Protein 3NT1 (pdb70)

Foldseek 3Di:
DQLCLVVQAFQPWAWDAPDDNRIATHCPPSQADDRRRPHHDPVRVVCVVPDDDPLVVLVVQQDPLVVLVVQQPPVVSLLVVLLCLLVVLQVLADPLAAEFLVDQGGDPCLNPPLFFFTASHHFNDPPAQDLQGPDFDSDFFDLVLLLVQWFAADDFAFQLLFFFLLLVLLLVLQCCLQCAAPPVVALRTHPNSQQFLQPLQAQASDPLLNVLQPPQFLLAGDWDADPNATFAAFCVSRVHAADADPPPDGRLRGDGSRRDQLFFLSSRLVSRLVNLQLVVQSVVLCVLCVPDGNVCSNVLSSLLSSLLSLQACFQANCCSQSSGSNGHGDDLVSCQPDDAALGHGHHSVLVLLSPQQLQDDQFQQFDNDTHGSVRGTSCNVVCVVRHSQRVQVRRQAGTTGFQEAINRRYPVCSVVLSCSVVSCSVSRPHAQQVLCSSLVHHQDQALCQFQVDDRSRVSVCVRTVGSRRHHNNSSFRRGHCSVSHRTRDSSCSVNSSNPSSSSCSHPCSDPVNVDQVNNSGPVSNVSSRVRYPQVSCQVRGPPSDGHGSRND/DQLCLVVQAFQPWAWDAPDPNRIATHLPPSQADDRRRPHHDPVRVVCVVPDDDPLVVLVVQQDPLVVLVVQQPPVVSLLVVLLCLLVVLQVLADPLAAEFLVDQGGDPCLNPPLFFFTALHHFNDPPAQDLQRPDFDNDFFDLVLLLVQWFAADDFAFQLLFFFLLLVLLLVQQCCLQAAAPPVVALRGHPNSQQFLQPLQAQASDPLLNVLQPPQFLLAGDWDADPNATFAAFCVSRVRAADAPPVDDRRLRGHGSRRDQLFFLSSRLVSGLVNLQLVVQSVVLCVLCVPDGNVCSNQLSSLLSSLLSLQACFQANCVSQSSGSNGHGDDLVSCQPPDAALGHGHHSVLVLLSPQQLQDDQFQQFDNDTHGSVRGTSCNVVCVVRDSQRVQVRRQAGTTGFQEATNRHYPVCSVVLSCSVVSCSVSNPHAQQVLCSSLVHHQDQALCQFQVDDRSRVSVCVRGVGSNRHHNNSSFRRGHCSVSHRGRDSSCSVNSSSVSSSSCSHCCSPPVNVDQVNNSHDVSNVSSNVHYPQVSCQSRGPPSDDHGSRHD

CATH classification: 2.10.25.10 (+1 more: 1.10.640.10)

Organism: Mus musculus (NCBI:txid10090)

Sequence (1104 aa):
ANPCCSNPCQNRGECMSTGFDQYKCDCTRTGFYGENCTTPEFLTRIKLLLKPTPNTVHYILTHFKGVWNIVNNIPFLRSLIMKYVLTSRSYLIDSPPTYNVHYGYKSWEAFSNLSYYTRALPPVADDCPTPMGVKGNKELPDSKEVLEKVLLRREFIPDPQGSNMMFAFFAQHFTHQFFKTDHKRGPGFTRGLGHGVDLNHIYGETLDRQHKLRLFKDGKLKYQVIGGEVYPPTVKDTQVEMIYPPHIPENLQFAVGQEVFGLVPGLMMYATIWLREHNRVCDILKQEEHPEWGDEQLFQTSRLILIGETIKIVIEDYVQHLSGYHFKLKFDPELLFNQQFQYQNRIASEFNTLYHWHPLLPDTFNIEDQEYSFKQFLYNNSILLEHGLTQFVESFTRQIAGRRVAGGRNVPIAVQAVAKASIDQSREMKYQSLNEYRKRFSLKPYTSFEELTGEKEMAAELKALYSDIDVMELYPALLVEKPRPDAIFGETMVELGAPFSLKGLMGNPICSPQYWKPSTFGGEVGFKIINTASIQSLICNNVKGCPFTSFNNVQANPCCSNPCQNRGECMSTGFDQYKCDCTRTGFYGENCTTPEFLTRIKLLLKPTPNTVHYILTHFKGVWNIVNNIPFLRSLIMKYVLTSRSYLIDSPPTYNVHYGYKSWEAFSNLSYYTRALPPVADDCPTPMGVKGNKELPDSKEVLEKVLLRREFIPDPQGSNMMFAFFAQHFTHQFFKTDHKRGPGFTRGLGHGVDLNHIYGETLDRQHKLRLFKDGKLKYQVIGGEVYPPTVKDTQVEMIYPPHIPENLQFAVGQEVFGLVPGLMMYATIWLREHNRVCDILKQEHPEWGDEQLFQTSRLILIGETIKIVIEDYVQHLSGYHFKLKFDPELLFNQQFQYQNRIASEFNTLYHWHPLLPDTFNIEDQEYSFKQFLYNNSILLEHGLTQFVESFTRQIAGRVAGGRNVPIAVQAVAKASIDQSREMKYQSLNEYRKRFSLKPYTSFEELTGEKEMAAELKALYSDIDVMELYPALLVEKPRPDAIFGETMVELGAPFSLKGLMGNPICSPQYWKPSTFGGEVGFKIINTASIQSLICNNVKGCPFTSFNVQ

GO terms:
  GO:0001516 prostaglandin biosynthetic process (P, IDA)
  GO:0004666 prostaglandin-endoperoxide synthase activity (F, IDA)
  GO:0005637 nuclear inner membrane (C, IDA)
  GO:0005640 nuclear outer membrane (C, IDA)
  GO:0019371 cyclooxygenase pathway (P, IDA)
  GO:0150077 regulation of neuroinflammatory response (P, IDA)
  GO:0020037 heme binding (F, IDA)
  GO:0004666 prostaglandin-endoperoxide synthase activity (F, EXP)
  GO:0005789 endoplasmic reticulum membrane (C, EXP)
  GO:0042803 protein homodimerization activity (F, IPI)
  GO:0004601 peroxidase activity (F, IDA)
  GO:0043005 neuron projection (C, IDA)
  GO:0005737 cytoplasm (C, IDA)
  GO:0005788 endoplasmic reticulum lumen (C, IDA)
  GO:0016705 oxidoreductase activity, acting on paired donors, with incorporation or reduction of molecular oxygen (F, IDA)
  GO:0009624 response to nematode (P, IDA)
  GO:0010269 response to selenium ion (P, IDA)
  GO:0071498 cellular response to fluid shear stress (P, IDA)
  GO:0042127 regulation of cell population proliferation (P, IGI)
  GO:0019371 cyclooxygenase pathway (P, IGI)

InterPro domains:
  IPR000742 EGF-like domain [PF00008] (22-53)
  IPR000742 EGF-like domain [PS50026] (17-55)
  IPR010255 Haem peroxidase superfamily [SSF48113] (59-568)
  IPR019791 Haem peroxidase, animal-type [PF03098] (212-557)
  IPR019791 Haem peroxidase, animal-type [PR00457] (136-147)
  IPR019791 Haem peroxidase, animal-type [PR00457] (183-198)
  IPR019791 Haem peroxidase, animal-type [PR00457] (271-289)
  IPR019791 Haem peroxidase, animal-type [PR00457] (289-309)
  IPR019791 Haem peroxidase, animal-type [PR00457] (314-340)
  IPR019791 Haem peroxidase, animal-type [PR00457] (367-377)
  IPR019791 Haem peroxidase, animal-type [PR00457] (470-490)
  IPR019791 Haem peroxidase, animal-type [PR00457] (545-559)
  IPR019791 Haem peroxidase, animal-type [PS50292] (96-598)
  IPR037120 Haem peroxidase domain superfamily, animal type [G3DSA:1.10.640.10] (59-569)
  IPR050783 Oxylipin biosynthesis and metabolism [PTHR11903] (34-591)

Radius of gyration: 31.17 Å; Cα contacts (8 Å, |Δi|>4): 2108; chains: 2; bounding box: 70×71×93 Å

Solvent-accessible surface area: 42935 Å² total; per-residue (Å²): 75,56,28,24,8,52,32,16,20,40,62,79,12,22,45,23,10,53,11,133,127,124,62,116,10,14,23,40,109,28,19,25,117,40,132,48,0,76,48,20,87,151,119,8,131,75,114,94,149,135,130,69,72,26,82,65,61,25,113,76,20,31,75,111,126,53,95,25,80,113,15,26,113,74,99,152,56,34,23,85,41,0,39,151,27,1,34,38,42,11,175,30,27,20,25,1,9,4,26,1,28,111,18,41,52,8,0,15,18,5,38,48,41,56,29,18,2,16,3,9,24,31,21,8,36,136,82,17,80,15,30,12,0,71,99,34,94,165,128,26,19,84,6,113,69,0,4,77,64,0,0,13,26,142,146,54,49,64,2,63,42,10,0,0,0,0,0,6,3,2,5,44,2,10,5,51,1,10,18,12,23,16,139,194,159,13,20,3,24,3,75,1,84,39,7,8,5,9,0,4,4,12,0,4,62,77,80,96,31,6,73,71,6,5,77,100,130,26,0,40,5,46,91,30,87,43,82,68,44,44,3,0,2,8,36,143,80,8,117,2,133,28,79,30,37,137,142,19,78,98,78,22,40,0,1,9,5,6,53,37,0,0,56,10,0,0,0,0,0,0,5,0,0,4,10,30,1,0,16,62,0,0,75,46,0,75,147,68,3,66,38,20,44,30,60,38,1,0,1,4,0,13,0,0,0,0,0,6,4,0,25,0,1,0,30,36,2,20,37,25,32,16,32,36,56,0,101,7,49,6,26,0,98,10,2,45,112,57,101,15,25,14,38,33,32,5,4,4,0,9,18,9,1,27,49,22,39,2,6,28,4,80,42,3,53,0,100,119,82,125,34,43,24,187,97,0,73,58,44,3,48,6,0,53,138,29,17,2,39,35,0,0,63,3,0,7,152,20,55,0,0,53,1,0,14,2,51,4,1,5,112,59,23,64,75,67,0,65,35,7,0,52,60,6,54,113,10,47,11,10,2,0,4,33,0,8,75,14,6,65,8,141,52,20,112,45,7,79,75,0,7,45,52,145,111,14,1,64,58,0,119,83,30,3,62,48,18,44,6,0,6,4,2,1,1,1,4,0,2,122,25,16,118,119,10,1,8,0,19,1,4,31,22,0,11,22,0,13,24,9,6,12,4,1,2,9,7,0,0,1,48,52,0,9,8,21,12,6,0,4,8,117,63,0,29,136,19,0,51,78,9,30,9,57,37,3,0,50,78,12,5,152,71,55,9,114,4,15,5,54,45,159,86,55,26,24,9,55,34,19,19,40,63,90,13,22,37,23,10,47,8,131,128,112,63,113,8,10,24,40,110,27,15,26,126,37,131,46,0,75,53,29,87,142,123,9,126,67,126,104,146,120,127,71,52,25,80,62,58,22,115,81,20,32,75,111,126,51,91,25,75,114,18,24,122,73,99,157,56,37,26,92,40,0,45,150,28,0,32,39,44,11,184,36,26,20,26,0,7,4,28,1,28,111,18,39,49,7,0,14,19,4,38,47,44,56,28,17,2,17,4,9,25,30,21,7,35,140,82,16,60,10,34,12,0,72,98,35,96,141,143,26,18,87,6,104,61,0,4,57,61,0,0,17,13,144,144,50,61,68,5,62,34,8,0,0,0,0,0,7,3,2,6,44,2,11,4,51,1,9,17,26,31,10,140,159,155,13,23,3,24,2,99,1,83,41,8,10,4,9,0,4,5,13,0,4,60,73,80,92,34,6,68,78,7,1,80,103,136,32,0,38,4,51,96,41,88,52,84,68,42,43,4,0,4,19,34,150,93,5,114,1,135,27,78,35,33,142,142,15,63,102,87,25,31,0,1,10,5,10,50,40,0,0,54,10,0,0,0,0,0,0,6,0,0,5,10,31,1,0,15,66,0,1,75,45,0,78,137,68,3,65,39,20,45,30,58,39,0,0,2,4,0,13,0,0,0,0,0,5,4,0,24,0,1,0,38,34,1,20,37,29,30,17,30,35,50,0,108,6,46,6,24,0,94,10,2,44,108,55,99,17,26,14,37,33,32,5,4,3,0,10,18,8,2,26,49,22,38,1,5,30,5,79,44,3,52,0,88,124,86,125,35,43,25,181,93,0,69,56,45,4,49,8,0,48,135,27,15,2,40,51,0,0,61,3,0,7,154,20,45,0,0,48,1,2,22,1,48,3,1,3,104,66,21,72,74,66,0,66,35,7,0,50,61,7,55,115,10,48,12,9,3,0,3,30,0,6,74,11,6,63,8,130,52,19,113,45,8,82,79,0,8,48,54,150,108,14,2,64,51,0,131,88,36,3,70,49,18,42,5,0,7,3,2,1,1,0,4,0,1,112,24,16,119,111,10,1,7,0,16,0,3,32,21,0,10,22,0,13,22,8,6,10,4,0,3,10,7,0,0,1,48,44,0,10,3,22,21,7,0,5,8,110,68,0,29,132,21,0,52,77,7,31,6,56,34,2,0,50,79,10,5,154,70,55,10,111,5,25,6,52,40,178

Structure (mmCIF, N/CA/C/O backbone):
data_3NT1
#
_entry.id   3NT1
#
_cell.length_a   122.295
_cell.length_b   133.233
_cell.length_c   181.269
_cell.angle_alpha   90.00
_cell.angle_beta   90.00
_cell.angle_gamma   90.00
#
_symmetry.space_group_name_H-M   'I 2 2 2'
#
loop_
_entity.id
_entity.type
_entity.pdbx_description
1 polymer 'Prostaglandin-endoperoxide synthase 2'
2 branched 2-acetamido-2-deoxy-beta-D-glucopyranose-(1-4)-2-acetamido-2-deoxy-beta-D-glucopyranose
3 non-polymer 2-acetamido-2-deoxy-beta-D-glucopyranose
4 non-polymer 'octyl beta-D-glucopyranoside'
5 non-polymer '(2S)-2-(6-methoxynaphthalen-2-yl)propanoic acid'
6 non-polymer 'PROTOPORPHYRIN IX CONTAINING FE'
7 non-polymer 'CHLORIDE ION'
8 water water
#
loop_
_atom_site.group_PDB
_atom_site.id
_atom_site.type_symbol
_atom_site.label_atom_id
_atom_site.label_alt_id
_atom_site.label_comp_id
_atom_site.label_asym_id
_atom_site.label_entity_id
_atom_site.label_seq_id
_atom_site.pdbx_PDB_ins_code
_atom_site.Cartn_x
_atom_site.Cartn_y
_atom_site.Cartn_z
_atom_site.occupancy
_atom_site.B_iso_or_equiv
_atom_site.auth_seq_id
_atom_site.auth_comp_id
_atom_site.auth_asym_id
_atom_site.auth_atom_id
_atom_site.pdbx_PDB_model_num
ATOM 1 N N . ALA A 1 1 ? -54.058 -16.845 -23.914 1.00 39.61 33 ALA A N 1
ATOM 2 C CA . ALA A 1 1 ? -54.196 -16.053 -25.171 1.00 39.89 33 ALA A CA 1
ATOM 3 C C . ALA A 1 1 ? -54.684 -16.948 -26.308 1.00 38.92 33 ALA A C 1
ATOM 4 O O . ALA A 1 1 ? -55.818 -16.811 -26.772 1.00 39.65 33 ALA A O 1
ATOM 6 N N . ASN A 1 2 ? -53.826 -17.861 -26.754 1.00 37.65 34 ASN A N 1
ATOM 7 C CA . ASN A 1 2 ? -54.220 -18.877 -27.724 1.00 36.60 34 ASN A CA 1
ATOM 8 C C . ASN A 1 2 ? -55.411 -19.672 -27.163 1.00 36.26 34 ASN A C 1
ATOM 9 O O . ASN A 1 2 ? -55.340 -20.171 -26.041 1.00 35.96 34 ASN A O 1
ATOM 14 N N . PRO A 1 3 ? -56.525 -19.763 -27.919 1.00 35.87 35 PRO A N 1
ATOM 15 C CA . PRO A 1 3 ? -57.682 -20.517 -27.414 1.00 35.62 35 PRO A CA 1
ATOM 16 C C . PRO A 1 3 ? -57.439 -22.022 -27.223 1.00 34.16 35 PRO A C 1
ATOM 17 O O . PRO A 1 3 ? -58.258 -22.696 -26.598 1.00 34.64 35 PRO A O 1
ATOM 21 N N . CYS A 1 4 ? -56.333 -22.538 -27.749 1.00 32.40 36 CYS A N 1
ATOM 22 C CA . CYS A 1 4 ? -55.977 -23.943 -27.567 1.00 31.08 36 CYS A CA 1
ATOM 23 C C . CYS A 1 4 ? -55.117 -24.186 -26.313 1.00 30.08 36 CYS A C 1
ATOM 24 O O . CYS A 1 4 ? -54.722 -25.316 -26.044 1.00 28.68 36 CYS A O 1
ATOM 27 N N . CYS A 1 5 ? -54.861 -23.136 -25.531 1.00 30.15 37 CYS A N 1
ATOM 28 C CA . CYS A 1 5 ? -53.989 -23.240 -24.353 1.00 29.82 37 CYS A CA 1
ATOM 29 C C . CYS A 1 5 ? -54.453 -24.246 -23.298 1.00 29.44 37 CYS A C 1
ATOM 30 O O . CYS A 1 5 ? -53.624 -24.828 -22.607 1.00 29.17 37 CYS A O 1
ATOM 33 N N . SER A 1 6 ? -55.763 -24.455 -23.180 1.00 29.67 38 SER A N 1
ATOM 34 C CA . SER A 1 6 ? -56.306 -25.389 -22.183 1.00 29.65 38 SER A CA 1
ATOM 35 C C . SER A 1 6 ? -56.203 -26.867 -22.592 1.00 28.95 38 SER A C 1
ATOM 36 O O . SER A 1 6 ? -56.604 -27.745 -21.823 1.00 29.20 38 SER A O 1
ATOM 39 N N . ASN A 1 7 ? -55.677 -27.138 -23.789 1.00 27.68 39 ASN A N 1
ATOM 40 C CA . ASN A 1 7 ? -55.605 -28.500 -24.338 1.00 26.81 39 ASN A CA 1
ATOM 41 C C . ASN A 1 7 ? -56.992 -29.158 -24.387 1.00 26.95 39 ASN A C 1
ATOM 42 O O . ASN A 1 7 ? -57.170 -30.274 -23.886 1.00 26.30 39 ASN A O 1
ATOM 47 N N . PRO A 1 8 ? -57.983 -28.466 -24.992 1.00 26.88 40 PRO A N 1
ATOM 48 C CA . PRO A 1 8 ? -59.369 -28.932 -24.915 1.00 27.42 40 PRO A CA 1
ATOM 49 C C . PRO A 1 8 ? -59.670 -30.212 -25.691 1.00 27.19 40 PRO A C 1
ATOM 50 O O . PRO A 1 8 ? -60.591 -30.940 -25.311 1.00 27.51 40 PRO A O 1
ATOM 54 N N . CYS A 1 9 ? -58.920 -30.489 -26.762 1.00 26.12 41 CYS A N 1
ATOM 55 C CA . CYS A 1 9 ? -59.233 -31.625 -27.626 1.00 26.14 41 CYS A CA 1
ATOM 56 C C . CYS A 1 9 ? -58.688 -32.905 -27.009 1.00 25.39 41 CYS A C 1
ATOM 57 O O . CYS A 1 9 ? -57.501 -32.992 -26.668 1.00 24.88 41 CYS A O 1
ATOM 60 N N . GLN A 1 10 ? -59.564 -33.895 -26.859 1.00 25.71 42 GLN A N 1
ATOM 61 C CA . GLN A 1 10 ? -59.200 -35.163 -26.229 1.00 25.46 42 GLN A CA 1
ATOM 62 C C . GLN A 1 10 ? -58.970 -36.254 -27.261 1.00 25.15 42 GLN A C 1
ATOM 63 O O . GLN A 1 10 ? -59.240 -36.066 -28.451 1.00 25.37 42 GLN A O 1
ATOM 69 N N . ASN A 1 11 ? -58.449 -37.390 -26.795 1.00 24.98 43 ASN A N 1
ATOM 70 C CA . ASN A 1 11 ? -58.344 -38.612 -27.599 1.00 25.21 43 ASN A CA 1
ATOM 71 C C . ASN A 1 11 ? -57.571 -38.422 -28.904 1.00 24.93 43 ASN A C 1
ATOM 72 O O . ASN A 1 11 ? -57.920 -38.980 -29.948 1.00 24.60 43 ASN A O 1
ATOM 77 N N . ARG A 1 12 ? -56.520 -37.612 -28.808 1.00 24.63 44 ARG A N 1
ATOM 78 C CA . ARG A 1 12 ? -55.613 -37.307 -29.914 1.00 24.63 44 ARG A CA 1
ATOM 79 C C . ARG A 1 12 ? -56.215 -36.439 -31.031 1.00 24.76 44 ARG A C 1
ATOM 80 O O . ARG A 1 12 ? -55.622 -36.307 -32.107 1.00 24.60 44 ARG A O 1
ATOM 88 N N . GLY A 1 13 ? -57.362 -35.824 -30.762 1.00 25.10 45 GLY A N 1
ATOM 89 C CA . GLY A 1 13 ? -57.902 -34.792 -31.640 1.00 25.66 45 GLY A CA 1
ATOM 90 C C . GLY A 1 13 ? -56.980 -33.584 -31.633 1.00 25.23 45 GLY A C 1
ATOM 91 O O . GLY A 1 13 ? -56.268 -33.352 -30.655 1.00 24.64 45 GLY A O 1
ATOM 92 N N . GLU A 1 14 ? -56.988 -32.819 -32.723 1.00 25.38 46 GLU A N 1
ATOM 93 C CA . GLU A 1 14 ? -56.055 -31.700 -32.894 1.00 25.10 46 GLU A CA 1
ATOM 94 C C . GLU A 1 14 ? -56.779 -30.363 -32.789 1.00 25.08 46 GLU A C 1
ATOM 95 O O . GLU A 1 14 ? -57.842 -30.177 -33.385 1.00 25.69 46 GLU A O 1
ATOM 101 N N . CYS A 1 15 ? -56.195 -29.445 -32.021 1.00 24.72 47 CYS A N 1
ATOM 102 C CA . CYS A 1 15 ? -56.798 -28.142 -31.755 1.00 25.40 47 CYS A CA 1
ATOM 103 C C . CYS A 1 15 ? -56.257 -27.097 -32.719 1.00 25.28 47 CYS A C 1
ATOM 104 O O . CYS A 1 15 ? -55.049 -26.986 -32.914 1.00 24.41 47 CYS A O 1
ATOM 107 N N . MET A 1 16 ? -57.165 -26.338 -33.315 1.00 25.76 48 MET A N 1
ATOM 108 C CA . MET A 1 16 ? -56.809 -25.234 -34.191 1.00 26.18 48 MET A CA 1
ATOM 109 C C . MET A 1 16 ? -57.636 -24.024 -33.770 1.00 26.95 48 MET A C 1
ATOM 110 O O . MET A 1 16 ? -58.843 -24.144 -33.538 1.00 27.56 48 MET A O 1
ATOM 115 N N . SER A 1 17 ? -56.994 -22.864 -33.658 1.00 27.00 49 SER A N 1
ATOM 116 C CA . SER A 1 17 ? -57.728 -21.624 -33.407 1.00 28.11 49 SER A CA 1
ATOM 117 C C . SER A 1 17 ? -58.559 -21.282 -34.639 1.00 29.23 49 SER A C 1
ATOM 118 O O . SER A 1 17 ? -58.140 -21.545 -35.763 1.00 28.59 49 SER A O 1
ATOM 121 N N . THR A 1 18 ? -59.743 -20.717 -34.428 1.00 30.72 50 THR A N 1
ATOM 122 C CA . THR A 1 18 ? -60.613 -20.315 -35.529 1.00 32.21 50 THR A CA 1
ATOM 123 C C . THR A 1 18 ? -60.972 -18.836 -35.399 1.00 33.76 50 THR A C 1
ATOM 124 O O . THR A 1 18 ? -61.943 -18.358 -35.986 1.00 35.42 50 THR A O 1
ATOM 128 N N . GLY A 1 19 ? -60.150 -18.116 -34.645 1.00 34.07 51 GLY A N 1
ATOM 129 C CA . GLY A 1 19 ? -60.405 -16.729 -34.286 1.00 35.12 51 GLY A CA 1
ATOM 130 C C . GLY A 1 19 ? -59.591 -16.422 -33.048 1.00 35.15 51 GLY A C 1
ATOM 131 O O . GLY A 1 19 ? -58.881 -17.290 -32.536 1.00 34.08 51 GLY A O 1
ATOM 132 N N . PHE A 1 20 ? -59.696 -15.194 -32.551 1.00 36.32 52 PHE A N 1
ATOM 133 C CA . PHE A 1 20 ? -58.896 -14.778 -31.399 1.00 36.80 52 PHE A CA 1
ATOM 134 C C . PHE A 1 20 ? -59.241 -15.520 -30.103 1.00 37.01 52 PHE A C 1
ATOM 135 O O . PHE A 1 20 ? -58.360 -15.746 -29.274 1.00 36.76 52 PHE A O 1
ATOM 143 N N . ASP A 1 21 ? -60.504 -15.915 -29.943 1.00 37.74 53 ASP A N 1
ATOM 144 C CA . ASP A 1 21 ? -60.965 -16.560 -28.705 1.00 38.18 53 ASP A CA 1
ATOM 145 C C . ASP A 1 21 ? -61.843 -17.794 -28.957 1.00 37.74 53 ASP A C 1
ATOM 146 O O . ASP A 1 21 ? -62.702 -18.122 -28.138 1.00 38.11 53 ASP A O 1
ATOM 151 N N . GLN A 1 22 ? -61.630 -18.473 -30.082 1.00 36.66 54 GLN A N 1
ATOM 152 C CA . GLN A 1 22 ? -62.433 -19.641 -30.450 1.00 36.27 54 GLN A CA 1
ATOM 153 C C . GLN A 1 22 ? -61.529 -20.726 -31.040 1.00 34.31 54 GLN A C 1
ATOM 154 O O . GLN A 1 22 ? -60.526 -20.414 -31.684 1.00 33.41 54 GLN A O 1
ATOM 160 N N . TYR A 1 23 ? -61.874 -21.992 -30.793 1.00 33.15 55 TYR A N 1
ATOM 161 C CA . TYR A 1 23 ? -61.112 -23.130 -31.326 1.00 31.75 55 TYR A CA 1
ATOM 162 C C . TYR A 1 23 ? -62.025 -24.161 -31.985 1.00 31.77 55 TYR A C 1
ATOM 163 O O . TYR A 1 23 ? -63.235 -24.173 -31.766 1.00 31.95 55 TYR A O 1
ATOM 172 N N . LYS A 1 24 ? -61.422 -25.024 -32.794 1.00 31.04 56 LYS A N 1
ATOM 173 C CA . LYS A 1 24 ? -62.094 -26.204 -33.325 1.00 31.16 56 LYS A CA 1
ATOM 174 C C . LYS A 1 24 ? -61.203 -27.414 -33.091 1.00 29.48 56 LYS A C 1
ATOM 175 O O . LYS A 1 24 ? -59.976 -27.318 -33.210 1.00 28.67 56 LYS A O 1
ATOM 181 N N . CYS A 1 25 ? -61.814 -28.550 -32.763 1.00 28.61 57 CYS A N 1
ATOM 182 C CA . CYS A 1 25 ? -61.079 -29.810 -32.695 1.00 27.33 57 CYS A CA 1
ATOM 183 C C . CYS A 1 25 ? -61.302 -30.619 -33.960 1.00 27.14 57 CYS A C 1
ATOM 184 O O . CYS A 1 25 ? -62.437 -30.782 -34.415 1.00 27.75 57 CYS A O 1
ATOM 187 N N . ASP A 1 26 ? -60.209 -31.117 -34.517 1.00 26.10 58 ASP A N 1
ATOM 188 C CA . ASP A 1 26 ? -60.239 -32.023 -35.650 1.00 26.16 58 ASP A CA 1
ATOM 189 C C . ASP A 1 26 ? -60.153 -33.441 -35.094 1.00 25.62 58 ASP A C 1
ATOM 190 O O . ASP A 1 26 ? -59.096 -33.873 -34.646 1.00 24.65 58 ASP A O 1
ATOM 195 N N . CYS A 1 27 ? -61.278 -34.154 -35.114 1.00 26.67 59 CYS A N 1
ATOM 196 C CA . CYS A 1 27 ? -61.349 -35.493 -34.525 1.00 26.85 59 CYS A CA 1
ATOM 197 C C . CYS A 1 27 ? -61.125 -36.605 -35.549 1.00 26.87 59 CYS A C 1
ATOM 198 O O . CYS A 1 27 ? -61.386 -37.771 -35.260 1.00 27.13 59 CYS A O 1
ATOM 201 N N . THR A 1 28 ? -60.619 -36.251 -36.732 1.00 26.53 60 THR A N 1
ATOM 202 C CA . THR A 1 28 ? -60.378 -37.225 -37.800 1.00 26.56 60 THR A CA 1
ATOM 203 C C . THR A 1 28 ? -59.631 -38.465 -37.298 1.00 25.99 60 THR A C 1
ATOM 204 O O . THR A 1 28 ? -58.565 -38.355 -36.702 1.00 25.28 60 THR A O 1
ATOM 208 N N . ARG A 1 29 ? -60.227 -39.634 -37.543 1.00 26.91 61 ARG A N 1
ATOM 209 C CA . ARG A 1 29 ? -59.649 -40.948 -37.208 1.00 26.55 61 ARG A CA 1
ATOM 210 C C . ARG A 1 29 ? -59.311 -41.182 -35.725 1.00 26.26 61 ARG A C 1
ATOM 211 O O . ARG A 1 29 ? -58.498 -42.046 -35.404 1.00 26.28 61 ARG A O 1
ATOM 219 N N . THR A 1 30 ? -59.943 -40.435 -34.824 1.00 26.39 62 THR A N 1
ATOM 220 C CA . THR A 1 30 ? -59.725 -40.630 -33.388 1.00 26.14 62 THR A CA 1
ATOM 221 C C . THR A 1 30 ? -60.633 -41.715 -32.813 1.00 26.96 62 THR A C 1
ATOM 222 O O . THR A 1 30 ? -60.330 -42.283 -31.769 1.00 27.20 62 THR A O 1
ATOM 226 N N . GLY A 1 31 ? -61.743 -41.985 -33.490 1.00 28.11 63 GLY A N 1
ATOM 227 C CA . GLY A 1 31 ? -62.772 -42.882 -32.960 1.00 29.04 63 GLY A CA 1
ATOM 228 C C . GLY A 1 31 ? -63.832 -42.149 -32.151 1.00 29.88 63 GLY A C 1
ATOM 229 O O . GLY A 1 31 ? -64.779 -42.767 -31.656 1.00 30.61 63 GLY A O 1
ATOM 230 N N . PHE A 1 32 ? -63.680 -40.830 -32.034 1.00 29.39 64 PHE A N 1
ATOM 231 C CA . PHE A 1 32 ? -64.595 -39.985 -31.273 1.00 30.06 64 PHE A CA 1
ATOM 232 C C . PHE A 1 32 ? -65.044 -38.816 -32.134 1.00 30.60 64 PHE A C 1
ATOM 233 O O . PHE A 1 32 ? -64.428 -38.520 -33.160 1.00 30.27 64 PHE A O 1
ATOM 241 N N . TYR A 1 33 ? -66.111 -38.150 -31.707 1.00 31.53 65 TYR A N 1
ATOM 242 C CA . TYR A 1 33 ? -66.582 -36.927 -32.356 1.00 32.22 65 TYR A CA 1
ATOM 243 C C . TYR A 1 33 ? -67.117 -35.953 -31.302 1.00 32.42 65 TYR A C 1
ATOM 244 O O . TYR A 1 33 ? -66.991 -36.204 -30.104 1.00 32.35 65 TYR A O 1
ATOM 253 N N . GLY A 1 34 ? -67.685 -34.836 -31.744 1.00 33.09 66 GLY A N 1
ATOM 254 C CA . GLY A 1 34 ? -68.151 -33.796 -30.833 1.00 33.70 66 GLY A CA 1
ATOM 255 C C . GLY A 1 34 ? -67.117 -32.698 -30.671 1.00 32.93 66 GLY A C 1
ATOM 256 O O . GLY A 1 34 ? -65.973 -32.837 -31.122 1.00 31.85 66 GLY A O 1
ATOM 257 N N . GLU A 1 35 ? -67.514 -31.612 -30.010 1.00 33.61 67 GLU A N 1
ATOM 258 C CA . GLU A 1 35 ? -66.683 -30.410 -29.915 1.00 33.34 67 GLU A CA 1
ATOM 259 C C . GLU A 1 35 ? -65.247 -30.689 -29.457 1.00 32.01 67 GLU A C 1
ATOM 260 O O . GLU A 1 35 ? -64.317 -30.091 -29.994 1.00 31.07 67 GLU A O 1
ATOM 266 N N . ASN A 1 36 ? -65.079 -31.591 -28.488 1.00 31.51 68 ASN A N 1
ATOM 267 C CA . ASN A 1 36 ? -63.763 -31.913 -27.918 1.00 30.84 68 ASN A CA 1
ATOM 268 C C . ASN A 1 36 ? -63.286 -33.342 -28.197 1.00 29.61 68 ASN A C 1
ATOM 269 O O . ASN A 1 36 ? -62.366 -33.822 -27.534 1.00 27.96 68 ASN A O 1
ATOM 274 N N . CYS A 1 37 ? -63.903 -34.016 -29.166 1.00 29.73 69 CYS A N 1
ATOM 275 C CA . CYS A 1 37 ? -63.582 -35.410 -29.495 1.00 29.58 69 CYS A CA 1
ATOM 276 C C . CYS A 1 37 ? -63.754 -36.337 -28.284 1.00 29.78 69 CYS A C 1
ATOM 277 O O . CYS A 1 37 ? -62.912 -37.203 -28.038 1.00 28.58 69 CYS A O 1
ATOM 280 N N . THR A 1 38 ? -64.840 -36.146 -27.534 1.00 30.98 70 THR A N 1
ATOM 281 C CA . THR A 1 38 ? -65.128 -36.980 -26.355 1.00 31.86 70 THR A CA 1
ATOM 282 C C . THR A 1 38 ? -66.350 -37.899 -26.499 1.00 33.35 70 THR A C 1
ATOM 283 O O . THR A 1 38 ? -66.604 -38.710 -25.608 1.00 33.89 70 THR A O 1
ATOM 287 N N . THR A 1 39 ? -67.106 -37.780 -27.591 1.00 34.05 71 THR A N 1
ATOM 288 C CA . THR A 1 39 ? -68.231 -38.687 -27.835 1.00 35.52 71 THR A CA 1
ATOM 289 C C . THR A 1 39 ? -67.747 -39.868 -28.665 1.00 35.46 71 THR A C 1
ATOM 290 O O . THR A 1 39 ? -67.374 -39.694 -29.825 1.00 35.11 71 THR A O 1
ATOM 294 N N . PRO A 1 40 ? -67.738 -41.077 -28.076 1.00 36.24 72 PRO A N 1
ATOM 295 C CA . PRO A 1 40 ? -67.231 -42.236 -28.806 1.00 36.31 72 PRO A CA 1
ATOM 296 C C . PRO A 1 40 ? -68.199 -42.777 -29.852 1.00 37.83 72 PRO A C 1
ATOM 297 O O . PRO A 1 40 ? -69.415 -42.743 -29.654 1.00 38.84 72 PRO A O 1
ATOM 301 N N . GLU A 1 41 ? -67.647 -43.259 -30.962 1.00 38.21 73 GLU A N 1
ATOM 302 C CA . GLU A 1 41 ? -68.409 -44.026 -31.944 1.00 40.04 73 GLU A CA 1
ATOM 303 C C . GLU A 1 41 ? -68.732 -45.391 -31.337 1.00 41.14 73 GLU A C 1
ATOM 304 O O . GLU A 1 41 ? -68.094 -45.808 -30.369 1.00 40.31 73 GLU A O 1
ATOM 310 N N . PHE A 1 42 ? -69.719 -46.084 -31.901 1.00 43.14 74 PHE A N 1
ATOM 311 C CA . PHE A 1 42 ? -70.189 -47.343 -31.318 1.00 44.67 74 PHE A CA 1
ATOM 312 C C . PHE A 1 42 ? -69.064 -48.367 -31.166 1.00 44.21 74 PHE A C 1
ATOM 313 O O . PHE A 1 42 ? -68.918 -48.980 -30.108 1.00 44.28 74 PHE A O 1
ATOM 321 N N . LEU A 1 43 ? -68.262 -48.535 -32.213 1.00 43.81 75 LEU A N 1
ATOM 322 C CA . LEU A 1 43 ? -67.143 -49.476 -32.172 1.00 43.52 75 LEU A CA 1
ATOM 323 C C . LEU A 1 43 ? -66.142 -49.078 -31.085 1.00 42.55 75 LEU A C 1
ATOM 324 O O . LEU A 1 43 ? -65.612 -49.937 -30.375 1.00 42.41 75 LEU A O 1
ATOM 329 N N . THR A 1 44 ? -65.897 -47.774 -30.956 1.00 41.98 76 THR A N 1
ATOM 330 C CA . THR A 1 44 ? -65.015 -47.246 -29.916 1.00 41.21 76 THR A CA 1
ATOM 331 C C . THR A 1 44 ? -65.525 -47.582 -28.509 1.00 42.45 76 THR A C 1
ATOM 332 O O . THR A 1 44 ? -64.739 -47.948 -27.635 1.00 41.75 76 THR A O 1
ATOM 336 N N . ARG A 1 45 ? -66.832 -47.450 -28.295 1.00 44.35 77 ARG A N 1
ATOM 337 C CA . ARG A 1 45 ? -67.445 -47.832 -27.016 1.00 45.96 77 ARG A CA 1
ATOM 338 C C . ARG A 1 45 ? -67.138 -49.290 -26.663 1.00 46.64 77 ARG A C 1
ATOM 339 O O . ARG A 1 45 ? -66.765 -49.595 -25.527 1.00 46.48 77 ARG A O 1
ATOM 347 N N . ILE A 1 46 ? -67.290 -50.175 -27.647 1.00 47.70 78 ILE A N 1
ATOM 348 C CA . ILE A 1 46 ? -67.041 -51.607 -27.461 1.00 48.63 78 ILE A CA 1
ATOM 349 C C . ILE A 1 46 ? -65.572 -51.888 -27.166 1.00 47.79 78 ILE A C 1
ATOM 350 O O . ILE A 1 46 ? -65.259 -52.616 -26.226 1.00 48.16 78 ILE A O 1
ATOM 355 N N . LYS A 1 47 ? -64.675 -51.310 -27.963 1.00 47.03 79 LYS A N 1
ATOM 356 C CA . LYS A 1 47 ? -63.236 -51.472 -27.739 1.00 46.23 79 LYS A CA 1
ATOM 357 C C . LYS A 1 47 ? -62.831 -50.974 -26.351 1.00 45.76 79 LYS A C 1
ATOM 358 O O . LYS A 1 47 ? -62.046 -51.627 -25.665 1.00 45.55 79 LYS A O 1
ATOM 364 N N . LEU A 1 48 ? -63.371 -49.824 -25.948 1.00 45.74 80 LEU A N 1
ATOM 365 C CA . LEU A 1 48 ? -63.131 -49.275 -24.608 1.00 45.54 80 LEU A CA 1
ATOM 366 C C . LEU A 1 48 ? -63.553 -50.256 -23.513 1.00 46.45 80 LEU A C 1
ATOM 367 O O . LEU A 1 48 ? -62.827 -50.453 -22.541 1.00 45.96 80 LEU A O 1
ATOM 372 N N . LEU A 1 49 ? -64.727 -50.861 -23.684 1.00 47.60 81 LEU A N 1
ATOM 373 C CA . LEU A 1 49 ? -65.288 -51.779 -22.688 1.00 48.83 81 LEU A CA 1
ATOM 374 C C . LEU A 1 49 ? -64.404 -53.017 -22.503 1.00 48.30 81 LEU A C 1
ATOM 375 O O . LEU A 1 49 ? -64.157 -53.442 -21.376 1.00 48.83 81 LEU A O 1
ATOM 380 N N . LEU A 1 50 ? -63.923 -53.583 -23.607 1.00 47.51 82 LEU A N 1
ATOM 381 C CA . LEU A 1 50 ? -63.142 -54.822 -23.563 1.00 47.21 82 LEU A CA 1
ATOM 382 C C . LEU A 1 50 ? -61.671 -54.618 -23.190 1.00 45.30 82 LEU A C 1
ATOM 383 O O . LEU A 1 50 ? -61.044 -55.526 -22.646 1.00 45.52 82 LEU A O 1
ATOM 388 N N . LYS A 1 51 ? -61.124 -53.437 -23.476 1.00 43.49 83 LYS A N 1
ATOM 389 C CA . LYS A 1 51 ? -59.685 -53.199 -23.323 1.00 41.53 83 LYS A CA 1
ATOM 390 C C . LYS A 1 51 ? -59.221 -53.250 -21.861 1.00 40.61 83 LYS A C 1
ATOM 391 O O . LYS A 1 51 ? -59.691 -52.466 -21.038 1.00 40.64 83 LYS A O 1
ATOM 397 N N . PRO A 1 52 ? -58.289 -54.167 -21.539 1.00 39.36 84 PRO A N 1
ATOM 398 C CA . PRO A 1 52 ? -57.739 -54.206 -20.184 1.00 38.67 84 PRO A CA 1
ATOM 399 C C . PRO A 1 52 ? -56.756 -53.070 -19.925 1.00 36.44 84 PRO A C 1
ATOM 400 O O . PRO A 1 52 ? -56.106 -52.590 -20.855 1.00 35.58 84 PRO A O 1
ATOM 404 N N . THR A 1 53 ? -56.646 -52.659 -18.665 1.00 35.46 85 THR A N 1
ATOM 405 C CA . THR A 1 53 ? -55.728 -51.588 -18.282 1.00 33.59 85 THR A CA 1
ATOM 406 C C . THR A 1 53 ? -54.282 -52.072 -18.343 1.00 32.35 85 THR A C 1
ATOM 407 O O . THR A 1 53 ? -54.031 -53.280 -18.306 1.00 32.28 85 THR A O 1
ATOM 411 N N . PRO A 1 54 ? -53.322 -51.134 -18.442 1.00 30.51 86 PRO A N 1
ATOM 412 C CA . PRO A 1 54 ? -51.915 -51.529 -18.400 1.00 29.57 86 PRO A CA 1
ATOM 413 C C . PRO A 1 54 ? -51.542 -52.324 -17.148 1.00 29.64 86 PRO A C 1
ATOM 414 O O . PRO A 1 54 ? -50.771 -53.280 -17.239 1.00 29.22 86 PRO A O 1
ATOM 418 N N . ASN A 1 55 ? -52.079 -51.935 -15.993 1.00 29.78 87 ASN A N 1
ATOM 419 C CA . ASN A 1 55 ? -51.788 -52.651 -14.748 1.00 30.22 87 ASN A CA 1
ATOM 420 C C . ASN A 1 55 ? -52.272 -54.101 -14.791 1.00 30.99 87 ASN A C 1
ATOM 421 O O . ASN A 1 55 ? -51.597 -54.992 -14.268 1.00 31.10 87 ASN A O 1
ATOM 426 N N . THR A 1 56 ? -53.420 -54.339 -15.428 1.00 31.38 88 THR A N 1
ATOM 427 C CA . THR A 1 56 ? -53.939 -55.705 -15.601 1.00 32.52 88 THR A CA 1
ATOM 428 C C . THR A 1 56 ? -53.066 -56.526 -16.554 1.00 31.99 88 THR A C 1
ATOM 429 O O . THR A 1 56 ? -52.776 -57.687 -16.286 1.00 32.82 88 THR A O 1
ATOM 433 N N . VAL A 1 57 ? -52.660 -55.923 -17.667 1.00 30.86 89 VAL A N 1
ATOM 434 C CA . VAL A 1 57 ? -51.794 -56.600 -18.638 1.00 30.45 89 VAL A CA 1
ATOM 435 C C . VAL A 1 57 ? -50.429 -56.919 -18.021 1.00 29.59 89 VAL A C 1
ATOM 436 O O . VAL A 1 57 ? -49.921 -58.036 -18.157 1.00 29.48 89 VAL A O 1
ATOM 440 N N . HIS A 1 58 ? -49.854 -55.937 -17.329 1.00 28.87 90 HIS A N 1
ATOM 441 C CA . HIS A 1 58 ? -48.595 -56.128 -16.615 1.00 28.60 90 HIS A CA 1
ATOM 442 C C . HIS A 1 58 ? -48.691 -57.275 -15.602 1.00 29.65 90 HIS A C 1
ATOM 443 O O . HIS A 1 58 ? -47.769 -58.093 -15.491 1.00 29.76 90 HIS A O 1
ATOM 450 N N . TYR A 1 59 ? -49.801 -57.333 -14.866 1.00 30.51 91 TYR A N 1
ATOM 451 C CA . TYR A 1 59 ? -50.035 -58.430 -13.927 1.00 31.72 91 TYR A CA 1
ATOM 452 C C . TYR A 1 59 ? -49.949 -59.781 -14.634 1.00 31.98 91 TYR A C 1
ATOM 453 O O . TYR A 1 59 ? -49.215 -60.675 -14.195 1.00 31.99 91 TYR A O 1
ATOM 462 N N . ILE A 1 60 ? -50.697 -59.918 -15.726 1.00 31.97 92 ILE A N 1
ATOM 463 C CA . ILE A 1 60 ? -50.764 -61.179 -16.466 1.00 32.62 92 ILE A CA 1
ATOM 464 C C . ILE A 1 60 ? -49.393 -61.584 -17.017 1.00 31.68 92 ILE A C 1
ATOM 465 O O . ILE A 1 60 ? -49.044 -62.764 -17.003 1.00 32.10 92 ILE A O 1
ATOM 470 N N . LEU A 1 61 ? -48.619 -60.604 -17.485 1.00 30.38 93 LEU A N 1
ATOM 471 C CA . LEU A 1 61 ? -47.293 -60.871 -18.050 1.00 29.66 93 LEU A CA 1
ATOM 472 C C . LEU A 1 61 ? -46.247 -61.232 -16.994 1.00 29.90 93 LEU A C 1
ATOM 473 O O . LEU A 1 61 ? -45.211 -61.814 -17.326 1.00 29.57 93 LEU A O 1
ATOM 478 N N . THR A 1 62 ? -46.512 -60.877 -15.737 1.00 30.35 94 THR A N 1
ATOM 479 C CA . THR A 1 62 ? -45.563 -61.094 -14.643 1.00 30.59 94 THR A CA 1
ATOM 480 C C . THR A 1 62 ? -46.023 -62.186 -13.669 1.00 32.27 94 THR A C 1
ATOM 481 O O . THR A 1 62 ? -45.387 -62.406 -12.639 1.00 32.88 94 THR A O 1
ATOM 485 N N . HIS A 1 63 ? -47.118 -62.864 -14.001 1.00 33.40 95 HIS A N 1
ATOM 486 C CA . HIS A 1 63 ? -47.599 -64.008 -13.224 1.00 35.13 95 HIS A CA 1
ATOM 487 C C . HIS A 1 63 ? -47.835 -65.190 -14.162 1.00 36.09 95 HIS A C 1
ATOM 488 O O . HIS A 1 63 ? -47.564 -65.090 -15.357 1.00 35.15 95 HIS A O 1
ATOM 495 N N . PHE A 1 64 ? -48.322 -66.305 -13.619 1.00 38.14 96 PHE A N 1
ATOM 496 C CA . PHE A 1 64 ? -48.664 -67.491 -14.414 1.00 39.49 96 PHE A CA 1
ATOM 497 C C . PHE A 1 64 ? -47.463 -68.014 -15.206 1.00 39.30 96 PHE A C 1
ATOM 498 O O . PHE A 1 64 ? -47.583 -68.343 -16.388 1.00 39.09 96 PHE A O 1
ATOM 506 N N . LYS A 1 65 ? -46.311 -68.093 -14.545 1.00 39.55 97 LYS A N 1
ATOM 507 C CA . LYS A 1 65 ? -45.060 -68.493 -15.196 1.00 39.52 97 LYS A CA 1
ATOM 508 C C . LYS A 1 65 ? -45.182 -69.834 -15.933 1.00 40.43 97 LYS A C 1
ATOM 509 O O . LYS A 1 65 ? -44.632 -69.996 -17.021 1.00 39.92 97 LYS A O 1
ATOM 515 N N . GLY A 1 66 ? -45.908 -70.780 -15.339 1.00 41.91 98 GLY A N 1
ATOM 516 C CA . GLY A 1 66 ? -46.104 -72.106 -15.929 1.00 42.97 98 GLY A CA 1
ATOM 517 C C . GLY A 1 66 ? -46.828 -72.071 -17.263 1.00 42.75 98 GLY A C 1
ATOM 518 O O . GLY A 1 66 ? -46.464 -72.794 -18.193 1.00 42.89 98 GLY A O 1
ATOM 519 N N . VAL A 1 67 ? -47.854 -71.229 -17.357 1.00 42.44 99 VAL A N 1
ATOM 520 C CA . VAL A 1 67 ? -48.562 -71.017 -18.619 1.00 42.15 99 VAL A CA 1
ATOM 521 C C . VAL A 1 67 ? -47.649 -70.359 -19.661 1.00 40.46 99 VAL A C 1
ATOM 522 O O . VAL A 1 67 ? -47.640 -70.764 -20.824 1.00 40.38 99 VAL A O 1
ATOM 526 N N . TRP A 1 68 ? -46.889 -69.347 -19.249 1.00 39.06 100 TRP A N 1
ATOM 527 C CA . TRP A 1 68 ? -45.969 -68.668 -20.166 1.00 37.47 100 TRP A CA 1
ATOM 528 C C . TRP A 1 68 ? -44.876 -69.604 -20.670 1.00 37.89 100 TRP A C 1
ATOM 529 O O . TRP A 1 68 ? -44.462 -69.510 -21.821 1.00 37.04 100 TRP A O 1
ATOM 540 N N . ASN A 1 69 ? -44.419 -70.507 -19.807 1.00 39.11 101 ASN A N 1
ATOM 541 C CA . ASN A 1 69 ? -43.403 -71.484 -20.188 1.00 39.81 101 ASN A CA 1
ATOM 542 C C . ASN A 1 69 ? -43.887 -72.353 -21.353 1.00 40.32 101 ASN A C 1
ATOM 543 O O . ASN A 1 69 ? -43.110 -72.690 -22.250 1.00 40.07 101 ASN A O 1
ATOM 548 N N . ILE A 1 70 ? -45.173 -72.702 -21.335 1.00 40.96 102 ILE A N 1
ATOM 549 C CA . ILE A 1 70 ? -45.799 -73.430 -22.436 1.00 41.69 102 ILE A CA 1
ATOM 550 C C . ILE A 1 70 ? -45.892 -72.526 -23.666 1.00 40.15 102 ILE A C 1
ATOM 551 O O . ILE A 1 70 ? -45.490 -72.917 -24.764 1.00 39.76 102 ILE A O 1
ATOM 556 N N . VAL A 1 71 ? -46.415 -71.316 -23.468 1.00 38.88 103 VAL A N 1
ATOM 557 C CA . VAL A 1 71 ? -46.576 -70.346 -24.550 1.00 37.60 103 VAL A CA 1
ATOM 558 C C . VAL A 1 71 ? -45.252 -70.071 -25.267 1.00 36.13 103 VAL A C 1
ATOM 559 O O . VAL A 1 71 ? -45.202 -70.053 -26.496 1.00 35.67 103 VAL A O 1
ATOM 563 N N . ASN A 1 72 ? -44.187 -69.877 -24.491 1.00 35.29 104 ASN A N 1
ATOM 564 C CA . ASN A 1 72 ? -42.860 -69.590 -25.042 1.00 34.25 104 ASN A CA 1
ATOM 565 C C . ASN A 1 72 ? -42.304 -70.699 -25.942 1.00 35.22 104 ASN A C 1
ATOM 566 O O . ASN A 1 72 ? -41.466 -70.431 -26.806 1.00 34.48 104 ASN A O 1
ATOM 571 N N . ASN A 1 73 ? -42.758 -71.933 -25.732 1.00 37.14 105 ASN A N 1
ATOM 572 C CA . ASN A 1 73 ? -42.295 -73.078 -26.520 1.00 38.25 105 ASN A CA 1
ATOM 573 C C . ASN A 1 73 ? -43.252 -73.480 -27.647 1.00 38.95 105 ASN A C 1
ATOM 574 O O . ASN A 1 73 ? -43.086 -74.541 -28.249 1.00 39.94 105 ASN A O 1
ATOM 579 N N . ILE A 1 74 A -44.249 -72.639 -27.924 1.00 38.44 105 ILE A N 1
ATOM 580 C CA . ILE A 1 74 A -45.127 -72.818 -29.080 1.00 39.03 105 ILE A CA 1
ATOM 581 C C . ILE A 1 74 A -44.873 -71.645 -30.030 1.00 37.75 105 ILE A C 1
ATOM 582 O O . ILE A 1 74 A -45.434 -70.564 -29.837 1.00 36.89 105 ILE A O 1
ATOM 587 N N . PRO A 1 75 ? -44.013 -71.847 -31.047 1.00 37.62 106 PRO A N 1
ATOM 588 C CA . PRO A 1 75 ? -43.569 -70.740 -31.909 1.00 36.37 106 PRO A CA 1
ATOM 589 C C . PRO A 1 75 ? -44.690 -69.878 -32.496 1.00 36.43 106 PRO A C 1
ATOM 590 O O . PRO A 1 75 ? -44.581 -68.651 -32.493 1.00 35.47 106 PRO A O 1
ATOM 594 N N . PHE A 1 76 ? -45.758 -70.508 -32.980 1.00 37.57 107 PHE A N 1
ATOM 595 C CA . PHE A 1 76 ? -46.887 -69.768 -33.560 1.00 37.97 107 PHE A CA 1
ATOM 596 C C . PHE A 1 76 ? -47.475 -68.754 -32.571 1.00 36.96 107 PHE A C 1
ATOM 597 O O . PHE A 1 76 ? -47.764 -67.612 -32.936 1.00 36.14 107 PHE A O 1
ATOM 605 N N . LEU A 1 77 ? -47.633 -69.181 -31.320 1.00 36.86 108 LEU A N 1
ATOM 606 C CA . LEU A 1 77 ? -48.225 -68.347 -30.275 1.00 36.23 108 LEU A CA 1
ATOM 607 C C . LEU A 1 77 ? -47.254 -67.261 -29.789 1.00 34.06 108 LEU A C 1
ATOM 608 O O . LEU A 1 77 ? -47.660 -66.120 -29.560 1.00 33.28 108 LEU A O 1
ATOM 613 N N . ARG A 1 78 ? -45.981 -67.617 -29.632 1.00 32.81 109 ARG A N 1
ATOM 614 C CA . ARG A 1 78 ? -44.942 -66.641 -29.295 1.00 31.17 109 ARG A CA 1
ATOM 615 C C . ARG A 1 78 ? -44.865 -65.541 -30.362 1.00 29.95 109 ARG A C 1
ATOM 616 O O . ARG A 1 78 ? -44.777 -64.353 -30.041 1.00 28.60 109 ARG A O 1
ATOM 624 N N . SER A 1 79 ? -44.907 -65.951 -31.627 1.00 29.94 110 SER A N 1
ATOM 625 C CA . SER A 1 79 ? -44.922 -65.008 -32.743 1.00 29.24 110 SER A CA 1
ATOM 626 C C . SER A 1 79 ? -46.153 -64.107 -32.708 1.00 29.01 110 SER A C 1
ATOM 627 O O . SER A 1 79 ? -46.034 -62.891 -32.869 1.00 27.88 110 SER A O 1
ATOM 630 N N . LEU A 1 80 ? -47.324 -64.711 -32.493 1.00 29.90 111 LEU A N 1
ATOM 631 C CA . LEU A 1 80 ? -48.591 -63.969 -32.440 1.00 30.15 111 LEU A CA 1
ATOM 632 C C . LEU A 1 80 ? -48.565 -62.875 -31.367 1.00 29.10 111 LEU A C 1
ATOM 633 O O . LEU A 1 80 ? -48.953 -61.729 -31.617 1.00 28.17 111 LEU A O 1
ATOM 638 N N . ILE A 1 81 ? -48.095 -63.236 -30.178 1.00 28.81 112 ILE A N 1
ATOM 639 C CA . ILE A 1 81 ? -48.052 -62.309 -29.046 1.00 28.10 112 ILE A CA 1
ATOM 640 C C . ILE A 1 81 ? -46.989 -61.221 -29.235 1.00 26.59 112 ILE A C 1
ATOM 641 O O . ILE A 1 81 ? -47.251 -60.043 -28.966 1.00 25.85 112 ILE A O 1
ATOM 646 N N . MET A 1 82 ? -45.802 -61.596 -29.714 1.00 26.01 113 MET A N 1
ATOM 647 C CA . MET A 1 82 ? -44.763 -60.605 -29.967 1.00 24.94 113 MET A CA 1
ATOM 648 C C . MET A 1 82 ? -45.194 -59.653 -31.076 1.00 24.81 113 MET A C 1
ATOM 649 O O . MET A 1 82 ? -44.939 -58.458 -30.992 1.00 23.52 113 MET A O 1
ATOM 654 N N . LYS A 1 83 ? -45.855 -60.180 -32.105 1.00 25.94 114 LYS A N 1
ATOM 655 C CA . LYS A 1 83 ? -46.376 -59.329 -33.177 1.00 26.25 114 LYS A CA 1
ATOM 656 C C . LYS A 1 83 ? -47.308 -58.258 -32.605 1.00 26.30 114 LYS A C 1
ATOM 657 O O . LYS A 1 83 ? -47.199 -57.074 -32.957 1.00 25.70 114 LYS A O 1
ATOM 663 N N . TYR A 1 84 ? -48.211 -58.674 -31.719 1.00 27.09 115 TYR A N 1
ATOM 664 C CA . TYR A 1 84 ? -49.163 -57.751 -31.101 1.00 27.51 115 TYR A CA 1
ATOM 665 C C . TYR A 1 84 ? -48.468 -56.731 -30.194 1.00 26.06 115 TYR A C 1
ATOM 666 O O . TYR A 1 84 ? -48.879 -55.567 -30.154 1.00 25.61 115 TYR A O 1
ATOM 675 N N . VAL A 1 85 ? -47.423 -57.156 -29.478 1.00 24.94 116 VAL A N 1
ATOM 676 C CA . VAL A 1 85 ? -46.620 -56.226 -28.678 1.00 23.92 116 VAL A CA 1
ATOM 677 C C . VAL A 1 85 ? -46.016 -55.143 -29.573 1.00 22.89 116 VAL A C 1
ATOM 678 O O . VAL A 1 85 ? -46.119 -53.958 -29.272 1.00 22.23 116 VAL A O 1
ATOM 682 N N . LEU A 1 86 ? -45.416 -55.548 -30.686 1.00 22.53 117 LEU A N 1
ATOM 683 C CA . LEU A 1 86 ? -44.792 -54.584 -31.597 1.00 22.04 117 LEU A CA 1
ATOM 684 C C . LEU A 1 86 ? -45.803 -53.614 -32.216 1.00 22.69 117 LEU A C 1
ATOM 685 O O . LEU A 1 86 ? -45.572 -52.400 -32.231 1.00 22.31 117 LEU A O 1
ATOM 690 N N . THR A 1 87 ? -46.914 -54.144 -32.718 1.00 23.98 118 THR A N 1
ATOM 691 C CA . THR A 1 87 ? -47.892 -53.318 -33.439 1.00 24.91 118 THR A CA 1
ATOM 692 C C . THR A 1 87 ? -48.674 -52.394 -32.498 1.00 25.34 118 THR A C 1
ATOM 693 O O . THR A 1 87 ? -48.880 -51.212 -32.812 1.00 24.88 118 THR A O 1
ATOM 697 N N . SER A 1 88 ? -49.103 -52.921 -31.350 1.00 25.83 119 SER A N 1
ATOM 698 C CA . SER A 1 88 ? -49.871 -52.115 -30.392 1.00 26.39 119 SER A CA 1
ATOM 699 C C . SER A 1 88 ? -49.031 -50.969 -29.806 1.00 25.72 119 SER A C 1
ATOM 700 O O . SER A 1 88 ? -49.535 -49.860 -29.631 1.00 25.89 119 SER A O 1
ATOM 703 N N . ARG A 1 89 ? -47.757 -51.232 -29.529 1.00 25.50 120 ARG A N 1
ATOM 704 C CA . ARG A 1 89 ? -46.845 -50.203 -29.017 1.00 25.10 120 ARG A CA 1
ATOM 705 C C . ARG A 1 89 ? -46.537 -49.150 -30.076 1.00 24.81 120 ARG A C 1
ATOM 706 O O . ARG A 1 89 ? -46.577 -47.951 -29.802 1.00 24.43 120 ARG A O 1
ATOM 714 N N . SER A 1 90 ? -46.221 -49.603 -31.283 1.00 24.95 121 SER A N 1
ATOM 715 C CA . SER A 1 90 ? -45.802 -48.691 -32.350 1.00 24.97 121 SER A CA 1
ATOM 716 C C . SER A 1 90 ? -46.930 -47.747 -32.782 1.00 25.18 121 SER A C 1
ATOM 717 O O . SER A 1 90 ? -46.669 -46.609 -33.181 1.00 25.16 121 SER A O 1
ATOM 720 N N . TYR A 1 91 ? -48.173 -48.215 -32.665 1.00 26.07 122 TYR A N 1
ATOM 721 C CA . TYR A 1 91 ? -49.365 -47.416 -32.979 1.00 26.76 122 TYR A CA 1
ATOM 722 C C . TYR A 1 91 ? -49.443 -46.083 -32.221 1.00 25.56 122 TYR A C 1
ATOM 723 O O . TYR A 1 91 ? -50.091 -45.139 -32.686 1.00 25.18 122 TYR A O 1
ATOM 732 N N . LEU A 1 92 ? -48.787 -46.009 -31.066 1.00 23.90 123 LEU A N 1
ATOM 733 C CA . LEU A 1 92 ? -48.791 -44.802 -30.238 1.00 23.34 123 LEU A CA 1
ATOM 734 C C . LEU A 1 92 ? -47.819 -43.719 -30.718 1.00 22.35 123 LEU A C 1
ATOM 735 O O . LEU A 1 92 ? -47.832 -42.605 -30.192 1.00 22.09 123 LEU A O 1
ATOM 740 N N . ILE A 1 93 ? -46.982 -44.037 -31.703 1.00 21.56 124 ILE A N 1
ATOM 741 C CA . ILE A 1 93 ? -45.973 -43.098 -32.194 1.00 20.94 124 ILE A CA 1
ATOM 742 C C . ILE A 1 93 ? -46.387 -42.554 -33.565 1.00 21.16 124 ILE A C 1
ATOM 743 O O . ILE A 1 93 ? -46.723 -43.322 -34.470 1.00 20.77 124 ILE A O 1
ATOM 748 N N . ASP A 1 94 ? -46.362 -41.229 -33.708 1.00 21.09 125 ASP A N 1
ATOM 749 C CA . ASP A 1 94 ? -46.615 -40.584 -34.995 1.00 21.65 125 ASP A CA 1
ATOM 750 C C . ASP A 1 94 ? -45.438 -40.823 -35.926 1.00 20.68 125 ASP A C 1
ATOM 751 O O . ASP A 1 94 ? -44.297 -40.494 -35.588 1.00 20.29 125 ASP A O 1
ATOM 756 N N . SER A 1 95 ? -45.714 -41.388 -37.098 1.00 20.31 126 SER A N 1
ATOM 757 C CA . SER A 1 95 ? -44.663 -41.699 -38.058 1.00 19.90 126 SER A CA 1
ATOM 758 C C . SER A 1 95 ? -45.264 -41.715 -39.464 1.00 20.01 126 SER A C 1
ATOM 759 O O . SER A 1 95 ? -46.105 -42.565 -39.746 1.00 20.62 126 SER A O 1
ATOM 762 N N . PRO A 1 96 ? -44.862 -40.769 -40.346 1.00 20.03 127 PRO A N 1
ATOM 763 C CA . PRO A 1 96 ? -43.886 -39.682 -40.178 1.00 19.07 127 PRO A CA 1
ATOM 764 C C . PRO A 1 96 ? -44.154 -38.740 -38.997 1.00 18.63 127 PRO A C 1
ATOM 765 O O . PRO A 1 96 ? -45.303 -38.562 -38.584 1.00 18.24 127 PRO A O 1
ATOM 769 N N . PRO A 1 97 ? -43.092 -38.116 -38.467 1.00 17.68 128 PRO A N 1
ATOM 770 C CA . PRO A 1 97 ? -43.205 -37.321 -37.252 1.00 17.48 128 PRO A CA 1
ATOM 771 C C . PRO A 1 97 ? -43.850 -35.969 -37.497 1.00 17.67 128 PRO A C 1
ATOM 772 O O . PRO A 1 97 ? -43.932 -35.522 -38.641 1.00 17.99 128 PRO A O 1
ATOM 776 N N . THR A 1 98 ? -44.271 -35.327 -36.415 1.00 17.80 129 THR A N 1
ATOM 777 C CA . THR A 1 98 ? -45.072 -34.108 -36.481 1.00 18.06 129 THR A CA 1
ATOM 778 C C . THR A 1 98 ? -44.379 -32.929 -35.778 1.00 18.11 129 THR A C 1
ATOM 779 O O . THR A 1 98 ? -43.602 -32.209 -36.399 1.00 18.35 129 THR A O 1
ATOM 783 N N . TYR A 1 99 ? -44.632 -32.759 -34.484 1.00 18.33 130 TYR A N 1
ATOM 784 C CA . TYR A 1 99 ? -44.279 -31.526 -33.768 1.00 18.42 130 TYR A CA 1
ATOM 785 C C . TYR A 1 99 ? -42.822 -31.462 -33.307 1.00 18.03 130 TYR A C 1
ATOM 786 O O . TYR A 1 99 ? -42.104 -32.458 -33.313 1.00 17.94 130 TYR A O 1
ATOM 795 N N . ASN A 1 100 ? -42.387 -30.271 -32.905 1.00 17.86 131 ASN A N 1
ATOM 796 C CA . ASN A 1 100 ? -41.110 -30.128 -32.205 1.00 17.37 131 ASN A CA 1
ATOM 797 C C . ASN A 1 100 ? -41.158 -28.933 -31.258 1.00 17.49 131 ASN A C 1
ATOM 798 O O . ASN A 1 100 ? -42.223 -28.349 -31.068 1.00 17.45 131 ASN A O 1
ATOM 803 N N . VAL A 1 101 ? -40.032 -28.582 -30.643 1.00 17.67 132 VAL A N 1
ATOM 804 C CA . VAL A 1 101 ? -40.031 -27.511 -29.634 1.00 18.13 132 VAL A CA 1
ATOM 805 C C . VAL A 1 101 ? -40.536 -26.162 -30.176 1.00 18.85 132 VAL A C 1
ATOM 806 O O . VAL A 1 101 ? -41.122 -25.361 -29.437 1.00 19.29 132 VAL A O 1
ATOM 810 N N . HIS A 1 102 ? -40.334 -25.917 -31.468 1.00 18.97 133 HIS A N 1
ATOM 811 C CA . HIS A 1 102 ? -40.723 -24.652 -32.074 1.00 20.00 133 HIS A CA 1
ATOM 812 C C . HIS A 1 102 ? -42.044 -24.664 -32.834 1.00 19.85 133 HIS A C 1
ATOM 813 O O . HIS A 1 102 ? -42.526 -23.600 -33.227 1.00 20.16 133 HIS A O 1
ATOM 820 N N . TYR A 1 103 ? -42.625 -25.844 -33.031 1.00 19.02 134 TYR A N 1
ATOM 821 C CA . TYR A 1 103 ? -43.843 -25.983 -33.829 1.00 19.03 134 TYR A CA 1
ATOM 822 C C . TYR A 1 103 ? -44.910 -26.819 -33.125 1.00 19.21 134 TYR A C 1
ATOM 823 O O . TYR A 1 103 ? -44.762 -28.040 -32.972 1.00 18.86 134 TYR A O 1
ATOM 832 N N . GLY A 1 104 ? -45.970 -26.137 -32.691 1.00 19.53 135 GLY A N 1
ATOM 833 C CA . GLY A 1 104 ? -47.151 -26.777 -32.099 1.00 19.83 135 GLY A CA 1
ATOM 834 C C . GLY A 1 104 ? -48.246 -27.067 -33.117 1.00 20.15 135 GLY A C 1
ATOM 835 O O . GLY A 1 104 ? -49.375 -27.415 -32.746 1.00 20.52 135 GLY A O 1
ATOM 836 N N . TYR A 1 105 ? -47.912 -26.886 -34.394 1.00 20.05 136 TYR A N 1
ATOM 837 C CA . TYR A 1 105 ? -48.755 -27.264 -35.531 1.00 20.05 136 TYR A CA 1
ATOM 838 C C . TYR A 1 105 ? -47.825 -27.946 -36.531 1.00 19.81 136 TYR A C 1
ATOM 839 O O . TYR A 1 105 ? -46.616 -27.734 -36.490 1.00 19.56 136 TYR A O 1
ATOM 848 N N . LYS A 1 106 ? -48.373 -28.774 -37.412 1.00 19.38 137 LYS A N 1
ATOM 849 C CA . LYS A 1 106 ? -47.556 -29.471 -38.396 1.00 19.19 137 LYS A CA 1
ATOM 850 C C . LYS A 1 106 ? -46.986 -28.488 -39.430 1.00 19.02 137 LYS A C 1
ATOM 851 O O . LYS A 1 106 ? -47.671 -27.558 -39.861 1.00 19.18 137 LYS A O 1
ATOM 857 N N . SER A 1 107 ? -45.729 -28.689 -39.811 1.00 18.65 138 SER A N 1
ATOM 858 C CA . SER A 1 107 ? -45.096 -27.817 -40.805 1.00 19.39 138 SER A CA 1
ATOM 859 C C . SER A 1 107 ? -43.985 -28.538 -41.541 1.00 18.86 138 SER A C 1
ATOM 860 O O . SER A 1 107 ? -43.411 -29.502 -41.023 1.00 18.04 138 SER A O 1
ATOM 863 N N . TRP A 1 108 ? -43.664 -28.061 -42.743 1.00 19.23 139 TRP A N 1
ATOM 864 C CA . TRP A 1 108 ? -42.563 -28.646 -43.485 1.00 18.95 139 TRP A CA 1
ATOM 865 C C . TRP A 1 108 ? -41.246 -28.471 -42.729 1.00 18.19 139 TRP A C 1
ATOM 866 O O . TRP A 1 108 ? -40.391 -29.362 -42.761 1.00 17.79 139 TRP A O 1
ATOM 877 N N . GLU A 1 109 ? -41.086 -27.348 -42.027 1.00 18.51 140 GLU A N 1
ATOM 878 C CA . GLU A 1 109 ? -39.881 -27.147 -41.209 1.00 18.75 140 GLU A CA 1
ATOM 879 C C . GLU A 1 109 ? -39.755 -28.235 -40.139 1.00 18.05 140 GLU A C 1
ATOM 880 O O . GLU A 1 109 ? -38.684 -28.828 -39.983 1.00 18.24 140 GLU A O 1
ATOM 886 N N . ALA A 1 110 ? -40.843 -28.504 -39.415 1.00 18.36 141 ALA A N 1
ATOM 887 C CA . ALA A 1 110 ? -40.822 -29.518 -38.350 1.00 17.71 141 ALA A CA 1
ATOM 888 C C . ALA A 1 110 ? -40.600 -30.916 -38.922 1.00 17.71 141 ALA A C 1
ATOM 889 O O . ALA A 1 110 ? -39.852 -31.714 -38.364 1.00 17.43 141 ALA A O 1
ATOM 891 N N . PHE A 1 111 ? -41.242 -31.215 -40.045 1.00 18.03 142 PHE A N 1
ATOM 892 C CA . PHE A 1 111 ? -41.016 -32.498 -40.681 1.00 17.68 142 PHE A CA 1
ATOM 893 C C . PHE A 1 111 ? -39.568 -32.658 -41.149 1.00 17.65 142 PHE A C 1
ATOM 894 O O . PHE A 1 111 ? -38.927 -33.670 -40.856 1.00 17.78 142 PHE A O 1
ATOM 902 N N . SER A 1 112 ? -39.056 -31.660 -41.865 1.00 17.67 143 SER A N 1
ATOM 903 C CA . SER A 1 112 ? -37.828 -31.823 -42.644 1.00 17.69 143 SER A CA 1
ATOM 904 C C . SER A 1 112 ? -36.528 -31.582 -41.884 1.00 17.64 143 SER A C 1
ATOM 905 O O . SER A 1 112 ? -35.490 -32.113 -42.277 1.00 17.41 143 SER A O 1
ATOM 908 N N . ASN A 1 113 ? -36.576 -30.784 -40.821 1.00 17.26 144 ASN A N 1
ATOM 909 C CA . ASN A 1 113 ? -35.352 -30.388 -40.121 1.00 17.30 144 ASN A CA 1
ATOM 910 C C . ASN A 1 113 ? -34.924 -31.449 -39.110 1.00 16.67 144 ASN A C 1
ATOM 911 O O . ASN A 1 113 ? -35.480 -31.539 -38.018 1.00 16.37 144 ASN A O 1
ATOM 916 N N . LEU A 1 114 ? -33.922 -32.242 -39.480 1.00 16.96 145 LEU A N 1
ATOM 917 C CA . LEU A 1 114 ? -33.497 -33.384 -38.678 1.00 16.84 145 LEU A CA 1
ATOM 918 C C . LEU A 1 114 ? -32.701 -32.993 -37.428 1.00 16.71 145 LEU A C 1
ATOM 919 O O . LEU A 1 114 ? -32.433 -33.840 -36.581 1.00 15.90 145 LEU A O 1
ATOM 924 N N . SER A 1 115 ? -32.351 -31.713 -37.299 1.00 17.23 146 SER A N 1
ATOM 925 C CA . SER A 1 115 ? -31.611 -31.254 -36.125 1.00 17.93 146 SER A CA 1
ATOM 926 C C . SER A 1 115 ? -32.476 -31.142 -34.861 1.00 17.71 146 SER A C 1
ATOM 927 O O . SER A 1 115 ? -31.936 -31.013 -33.768 1.00 18.12 146 SER A O 1
ATOM 930 N N . TYR A 1 116 ? -33.801 -31.173 -35.010 1.00 17.18 147 TYR A N 1
ATOM 931 C CA . TYR A 1 116 ? -34.709 -31.188 -33.864 1.00 17.31 147 TYR A CA 1
ATOM 932 C C . TYR A 1 116 ? -35.020 -32.606 -33.376 1.00 16.54 147 TYR A C 1
ATOM 933 O O . TYR A 1 116 ? -35.190 -33.526 -34.178 1.00 16.26 147 TYR A O 1
ATOM 942 N N . TYR A 1 117 ? -35.162 -32.768 -32.063 1.00 16.29 148 TYR A N 1
ATOM 943 C CA . TYR A 1 117 ? -35.928 -33.895 -31.535 1.00 16.26 148 TYR A CA 1
ATOM 944 C C . TYR A 1 117 ? -37.385 -33.640 -31.900 1.00 16.45 148 TYR A C 1
ATOM 945 O O . TYR A 1 117 ? -37.823 -32.496 -31.919 1.00 16.82 148 TYR A O 1
ATOM 954 N N . THR A 1 118 ? -38.139 -34.693 -32.182 1.00 16.31 149 THR A N 1
ATOM 955 C CA . THR A 1 118 ? -39.574 -34.549 -32.387 1.00 16.45 149 THR A CA 1
ATOM 956 C C . THR A 1 118 ? -40.281 -34.502 -31.026 1.00 16.86 149 THR A C 1
ATOM 957 O O . THR A 1 118 ? -39.647 -34.656 -29.967 1.00 16.75 149 THR A O 1
ATOM 961 N N . ARG A 1 119 ? -41.584 -34.260 -31.055 1.00 17.11 150 ARG A N 1
ATOM 962 C CA . ARG A 1 119 ? -42.376 -34.151 -29.840 1.00 17.18 150 ARG A CA 1
ATOM 963 C C . ARG A 1 119 ? -43.641 -35.001 -29.932 1.00 17.26 150 ARG A C 1
ATOM 964 O O . ARG A 1 119 ? -44.416 -34.876 -30.881 1.00 17.76 150 ARG A O 1
ATOM 972 N N . ALA A 1 120 ? -43.815 -35.876 -28.942 1.00 16.98 151 ALA A N 1
ATOM 973 C CA . ALA A 1 120 ? -45.025 -36.683 -28.790 1.00 17.24 151 ALA A CA 1
ATOM 974 C C . ALA A 1 120 ? -46.244 -35.823 -28.491 1.00 17.82 151 ALA A C 1
ATOM 975 O O . ALA A 1 120 ? -47.345 -36.154 -28.903 1.00 17.65 151 ALA A O 1
ATOM 977 N N . LEU A 1 121 ? -46.049 -34.741 -27.743 1.00 17.96 152 LEU A N 1
ATOM 978 C CA . LEU A 1 121 ? -47.077 -33.722 -27.577 1.00 18.37 152 LEU A CA 1
ATOM 979 C C . LEU A 1 121 ? -46.479 -32.378 -27.942 1.00 18.66 152 LEU A C 1
ATOM 980 O O . LEU A 1 121 ? -45.325 -32.106 -27.596 1.00 18.16 152 LEU A O 1
ATOM 985 N N . PRO A 1 122 ? -47.274 -31.518 -28.603 1.00 19.10 153 PRO A N 1
ATOM 986 C CA . PRO A 1 122 ? -46.777 -30.197 -28.951 1.00 19.18 153 PRO A CA 1
ATOM 987 C C . PRO A 1 122 ? -46.474 -29.362 -27.713 1.00 19.49 153 PRO A C 1
ATOM 988 O O . PRO A 1 122 ? -47.039 -29.607 -26.636 1.00 19.87 153 PRO A O 1
ATOM 992 N N . PRO A 1 123 ? -45.602 -28.363 -27.863 1.00 19.62 154 PRO A N 1
ATOM 993 C CA . PRO A 1 123 ? -45.316 -27.486 -26.740 1.00 19.94 154 PRO A CA 1
ATOM 994 C C . PRO A 1 123 ? -46.497 -26.609 -26.349 1.00 20.60 154 PRO A C 1
ATOM 995 O O . PRO A 1 123 ? -47.359 -26.292 -27.181 1.00 21.21 154 PRO A O 1
ATOM 999 N N . VAL A 1 124 ? -46.530 -26.225 -25.077 1.00 21.10 155 VAL A N 1
ATOM 1000 C CA . VAL A 1 124 ? -47.462 -25.216 -24.604 1.00 21.89 155 VAL A CA 1
ATOM 1001 C C . VAL A 1 124 ? -47.077 -23.904 -25.282 1.00 23.02 155 VAL A C 1
ATOM 1002 O O . VAL A 1 124 ? -45.910 -23.506 -25.253 1.00 22.46 155 VAL A O 1
ATOM 1006 N N . ALA A 1 125 ? -48.054 -23.258 -25.913 1.00 24.18 156 ALA A N 1
ATOM 1007 C CA . ALA A 1 125 ? -47.815 -22.028 -26.662 1.00 25.57 156 ALA A CA 1
ATOM 1008 C C . ALA A 1 125 ? -47.219 -20.947 -25.761 1.00 27.11 156 ALA A C 1
ATOM 1009 O O . ALA A 1 125 ? -47.498 -20.905 -24.563 1.00 27.20 156 ALA A O 1
ATOM 1011 N N . ASP A 1 126 ? -46.400 -20.079 -26.348 1.00 28.99 157 ASP A N 1
ATOM 1012 C CA . ASP A 1 126 ? -45.693 -19.041 -25.587 1.00 30.87 157 ASP A CA 1
ATOM 1013 C C . ASP A 1 126 ? -46.628 -18.060 -24.884 1.00 32.34 157 ASP A C 1
ATOM 1014 O O . ASP A 1 126 ? -46.329 -17.605 -23.778 1.00 33.40 157 ASP A O 1
ATOM 1019 N N . ASP A 1 127 ? -47.759 -17.737 -25.505 1.00 33.15 158 ASP A N 1
ATOM 1020 C CA . ASP A 1 127 ? -48.662 -16.729 -24.940 1.00 34.44 158 ASP A CA 1
ATOM 1021 C C . ASP A 1 127 ? -49.726 -17.286 -23.982 1.00 34.11 158 ASP A C 1
ATOM 1022 O O . ASP A 1 127 ? -50.626 -16.556 -23.569 1.00 35.08 158 ASP A O 1
ATOM 1027 N N . CYS A 1 128 ? -49.614 -18.560 -23.607 1.00 32.79 159 CYS A N 1
ATOM 1028 C CA . CYS A 1 128 ? -50.538 -19.141 -22.634 1.00 32.57 159 CYS A CA 1
ATOM 1029 C C . CYS A 1 128 ? -50.301 -18.541 -21.242 1.00 33.06 159 CYS A C 1
ATOM 1030 O O . CYS A 1 128 ? -49.156 -18.251 -20.876 1.00 33.47 159 CYS A O 1
ATOM 1033 N N . PRO A 1 129 ? -51.377 -18.363 -20.460 1.00 33.09 160 PRO A N 1
ATOM 1034 C CA . PRO A 1 129 ? -51.265 -17.682 -19.168 1.00 33.65 160 PRO A CA 1
ATOM 1035 C C . PRO A 1 129 ? -50.457 -18.422 -18.093 1.00 32.95 160 PRO A C 1
ATOM 1036 O O . PRO A 1 129 ? -49.935 -17.778 -17.183 1.00 33.82 160 PRO A O 1
ATOM 1040 N N . THR A 1 130 ? -50.366 -19.749 -18.186 1.00 31.58 161 THR A N 1
ATOM 1041 C CA . THR A 1 130 ? -49.597 -20.541 -17.216 1.00 30.77 161 THR A CA 1
ATOM 1042 C C . THR A 1 130 ? -48.650 -21.507 -17.928 1.00 29.69 161 THR A C 1
ATOM 1043 O O . THR A 1 130 ? -48.838 -21.804 -19.112 1.00 28.87 161 THR A O 1
ATOM 1047 N N . PRO A 1 131 ? -47.620 -22.005 -17.214 1.00 29.33 162 PRO A N 1
ATOM 1048 C CA . PRO A 1 131 ? -46.663 -22.915 -17.853 1.00 28.32 162 PRO A CA 1
ATOM 1049 C C . PRO A 1 131 ? -47.311 -24.147 -18.489 1.00 27.59 162 PRO A C 1
ATOM 1050 O O . PRO A 1 131 ? -46.907 -24.550 -19.580 1.00 26.61 162 PRO A O 1
ATOM 1054 N N . MET A 1 132 ? -48.318 -24.718 -17.830 1.00 27.64 163 MET A N 1
ATOM 1055 C CA . MET A 1 132 ? -49.006 -25.906 -18.355 1.00 27.28 163 MET A CA 1
ATOM 1056 C C . MET A 1 132 ? -50.188 -25.592 -19.273 1.00 27.16 163 MET A C 1
ATOM 1057 O O . MET A 1 132 ? -50.814 -26.510 -19.804 1.00 26.97 163 MET A O 1
ATOM 1062 N N . GLY A 1 133 ? -50.481 -24.310 -19.471 1.00 27.41 164 GLY A N 1
ATOM 1063 C CA . GLY A 1 133 ? -51.561 -23.898 -20.357 1.00 27.73 164 GLY A CA 1
ATOM 1064 C C . GLY A 1 133 ? -52.411 -22.853 -19.677 1.00 28.64 164 GLY A C 1
ATOM 1065 O O . GLY A 1 133 ? -52.133 -21.664 -19.788 1.00 28.88 164 GLY A O 1
ATOM 1066 N N . VAL A 1 134 ? -53.435 -23.310 -18.962 1.00 29.25 165 VAL A N 1
ATOM 1067 C CA . VAL A 1 134 ? -54.309 -22.431 -18.177 1.00 30.71 165 VAL A CA 1
ATOM 1068 C C . VAL A 1 134 ? -54.388 -22.816 -16.694 1.00 31.65 165 VAL A C 1
ATOM 1069 O O . VAL A 1 134 ? -54.759 -21.984 -15.868 1.00 32.29 165 VAL A O 1
ATOM 1073 N N . LYS A 1 135 ? -54.049 -24.062 -16.359 1.00 31.61 166 LYS A N 1
ATOM 1074 C CA . LYS A 1 135 ? -54.119 -24.537 -14.973 1.00 32.78 166 LYS A CA 1
ATOM 1075 C C . LYS A 1 135 ? -52.871 -24.158 -14.179 1.00 33.06 166 LYS A C 1
ATOM 1076 O O . LYS A 1 135 ? -51.814 -23.895 -14.748 1.00 32.35 166 LYS A O 1
ATOM 1082 N N . GLY A 1 136 ? -53.005 -24.150 -12.856 1.00 34.48 167 GLY A N 1
ATOM 1083 C CA . GLY A 1 136 ? -51.868 -23.949 -11.963 1.00 35.11 167 GLY A CA 1
ATOM 1084 C C . GLY A 1 136 ? -51.529 -22.493 -11.712 1.00 36.52 167 GLY A C 1
ATOM 1085 O O . GLY A 1 136 ? -52.232 -21.584 -12.160 1.00 36.88 167 GLY A O 1
ATOM 1086 N N . ASN A 1 137 ? -50.444 -22.285 -10.973 1.00 37.44 168 ASN A N 1
ATOM 1087 C CA . ASN A 1 137 ? -49.949 -20.952 -10.659 1.00 38.73 168 ASN A CA 1
ATOM 1088 C C . ASN A 1 137 ? -49.178 -20.365 -11.833 1.00 38.44 168 ASN A C 1
ATOM 1089 O O . ASN A 1 137 ? -48.862 -21.070 -12.794 1.00 37.22 168 ASN A O 1
ATOM 1094 N N . LYS A 1 138 ? -48.874 -19.072 -11.743 1.00 39.49 169 LYS A N 1
ATOM 1095 C CA . LYS A 1 138 ? -48.154 -18.349 -12.799 1.00 39.42 169 LYS A CA 1
ATOM 1096 C C . LYS A 1 138 ? -46.767 -18.930 -13.074 1.00 38.50 169 LYS A C 1
ATOM 1097 O O . LYS A 1 138 ? -46.289 -18.892 -14.207 1.00 37.73 169 LYS A O 1
ATOM 1103 N N . GLU A 1 139 ? -46.119 -19.442 -12.032 1.00 38.34 170 GLU A N 1
ATOM 1104 C CA . GLU A 1 139 ? -44.823 -20.099 -12.174 1.00 37.60 170 GLU A CA 1
ATOM 1105 C C . GLU A 1 139 ? -44.875 -21.471 -11.527 1.00 36.15 170 GLU A C 1
ATOM 1106 O O . GLU A 1 139 ? -45.584 -21.676 -10.538 1.00 36.82 170 GLU A O 1
ATOM 1112 N N . LEU A 1 140 ? -44.124 -22.411 -12.092 1.00 34.10 171 LEU A N 1
ATOM 1113 C CA . LEU A 1 140 ? -43.987 -23.736 -11.501 1.00 32.90 171 LEU A CA 1
ATOM 1114 C C . LEU A 1 140 ? -43.139 -23.640 -10.233 1.00 33.04 171 LEU A C 1
ATOM 1115 O O . LEU A 1 140 ? -42.399 -22.667 -10.052 1.00 33.10 171 LEU A O 1
ATOM 1120 N N . PRO A 1 141 ? -43.252 -24.639 -9.339 1.00 32.58 172 PRO A N 1
ATOM 1121 C CA . PRO A 1 141 ? -42.445 -24.600 -8.120 1.00 32.76 172 PRO A CA 1
ATOM 1122 C C . PRO A 1 141 ? -40.943 -24.622 -8.397 1.00 31.91 172 PRO A C 1
ATOM 1123 O O . PRO A 1 141 ? -40.504 -25.134 -9.432 1.00 30.14 172 PRO A O 1
ATOM 1127 N N . ASP A 1 142 ? -40.181 -24.045 -7.471 1.00 32.28 173 ASP A N 1
ATOM 1128 C CA . ASP A 1 142 ? -38.718 -24.048 -7.513 1.00 32.27 173 ASP A CA 1
ATOM 1129 C C . ASP A 1 142 ? -38.201 -25.461 -7.799 1.00 30.79 173 ASP A C 1
ATOM 1130 O O . ASP A 1 142 ? -38.482 -26.388 -7.042 1.00 30.24 173 ASP A O 1
ATOM 1135 N N . SER A 1 143 ? -37.452 -25.623 -8.892 1.00 29.61 174 SER A N 1
ATOM 1136 C CA . SER A 1 143 ? -36.969 -26.945 -9.299 1.00 28.51 174 SER A CA 1
ATOM 1137 C C . SER A 1 143 ? -35.986 -27.545 -8.285 1.00 28.97 174 SER A C 1
ATOM 1138 O O . SER A 1 143 ? -35.954 -28.761 -8.108 1.00 28.13 174 SER A O 1
ATOM 1141 N N . LYS A 1 144 ? -35.203 -26.694 -7.620 1.00 30.08 175 LYS A N 1
ATOM 1142 C CA . LYS A 1 144 ? -34.306 -27.143 -6.546 1.00 30.92 175 LYS A CA 1
ATOM 1143 C C . LYS A 1 144 ? -35.108 -27.735 -5.389 1.00 31.24 175 LYS A C 1
ATOM 1144 O O . LYS A 1 144 ? -34.708 -28.737 -4.797 1.00 31.18 175 LYS A O 1
ATOM 1150 N N . GLU A 1 145 ? -36.240 -27.116 -5.072 1.00 31.64 176 GLU A N 1
ATOM 1151 C CA . GLU A 1 145 ? -37.094 -27.598 -3.991 1.00 32.35 176 GLU A CA 1
ATOM 1152 C C . GLU A 1 145 ? -37.717 -28.951 -4.336 1.00 30.75 176 GLU A C 1
ATOM 1153 O O . GLU A 1 145 ? -37.747 -29.850 -3.501 1.00 30.93 176 GLU A O 1
ATOM 1159 N N . VAL A 1 146 ? -38.209 -29.096 -5.563 1.00 29.17 177 VAL A N 1
ATOM 1160 C CA . VAL A 1 146 ? -38.739 -30.384 -6.025 1.00 28.09 177 VAL A CA 1
ATOM 1161 C C . VAL A 1 146 ? -37.651 -31.458 -5.933 1.00 27.70 177 VAL A C 1
ATOM 1162 O O . VAL A 1 146 ? -37.872 -32.543 -5.387 1.00 27.73 177 VAL A O 1
ATOM 1166 N N . LEU A 1 147 ? -36.475 -31.126 -6.457 1.00 27.09 178 LEU A N 1
ATOM 1167 C CA . LEU A 1 147 ? -35.301 -31.999 -6.420 1.00 26.85 178 LEU A CA 1
ATOM 1168 C C . LEU A 1 147 ? -34.995 -32.472 -4.997 1.00 27.68 178 LEU A C 1
ATOM 1169 O O . LEU A 1 147 ? -34.959 -33.672 -4.727 1.00 27.22 178 LEU A O 1
ATOM 1174 N N . GLU A 1 148 ? -34.792 -31.525 -4.089 1.00 28.68 179 GLU A N 1
ATOM 1175 C CA . GLU A 1 148 ? -34.378 -31.858 -2.725 1.00 29.85 179 GLU A CA 1
ATOM 1176 C C . GLU A 1 148 ? -35.457 -32.589 -1.928 1.00 30.31 179 GLU A C 1
ATOM 1177 O O . GLU A 1 148 ? -35.145 -33.510 -1.179 1.00 30.71 179 GLU A O 1
ATOM 1183 N N . LYS A 1 149 ? -36.715 -32.191 -2.098 1.00 30.22 180 LYS A N 1
ATOM 1184 C CA . LYS A 1 149 ? -37.805 -32.758 -1.301 1.00 31.05 180 LYS A CA 1
ATOM 1185 C C . LYS A 1 149 ? -38.189 -34.189 -1.700 1.00 30.12 180 LYS A C 1
ATOM 1186 O O . LYS A 1 149 ? -38.462 -35.010 -0.821 1.00 30.86 180 LYS A O 1
ATOM 1192 N N . VAL A 1 150 ? -38.205 -34.500 -2.997 1.00 29.06 181 VAL A N 1
ATOM 1193 C CA . VAL A 1 150 ? -38.706 -35.810 -3.443 1.00 28.37 181 VAL A CA 1
ATOM 1194 C C . VAL A 1 150 ? -37.816 -36.635 -4.389 1.00 27.51 181 VAL A C 1
ATOM 1195 O O . VAL A 1 150 ? -38.141 -37.788 -4.660 1.00 26.96 181 VAL A O 1
ATOM 1199 N N . LEU A 1 151 ? -36.709 -36.075 -4.881 1.00 27.23 182 LEU A N 1
ATOM 1200 C CA . LEU A 1 151 ? -35.854 -36.791 -5.833 1.00 26.42 182 LEU A CA 1
ATOM 1201 C C . LEU A 1 151 ? -34.522 -37.258 -5.254 1.00 26.95 182 LEU A C 1
ATOM 1202 O O . LEU A 1 151 ? -34.066 -38.356 -5.577 1.00 26.41 182 LEU A O 1
ATOM 1207 N N . LEU A 1 152 ? -33.902 -36.434 -4.413 1.00 27.79 183 LEU A N 1
ATOM 1208 C CA . LEU A 1 152 ? -32.555 -36.721 -3.931 1.00 28.38 183 LEU A CA 1
ATOM 1209 C C . LEU A 1 152 ? -32.506 -37.913 -2.978 1.00 28.71 183 LEU A C 1
ATOM 1210 O O . LEU A 1 152 ? -33.373 -38.090 -2.121 1.00 29.20 183 LEU A O 1
ATOM 1215 N N . ARG A 1 153 ? -31.468 -38.723 -3.155 1.00 28.69 184 ARG A N 1
ATOM 1216 C CA . ARG A 1 153 ? -31.263 -39.929 -2.366 1.00 29.14 184 ARG A CA 1
ATOM 1217 C C . ARG A 1 153 ? -30.921 -39.592 -0.920 1.00 30.69 184 ARG A C 1
ATOM 1218 O O . ARG A 1 153 ? -30.022 -38.795 -0.654 1.00 31.03 184 ARG A O 1
ATOM 1226 N N . ARG A 1 154 ? -31.658 -40.191 0.010 1.00 31.56 185 ARG A N 1
ATOM 1227 C CA . ARG A 1 154 ? -31.266 -40.190 1.409 1.00 33.31 185 ARG A CA 1
ATOM 1228 C C . ARG A 1 154 ? -30.397 -41.437 1.561 1.00 34.02 185 ARG A C 1
ATOM 1229 O O . ARG A 1 154 ? -29.168 -41.355 1.474 1.00 35.23 185 ARG A O 1
ATOM 1237 N N . GLU A 1 155 ? -31.040 -42.591 1.717 1.00 34.08 186 GLU A N 1
ATOM 1238 C CA . GLU A 1 155 ? -30.353 -43.873 1.739 1.00 34.24 186 GLU A CA 1
ATOM 1239 C C . GLU A 1 155 ? -30.530 -44.564 0.388 1.00 32.31 186 GLU A C 1
ATOM 1240 O O . GLU A 1 155 ? -31.599 -44.472 -0.221 1.00 31.12 186 GLU A O 1
ATOM 1246 N N . PHE A 1 156 ? -29.487 -45.252 -0.073 1.00 31.27 187 PHE A N 1
ATOM 1247 C CA . PHE A 1 156 ? -29.542 -45.984 -1.339 1.00 29.94 187 PHE A CA 1
ATOM 1248 C C . PHE A 1 156 ? -30.688 -46.989 -1.324 1.00 29.83 187 PHE A C 1
ATOM 1249 O O . PHE A 1 156 ? -30.810 -47.777 -0.387 1.00 30.43 187 PHE A O 1
ATOM 1257 N N . ILE A 1 157 ? -31.529 -46.934 -2.356 1.00 28.77 188 ILE A N 1
ATOM 1258 C CA . ILE A 1 157 ? -32.644 -47.862 -2.515 1.00 28.76 188 ILE A CA 1
ATOM 1259 C C . ILE A 1 157 ? -32.335 -48.792 -3.686 1.00 27.86 188 ILE A C 1
ATOM 1260 O O . ILE A 1 157 ? -32.368 -48.364 -4.837 1.00 26.51 188 ILE A O 1
ATOM 1265 N N . PRO A 1 158 ? -32.031 -50.073 -3.403 1.00 28.20 189 PRO A N 1
ATOM 1266 C CA . PRO A 1 158 ? -31.660 -50.975 -4.494 1.00 27.60 189 PRO A CA 1
ATOM 1267 C C . PRO A 1 158 ? -32.857 -51.351 -5.366 1.00 27.03 189 PRO A C 1
ATOM 1268 O O . PRO A 1 158 ? -33.989 -51.344 -4.890 1.00 27.61 189 PRO A O 1
ATOM 1272 N N . ASP A 1 159 ? -32.601 -51.686 -6.629 1.00 26.42 190 ASP A N 1
ATOM 1273 C CA . ASP A 1 159 ? -33.663 -52.128 -7.527 1.00 26.09 190 ASP A CA 1
ATOM 1274 C C . ASP A 1 159 ? -34.151 -53.525 -7.117 1.00 26.96 190 ASP A C 1
ATOM 1275 O O . ASP A 1 159 ? -33.358 -54.466 -7.092 1.00 26.83 190 ASP A O 1
ATOM 1280 N N . PRO A 1 160 ? -35.457 -53.668 -6.814 1.00 27.52 191 PRO A N 1
ATOM 1281 C CA . PRO A 1 160 ? -35.971 -54.998 -6.482 1.00 28.45 191 PRO A CA 1
ATOM 1282 C C . PRO A 1 160 ? -35.978 -55.984 -7.660 1.00 27.90 191 PRO A C 1
ATOM 1283 O O . PRO A 1 160 ? -36.037 -57.193 -7.428 1.00 28.31 191 PRO A O 1
ATOM 1287 N N . GLN A 1 161 ? -35.934 -55.483 -8.896 1.00 26.63 192 GLN A N 1
ATOM 1288 C CA . GLN A 1 161 ? -35.785 -56.350 -10.080 1.00 26.31 192 GLN A CA 1
ATOM 1289 C C . GLN A 1 161 ? -34.360 -56.876 -10.269 1.00 25.84 192 GLN A C 1
ATOM 1290 O O . GLN A 1 161 ? -34.115 -57.687 -11.160 1.00 26.07 192 GLN A O 1
ATOM 1296 N N . GLY A 1 162 ? -33.424 -56.414 -9.445 1.00 25.41 193 GLY A N 1
ATOM 1297 C CA . GLY A 1 162 ? -32.057 -56.926 -9.473 1.00 25.05 193 GLY A CA 1
ATOM 1298 C C . GLY A 1 162 ? -31.169 -56.405 -10.590 1.00 23.79 193 GLY A C 1
ATOM 1299 O O . GLY A 1 162 ? -30.138 -57.006 -10.875 1.00 23.54 193 GLY A O 1
ATOM 1300 N N . SER A 1 163 ? -31.543 -55.290 -11.219 1.00 22.64 194 SER A N 1
ATOM 1301 C CA . SER A 1 163 ? -30.694 -54.678 -12.248 1.00 21.66 194 SER A CA 1
ATOM 1302 C C . SER A 1 163 ? -29.311 -54.388 -11.677 1.00 21.93 194 SER A C 1
ATOM 1303 O O . SER A 1 163 ? -29.191 -53.963 -10.529 1.00 22.49 194 SER A O 1
ATOM 1306 N N . ASN A 1 164 ? -28.281 -54.614 -12.487 1.00 21.10 195 ASN A N 1
ATOM 1307 C CA . ASN A 1 164 ? -26.898 -54.462 -12.042 1.00 21.55 195 ASN A CA 1
ATOM 1308 C C . ASN A 1 164 ? -26.187 -53.364 -12.830 1.00 21.01 195 ASN A C 1
ATOM 1309 O O . ASN A 1 164 ? -26.815 -52.674 -13.633 1.00 20.60 195 ASN A O 1
ATOM 1314 N N . MET A 1 165 ? -24.888 -53.189 -12.595 1.00 21.45 196 MET A N 1
ATOM 1315 C CA . MET A 1 165 ? -24.146 -52.116 -13.265 1.00 21.23 196 MET A CA 1
ATOM 1316 C C . MET A 1 165 ? -23.848 -52.421 -14.730 1.00 20.53 196 MET A C 1
ATOM 1317 O O . MET A 1 165 ? -23.662 -51.492 -15.524 1.00 19.71 196 MET A O 1
ATOM 1322 N N . MET A 1 166 ? -23.832 -53.700 -15.112 1.00 20.48 197 MET A N 1
ATOM 1323 C CA . MET A 1 166 ? -23.788 -54.041 -16.536 1.00 20.15 197 MET A CA 1
ATOM 1324 C C . MET A 1 166 ? -25.019 -53.468 -17.237 1.00 19.53 197 MET A C 1
ATOM 1325 O O . MET A 1 166 ? -24.918 -52.920 -18.325 1.00 18.59 197 MET A O 1
ATOM 1330 N N . PHE A 1 167 ? -26.176 -53.584 -16.588 1.00 19.47 198 PHE A N 1
ATOM 1331 C CA . PHE A 1 167 ? -27.416 -53.031 -17.117 1.00 19.07 198 PHE A CA 1
ATOM 1332 C C . PHE A 1 167 ? -27.381 -51.506 -17.185 1.00 18.89 198 PHE A C 1
ATOM 1333 O O . PHE A 1 167 ? -27.709 -50.916 -18.221 1.00 18.92 198 PHE A O 1
ATOM 1341 N N . ALA A 1 168 ? -26.986 -50.876 -16.084 1.00 19.24 199 ALA A N 1
ATOM 1342 C CA . ALA A 1 168 ? -26.938 -49.417 -15.995 1.00 19.60 199 ALA A CA 1
ATOM 1343 C C . ALA A 1 168 ? -26.046 -48.807 -17.073 1.00 19.23 199 ALA A C 1
ATOM 1344 O O . ALA A 1 168 ? -26.457 -47.876 -17.786 1.00 18.61 199 ALA A O 1
ATOM 1346 N N . PHE A 1 169 ? -24.829 -49.335 -17.203 1.00 19.73 200 PHE A N 1
ATOM 1347 C CA . PHE A 1 169 ? -23.891 -48.816 -18.199 1.00 19.48 200 PHE A CA 1
ATOM 1348 C C . PHE A 1 169 ? -24.265 -49.196 -19.629 1.00 18.74 200 PHE A C 1
ATOM 1349 O O . PHE A 1 169 ? -23.917 -48.479 -20.558 1.00 18.33 200 PHE A O 1
ATOM 1357 N N . PHE A 1 170 ? -24.990 -50.301 -19.810 1.00 18.50 201 PHE A N 1
ATOM 1358 C CA . PHE A 1 170 ? -25.500 -50.650 -21.135 1.00 17.99 201 PHE A CA 1
ATOM 1359 C C . PHE A 1 170 ? -26.545 -49.631 -21.572 1.00 17.60 201 PHE A C 1
ATOM 1360 O O . PHE A 1 170 ? -26.499 -49.144 -22.702 1.00 17.12 201 PHE A O 1
ATOM 1368 N N . ALA A 1 171 ? -27.477 -49.308 -20.674 1.00 17.90 202 ALA A N 1
ATOM 1369 C CA . ALA A 1 171 ? -28.492 -48.289 -20.952 1.00 17.93 202 ALA A CA 1
ATOM 1370 C C . ALA A 1 171 ? -27.831 -46.978 -21.372 1.00 17.82 202 ALA A C 1
ATOM 1371 O O . ALA A 1 171 ? -28.217 -46.369 -22.376 1.00 17.72 202 ALA A O 1
ATOM 1373 N N . GLN A 1 172 ? -26.829 -46.554 -20.608 1.00 18.28 203 GLN A N 1
ATOM 1374 C CA . GLN A 1 172 ? -26.158 -45.282 -20.866 1.00 18.54 203 GLN A CA 1
ATOM 1375 C C . GLN A 1 172 ? -25.451 -45.322 -22.221 1.00 18.07 203 GLN A C 1
ATOM 1376 O O . GLN A 1 172 ? -25.622 -44.423 -23.051 1.00 17.85 203 GLN A O 1
ATOM 1382 N N . HIS A 1 173 ? -24.681 -46.383 -22.442 1.00 17.91 204 HIS A N 1
ATOM 1383 C CA . HIS A 1 173 ? -23.926 -46.548 -23.682 1.00 17.43 204 HIS A CA 1
ATOM 1384 C C . HIS A 1 173 ? -24.856 -46.616 -24.900 1.00 17.27 204 HIS A C 1
ATOM 1385 O O . HIS A 1 173 ? -24.713 -45.839 -25.850 1.00 16.94 204 HIS A O 1
ATOM 1392 N N . PHE A 1 174 ? -25.829 -47.519 -24.848 1.00 17.02 205 PHE A N 1
ATOM 1393 C CA . PHE A 1 174 ? -26.763 -47.720 -25.954 1.00 17.15 205 PHE A CA 1
ATOM 1394 C C . PHE A 1 174 ? -27.558 -46.458 -26.300 1.00 17.12 205 PHE A C 1
ATOM 1395 O O . PHE A 1 174 ? -27.616 -46.059 -27.470 1.00 16.41 205 PHE A O 1
ATOM 1403 N N . THR A 1 175 ? -28.171 -45.825 -25.301 1.00 17.49 206 THR A N 1
ATOM 1404 C CA . THR A 1 175 ? -29.027 -44.665 -25.567 1.00 17.43 206 THR A CA 1
ATOM 1405 C C . THR A 1 175 ? -28.266 -43.439 -26.063 1.00 17.48 206 THR A C 1
ATOM 1406 O O . THR A 1 175 ? -28.829 -42.613 -26.783 1.00 17.02 206 THR A O 1
ATOM 1410 N N . HIS A 1 176 ? -26.985 -43.329 -25.712 1.00 17.88 207 HIS A N 1
ATOM 1411 C CA . HIS A 1 176 ? -26.200 -42.147 -26.081 1.00 18.15 207 HIS A CA 1
ATOM 1412 C C . HIS A 1 176 ? -25.771 -42.116 -27.551 1.00 17.78 207 HIS A C 1
ATOM 1413 O O . HIS A 1 176 ? -25.082 -41.187 -27.968 1.00 17.62 207 HIS A O 1
ATOM 1420 N N . GLN A 1 177 ? -26.181 -43.112 -28.338 1.00 17.04 208 GLN A N 1
ATOM 1421 C CA . GLN A 1 177 ? -26.075 -42.983 -29.791 1.00 17.09 208 GLN A CA 1
ATOM 1422 C C . GLN A 1 177 ? -27.206 -42.135 -30.352 1.00 17.06 208 GLN A C 1
ATOM 1423 O O . GLN A 1 177 ? -27.026 -41.484 -31.385 1.00 17.89 208 GLN A O 1
ATOM 1429 N N . PHE A 1 178 ? -28.361 -42.122 -29.686 1.00 16.77 209 PHE A N 1
ATOM 1430 C CA . PHE A 1 178 ? -29.486 -41.342 -30.204 1.00 16.91 209 PHE A CA 1
ATOM 1431 C C . PHE A 1 178 ? -29.949 -40.193 -29.310 1.00 17.40 209 PHE A C 1
ATOM 1432 O O . PHE A 1 178 ? -30.718 -39.351 -29.769 1.00 18.14 209 PHE A O 1
ATOM 1440 N N . PHE A 1 179 ? -29.457 -40.123 -28.072 1.00 17.66 210 PHE A N 1
ATOM 1441 C CA . PHE A 1 179 ? -29.610 -38.921 -27.256 1.00 17.93 210 PHE A CA 1
ATOM 1442 C C . PHE A 1 179 ? -28.261 -38.202 -27.248 1.00 18.61 210 PHE A C 1
ATOM 1443 O O . PHE A 1 179 ? -27.335 -38.583 -26.517 1.00 19.21 210 PHE A O 1
ATOM 1451 N N . LYS A 1 180 ? -28.153 -37.186 -28.101 1.00 18.96 211 LYS A N 1
ATOM 1452 C CA . LYS A 1 180 ? -26.937 -36.394 -28.258 1.00 20.02 211 LYS A CA 1
ATOM 1453 C C . LYS A 1 180 ? -27.340 -34.939 -28.415 1.00 20.89 211 LYS A C 1
ATOM 1454 O O . LYS A 1 180 ? -27.308 -34.381 -29.506 1.00 20.93 211 LYS A O 1
ATOM 1460 N N . THR A 1 181 ? -27.737 -34.328 -27.311 1.00 21.86 212 THR A N 1
ATOM 1461 C CA . THR A 1 181 ? -28.310 -32.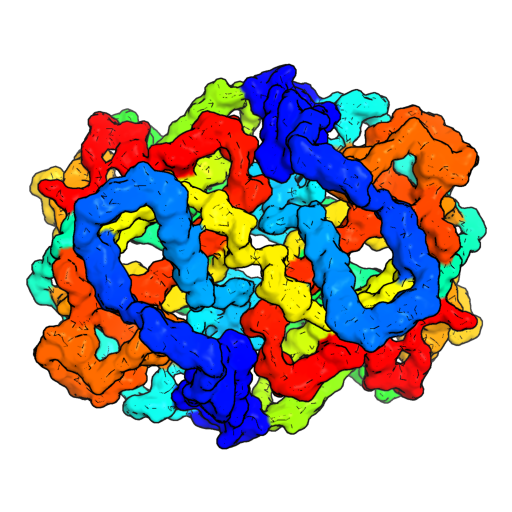990 -27.359 1.00 22.97 212 THR A CA 1
ATOM 1462 C C . THR A 1 181 ? -27.282 -31.964 -27.835 1.00 24.19 212 THR A C 1
ATOM 1463 O O . THR A 1 181 ? -26.135 -31.957 -27.376 1.00 24.53 212 THR A O 1
ATOM 1467 N N . ASP A 1 182 ? -27.701 -31.126 -28.783 1.00 25.12 213 ASP A N 1
ATOM 1468 C CA . ASP A 1 182 ? -26.846 -30.091 -29.342 1.00 26.82 213 ASP A CA 1
ATOM 1469 C C . ASP A 1 182 ? -27.005 -28.856 -28.476 1.00 28.20 213 ASP A C 1
ATOM 1470 O O . ASP A 1 182 ? -27.835 -27.983 -28.745 1.00 28.23 213 ASP A O 1
ATOM 1475 N N . HIS A 1 183 ? -26.196 -28.786 -27.427 1.00 29.72 214 HIS A N 1
ATOM 1476 C CA . HIS A 1 183 ? -26.358 -27.750 -26.414 1.00 31.27 214 HIS A CA 1
ATOM 1477 C C . HIS A 1 183 ? -26.096 -26.345 -26.959 1.00 32.14 214 HIS A C 1
ATOM 1478 O O . HIS A 1 183 ? -26.610 -25.371 -26.409 1.00 33.25 214 HIS A O 1
ATOM 1485 N N . LYS A 1 184 ? -25.334 -26.250 -28.049 1.00 32.37 215 LYS A N 1
ATOM 1486 C CA . LYS A 1 184 ? -25.106 -24.973 -28.749 1.00 33.38 215 LYS A CA 1
ATOM 1487 C C . LYS A 1 184 ? -26.416 -24.368 -29.266 1.00 32.52 215 LYS A C 1
ATOM 1488 O O . LYS A 1 184 ? -26.585 -23.144 -29.269 1.00 33.37 215 LYS A O 1
ATOM 1494 N N . ARG A 1 185 ? -27.329 -25.229 -29.712 1.00 30.48 216 ARG A N 1
ATOM 1495 C CA . ARG A 1 185 ? -28.619 -24.792 -30.249 1.00 29.75 216 ARG A CA 1
ATOM 1496 C C . ARG A 1 185 ? -29.696 -24.741 -29.167 1.00 28.42 216 ARG A C 1
ATOM 1497 O O . ARG A 1 185 ? -30.486 -23.798 -29.119 1.00 28.69 216 ARG A O 1
ATOM 1505 N N . GLY A 1 186 ? -29.727 -25.760 -28.308 1.00 26.68 217 GLY A N 1
ATOM 1506 C CA . GLY A 1 186 ? -30.701 -25.841 -27.219 1.00 25.62 217 GLY A CA 1
ATOM 1507 C C . GLY A 1 186 ? -31.123 -27.265 -26.931 1.00 24.05 217 GLY A C 1
ATOM 1508 O O . GLY A 1 186 ? -30.817 -28.171 -27.710 1.00 22.86 217 GLY A O 1
ATOM 1509 N N . PRO A 1 187 ? -31.851 -27.477 -25.818 1.00 23.07 218 PRO A N 1
ATOM 1510 C CA . PRO A 1 187 ? -32.233 -28.829 -25.392 1.00 22.33 218 PRO A CA 1
ATOM 1511 C C . PRO A 1 187 ? -33.155 -29.571 -26.366 1.00 21.37 218 PRO A C 1
ATOM 1512 O O . PRO A 1 187 ? -33.223 -30.801 -26.329 1.00 21.28 218 PRO A O 1
ATOM 1516 N N . GLY A 1 188 ? -33.856 -28.831 -27.223 1.00 21.16 219 GLY A N 1
ATOM 1517 C CA . GLY A 1 188 ? -34.748 -29.431 -28.216 1.00 20.26 219 GLY A CA 1
ATOM 1518 C C . GLY A 1 188 ? -34.064 -29.877 -29.502 1.00 19.78 219 GLY A C 1
ATOM 1519 O O . GLY A 1 188 ? -34.736 -30.329 -30.438 1.00 19.14 219 GLY A O 1
ATOM 1520 N N . PHE A 1 189 ? -32.736 -29.765 -29.546 1.00 19.13 220 PHE A N 1
ATOM 1521 C CA . PHE A 1 189 ? -31.955 -30.079 -30.742 1.00 18.98 220 PHE A CA 1
ATOM 1522 C C . PHE A 1 189 ? -31.006 -31.239 -30.511 1.00 18.54 220 PHE A C 1
ATOM 1523 O O . PHE A 1 189 ? -30.474 -31.407 -29.412 1.00 18.85 220 PHE A O 1
ATOM 1531 N N . THR A 1 190 ? -30.779 -32.020 -31.561 1.00 18.22 221 THR A N 1
ATOM 1532 C CA . THR A 1 190 ? -29.927 -33.200 -31.479 1.00 18.02 221 THR A CA 1
ATOM 1533 C C . THR A 1 190 ? -28.811 -33.165 -32.520 1.00 18.47 221 THR A C 1
ATOM 1534 O O . THR A 1 190 ? -28.968 -32.582 -33.596 1.00 18.62 221 THR A O 1
ATOM 1538 N N . ARG A 1 191 ? -27.688 -33.794 -32.179 1.00 19.03 222 ARG A N 1
ATOM 1539 C CA . ARG A 1 191 ? -26.599 -34.024 -33.126 1.00 19.95 222 ARG A CA 1
ATOM 1540 C C . ARG A 1 191 ? -26.680 -35.416 -33.750 1.00 19.40 222 ARG A C 1
ATOM 1541 O O . ARG A 1 191 ? -25.876 -35.744 -34.621 1.00 19.68 222 ARG A O 1
ATOM 1549 N N . GLY A 1 192 ? -27.629 -36.232 -33.292 1.00 18.75 223 GLY A N 1
ATOM 1550 C CA . GLY A 1 192 ? -27.782 -37.606 -33.773 1.00 18.29 223 GLY A CA 1
ATOM 1551 C C . GLY A 1 192 ? -28.738 -37.658 -34.947 1.00 18.05 223 GLY A C 1
ATOM 1552 O O . GLY A 1 192 ? -29.888 -38.058 -34.792 1.00 17.66 223 GLY A O 1
ATOM 1553 N N . LEU A 1 193 ? -28.252 -37.277 -36.127 1.00 18.05 224 LEU A N 1
ATOM 1554 C CA . LEU A 1 193 ? -29.130 -37.101 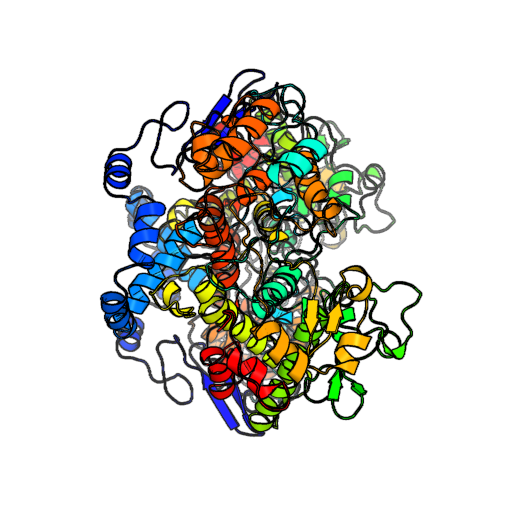-37.293 1.00 18.26 224 LEU A CA 1
ATOM 1555 C C . LEU A 1 193 ? -29.646 -38.407 -37.886 1.00 17.89 224 LEU A C 1
ATOM 1556 O O . LEU A 1 193 ? -30.553 -38.383 -38.720 1.00 18.38 224 LEU A O 1
ATOM 1561 N N . GLY A 1 194 ? -29.073 -39.534 -37.466 1.00 17.27 225 GLY A N 1
ATOM 1562 C CA . GLY A 1 194 ? -29.599 -40.849 -37.817 1.00 17.05 225 GLY A CA 1
ATOM 1563 C C . GLY A 1 194 ? -30.867 -41.212 -37.057 1.00 16.60 225 GLY A C 1
ATOM 1564 O O . GLY A 1 194 ? -31.596 -42.118 -37.464 1.00 16.55 225 GLY A O 1
ATOM 1565 N N . HIS A 1 195 ? -31.121 -40.523 -35.943 1.00 16.18 226 HIS A N 1
ATOM 1566 C CA . HIS A 1 195 ? -32.344 -40.700 -35.154 1.00 15.83 226 HIS A CA 1
ATOM 1567 C C . HIS A 1 195 ? -32.663 -42.163 -34.796 1.00 16.03 226 HIS A C 1
ATOM 1568 O O . HIS A 1 195 ? -33.813 -42.604 -34.860 1.00 15.79 226 HIS A O 1
ATOM 1575 N N . GLY A 1 196 ? -31.645 -42.906 -34.386 1.00 15.89 227 GLY A N 1
ATOM 1576 C CA . GLY A 1 196 ? -31.856 -44.305 -34.055 1.00 16.00 227 GLY A CA 1
ATOM 1577 C C . GLY A 1 196 ? -30.587 -45.105 -33.895 1.00 16.09 227 GLY A C 1
ATOM 1578 O O . GLY A 1 196 ? -29.529 -44.567 -33.555 1.00 15.66 227 GLY A O 1
ATOM 1579 N N . VAL A 1 197 ? -30.721 -46.404 -34.134 1.00 16.08 228 VAL A N 1
ATOM 1580 C CA . VAL A 1 197 ? -29.650 -47.354 -33.860 1.00 16.35 228 VAL A CA 1
ATOM 1581 C C . VAL A 1 197 ? -28.763 -47.498 -35.098 1.00 16.50 228 VAL A C 1
ATOM 1582 O O . VAL A 1 197 ? -28.875 -48.467 -35.871 1.00 17.15 228 VAL A O 1
ATOM 1586 N N . ASP A 1 198 ? -27.881 -46.513 -35.283 1.00 16.31 229 ASP A N 1
ATOM 1587 C CA . ASP A 1 198 ? -26.925 -46.511 -36.395 1.00 16.07 229 ASP A CA 1
ATOM 1588 C C . ASP A 1 198 ? -25.496 -46.824 -35.937 1.00 15.98 229 ASP A C 1
ATOM 1589 O O . ASP A 1 198 ? -24.588 -46.936 -36.760 1.00 16.28 229 ASP A O 1
ATOM 1594 N N . LEU A 1 199 ? -25.317 -46.981 -34.626 1.00 15.26 230 LEU A N 1
ATOM 1595 C CA . LEU A 1 199 ? -24.018 -47.244 -34.005 1.00 15.43 230 LEU A CA 1
ATOM 1596 C C . LEU A 1 199 ? -22.973 -46.137 -34.255 1.00 15.44 230 LEU A C 1
ATOM 1597 O O . LEU A 1 199 ? -21.770 -46.394 -34.251 1.00 15.47 230 LEU A O 1
ATOM 1602 N N . ASN A 1 200 ? -23.433 -44.894 -34.397 1.00 15.56 231 ASN A N 1
ATOM 1603 C CA . ASN A 1 200 ? -22.521 -43.748 -34.519 1.00 15.75 231 ASN A CA 1
ATOM 1604 C C . ASN A 1 200 ? -21.647 -43.570 -33.279 1.00 15.91 231 ASN A C 1
ATOM 1605 O O . ASN A 1 200 ? -20.591 -42.931 -33.345 1.00 15.99 231 ASN A O 1
ATOM 1610 N N . HIS A 1 201 ? -22.088 -44.128 -32.151 1.00 15.73 232 HIS A N 1
ATOM 1611 C CA . HIS A 1 201 ? -21.318 -44.056 -30.914 1.00 15.66 232 HIS A CA 1
ATOM 1612 C C . HIS A 1 201 ? -20.096 -44.970 -30.942 1.00 16.01 232 HIS A C 1
ATOM 1613 O O . HIS A 1 201 ? -19.208 -44.850 -30.090 1.00 16.36 232 HIS A O 1
ATOM 1620 N N . ILE A 1 202 ? -20.053 -45.856 -31.939 1.00 15.99 233 ILE A N 1
ATOM 1621 C CA . ILE A 1 202 ? -18.882 -46.671 -32.244 1.00 16.31 233 ILE A CA 1
ATOM 1622 C C . ILE A 1 202 ? -18.122 -46.135 -33.471 1.00 16.43 233 ILE A C 1
ATOM 1623 O O . ILE A 1 202 ? -16.898 -46.028 -33.451 1.00 16.62 233 ILE A O 1
ATOM 1628 N N . TYR A 1 203 ? -18.853 -45.775 -34.524 1.00 16.52 234 TYR A N 1
ATOM 1629 C CA . TYR A 1 203 ? -18.243 -45.463 -35.821 1.00 16.94 234 TYR A CA 1
ATOM 1630 C C . TYR A 1 203 ? -18.085 -43.971 -36.126 1.00 17.81 234 TYR A C 1
ATOM 1631 O O . TYR A 1 203 ? -17.436 -43.607 -37.107 1.00 18.20 234 TYR A O 1
ATOM 1640 N N . GLY A 1 204 ? -18.691 -43.114 -35.307 1.00 18.23 235 GLY A N 1
ATOM 1641 C CA . GLY A 1 204 ? -18.699 -41.678 -35.554 1.00 18.99 235 GLY A CA 1
ATOM 1642 C C . GLY A 1 204 ? -19.946 -41.231 -36.297 1.00 19.56 235 GLY A C 1
ATOM 1643 O O . GLY A 1 204 ? -20.475 -41.954 -37.142 1.00 19.57 235 GLY A O 1
ATOM 1644 N N . GLU A 1 205 ? -20.413 -40.028 -35.977 1.00 20.27 236 GLU A N 1
ATOM 1645 C CA . GLU A 1 205 ? -21.589 -39.441 -36.620 1.00 20.95 236 GLU A CA 1
ATOM 1646 C C . GLU A 1 205 ? -21.299 -39.073 -38.080 1.00 21.81 236 GLU A C 1
ATOM 1647 O O . GLU A 1 205 ? -22.155 -39.262 -38.951 1.00 22.45 236 GLU A O 1
ATOM 1653 N N . THR A 1 206 ? -20.089 -38.575 -38.342 1.00 21.97 237 THR A N 1
ATOM 1654 C CA . THR A 1 206 ? -19.697 -38.090 -39.663 1.00 22.72 237 THR A CA 1
ATOM 1655 C C . THR A 1 206 ? -18.660 -38.998 -40.329 1.00 22.55 237 THR A C 1
ATOM 1656 O O . THR A 1 206 ? -17.917 -39.722 -39.657 1.00 21.48 237 THR A O 1
ATOM 1660 N N . LEU A 1 207 ? -18.599 -38.927 -41.655 1.00 22.66 238 LEU A N 1
ATOM 1661 C CA . LEU A 1 207 ? -17.637 -39.711 -42.432 1.00 23.07 238 LEU A CA 1
ATOM 1662 C C . LEU A 1 207 ? -16.180 -39.375 -42.066 1.00 23.36 238 LEU A C 1
ATOM 1663 O O . LEU A 1 207 ? -15.330 -40.263 -41.995 1.00 23.36 238 LEU A O 1
ATOM 1668 N N . ASP A 1 208 ? -15.899 -38.093 -41.830 1.00 23.87 239 ASP A N 1
ATOM 1669 C CA . ASP A 1 208 ? -14.553 -37.648 -41.450 1.00 24.78 239 ASP A CA 1
ATOM 1670 C C . ASP A 1 208 ? -14.082 -38.336 -40.159 1.00 23.44 239 ASP A C 1
ATOM 1671 O O . ASP A 1 208 ? -12.956 -38.826 -40.088 1.00 23.69 239 ASP A O 1
ATOM 1676 N N . ARG A 1 209 ? -14.954 -38.385 -39.156 1.00 21.87 240 ARG A N 1
ATOM 1677 C CA . ARG A 1 209 ? -14.643 -39.051 -37.888 1.00 20.92 240 ARG A CA 1
ATOM 1678 C C . ARG A 1 209 ? -14.477 -40.568 -38.080 1.00 20.09 240 ARG A C 1
ATOM 1679 O O . ARG A 1 209 ? -13.535 -41.172 -37.565 1.00 20.36 240 ARG A O 1
ATOM 1687 N N . GLN A 1 210 ? -15.400 -41.179 -38.818 1.00 19.11 241 GLN A N 1
ATOM 1688 C CA . GLN A 1 210 ? -15.321 -42.613 -39.121 1.00 18.84 241 GLN A CA 1
ATOM 1689 C C . GLN A 1 210 ? -13.990 -42.979 -39.759 1.00 19.57 241 GLN A C 1
ATOM 1690 O O . GLN A 1 210 ? -13.363 -43.969 -39.387 1.00 18.96 241 GLN A O 1
ATOM 1696 N N . HIS A 1 211 ? -13.562 -42.179 -40.725 1.00 20.47 242 HIS A N 1
ATOM 1697 C CA . HIS A 1 211 ? -12.340 -42.479 -41.452 1.00 21.60 242 HIS A CA 1
ATOM 1698 C C . HIS A 1 211 ? -11.092 -42.339 -40.577 1.00 22.18 242 HIS A C 1
ATOM 1699 O O . HIS A 1 211 ? -10.126 -43.072 -40.773 1.00 23.34 242 HIS A O 1
ATOM 1706 N N . LYS A 1 212 ? -11.129 -41.447 -39.588 1.00 21.86 243 LYS A N 1
ATOM 1707 C CA . LYS A 1 212 ? -10.033 -41.325 -38.616 1.00 22.28 243 LYS A CA 1
ATOM 1708 C C . LYS A 1 212 ? -9.981 -42.510 -37.642 1.00 21.44 243 LYS A C 1
ATOM 1709 O O . LYS A 1 212 ? -8.924 -42.814 -37.089 1.00 21.38 243 LYS A O 1
ATOM 1715 N N . LEU A 1 213 ? -11.127 -43.148 -37.417 1.00 20.37 244 LEU A N 1
ATOM 1716 C CA . LEU A 1 213 ? -11.224 -44.293 -36.510 1.00 19.87 244 LEU A CA 1
ATOM 1717 C C . LEU A 1 213 ? -10.900 -45.625 -37.194 1.00 19.93 244 LEU A C 1
ATOM 1718 O O . LEU A 1 213 ? -10.666 -46.624 -36.515 1.00 19.60 244 LEU A O 1
ATOM 1723 N N . ARG A 1 214 ? -10.882 -45.636 -38.525 1.00 19.91 245 ARG A N 1
ATOM 1724 C CA . ARG A 1 214 ? -10.704 -46.877 -39.287 1.00 20.11 245 ARG A CA 1
ATOM 1725 C C . ARG A 1 214 ? -9.239 -47.191 -39.595 1.00 20.91 245 ARG A C 1
ATOM 1726 O O . ARG A 1 214 ? -8.410 -46.291 -39.785 1.00 21.38 245 ARG A O 1
ATOM 1734 N N . LEU A 1 215 ? -8.934 -48.485 -39.645 1.00 21.33 246 LEU A N 1
ATOM 1735 C CA . LEU A 1 215 ? -7.587 -48.977 -39.968 1.00 22.37 246 LEU A CA 1
ATOM 1736 C C . LEU A 1 215 ? -7.347 -49.019 -41.478 1.00 23.00 246 LEU A C 1
ATOM 1737 O O . LEU A 1 215 ? -6.207 -48.926 -41.935 1.00 23.44 246 LEU A O 1
ATOM 1742 N N . PHE A 1 216 ? -8.429 -49.170 -42.239 1.00 22.80 247 PHE A N 1
ATOM 1743 C CA . PHE A 1 216 ? -8.385 -49.351 -43.696 1.00 23.54 247 PHE A CA 1
ATOM 1744 C C . PHE A 1 216 ? -7.653 -50.622 -44.159 1.00 24.23 247 PHE A C 1
ATOM 1745 O O . PHE A 1 216 ? -7.202 -50.720 -45.304 1.00 24.70 247 PHE A O 1
ATOM 1753 N N . LYS A 1 217 ? -7.575 -51.597 -43.262 1.00 24.39 248 LYS A N 1
ATOM 1754 C CA . LYS A 1 217 ? -7.179 -52.948 -43.608 1.00 25.26 248 LYS A CA 1
ATOM 1755 C C . LYS A 1 217 ? -8.207 -53.902 -43.003 1.00 24.17 248 LYS A C 1
ATOM 1756 O O . LYS A 1 217 ? -8.578 -53.755 -41.834 1.00 23.75 248 LYS A O 1
ATOM 1762 N N . ASP A 1 218 ? -8.684 -54.846 -43.817 1.00 23.95 249 ASP A N 1
ATOM 1763 C CA . ASP A 1 218 ? -9.576 -55.928 -43.377 1.00 23.30 249 ASP A CA 1
ATOM 1764 C C . ASP A 1 218 ? -10.888 -55.455 -42.735 1.00 21.71 249 ASP A C 1
ATOM 1765 O O . ASP A 1 218 ? -11.516 -56.197 -41.983 1.00 20.73 249 ASP A O 1
ATOM 1770 N N . GLY A 1 219 ? -11.298 -54.228 -43.055 1.00 20.95 250 GLY A N 1
ATOM 1771 C CA . GLY A 1 219 ? -12.539 -53.652 -42.545 1.00 19.78 250 GLY A CA 1
ATOM 1772 C C . GLY A 1 219 ? -12.478 -53.129 -41.123 1.00 19.20 250 GLY A C 1
ATOM 1773 O O . GLY A 1 219 ? -13.483 -52.659 -40.583 1.00 18.19 250 GLY A O 1
ATOM 1774 N N . LYS A 1 220 ? -11.294 -53.162 -40.521 1.00 19.47 251 LYS A N 1
ATOM 1775 C CA . LYS A 1 220 ? -11.187 -53.021 -39.073 1.00 19.25 251 LYS A CA 1
ATOM 1776 C C . LYS A 1 220 ? -11.142 -51.577 -38.591 1.00 19.22 251 LYS A C 1
ATOM 1777 O O . LYS A 1 220 ? -10.893 -50.645 -39.363 1.00 19.41 251 LYS A O 1
ATOM 1783 N N . LEU A 1 221 ? -11.425 -51.416 -37.301 1.00 19.02 252 LEU A N 1
ATOM 1784 C CA . LEU A 1 221 ? -11.218 -50.165 -36.579 1.00 18.68 252 LEU A CA 1
ATOM 1785 C C . LEU A 1 221 ? -9.831 -50.172 -35.952 1.00 19.12 252 LEU A C 1
ATOM 1786 O O . LEU A 1 221 ? -9.338 -51.220 -35.535 1.00 19.15 252 LEU A O 1
ATOM 1791 N N . LYS A 1 222 ? -9.203 -49.001 -35.880 1.00 19.21 253 LYS A N 1
ATOM 1792 C CA . LYS A 1 222 ? -7.920 -48.855 -35.200 1.00 20.18 253 LYS A CA 1
ATOM 1793 C C . LYS A 1 222 ? -8.034 -49.188 -33.719 1.00 19.77 253 LYS A C 1
ATOM 1794 O O . LYS A 1 222 ? -9.096 -49.054 -33.109 1.00 19.23 253 LYS A O 1
ATOM 1800 N N . TYR A 1 223 ? -6.911 -49.596 -33.146 1.00 20.11 254 TYR A N 1
ATOM 1801 C CA . TYR A 1 223 ? -6.834 -49.940 -31.735 1.00 20.19 254 TYR A CA 1
ATOM 1802 C C . TYR A 1 223 ? -5.393 -49.811 -31.268 1.00 20.88 254 TYR A C 1
ATOM 1803 O O . TYR A 1 223 ? -4.482 -49.638 -32.086 1.00 21.38 254 TYR A O 1
ATOM 1812 N N . GLN A 1 224 ? -5.194 -49.874 -29.958 1.00 20.80 255 GLN A N 1
ATOM 1813 C CA . GLN A 1 224 ? -3.860 -50.010 -29.389 1.00 21.75 255 GLN A CA 1
ATOM 1814 C C . GLN A 1 224 ? -3.846 -51.241 -28.498 1.00 21.84 255 GLN A C 1
ATOM 1815 O O . GLN A 1 224 ? -4.899 -51.769 -28.131 1.00 20.93 255 GLN A O 1
ATOM 1821 N N . VAL A 1 225 ? -2.649 -51.711 -28.178 1.00 22.53 256 VAL A N 1
ATOM 1822 C CA . VAL A 1 225 ? -2.495 -52.877 -27.317 1.00 22.97 256 VAL A CA 1
ATOM 1823 C C . VAL A 1 225 ? -1.666 -52.468 -26.114 1.00 23.56 256 VAL A C 1
ATOM 1824 O O . VAL A 1 225 ? -0.504 -52.077 -26.256 1.00 23.77 256 VAL A O 1
ATOM 1828 N N . ILE A 1 226 ? -2.291 -52.520 -24.939 1.00 23.29 257 ILE A N 1
ATOM 1829 C CA . ILE A 1 226 ? -1.655 -52.120 -23.686 1.00 24.36 257 ILE A CA 1
ATOM 1830 C C . ILE A 1 226 ? -1.691 -53.313 -22.743 1.00 24.95 257 ILE A C 1
ATOM 1831 O O . ILE A 1 226 ? -2.767 -53.838 -22.442 1.00 24.24 257 ILE A O 1
ATOM 1836 N N . GLY A 1 227 ? -0.517 -53.755 -22.306 1.00 26.38 258 GLY A N 1
ATOM 1837 C CA . GLY A 1 227 ? -0.398 -54.964 -21.488 1.00 27.49 258 GLY A CA 1
ATOM 1838 C C . GLY A 1 227 ? -0.983 -56.187 -22.177 1.00 27.50 258 GLY A C 1
ATOM 1839 O O . GLY A 1 227 ? -1.568 -57.049 -21.526 1.00 27.89 258 GLY A O 1
ATOM 1840 N N . GLY A 1 228 ? -0.835 -56.251 -23.499 1.00 27.51 259 GLY A N 1
ATOM 1841 C CA . GLY A 1 228 ? -1.367 -57.354 -24.296 1.00 27.18 259 GLY A CA 1
ATOM 1842 C C . GLY A 1 228 ? -2.864 -57.321 -24.560 1.00 26.31 259 GLY A C 1
ATOM 1843 O O . GLY A 1 228 ? -3.393 -58.244 -25.179 1.00 26.68 259 GLY A O 1
ATOM 1844 N N . GLU A 1 229 ? -3.540 -56.257 -24.127 1.00 25.42 260 GLU A N 1
ATOM 1845 C CA . GLU A 1 229 ? -4.997 -56.143 -24.239 1.00 24.78 260 GLU A CA 1
ATOM 1846 C C . GLU A 1 229 ? -5.383 -55.048 -25.226 1.00 23.54 260 GLU A C 1
ATOM 1847 O O . GLU A 1 229 ? -4.763 -53.982 -25.248 1.00 23.18 260 GLU A O 1
ATOM 1853 N N . VAL A 1 230 ? -6.417 -55.312 -26.021 1.00 22.36 261 VAL A N 1
ATOM 1854 C CA . VAL A 1 230 ? -6.908 -54.357 -27.023 1.00 21.46 261 VAL A CA 1
ATOM 1855 C C . VAL A 1 230 ? -7.799 -53.272 -26.413 1.00 20.86 261 VAL A C 1
ATOM 1856 O O . VAL A 1 230 ? -8.778 -53.560 -25.717 1.00 20.11 261 VAL A O 1
ATOM 1860 N N . TYR A 1 231 ? -7.443 -52.022 -26.692 1.00 20.72 262 TYR A N 1
ATOM 1861 C CA . TYR A 1 231 ? -8.210 -50.859 -26.277 1.00 20.07 262 TYR A CA 1
ATOM 1862 C C . TYR A 1 231 ? -8.375 -49.916 -27.463 1.00 19.66 262 TYR A C 1
ATOM 1863 O O . TYR A 1 231 ? -7.669 -50.046 -28.464 1.00 19.17 262 TYR A O 1
ATOM 1872 N N . PRO A 1 232 ? -9.316 -48.961 -27.362 1.00 19.19 263 PRO A N 1
ATOM 1873 C CA . PRO A 1 232 ? -9.435 -47.971 -28.424 1.00 18.88 263 PRO A CA 1
ATOM 1874 C C . PRO A 1 232 ? -8.140 -47.186 -28.601 1.00 19.31 263 PRO A C 1
ATOM 1875 O O . PRO A 1 232 ? -7.364 -47.064 -27.658 1.00 19.72 263 PRO A O 1
ATOM 1879 N N . PRO A 1 233 ? -7.905 -46.650 -29.808 1.00 19.35 264 PRO A N 1
ATOM 1880 C CA . PRO A 1 233 ? -6.696 -45.883 -30.057 1.00 19.89 264 PRO A CA 1
ATOM 1881 C C . PRO A 1 233 ? -6.754 -44.528 -29.354 1.00 20.00 264 PRO A C 1
ATOM 1882 O O . PRO A 1 233 ? -7.790 -44.158 -28.798 1.00 19.57 264 PRO A O 1
ATOM 1886 N N . THR A 1 234 ? -5.649 -43.794 -29.384 1.00 20.97 265 THR A N 1
ATOM 1887 C CA . THR A 1 234 ? -5.577 -42.509 -28.692 1.00 21.35 265 THR A CA 1
ATOM 1888 C C . THR A 1 234 ? -6.051 -41.358 -29.565 1.00 21.32 265 THR A C 1
ATOM 1889 O O . THR A 1 234 ? -6.110 -41.465 -30.802 1.00 21.20 265 THR A O 1
ATOM 1893 N N . VAL A 1 235 ? -6.385 -40.255 -28.900 1.00 21.40 266 VAL A N 1
ATOM 1894 C CA . VAL A 1 235 ? -6.681 -38.994 -29.568 1.00 21.50 266 VAL A CA 1
ATOM 1895 C C . VAL A 1 235 ? -5.485 -38.521 -30.399 1.00 22.64 266 VAL A C 1
ATOM 1896 O O . VAL A 1 235 ? -5.645 -38.040 -31.519 1.00 21.85 266 VAL A O 1
ATOM 1900 N N . LYS A 1 236 ? -4.285 -38.665 -29.854 1.00 23.93 267 LYS A N 1
ATOM 1901 C CA . LYS A 1 236 ? -3.090 -38.210 -30.557 1.00 25.93 267 LYS A CA 1
ATOM 1902 C C . LYS A 1 236 ? -2.858 -38.988 -31.854 1.00 26.18 267 LYS A C 1
ATOM 1903 O O . LYS A 1 236 ? -2.481 -38.410 -32.873 1.00 26.42 267 LYS A O 1
ATOM 1909 N N . ASP A 1 237 ? -3.065 -40.299 -31.797 1.00 26.10 268 ASP A N 1
ATOM 1910 C CA . ASP A 1 237 ? -2.849 -41.184 -32.941 1.00 26.85 268 ASP A CA 1
ATOM 1911 C C . ASP A 1 237 ? -3.888 -40.944 -34.047 1.00 26.11 268 ASP A C 1
ATOM 1912 O O . ASP A 1 237 ? -3.536 -40.870 -35.228 1.00 26.94 268 ASP A O 1
ATOM 1917 N N . THR A 1 238 ? -5.152 -40.793 -33.655 1.00 24.79 269 THR A N 1
ATOM 1918 C CA . THR A 1 238 ? -6.273 -40.688 -34.594 1.00 23.85 269 THR A CA 1
ATOM 1919 C C . THR A 1 238 ? -6.638 -39.259 -35.013 1.00 24.36 269 THR A C 1
ATOM 1920 O O . THR A 1 238 ? -7.218 -39.065 -36.074 1.00 23.34 269 THR A O 1
ATOM 1924 N N . GLN A 1 239 ? -6.309 -38.269 -34.186 1.00 25.66 270 GLN A N 1
ATOM 1925 C CA . GLN A 1 239 ? -6.804 -36.895 -34.372 1.00 27.15 270 GLN A CA 1
ATOM 1926 C C . GLN A 1 239 ? -8.319 -36.745 -34.218 1.00 26.58 270 GLN A C 1
ATOM 1927 O O . GLN A 1 239 ? -8.867 -35.747 -34.683 1.00 26.55 270 GLN A O 1
ATOM 1933 N N . VAL A 1 240 ? -9.001 -37.698 -33.583 1.00 26.41 271 VAL A N 1
ATOM 1934 C CA . VAL A 1 240 ? -10.450 -37.536 -33.360 1.00 26.43 271 VAL A CA 1
ATOM 1935 C C . VAL A 1 240 ? -10.680 -36.747 -32.066 1.00 27.00 271 VAL A C 1
ATOM 1936 O O . VAL A 1 240 ? -10.011 -36.977 -31.051 1.00 27.60 271 VAL A O 1
ATOM 1940 N N . GLU A 1 241 ? -11.598 -35.790 -32.131 1.00 26.59 272 GLU A N 1
ATOM 1941 C CA . GLU A 1 241 ? -11.943 -34.961 -30.981 1.00 27.18 272 GLU A CA 1
ATOM 1942 C C . GLU A 1 241 ? -12.642 -35.819 -29.917 1.00 25.25 272 GLU A C 1
ATOM 1943 O O . GLU A 1 241 ? -13.544 -36.595 -30.234 1.00 24.81 272 GLU A O 1
ATOM 1949 N N . MET A 1 242 ? -12.194 -35.695 -28.668 1.00 24.90 273 MET A N 1
ATOM 1950 C CA . MET A 1 242 ? -12.873 -36.289 -27.506 1.00 23.62 273 MET A CA 1
ATOM 1951 C C . MET A 1 242 ? -12.937 -35.248 -26.392 1.00 24.31 273 MET A C 1
ATOM 1952 O O . MET A 1 242 ? -12.112 -34.346 -26.343 1.00 24.74 273 MET A O 1
ATOM 1957 N N . ILE A 1 243 ? -13.911 -35.384 -25.495 1.00 24.07 274 ILE A N 1
ATOM 1958 C CA . ILE A 1 243 ? -13.982 -34.515 -24.321 1.00 24.85 274 ILE A CA 1
ATOM 1959 C C . ILE A 1 243 ? -13.175 -35.139 -23.180 1.00 25.36 274 ILE A C 1
ATOM 1960 O O . ILE A 1 243 ? -13.538 -36.193 -22.659 1.00 24.91 274 ILE A O 1
ATOM 1965 N N . TYR A 1 244 ? -12.067 -34.494 -22.824 1.00 26.58 275 TYR A N 1
ATOM 1966 C CA . TYR A 1 244 ? -11.242 -34.900 -21.688 1.00 27.50 275 TYR A CA 1
ATOM 1967 C C . TYR A 1 244 ? -10.663 -33.657 -21.025 1.00 29.20 275 TYR A C 1
ATOM 1968 O O . TYR A 1 244 ? -10.274 -32.720 -21.720 1.00 29.33 275 TYR A O 1
ATOM 1977 N N . PRO A 1 245 ? -10.572 -33.657 -19.682 1.00 30.68 276 PRO A N 1
ATOM 1978 C CA . PRO A 1 245 ? -9.749 -32.649 -19.005 1.00 32.64 276 PRO A CA 1
ATOM 1979 C C . PRO A 1 245 ? -8.325 -32.658 -19.563 1.00 34.04 276 PRO A C 1
ATOM 1980 O O . PRO A 1 245 ? -7.836 -33.717 -19.940 1.00 33.69 276 PRO A O 1
ATOM 1984 N N . PRO A 1 246 ? -7.653 -31.492 -19.602 1.00 36.19 277 PRO A N 1
ATOM 1985 C CA . PRO A 1 246 ? -6.338 -31.407 -20.251 1.00 37.30 277 PRO A CA 1
ATOM 1986 C C . PRO A 1 246 ? -5.218 -32.250 -19.615 1.00 38.36 277 PRO A C 1
ATOM 1987 O O . PRO A 1 246 ? -4.201 -32.500 -20.269 1.00 39.11 277 PRO A O 1
ATOM 1991 N N . HIS A 1 247 ? -5.397 -32.679 -18.366 1.00 38.59 278 HIS A N 1
ATOM 1992 C CA . HIS A 1 247 ? -4.350 -33.408 -17.641 1.00 39.52 278 HIS A CA 1
ATOM 1993 C C . HIS A 1 247 ? -4.369 -34.932 -17.848 1.00 37.91 278 HIS A C 1
ATOM 1994 O O . HIS A 1 247 ? -3.476 -35.624 -17.356 1.00 38.68 278 HIS A O 1
ATOM 2001 N N . ILE A 1 248 ? -5.367 -35.459 -18.557 1.00 35.51 279 ILE A N 1
ATOM 2002 C CA . ILE A 1 248 ? -5.440 -36.909 -18.787 1.00 34.01 279 ILE A CA 1
ATOM 2003 C C . ILE A 1 248 ? -4.226 -37.359 -19.611 1.00 33.70 279 ILE A C 1
ATOM 2004 O O . ILE A 1 248 ? -3.931 -36.762 -20.645 1.00 33.99 279 ILE A O 1
ATOM 2009 N N . PRO A 1 249 ? -3.501 -38.394 -19.141 1.00 33.03 280 PRO A N 1
ATOM 2010 C CA . PRO A 1 249 ? -2.349 -38.909 -19.887 1.00 32.79 280 PRO A CA 1
ATOM 2011 C C . PRO A 1 249 ? -2.671 -39.290 -21.333 1.00 30.91 280 PRO A C 1
ATOM 2012 O O . PRO A 1 249 ? -3.764 -39.781 -21.621 1.00 29.19 280 PRO A O 1
ATOM 2016 N N . GLU A 1 250 ? -1.707 -39.078 -22.224 1.00 30.39 281 GLU A N 1
ATOM 2017 C CA . GLU A 1 250 ? -1.908 -39.292 -23.655 1.00 29.23 281 GLU A CA 1
ATOM 2018 C C . GLU A 1 250 ? -2.537 -40.646 -23.977 1.00 28.20 281 GLU A C 1
ATOM 2019 O O . GLU A 1 250 ? -3.524 -40.710 -24.707 1.00 26.32 281 GLU A O 1
ATOM 2025 N N . ASN A 1 251 ? -1.966 -41.725 -23.440 1.00 28.68 282 ASN A N 1
ATOM 2026 C CA . ASN A 1 251 ? -2.459 -43.073 -23.766 1.00 28.42 282 ASN A CA 1
ATOM 2027 C C . ASN A 1 251 ? -3.827 -43.392 -23.167 1.00 27.09 282 ASN A C 1
ATOM 2028 O O . ASN A 1 251 ? -4.498 -44.320 -23.632 1.00 26.91 282 ASN A O 1
ATOM 2033 N N . LEU A 1 252 ? -4.255 -42.622 -22.166 1.00 27.11 283 LEU A N 1
ATOM 2034 C CA . LEU A 1 252 ? -5.598 -42.793 -21.588 1.00 26.10 283 LEU A CA 1
ATOM 2035 C C . LEU A 1 252 ? -6.663 -41.901 -22.226 1.00 25.42 283 LEU A C 1
ATOM 2036 O O . LEU A 1 252 ? -7.831 -41.976 -21.848 1.00 24.83 283 LEU A O 1
ATOM 2041 N N . GLN A 1 253 ? -6.284 -41.064 -23.192 1.00 25.28 284 GLN A N 1
ATOM 2042 C CA . GLN A 1 253 ? -7.287 -40.346 -23.981 1.00 24.49 284 GLN A CA 1
ATOM 2043 C C . GLN A 1 253 ? -7.778 -41.249 -25.108 1.00 23.80 284 GLN A C 1
ATOM 2044 O O . GLN A 1 253 ? -7.403 -41.066 -26.268 1.00 23.67 284 GLN A O 1
ATOM 2050 N N . PHE A 1 254 ? -8.622 -42.222 -24.758 1.00 23.22 285 PHE A N 1
ATOM 2051 C CA . PHE A 1 254 ? -9.155 -43.162 -25.733 1.00 22.80 285 PHE A CA 1
ATOM 2052 C C . PHE A 1 254 ? -10.087 -42.433 -26.683 1.00 22.06 285 PHE A C 1
ATOM 2053 O O . PHE A 1 254 ? -10.871 -41.581 -26.258 1.00 22.09 285 PHE A O 1
ATOM 2061 N N . ALA A 1 255 ? -9.996 -42.772 -27.965 1.00 21.24 286 ALA A N 1
ATOM 2062 C CA . ALA A 1 255 ? -10.826 -42.166 -28.999 1.00 20.39 286 ALA A CA 1
ATOM 2063 C C . ALA A 1 255 ? -11.819 -43.198 -29.524 1.00 19.38 286 ALA A C 1
ATOM 2064 O O . ALA A 1 255 ? -11.420 -44.261 -30.004 1.00 18.74 286 ALA A O 1
ATOM 2066 N N . VAL A 1 256 ? -13.106 -42.875 -29.417 1.00 18.73 287 VAL A N 1
ATOM 2067 C CA . VAL A 1 256 ? -14.193 -43.737 -29.872 1.00 18.30 287 VAL A CA 1
ATOM 2068 C C . VAL A 1 256 ? -15.247 -42.889 -30.593 1.00 18.13 287 VAL A C 1
ATOM 2069 O O . VAL A 1 256 ? -15.129 -41.662 -30.655 1.00 18.36 287 VAL A O 1
ATOM 2073 N N . GLY A 1 257 ? -16.265 -43.544 -31.147 1.00 17.94 288 GLY A N 1
ATOM 2074 C CA . GLY A 1 257 ? -17.258 -42.874 -31.976 1.00 17.72 288 GLY A CA 1
ATOM 2075 C C . GLY A 1 257 ? -17.942 -41.708 -31.291 1.00 18.05 288 GLY A C 1
ATOM 2076 O O . GLY A 1 257 ? -18.121 -40.652 -31.899 1.00 18.10 288 GLY A O 1
ATOM 2077 N N . GLN A 1 258 ? -18.291 -41.901 -30.022 1.00 18.12 289 GLN A N 1
ATOM 2078 C CA . GLN A 1 258 ? -19.011 -40.903 -29.234 1.00 18.53 289 GLN A CA 1
ATOM 2079 C C . GLN A 1 258 ? -18.023 -40.081 -28.404 1.00 19.50 289 GLN A C 1
ATOM 2080 O O . GLN A 1 258 ? -17.348 -40.617 -27.520 1.00 19.29 289 GLN A O 1
ATOM 2086 N N . GLU A 1 259 ? -17.973 -38.773 -28.669 1.00 20.38 290 GLU A N 1
ATOM 2087 C CA . GLU A 1 259 ? -17.004 -37.870 -28.035 1.00 21.99 290 GLU A CA 1
ATOM 2088 C C . GLU A 1 259 ? -17.113 -37.745 -26.513 1.00 22.16 290 GLU A C 1
ATOM 2089 O O . GLU A 1 259 ? -16.169 -37.290 -25.872 1.00 22.16 290 GLU A O 1
ATOM 2095 N N . VAL A 1 260 ? -18.257 -38.130 -25.941 1.00 21.59 291 VAL A N 1
ATOM 2096 C CA . VAL A 1 260 ? -18.463 -38.018 -24.496 1.00 22.45 291 VAL A CA 1
ATOM 2097 C C . VAL A 1 260 ? -18.076 -39.276 -23.700 1.00 22.28 291 VAL A C 1
ATOM 2098 O O . VAL A 1 260 ? -18.124 -39.261 -22.476 1.00 23.22 291 VAL A O 1
ATOM 2102 N N . PHE A 1 261 ? -17.681 -40.355 -24.375 1.00 21.80 292 PHE A N 1
ATOM 2103 C CA . PHE A 1 261 ? -17.565 -41.668 -23.713 1.00 21.63 292 PHE A CA 1
ATOM 2104 C C . PHE A 1 261 ? -16.346 -41.843 -22.793 1.00 22.70 292 PHE A C 1
ATOM 2105 O O . PHE A 1 261 ? -16.229 -42.857 -22.101 1.00 23.06 292 PHE A O 1
ATOM 2113 N N . GLY A 1 262 ? -15.464 -40.848 -22.762 1.00 23.48 293 GLY A N 1
ATOM 2114 C CA . GLY A 1 262 ? -14.418 -40.782 -21.741 1.00 24.67 293 GLY A CA 1
ATOM 2115 C C . GLY A 1 262 ? -14.930 -40.362 -20.371 1.00 25.21 293 GLY A C 1
ATOM 2116 O O . GLY A 1 262 ? -14.189 -40.437 -19.390 1.00 26.67 293 GLY A O 1
ATOM 2117 N N . LEU A 1 263 ? -16.192 -39.928 -20.304 1.00 25.17 294 LEU A N 1
ATOM 2118 C CA . LEU A 1 263 ? -16.845 -39.483 -19.061 1.00 25.70 294 LEU A CA 1
ATOM 2119 C C . LEU A 1 263 ? -16.696 -40.482 -17.913 1.00 25.64 294 LEU A C 1
ATOM 2120 O O . LEU A 1 263 ? -16.332 -40.100 -16.802 1.00 26.14 294 LEU A O 1
ATOM 2125 N N . VAL A 1 264 ? -17.006 -41.750 -18.178 1.00 24.95 295 VAL A N 1
ATOM 2126 C CA . VAL A 1 264 ? -16.881 -42.790 -17.160 1.00 24.97 295 VAL A CA 1
ATOM 2127 C C . VAL A 1 264 ? -16.344 -44.092 -17.751 1.00 23.94 295 VAL A C 1
ATOM 2128 O O . VAL A 1 264 ? -16.661 -44.439 -18.892 1.00 22.71 295 VAL A O 1
ATOM 2132 N N . PRO A 1 265 ? -15.525 -44.816 -16.969 1.00 23.95 296 PRO A N 1
ATOM 2133 C CA . PRO A 1 265 ? -14.955 -46.096 -17.379 1.00 23.58 296 PRO A CA 1
ATOM 2134 C C . PRO A 1 265 ? -15.995 -47.137 -17.774 1.00 22.66 296 PRO A C 1
ATOM 2135 O O . PRO A 1 265 ? -15.693 -48.015 -18.572 1.00 22.16 296 PRO A O 1
ATOM 2139 N N . GLY A 1 266 ? -17.195 -47.049 -17.204 1.00 22.36 297 GLY A N 1
ATOM 2140 C CA . GLY A 1 266 ? -18.291 -47.937 -17.588 1.00 21.77 297 GLY A CA 1
ATOM 2141 C C . GLY A 1 266 ? -18.677 -47.814 -19.050 1.00 21.02 297 GLY A C 1
ATOM 2142 O O . GLY A 1 266 ? -18.986 -48.809 -19.696 1.00 20.77 297 GLY A O 1
ATOM 2143 N N . LEU A 1 267 ? -18.670 -46.588 -19.569 1.00 20.49 298 LEU A N 1
ATOM 2144 C CA . LEU A 1 267 ? -18.911 -46.343 -20.993 1.00 19.79 298 LEU A CA 1
ATOM 2145 C C . LEU A 1 267 ? -17.746 -46.855 -21.839 1.00 19.75 298 LEU A C 1
ATOM 2146 O O . LEU A 1 267 ? -17.946 -47.476 -22.880 1.00 19.21 298 LEU A O 1
ATOM 2151 N N . MET A 1 268 ? -16.527 -46.610 -21.377 1.00 20.42 299 MET A N 1
ATOM 2152 C CA . MET A 1 268 ? -15.346 -47.069 -22.109 1.00 21.08 299 MET A CA 1
ATOM 2153 C C . MET A 1 268 ? -15.239 -48.603 -22.102 1.00 20.43 299 MET A C 1
ATOM 2154 O O . MET A 1 268 ? -14.686 -49.197 -23.033 1.00 20.15 299 MET A O 1
ATOM 2159 N N . MET A 1 269 ? -15.775 -49.241 -21.066 1.00 20.27 300 MET A N 1
ATOM 2160 C CA . MET A 1 269 ? -15.862 -50.706 -21.028 1.00 20.12 300 MET A CA 1
ATOM 2161 C C . MET A 1 269 ? -16.651 -51.216 -22.230 1.00 19.16 300 MET A C 1
ATOM 2162 O O . MET A 1 269 ? -16.163 -52.055 -22.979 1.00 19.18 300 MET A O 1
ATOM 2167 N N . TYR A 1 270 ? -17.866 -50.707 -22.416 1.00 18.81 301 TYR A N 1
ATOM 2168 C CA . TYR A 1 270 ? -18.692 -51.127 -23.553 1.00 17.93 301 TYR A CA 1
ATOM 2169 C C . TYR A 1 270 ? -18.114 -50.670 -24.894 1.00 17.38 301 TYR A C 1
ATOM 2170 O O . TYR A 1 270 ? -18.218 -51.387 -25.882 1.00 17.35 301 TYR A O 1
ATOM 2179 N N . ALA A 1 271 ? -17.493 -49.491 -24.931 1.00 17.10 302 ALA A N 1
ATOM 2180 C CA . ALA A 1 271 ? -16.872 -49.023 -26.174 1.00 16.80 302 ALA A CA 1
ATOM 2181 C C . ALA A 1 271 ? -15.774 -49.988 -26.604 1.00 16.76 302 ALA A C 1
ATOM 2182 O O . ALA A 1 271 ? -15.631 -50.283 -27.789 1.00 17.32 302 ALA A O 1
ATOM 2184 N N . THR A 1 272 ? -15.012 -50.483 -25.633 1.00 17.30 303 THR A N 1
ATOM 2185 C CA . THR A 1 272 ? -13.924 -51.417 -25.905 1.00 17.43 303 THR A CA 1
ATOM 2186 C C . THR A 1 272 ? -14.466 -52.768 -26.359 1.00 17.49 303 THR A C 1
ATOM 2187 O O . THR A 1 272 ? -13.943 -53.370 -27.306 1.00 17.54 303 THR A O 1
ATOM 2191 N N . ILE A 1 273 ? -15.517 -53.242 -25.691 1.00 17.54 304 ILE A N 1
ATOM 2192 C CA . ILE A 1 273 ? -16.133 -54.516 -26.052 1.00 17.54 304 ILE A CA 1
ATOM 2193 C C . ILE A 1 273 ? -16.653 -54.488 -27.490 1.00 17.08 304 ILE A C 1
ATOM 2194 O O . ILE A 1 273 ? -16.394 -55.416 -28.252 1.00 16.83 304 ILE A O 1
ATOM 2199 N N . TRP A 1 274 ? -17.372 -53.424 -27.858 1.00 16.53 305 TRP A N 1
ATOM 2200 C CA . TRP A 1 274 ? -17.932 -53.298 -29.201 1.00 16.35 305 TRP A CA 1
ATOM 2201 C C . TRP A 1 274 ? -16.862 -53.122 -30.283 1.00 16.73 305 TRP A C 1
ATOM 2202 O O . TRP A 1 274 ? -17.011 -53.652 -31.386 1.00 16.50 305 TRP A O 1
ATOM 2213 N N . LEU A 1 275 ? -15.799 -52.379 -29.969 1.00 17.02 306 LEU A N 1
ATOM 2214 C CA . LEU A 1 275 ? -14.640 -52.249 -30.858 1.00 17.75 306 LEU A CA 1
ATOM 2215 C C . LEU A 1 275 ? -14.054 -53.629 -31.169 1.00 17.85 306 LEU A C 1
ATOM 2216 O O . LEU A 1 275 ? -13.830 -53.975 -32.334 1.00 17.90 306 LEU A O 1
ATOM 2221 N N . ARG A 1 276 ? -13.833 -54.421 -30.125 1.00 18.11 307 ARG A N 1
ATOM 2222 C CA . ARG A 1 276 ? -13.331 -55.779 -30.293 1.00 18.71 307 ARG A CA 1
ATOM 2223 C C . ARG A 1 276 ? -14.294 -56.607 -31.130 1.00 18.53 307 ARG A C 1
ATOM 2224 O O . ARG A 1 276 ? -13.863 -57.360 -32.002 1.00 19.03 307 ARG A O 1
ATOM 2232 N N . GLU A 1 277 ? -15.593 -56.461 -30.868 1.00 18.32 308 GLU A N 1
ATOM 2233 C CA . GLU A 1 277 ? -16.619 -57.207 -31.606 1.00 18.19 308 GLU A CA 1
ATOM 2234 C C . GLU A 1 277 ? -16.611 -56.872 -33.096 1.00 18.14 308 GLU A C 1
ATOM 2235 O O . GLU A 1 277 ? -16.733 -57.767 -33.937 1.00 18.10 308 GLU A O 1
ATOM 2241 N N . HIS A 1 278 ? -16.461 -55.592 -33.426 1.00 17.61 309 HIS A N 1
ATOM 2242 C CA . HIS A 1 278 ? -16.381 -55.194 -34.825 1.00 17.56 309 HIS A CA 1
ATOM 2243 C C . HIS A 1 278 ? -15.230 -55.915 -35.508 1.00 17.79 309 HIS A C 1
ATOM 2244 O O . HIS A 1 278 ? -15.392 -56.476 -36.589 1.00 17.97 309 HIS A O 1
ATOM 2251 N N . ASN A 1 279 ? -14.061 -55.884 -34.880 1.00 18.49 310 ASN A N 1
ATOM 2252 C CA . ASN A 1 279 ? -12.877 -56.488 -35.481 1.00 18.91 310 ASN A CA 1
ATOM 2253 C C . ASN A 1 279 ? -12.965 -58.015 -35.523 1.00 19.32 310 ASN A C 1
ATOM 2254 O O . ASN A 1 279 ? -12.422 -58.645 -36.437 1.00 19.83 310 ASN A O 1
ATOM 2259 N N . ARG A 1 280 ? -13.660 -58.600 -34.549 1.00 19.14 311 ARG A N 1
ATOM 2260 C CA . ARG A 1 280 ? -13.923 -60.038 -34.544 1.00 19.82 311 ARG A CA 1
ATOM 2261 C C . ARG A 1 280 ? -14.807 -60.430 -35.729 1.00 19.45 311 ARG A C 1
ATOM 2262 O O . ARG A 1 280 ? -14.560 -61.442 -36.387 1.00 20.05 311 ARG A O 1
ATOM 2270 N N . VAL A 1 281 ? -15.845 -59.638 -35.981 1.00 18.91 312 VAL A N 1
ATOM 2271 C CA . VAL A 1 281 ? -16.729 -59.878 -37.117 1.00 18.91 312 VAL A CA 1
ATOM 2272 C C . VAL A 1 281 ? -15.969 -59.704 -38.439 1.00 19.29 312 VAL A C 1
ATOM 2273 O O . VAL A 1 281 ? -16.159 -60.486 -39.372 1.00 20.20 312 VAL A O 1
ATOM 2277 N N . CYS A 1 282 ? -15.077 -58.717 -38.502 1.00 19.23 313 CYS A N 1
ATOM 2278 C CA . CYS A 1 282 ? -14.225 -58.532 -39.681 1.00 20.00 313 CYS A CA 1
ATOM 2279 C C . CYS A 1 282 ? -13.423 -59.803 -39.980 1.00 20.77 313 CYS A C 1
ATOM 2280 O O . CYS A 1 282 ? -13.336 -60.220 -41.134 1.00 21.46 313 CYS A O 1
ATOM 2283 N N . ASP A 1 283 ? -12.855 -60.418 -38.943 1.00 21.27 314 ASP A N 1
ATOM 2284 C CA . ASP A 1 283 ? -12.087 -61.657 -39.118 1.00 22.62 314 ASP A CA 1
ATOM 2285 C C . ASP A 1 283 ? -12.971 -62.772 -39.686 1.00 22.98 314 ASP A C 1
ATOM 2286 O O . ASP A 1 283 ? -12.548 -63.508 -40.582 1.00 24.03 314 ASP A O 1
ATOM 2291 N N . ILE A 1 284 ? -14.193 -62.886 -39.164 1.00 22.67 315 ILE A N 1
ATOM 2292 C CA . ILE A 1 284 ? -15.134 -63.910 -39.619 1.00 23.03 315 ILE A CA 1
ATOM 2293 C C . ILE A 1 284 ? -15.500 -63.712 -41.088 1.00 23.07 315 ILE A C 1
ATOM 2294 O O . ILE A 1 284 ? -15.480 -64.663 -41.874 1.00 23.67 315 ILE A O 1
ATOM 2299 N N . LEU A 1 285 ? -15.814 -62.475 -41.462 1.00 22.45 316 LEU A N 1
ATOM 2300 C CA . LEU A 1 285 ? -16.199 -62.168 -42.836 1.00 22.86 316 LEU A CA 1
ATOM 2301 C C . LEU A 1 285 ? -15.032 -62.338 -43.809 1.00 23.77 316 LEU A C 1
ATOM 2302 O O . LEU A 1 285 ? -15.232 -62.751 -44.953 1.00 24.17 316 LEU A O 1
ATOM 2307 N N . LYS A 1 286 ? -13.816 -62.034 -43.355 1.00 24.28 317 LYS A N 1
ATOM 2308 C CA . LYS A 1 286 ? -12.635 -62.212 -44.193 1.00 25.52 317 LYS A CA 1
ATOM 2309 C C . LYS A 1 286 ? -12.401 -63.691 -44.518 1.00 26.45 317 LYS A C 1
ATOM 2310 O O . LYS A 1 286 ? -12.013 -64.029 -45.636 1.00 26.75 317 LYS A O 1
ATOM 2316 N N . GLN A 1 287 ? -12.624 -64.556 -43.529 1.00 26.50 318 GLN A N 1
ATOM 2317 C CA . GLN A 1 287 ? -12.552 -66.004 -43.723 1.00 27.77 318 GLN A CA 1
ATOM 2318 C C . GLN A 1 287 ? -13.602 -66.471 -44.738 1.00 27.54 318 GLN A C 1
ATOM 2319 O O . GLN A 1 287 ? -13.301 -67.295 -45.609 1.00 28.30 318 GLN A O 1
ATOM 2325 N N B GLU A 1 288 ? -14.815 -65.938 -44.623 0.38 26.39 319 GLU A N 1
ATOM 2326 N N C GLU A 1 288 ? -14.824 -65.955 -44.616 0.62 26.88 319 GLU A N 1
ATOM 2327 C CA B GLU A 1 288 ? -15.908 -66.289 -45.527 0.38 26.26 319 GLU A CA 1
ATOM 2328 C CA C GLU A 1 288 ? -15.903 -66.305 -45.551 0.62 27.24 319 GLU A CA 1
ATOM 2329 C C B GLU A 1 288 ? -15.749 -65.661 -46.914 0.38 26.45 319 GLU A C 1
ATOM 2330 C C C GLU A 1 288 ? -15.700 -65.686 -46.933 0.62 27.03 319 GLU A C 1
ATOM 2331 O O B GLU A 1 288 ? -16.204 -66.230 -47.910 0.38 27.06 319 GLU A O 1
ATOM 2332 O O C GLU A 1 288 ? -16.074 -66.288 -47.945 0.62 27.65 319 GLU A O 1
ATOM 2343 N N . HIS A 1 289 ? -15.110 -64.495 -46.971 1.00 25.82 320 HIS A N 1
ATOM 2344 C CA . HIS A 1 289 ? -14.950 -63.745 -48.215 1.00 25.84 320 HIS A CA 1
ATOM 2345 C C . HIS A 1 289 ? -13.515 -63.249 -48.407 1.00 25.95 320 HIS A C 1
ATOM 2346 O O . HIS A 1 289 ? -13.234 -62.057 -48.242 1.00 25.25 320 HIS A O 1
ATOM 2353 N N . PRO A 1 290 ? -12.600 -64.156 -48.795 1.00 26.73 321 PRO A N 1
ATOM 2354 C CA . PRO A 1 290 ? -11.232 -63.707 -49.077 1.00 27.09 321 PRO A CA 1
ATOM 2355 C C . PRO A 1 290 ? -11.155 -62.715 -50.241 1.00 27.04 321 PRO A C 1
ATOM 2356 O O . PRO A 1 290 ? -10.174 -61.977 -50.354 1.00 27.30 321 PRO A O 1
ATOM 2360 N N . GLU A 1 291 ? -12.190 -62.708 -51.083 1.00 27.03 322 GLU A N 1
ATOM 2361 C CA . GLU A 1 291 ? -12.284 -61.824 -52.248 1.00 27.06 322 GLU A CA 1
ATOM 2362 C C . GLU A 1 291 ? -12.737 -60.386 -51.928 1.00 26.36 322 GLU A C 1
ATOM 2363 O O . GLU A 1 291 ? -12.604 -59.490 -52.763 1.00 26.57 322 GLU A O 1
ATOM 2369 N N . TRP A 1 292 ? -13.262 -60.171 -50.726 1.00 25.18 323 TRP A N 1
ATOM 2370 C CA . TRP A 1 292 ? -13.772 -58.857 -50.333 1.00 24.27 323 TRP A CA 1
ATOM 2371 C C . TRP A 1 292 ? -12.663 -57.876 -49.952 1.00 23.99 323 TRP A C 1
ATOM 2372 O O . TRP A 1 292 ? -11.610 -58.273 -49.451 1.00 24.62 323 TRP A O 1
ATOM 2383 N N . GLY A 1 293 ? -12.920 -56.591 -50.183 1.00 23.58 324 GLY A N 1
ATOM 2384 C CA . GLY A 1 293 ? -12.003 -55.521 -49.790 1.00 23.25 324 GLY A CA 1
ATOM 2385 C C . GLY A 1 293 ? -12.356 -54.905 -48.447 1.00 22.02 324 GLY A C 1
ATOM 2386 O O . GLY A 1 293 ? -13.394 -55.214 -47.854 1.00 21.16 324 GLY A O 1
ATOM 2387 N N . ASP A 1 294 ? -11.489 -54.015 -47.975 1.00 21.67 325 ASP A N 1
ATOM 2388 C CA . ASP A 1 294 ? -11.677 -53.337 -46.690 1.00 20.97 325 ASP A CA 1
ATOM 2389 C C . ASP A 1 294 ? -13.040 -52.636 -46.562 1.00 19.99 325 ASP A C 1
ATOM 2390 O O . ASP A 1 294 ? -13.703 -52.761 -45.532 1.00 19.31 325 ASP A O 1
ATOM 2395 N N . GLU A 1 295 ? -13.470 -51.917 -47.596 1.00 20.24 326 GLU A N 1
ATOM 2396 C CA . GLU A 1 295 ? -14.725 -51.163 -47.490 1.00 19.42 326 GLU A CA 1
ATOM 2397 C C . GLU A 1 295 ? -15.916 -52.089 -47.240 1.00 19.04 326 GLU A C 1
ATOM 2398 O O . GLU A 1 295 ? -16.712 -51.825 -46.338 1.00 18.01 326 GLU A O 1
ATOM 2404 N N . GLN A 1 296 ? -16.044 -53.162 -48.024 1.00 19.27 327 GLN A N 1
ATOM 2405 C CA . GLN A 1 296 ? -17.190 -54.073 -47.862 1.00 18.96 327 GLN A CA 1
ATOM 2406 C C . GLN A 1 296 ? -17.126 -54.814 -46.528 1.00 18.73 327 GLN A C 1
ATOM 2407 O O . GLN A 1 296 ? -18.154 -55.042 -45.893 1.00 17.99 327 GLN A O 1
ATOM 2413 N N . LEU A 1 297 ? -15.921 -55.185 -46.107 1.00 18.79 328 LEU A N 1
ATOM 2414 C CA . LEU A 1 297 ? -15.728 -55.785 -44.789 1.00 18.96 328 LEU A CA 1
ATOM 2415 C C . LEU A 1 297 ? -16.197 -54.838 -43.691 1.00 18.21 328 LEU A C 1
ATOM 2416 O O . LEU A 1 297 ? -16.922 -55.243 -42.785 1.00 18.21 328 LEU A O 1
ATOM 2421 N N . PHE A 1 298 ? -15.792 -53.574 -43.778 1.00 18.09 329 PHE A N 1
ATOM 2422 C CA . PHE A 1 298 ? -16.193 -52.590 -42.785 1.00 17.42 329 PHE A CA 1
ATOM 2423 C C . PHE A 1 298 ? -17.705 -52.411 -42.750 1.00 17.12 329 PHE A C 1
ATOM 2424 O O . PHE A 1 298 ? -18.320 -52.471 -41.680 1.00 17.18 329 PHE A O 1
ATOM 2432 N N . GLN A 1 299 ? -18.294 -52.173 -43.920 1.00 17.39 330 GLN A N 1
ATOM 2433 C CA . GLN A 1 299 ? -19.717 -51.843 -43.999 1.00 16.80 330 GLN A CA 1
ATOM 2434 C C . GLN A 1 299 ? -20.591 -53.012 -43.565 1.00 16.78 330 GLN A C 1
ATOM 2435 O O . GLN A 1 299 ? -21.589 -52.822 -42.870 1.00 16.20 330 GLN A O 1
ATOM 2441 N N . THR A 1 300 ? -20.220 -54.213 -43.988 1.00 17.28 331 THR A N 1
ATOM 2442 C CA . THR A 1 300 ? -20.991 -55.404 -43.656 1.00 17.91 331 THR A CA 1
ATOM 2443 C C . THR A 1 300 ? -20.896 -55.717 -42.158 1.00 17.68 331 THR A C 1
ATOM 2444 O O . THR A 1 300 ? -21.890 -56.091 -41.528 1.00 17.45 331 THR A O 1
ATOM 2448 N N . SER A 1 301 ? -19.713 -55.528 -41.577 1.00 17.50 332 SER A N 1
ATOM 2449 C CA . SER A 1 301 ? -19.560 -55.694 -40.133 1.00 17.54 332 SER A CA 1
ATOM 2450 C C . SER A 1 301 ? -20.435 -54.699 -39.365 1.00 16.94 332 SER A C 1
ATOM 2451 O O . SER A 1 301 ? -21.074 -55.072 -38.390 1.00 16.76 332 SER A O 1
ATOM 2454 N N . ARG A 1 302 ? -20.479 -53.445 -39.817 1.00 16.60 333 ARG A N 1
ATOM 2455 C CA . ARG A 1 302 ? -21.355 -52.449 -39.202 1.00 16.41 333 ARG A CA 1
ATOM 2456 C C . ARG A 1 302 ? -22.817 -52.900 -39.219 1.00 16.31 333 ARG A C 1
ATOM 2457 O O . ARG A 1 302 ? -23.500 -52.809 -38.202 1.00 16.51 333 ARG A O 1
ATOM 2465 N N . LEU A 1 303 ? -23.295 -53.395 -40.356 1.00 16.55 334 LEU A N 1
ATOM 2466 C CA . LEU A 1 303 ? -24.686 -53.855 -40.443 1.00 16.43 334 LEU A CA 1
ATOM 2467 C C . LEU A 1 303 ? -24.958 -55.026 -39.489 1.00 16.47 334 LEU A C 1
ATOM 2468 O O . LEU A 1 303 ? -26.016 -55.087 -38.858 1.00 16.09 334 LEU A O 1
ATOM 2473 N N . ILE A 1 304 ? -23.998 -55.941 -39.385 1.00 16.59 335 ILE A N 1
ATOM 2474 C CA . ILE A 1 304 ? -24.084 -57.063 -38.443 1.00 17.05 335 ILE A CA 1
ATOM 2475 C C . ILE A 1 304 ? -24.141 -56.567 -36.993 1.00 16.65 335 ILE A C 1
ATOM 2476 O O . ILE A 1 304 ? -24.998 -57.004 -36.231 1.00 16.41 335 ILE A O 1
ATOM 2481 N N . LEU A 1 305 ? -23.258 -55.640 -36.617 1.00 16.83 336 LEU A N 1
ATOM 2482 C CA . LEU A 1 305 ? -23.278 -55.084 -35.257 1.00 16.61 336 LEU A CA 1
ATOM 2483 C C . LEU A 1 305 ? -24.574 -54.321 -34.945 1.00 16.39 336 LEU A C 1
ATOM 2484 O O . LEU A 1 305 ? -25.052 -54.364 -33.814 1.00 16.30 336 LEU A O 1
ATOM 2489 N N . ILE A 1 306 ? -25.145 -53.641 -35.934 1.00 16.61 337 ILE A N 1
ATOM 2490 C CA . ILE A 1 306 ? -26.461 -53.023 -35.742 1.00 16.44 337 ILE A CA 1
ATOM 2491 C C . ILE A 1 306 ? -27.482 -54.106 -35.389 1.00 16.87 337 ILE A C 1
ATOM 2492 O O . ILE A 1 306 ? -28.250 -53.957 -34.431 1.00 16.45 337 ILE A O 1
ATOM 2497 N N . GLY A 1 307 ? -27.461 -55.204 -36.136 1.00 17.24 338 GLY A N 1
ATOM 2498 C CA . GLY A 1 307 ? -28.373 -56.319 -35.880 1.00 17.79 338 GLY A CA 1
ATOM 2499 C C . GLY A 1 307 ? -28.156 -56.951 -34.514 1.00 17.88 338 GLY A C 1
ATOM 2500 O O . GLY A 1 307 ? -29.119 -57.244 -33.801 1.00 18.12 338 GLY A O 1
ATOM 2501 N N . GLU A 1 308 ? -26.893 -57.181 -34.155 1.00 17.83 339 GLU A N 1
ATOM 2502 C CA . GLU A 1 308 ? -26.545 -57.697 -32.827 1.00 18.03 339 GLU A CA 1
ATOM 2503 C C . GLU A 1 308 ? -27.081 -56.808 -31.717 1.00 17.70 339 GLU A C 1
ATOM 2504 O O . GLU A 1 308 ? -27.579 -57.304 -30.711 1.00 17.88 339 GLU A O 1
ATOM 2510 N N . THR A 1 309 ? -26.941 -55.495 -31.893 1.00 16.92 340 THR A N 1
ATOM 2511 C CA . THR A 1 309 ? -27.405 -54.531 -30.906 1.00 16.64 340 THR A CA 1
ATOM 2512 C C . THR A 1 309 ? -28.920 -54.627 -30.708 1.00 16.46 340 THR A C 1
ATOM 2513 O O . THR A 1 309 ? -29.391 -54.691 -29.582 1.00 16.82 340 THR A O 1
ATOM 2517 N N . ILE A 1 310 ? -29.675 -54.647 -31.799 1.00 16.41 341 ILE A N 1
ATOM 2518 C CA . ILE A 1 310 ? -31.136 -54.724 -31.711 1.00 16.81 341 ILE A CA 1
ATOM 2519 C C . ILE A 1 310 ? -31.573 -56.042 -31.056 1.00 17.13 341 ILE A C 1
ATOM 2520 O O . ILE A 1 310 ? -32.477 -56.057 -30.204 1.00 17.08 341 ILE A O 1
ATOM 2525 N N . LYS A 1 311 ? -30.923 -57.136 -31.453 1.00 17.27 342 LYS A N 1
ATOM 2526 C CA . LYS A 1 311 ? -31.178 -58.458 -30.869 1.00 18.11 342 LYS A CA 1
ATOM 2527 C C . LYS A 1 311 ? -30.978 -58.448 -29.352 1.00 18.08 342 LYS A C 1
ATOM 2528 O O . LYS A 1 311 ? -31.831 -58.923 -28.607 1.00 18.17 342 LYS A O 1
ATOM 2534 N N . ILE A 1 312 ? -29.836 -57.928 -28.911 1.00 17.78 343 ILE A N 1
ATOM 2535 C CA . ILE A 1 312 ? -29.496 -57.900 -27.488 1.00 18.15 343 ILE A CA 1
ATOM 2536 C C . ILE A 1 312 ? -30.429 -56.958 -26.735 1.00 18.06 343 ILE A C 1
ATOM 2537 O O . ILE A 1 312 ? -30.880 -57.271 -25.626 1.00 18.69 343 ILE A O 1
ATOM 2542 N N . VAL A 1 313 ? -30.737 -55.813 -27.342 1.00 17.56 344 VAL A N 1
ATOM 2543 C CA . VAL A 1 313 ? -31.614 -54.841 -26.699 1.00 17.17 344 VAL A CA 1
ATOM 2544 C C . VAL A 1 313 ? -32.993 -55.446 -26.431 1.00 17.68 344 VAL A C 1
ATOM 2545 O O . VAL A 1 313 ? -33.539 -55.276 -25.351 1.00 18.08 344 VAL A O 1
ATOM 2549 N N . ILE A 1 314 ? -33.548 -56.178 -27.389 1.00 18.10 345 ILE A N 1
ATOM 2550 C CA . ILE A 1 314 ? -34.881 -56.754 -27.199 1.00 18.56 345 ILE A CA 1
ATOM 2551 C C . ILE A 1 314 ? -34.847 -57.978 -26.265 1.00 19.18 345 ILE A C 1
ATOM 2552 O O . ILE A 1 314 ? -35.551 -58.021 -25.250 1.00 19.31 345 ILE A O 1
ATOM 2557 N N . GLU A 1 315 ? -34.005 -58.949 -26.594 1.00 19.38 346 GLU A N 1
ATOM 2558 C CA . GLU A 1 315 ? -34.056 -60.259 -25.952 1.00 20.41 346 GLU A CA 1
ATOM 2559 C C . GLU A 1 315 ? -33.298 -60.387 -24.621 1.00 20.61 346 GLU A C 1
ATOM 2560 O O . GLU A 1 315 ? -33.550 -61.330 -23.863 1.00 21.33 346 GLU A O 1
ATOM 2566 N N . ASP A 1 316 ? -32.393 -59.453 -24.330 1.00 20.28 347 ASP A N 1
ATOM 2567 C CA . ASP A 1 316 ? -31.703 -59.423 -23.035 1.00 20.41 347 ASP A CA 1
ATOM 2568 C C . ASP A 1 316 ? -32.070 -58.200 -22.202 1.00 20.05 347 ASP A C 1
ATOM 2569 O O . ASP A 1 316 ? -32.484 -58.330 -21.053 1.00 20.37 347 ASP A O 1
ATOM 2574 N N . TYR A 1 317 ? -31.930 -57.017 -22.790 1.00 19.56 348 TYR A N 1
ATOM 2575 C CA . TYR A 1 317 ? -32.043 -55.754 -22.055 1.00 19.26 348 TYR A CA 1
ATOM 2576 C C . TYR A 1 317 ? -33.503 -55.426 -21.736 1.00 19.67 348 TYR A C 1
ATOM 2577 O O . TYR A 1 317 ? -33.879 -55.313 -20.565 1.00 20.31 348 TYR A O 1
ATOM 2586 N N . VAL A 1 318 ? -34.327 -55.300 -22.772 1.00 19.55 349 VAL A N 1
ATOM 2587 C CA . VAL A 1 318 ? -35.772 -55.086 -22.590 1.00 19.61 349 VAL A CA 1
ATOM 2588 C C . VAL A 1 318 ? -36.421 -56.265 -21.858 1.00 20.51 349 VAL A C 1
ATOM 2589 O O . VAL A 1 318 ? -37.271 -56.071 -20.981 1.00 20.99 349 VAL A O 1
ATOM 2593 N N . GLN A 1 319 ? -36.025 -57.486 -22.212 1.00 20.89 350 GLN A N 1
ATOM 2594 C CA . GLN A 1 319 ? -36.522 -58.672 -21.521 1.00 21.73 350 GLN A CA 1
ATOM 2595 C C . GLN A 1 319 ? -36.345 -58.511 -20.011 1.00 22.20 350 GLN A C 1
ATOM 2596 O O . GLN A 1 319 ? -37.292 -58.702 -19.251 1.00 22.49 350 GLN A O 1
ATOM 2602 N N . HIS A 1 320 ? -35.140 -58.136 -19.586 1.00 21.96 351 HIS A N 1
ATOM 2603 C CA . HIS A 1 320 ? -34.874 -57.949 -18.161 1.00 22.23 351 HIS A CA 1
ATOM 2604 C C . HIS A 1 320 ? -35.742 -56.854 -17.545 1.00 22.41 351 HIS A C 1
ATOM 2605 O O . HIS A 1 320 ? -36.431 -57.082 -16.556 1.00 22.53 351 HIS A O 1
ATOM 2612 N N . LEU A 1 321 ? -35.680 -55.653 -18.110 1.00 21.76 352 LEU A N 1
ATOM 2613 C CA . LEU A 1 321 ? -36.352 -54.520 -17.475 1.00 22.11 352 LEU A CA 1
ATOM 2614 C C . LEU A 1 321 ? -37.881 -54.667 -17.499 1.00 22.29 352 LEU A C 1
ATOM 2615 O O . LEU A 1 321 ? -38.565 -54.113 -16.636 1.00 22.43 352 LEU A O 1
ATOM 2620 N N . SER A 1 322 ? -38.409 -55.423 -18.465 1.00 21.97 353 SER A N 1
ATOM 2621 C CA . SER A 1 322 ? -39.855 -55.663 -18.550 1.00 22.08 353 SER A CA 1
ATOM 2622 C C . SER A 1 322 ? -40.363 -56.465 -17.362 1.00 22.99 353 SER A C 1
ATOM 2623 O O . SER A 1 322 ? -41.485 -56.247 -16.884 1.00 23.35 353 SER A O 1
ATOM 2626 N N . GLY A 1 323 ? -39.546 -57.419 -16.921 1.00 23.18 354 GLY A N 1
ATOM 2627 C CA . GLY A 1 323 ? -39.933 -58.362 -15.884 1.00 24.26 354 GLY A CA 1
ATOM 2628 C C . GLY A 1 323 ? -40.906 -59.433 -16.338 1.00 24.96 354 GLY A C 1
ATOM 2629 O O . GLY A 1 323 ? -41.426 -60.168 -15.508 1.00 25.67 354 GLY A O 1
ATOM 2630 N N . TYR A 1 324 ? -41.143 -59.546 -17.646 1.00 24.68 355 TYR A N 1
ATOM 2631 C CA . TYR A 1 324 ? -42.163 -60.467 -18.150 1.00 25.65 355 TYR A CA 1
ATOM 2632 C C . TYR A 1 324 ? -41.646 -61.894 -18.188 1.00 26.55 355 TYR A C 1
ATOM 2633 O O . TYR A 1 324 ? -40.462 -62.126 -18.428 1.00 26.17 355 TYR A O 1
ATOM 2642 N N . HIS A 1 325 ? -42.550 -62.839 -17.951 1.00 28.04 356 HIS A N 1
ATOM 2643 C CA . HIS A 1 325 ? -42.247 -64.259 -18.111 1.00 29.15 356 HIS A CA 1
ATOM 2644 C C . HIS A 1 325 ? -42.336 -64.673 -19.579 1.00 28.83 356 HIS A C 1
ATOM 2645 O O . HIS A 1 325 ? -41.785 -65.707 -19.973 1.00 29.08 356 HIS A O 1
ATOM 2652 N N . PHE A 1 326 ? -43.050 -63.880 -20.375 1.00 28.08 357 PHE A N 1
ATOM 2653 C CA . PHE A 1 326 ? -43.094 -64.068 -21.823 1.00 27.61 357 PHE A CA 1
ATOM 2654 C C . PHE A 1 326 ? -41.720 -63.774 -22.425 1.00 26.71 357 PHE A C 1
ATOM 2655 O O . PHE A 1 326 ? -41.069 -62.786 -22.061 1.00 25.86 357 PHE A O 1
ATOM 2663 N N . LYS A 1 327 ? -41.296 -64.631 -23.349 1.00 26.72 358 LYS A N 1
ATOM 2664 C CA . LYS A 1 327 ? -39.970 -64.531 -23.949 1.00 26.47 358 LYS A CA 1
ATOM 2665 C C . LYS A 1 327 ? -40.046 -63.688 -25.221 1.00 25.22 358 LYS A C 1
ATOM 2666 O O . LYS A 1 327 ? -40.500 -64.152 -26.274 1.00 25.72 358 LYS A O 1
ATOM 2672 N N . LEU A 1 328 ? -39.609 -62.442 -25.105 1.00 24.03 359 LEU A N 1
ATOM 2673 C CA . LEU A 1 328 ? -39.619 -61.505 -26.226 1.00 23.06 359 LEU A CA 1
ATOM 2674 C C . LEU A 1 328 ? -38.738 -62.025 -27.361 1.00 22.98 359 LEU A C 1
ATOM 2675 O O . LEU A 1 328 ? -37.850 -62.853 -27.142 1.00 22.89 359 LEU A O 1
ATOM 2680 N N . LYS A 1 329 ? -38.973 -61.522 -28.569 1.00 22.75 360 LYS A N 1
ATOM 2681 C CA . LYS A 1 329 ? -38.288 -62.022 -29.756 1.00 23.09 360 LYS A CA 1
ATOM 2682 C C . LYS A 1 329 ? -37.924 -60.875 -30.679 1.00 22.10 360 LYS A C 1
ATOM 2683 O O . LYS A 1 329 ? -38.745 -59.996 -30.926 1.00 21.90 360 LYS A O 1
ATOM 2689 N N . PHE A 1 330 ? -36.688 -60.876 -31.171 1.00 21.69 361 PHE A N 1
ATOM 2690 C CA . PHE A 1 330 ? -36.312 -60.011 -32.283 1.00 21.08 361 PHE A CA 1
ATOM 2691 C C . PHE A 1 330 ? -36.500 -60.809 -33.573 1.00 21.82 361 PHE A C 1
ATOM 2692 O O . PHE A 1 330 ? -35.749 -61.754 -33.860 1.00 22.10 361 PHE A O 1
ATOM 2700 N N . ASP A 1 331 ? -37.533 -60.441 -34.322 1.00 21.94 362 ASP A N 1
ATOM 2701 C CA . ASP A 1 331 ? -37.883 -61.134 -35.551 1.00 22.66 362 ASP A CA 1
ATOM 2702 C C . ASP A 1 331 ? -38.596 -60.176 -36.491 1.00 22.09 362 ASP A C 1
ATOM 2703 O O . ASP A 1 331 ? -39.822 -60.058 -36.456 1.00 21.32 362 ASP A O 1
ATOM 2708 N N . PRO A 1 332 ? -37.821 -59.478 -37.336 1.00 21.19 363 PRO A N 1
ATOM 2709 C CA . PRO A 1 332 ? -38.397 -58.561 -38.317 1.00 21.29 363 PRO A CA 1
ATOM 2710 C C . PRO A 1 332 ? -39.543 -59.151 -39.141 1.00 22.40 363 PRO A C 1
ATOM 2711 O O . PRO A 1 332 ? -40.454 -58.420 -39.521 1.00 22.43 363 PRO A O 1
ATOM 2715 N N . GLU A 1 333 ? -39.509 -60.457 -39.400 1.00 23.62 364 GLU A N 1
ATOM 2716 C CA . GLU A 1 333 ? -40.547 -61.102 -40.220 1.00 25.23 364 GLU A CA 1
ATOM 2717 C C . GLU A 1 333 ? -41.959 -60.955 -39.643 1.00 25.23 364 GLU A C 1
ATOM 2718 O O . GLU A 1 333 ? -42.938 -61.003 -40.391 1.00 25.72 364 GLU A O 1
ATOM 2724 N N . LEU A 1 334 ? -42.060 -60.747 -38.330 1.00 24.62 365 LEU A N 1
ATOM 2725 C CA . LEU A 1 334 ? -43.356 -60.547 -37.667 1.00 25.17 365 LEU A CA 1
ATOM 2726 C C . LEU A 1 334 ? -44.138 -59.358 -38.219 1.00 24.99 365 LEU A C 1
ATOM 2727 O O . LEU A 1 334 ? -45.366 -59.339 -38.149 1.00 25.76 365 LEU A O 1
ATOM 2732 N N . LEU A 1 335 ? -43.430 -58.364 -38.749 1.00 24.34 366 LEU A N 1
ATOM 2733 C CA . LEU A 1 335 ? -44.067 -57.144 -39.242 1.00 24.23 366 LEU A CA 1
ATOM 2734 C C . LEU A 1 335 ? -44.336 -57.141 -40.752 1.00 24.90 366 LEU A C 1
ATOM 2735 O O . LEU A 1 335 ? -44.989 -56.220 -41.255 1.00 24.72 366 LEU A O 1
ATOM 2740 N N . PHE A 1 336 ? -43.873 -58.165 -41.470 1.00 25.40 367 PHE A N 1
ATOM 2741 C CA . PHE A 1 336 ? -43.954 -58.153 -42.936 1.00 26.01 367 PHE A CA 1
ATOM 2742 C C . PHE A 1 336 ? -45.384 -58.189 -43.484 1.00 27.45 367 PHE A C 1
ATOM 2743 O O . PHE A 1 336 ? -45.615 -57.728 -44.599 1.00 27.89 367 PHE A O 1
ATOM 2751 N N . ASN A 1 337 ? -46.334 -58.735 -42.723 1.00 28.51 368 ASN A N 1
ATOM 2752 C CA . ASN A 1 337 ? -47.743 -58.693 -43.130 1.00 29.92 368 ASN A CA 1
ATOM 2753 C C . ASN A 1 337 ? -48.552 -57.640 -42.366 1.00 29.53 368 ASN A C 1
ATOM 2754 O O . ASN A 1 337 ? -49.776 -57.695 -42.354 1.00 30.52 368 ASN A O 1
ATOM 2759 N N . GLN A 1 338 ? -47.860 -56.684 -41.746 1.00 28.26 369 GLN A N 1
ATOM 2760 C CA . GLN A 1 338 ? -48.498 -55.621 -40.972 1.00 27.91 369 GLN A CA 1
ATOM 2761 C C . GLN A 1 338 ? -48.189 -54.257 -41.571 1.00 27.34 369 GLN A C 1
ATOM 2762 O O . GLN A 1 338 ? -47.180 -54.084 -42.266 1.00 26.83 369 GLN A O 1
ATOM 2768 N N . GLN A 1 339 ? -49.050 -53.288 -41.282 1.00 27.34 370 GLN A N 1
ATOM 2769 C CA . GLN A 1 339 ? -48.757 -51.893 -41.604 1.00 26.88 370 GLN A CA 1
ATOM 2770 C C . GLN A 1 339 ? -47.757 -51.364 -40.588 1.00 25.59 370 GLN A C 1
ATOM 2771 O O . GLN A 1 339 ? -48.007 -51.397 -39.381 1.00 25.74 370 GLN A O 1
ATOM 2777 N N . PHE A 1 340 ? -46.612 -50.896 -41.074 1.00 24.37 371 PHE A N 1
ATOM 2778 C CA . PHE A 1 340 ? -45.542 -50.430 -40.212 1.00 23.02 371 PHE A CA 1
ATOM 2779 C C . PHE A 1 340 ? -44.598 -49.557 -41.028 1.00 22.30 371 PHE A C 1
ATOM 2780 O O . PHE A 1 340 ? -44.254 -49.908 -42.161 1.00 22.85 371 PHE A O 1
ATOM 2788 N N . GLN A 1 341 ? -44.193 -48.429 -40.452 1.00 20.96 372 GLN A N 1
ATOM 2789 C CA . GLN A 1 341 ? -43.287 -47.493 -41.117 1.00 20.16 372 GLN A CA 1
ATOM 2790 C C . GLN A 1 341 ? -41.852 -47.713 -40.663 1.00 19.13 372 GLN A C 1
ATOM 2791 O O . GLN A 1 341 ? -41.527 -47.530 -39.483 1.00 18.71 372 GLN A O 1
ATOM 2797 N N . TYR A 1 342 ? -40.986 -48.094 -41.602 1.00 18.79 373 TYR A N 1
ATOM 2798 C CA . TYR A 1 342 ? -39.573 -48.291 -41.312 1.00 18.49 373 TYR A CA 1
ATOM 2799 C C . TYR A 1 342 ? -38.838 -46.955 -41.325 1.00 18.27 373 TYR A C 1
ATOM 2800 O O . TYR A 1 342 ? -38.057 -46.656 -42.228 1.00 18.13 373 TYR A O 1
ATOM 2809 N N . GLN A 1 343 ? -39.123 -46.158 -40.306 1.00 18.33 374 GLN A N 1
ATOM 2810 C CA . GLN A 1 343 ? -38.442 -44.893 -40.070 1.00 18.51 374 GLN A CA 1
ATOM 2811 C C . GLN A 1 343 ? -38.684 -44.521 -38.615 1.00 18.58 374 GLN A C 1
ATOM 2812 O O . GLN A 1 343 ? -39.586 -45.066 -37.980 1.00 19.08 374 GLN A O 1
ATOM 2818 N N . ASN A 1 344 ? -37.879 -43.604 -38.092 1.00 18.43 375 ASN A N 1
ATOM 2819 C CA . ASN A 1 344 ? -38.024 -43.141 -36.715 1.00 18.40 375 ASN A CA 1
ATOM 2820 C C . ASN A 1 344 ? -37.418 -41.757 -36.562 1.00 17.68 375 ASN A C 1
ATOM 2821 O O . ASN A 1 344 ? -36.430 -41.432 -37.216 1.00 17.56 375 ASN A O 1
ATOM 2826 N N . ARG A 1 345 ? -38.038 -40.941 -35.717 1.00 17.15 376 ARG A N 1
ATOM 2827 C CA . ARG A 1 345 ? -37.474 -39.650 -35.307 1.00 16.24 376 ARG A CA 1
ATOM 2828 C C . ARG A 1 345 ? -37.478 -39.662 -33.779 1.00 15.94 376 ARG A C 1
ATOM 2829 O O . ARG A 1 345 ? -38.492 -40.003 -33.166 1.00 16.17 376 ARG A O 1
ATOM 2837 N N . ILE A 1 346 ? -36.344 -39.329 -33.168 1.00 15.99 377 ILE A N 1
ATOM 2838 C CA . ILE A 1 346 ? -36.180 -39.415 -31.721 1.00 15.82 377 ILE A CA 1
ATOM 2839 C C . ILE A 1 346 ? -36.961 -38.296 -31.029 1.00 16.11 377 ILE A C 1
ATOM 2840 O O . ILE A 1 346 ? -36.819 -37.113 -31.369 1.00 16.37 377 ILE A O 1
ATOM 2845 N N . ALA A 1 347 ? -37.789 -38.684 -30.062 1.00 16.11 378 ALA A N 1
ATOM 2846 C CA . ALA A 1 347 ? -38.623 -37.730 -29.338 1.00 16.41 378 ALA A CA 1
ATOM 2847 C C . ALA A 1 347 ? -37.915 -37.157 -28.114 1.00 16.30 378 ALA A C 1
ATOM 2848 O O . ALA A 1 347 ? -37.249 -37.882 -27.369 1.00 16.43 378 ALA A O 1
ATOM 2850 N N . SER A 1 348 ? -38.098 -35.855 -27.896 1.00 16.48 379 SER A N 1
ATOM 2851 C CA . SER A 1 348 ? -37.556 -35.172 -26.731 1.00 17.05 379 SER A CA 1
ATOM 2852 C C . SER A 1 348 ? -37.999 -35.844 -25.429 1.00 17.10 379 SER A C 1
ATOM 2853 O O . SER A 1 348 ? -37.215 -35.990 -24.496 1.00 17.23 379 SER A O 1
ATOM 2856 N N . GLU A 1 349 ? -39.260 -36.251 -25.374 1.00 17.31 380 GLU A N 1
ATOM 2857 C CA . GLU A 1 349 ? -39.811 -36.851 -24.160 1.00 17.76 380 GLU A CA 1
ATOM 2858 C C . GLU A 1 349 ? -39.201 -38.233 -23.876 1.00 17.47 380 GLU A C 1
ATOM 2859 O O . GLU A 1 349 ? -39.116 -38.655 -22.719 1.00 17.52 380 GLU A O 1
ATOM 2865 N N . PHE A 1 350 ? -38.798 -38.931 -24.935 1.00 17.08 381 PHE A N 1
ATOM 2866 C CA . PHE A 1 350 ? -38.080 -40.202 -24.808 1.00 17.33 381 PHE A CA 1
ATOM 2867 C C . PHE A 1 350 ? -36.711 -39.952 -24.179 1.00 17.68 381 PHE A C 1
ATOM 2868 O O . PHE A 1 350 ? -36.302 -40.664 -23.266 1.00 17.68 381 PHE A O 1
ATOM 2876 N N . ASN A 1 351 ? -36.022 -38.913 -24.645 1.00 17.57 382 ASN A N 1
ATOM 2877 C CA . ASN A 1 351 ? -34.793 -38.466 -24.005 1.00 18.42 382 ASN A CA 1
ATOM 2878 C C . ASN A 1 351 ? -35.025 -38.188 -22.518 1.00 18.53 382 ASN A C 1
ATOM 2879 O O . ASN A 1 351 ? -34.354 -38.752 -21.664 1.00 18.82 382 ASN A O 1
ATOM 2884 N N . THR A 1 352 ? -36.014 -37.357 -22.216 1.00 18.86 383 THR A N 1
ATOM 2885 C CA . THR A 1 352 ? -36.293 -36.964 -20.838 1.00 19.48 383 THR A CA 1
ATOM 2886 C C . THR A 1 352 ? -36.580 -38.156 -19.928 1.00 19.60 383 THR A C 1
ATOM 2887 O O . THR A 1 352 ? -35.985 -38.274 -18.852 1.00 20.06 383 THR A O 1
ATOM 2891 N N . LEU A 1 353 ? -37.462 -39.052 -20.368 1.00 19.34 384 LEU A N 1
ATOM 2892 C CA . LEU A 1 353 ? -37.859 -40.184 -19.528 1.00 19.55 384 LEU A CA 1
ATOM 2893 C C . LEU A 1 353 ? -36.711 -41.153 -19.270 1.00 19.19 384 LEU A C 1
ATOM 2894 O O . LEU A 1 353 ? -36.717 -41.852 -18.258 1.00 19.46 384 LEU A O 1
ATOM 2899 N N . TYR A 1 354 ? -35.715 -41.164 -20.163 1.00 18.61 385 TYR A N 1
ATOM 2900 C CA . TYR A 1 354 ? -34.564 -42.069 -20.051 1.00 18.37 385 TYR A CA 1
ATOM 2901 C C . TYR A 1 354 ? -33.428 -41.528 -19.155 1.00 18.95 385 TYR A C 1
ATOM 2902 O O . TYR A 1 354 ? -32.346 -42.125 -19.095 1.00 18.59 385 TYR A O 1
ATOM 2911 N N . HIS A 1 355 ? -33.654 -40.409 -18.463 1.00 19.58 386 HIS A N 1
ATOM 2912 C CA . HIS A 1 355 ? -32.673 -39.915 -17.484 1.00 20.48 386 HIS A CA 1
ATOM 2913 C C . HIS A 1 355 ? -32.771 -40.744 -16.198 1.00 20.93 386 HIS A C 1
ATOM 2914 O O . HIS A 1 355 ? -33.309 -40.290 -15.185 1.00 21.30 386 HIS A O 1
ATOM 2921 N N . TRP A 1 356 ? -32.232 -41.962 -16.253 1.00 20.72 387 TRP A N 1
ATOM 2922 C CA . TRP A 1 356 ? -32.407 -42.946 -15.187 1.00 21.48 387 TRP A CA 1
ATOM 2923 C C . TRP A 1 356 ? -31.282 -42.872 -14.155 1.00 22.67 387 TRP A C 1
ATOM 2924 O O . TRP A 1 356 ? -30.698 -43.887 -13.776 1.00 22.70 387 TRP A O 1
ATOM 2935 N N . HIS A 1 357 ? -31.019 -41.669 -13.659 1.00 23.61 388 HIS A N 1
ATOM 2936 C CA . HIS A 1 357 ? -29.886 -41.458 -12.760 1.00 24.78 388 HIS A CA 1
ATOM 2937 C C . HIS A 1 357 ? -29.986 -42.181 -11.405 1.00 24.92 388 HIS A C 1
ATOM 2938 O O . HIS A 1 357 ? -28.951 -42.448 -10.787 1.00 25.49 388 HIS A O 1
ATOM 2945 N N . PRO A 1 358 ? -31.208 -42.536 -10.953 1.00 24.52 389 PRO A N 1
ATOM 2946 C CA . PRO A 1 358 ? -31.263 -43.347 -9.737 1.00 25.05 389 PRO A CA 1
ATOM 2947 C C . PRO A 1 358 ? -30.602 -44.722 -9.837 1.00 24.49 389 PRO A C 1
ATOM 2948 O O . PRO A 1 358 ? -30.282 -45.303 -8.807 1.00 25.14 389 PRO A O 1
ATOM 2952 N N . LEU A 1 359 ? -30.409 -45.244 -11.051 1.00 23.35 390 LEU A N 1
ATOM 2953 C CA . LEU A 1 359 ? -29.663 -46.498 -11.232 1.00 22.99 390 LEU A CA 1
ATOM 2954 C C . LEU A 1 359 ? -28.281 -46.438 -10.583 1.00 23.40 390 LEU A C 1
ATOM 2955 O O . LEU A 1 359 ? -27.772 -47.450 -10.106 1.00 23.48 390 LEU A O 1
ATOM 2960 N N . LEU A 1 360 ? -27.682 -45.248 -10.579 1.00 23.43 391 LEU A N 1
ATOM 2961 C CA . LEU A 1 360 ? -26.298 -45.077 -10.153 1.00 24.07 391 LEU A CA 1
ATOM 2962 C C . LEU A 1 360 ? -26.122 -45.364 -8.668 1.00 25.03 391 LEU A C 1
ATOM 2963 O O . LEU A 1 360 ? -26.928 -44.914 -7.845 1.00 25.39 391 LEU A O 1
ATOM 2968 N N . PRO A 1 361 ? -25.067 -46.120 -8.318 1.00 25.43 392 PRO A N 1
ATOM 2969 C CA . PRO A 1 361 ? -24.782 -46.443 -6.927 1.00 26.67 392 PRO A CA 1
ATOM 2970 C C . PRO A 1 361 ? -24.120 -45.271 -6.207 1.00 27.67 392 PRO A C 1
ATOM 2971 O O . PRO A 1 361 ? -23.787 -44.267 -6.842 1.00 27.01 392 PRO A O 1
ATOM 2975 N N . ASP A 1 362 ? -23.934 -45.407 -4.896 1.00 29.14 393 ASP A N 1
ATOM 2976 C CA . ASP A 1 362 ? -23.201 -44.418 -4.096 1.00 30.56 393 ASP A CA 1
ATOM 2977 C C . ASP A 1 362 ? -21.709 -44.455 -4.424 1.00 30.38 393 ASP A C 1
ATOM 2978 O O . ASP A 1 362 ? -21.050 -43.415 -4.450 1.00 30.59 393 ASP A O 1
ATOM 2983 N N . THR A 1 363 ? -21.188 -45.663 -4.642 1.00 30.26 394 THR A N 1
ATOM 2984 C CA . THR A 1 363 ? -19.802 -45.880 -5.064 1.00 30.13 394 THR A CA 1
ATOM 2985 C C . THR A 1 363 ? -19.760 -46.948 -6.146 1.00 29.38 394 THR A C 1
ATOM 2986 O O . THR A 1 363 ? -20.693 -47.746 -6.274 1.00 28.97 394 THR A O 1
ATOM 2990 N N . PHE A 1 364 ? -18.680 -46.955 -6.924 1.00 28.92 395 PHE A N 1
ATOM 2991 C CA . PHE A 1 364 ? -18.488 -47.942 -7.987 1.00 28.31 395 PHE A CA 1
ATOM 2992 C C . PHE A 1 364 ? -17.491 -48.993 -7.522 1.00 29.35 395 PHE A C 1
ATOM 2993 O O . PHE A 1 364 ? -16.314 -48.702 -7.304 1.00 29.51 395 PHE A O 1
ATOM 3001 N N . ASN A 1 365 ? -17.985 -50.217 -7.356 1.00 29.93 396 ASN A N 1
ATOM 3002 C CA . ASN A 1 365 ? -17.255 -51.259 -6.643 1.00 31.16 396 ASN A CA 1
ATOM 3003 C C . ASN A 1 365 ? -16.582 -52.232 -7.599 1.00 31.10 396 ASN A C 1
ATOM 3004 O O . ASN A 1 365 ? -17.237 -53.099 -8.169 1.00 30.91 396 ASN A O 1
ATOM 3009 N N . ILE A 1 366 ? -15.274 -52.078 -7.777 1.00 31.74 397 ILE A N 1
ATOM 3010 C CA . ILE A 1 366 ? -14.521 -52.911 -8.710 1.00 31.75 397 ILE A CA 1
ATOM 3011 C C . ILE A 1 366 ? -13.462 -53.677 -7.944 1.00 33.40 397 ILE A C 1
ATOM 3012 O O . ILE A 1 366 ? -12.619 -53.076 -7.267 1.00 33.52 397 ILE A O 1
ATOM 3017 N N . GLU A 1 367 ? -13.518 -55.005 -8.048 1.00 34.23 398 GLU A N 1
ATOM 3018 C CA . GLU A 1 367 ? -12.633 -55.882 -7.294 1.00 36.34 398 GLU A CA 1
ATOM 3019 C C . GLU A 1 367 ? -12.793 -55.543 -5.799 1.00 37.70 398 GLU A C 1
ATOM 3020 O O . GLU A 1 367 ? -13.903 -55.642 -5.272 1.00 38.09 398 GLU A O 1
ATOM 3026 N N . ASP A 1 368 ? -11.725 -55.110 -5.134 1.00 39.14 399 ASP A N 1
ATOM 3027 C CA . ASP A 1 368 ? -11.774 -54.758 -3.713 1.00 40.75 399 ASP A CA 1
ATOM 3028 C C . ASP A 1 368 ? -11.816 -53.241 -3.467 1.00 40.58 399 ASP A C 1
ATOM 3029 O O . ASP A 1 368 ? -11.685 -52.791 -2.322 1.00 41.59 399 ASP A O 1
ATOM 3034 N N . GLN A 1 369 ? -12.002 -52.463 -4.532 1.00 39.14 400 GLN A N 1
ATOM 3035 C CA . GLN A 1 369 ? -12.042 -51.002 -4.440 1.00 38.99 400 GLN A CA 1
ATOM 3036 C C . GLN A 1 369 ? -13.471 -50.481 -4.520 1.00 37.86 400 GLN A C 1
ATOM 3037 O O . GLN A 1 369 ? -14.325 -51.094 -5.156 1.00 36.86 400 GLN A O 1
ATOM 3043 N N . GLU A 1 370 ? -13.715 -49.349 -3.863 1.00 37.75 401 GLU A N 1
ATOM 3044 C CA . GLU A 1 370 ? -15.005 -48.666 -3.906 1.00 37.18 401 GLU A CA 1
ATOM 3045 C C . GLU A 1 370 ? -14.754 -47.216 -4.286 1.00 36.55 401 GLU A C 1
ATOM 3046 O O . GLU A 1 370 ? -14.403 -46.391 -3.435 1.00 37.91 401 GLU A O 1
ATOM 3052 N N . TYR A 1 371 ? -14.921 -46.920 -5.569 1.00 34.49 402 TYR A N 1
ATOM 3053 C CA . TYR A 1 371 ? -14.608 -45.604 -6.111 1.00 33.84 402 TYR A CA 1
ATOM 3054 C C . TYR A 1 371 ? -15.760 -44.625 -5.944 1.00 33.16 402 TYR A C 1
ATOM 3055 O O . TYR A 1 371 ? -16.906 -44.945 -6.260 1.00 32.35 402 TYR A O 1
ATOM 3064 N N . SER A 1 372 ? -15.444 -43.423 -5.468 1.00 33.55 403 SER A N 1
ATOM 3065 C CA . SER A 1 372 ? -16.411 -42.329 -5.438 1.00 33.41 403 SER A CA 1
ATOM 3066 C C . SER A 1 372 ? -16.652 -41.823 -6.855 1.00 32.34 403 SER A C 1
ATOM 3067 O O . SER A 1 372 ? -15.885 -42.132 -7.767 1.00 31.42 403 SER A O 1
ATOM 3070 N N . PHE A 1 373 ? -17.712 -41.040 -7.034 1.00 32.11 404 PHE A N 1
ATOM 3071 C CA . PHE A 1 373 ? -17.967 -40.374 -8.315 1.00 31.58 404 PHE A CA 1
ATOM 3072 C C . PHE A 1 373 ? -16.772 -39.529 -8.754 1.00 32.34 404 PHE A C 1
ATOM 3073 O O . PHE A 1 373 ? -16.383 -39.561 -9.920 1.00 31.63 404 PHE A O 1
ATOM 3081 N N . LYS A 1 374 ? -16.202 -38.782 -7.812 1.00 33.82 405 LYS A N 1
ATOM 3082 C CA . LYS A 1 374 ? -15.028 -37.948 -8.074 1.00 34.95 405 LYS A CA 1
ATOM 3083 C C . LYS A 1 374 ? -13.854 -38.768 -8.627 1.00 34.62 405 LYS A C 1
ATOM 3084 O O . LYS A 1 374 ? -13.169 -38.326 -9.550 1.00 34.77 405 LYS A O 1
ATOM 3090 N N . GLN A 1 375 ? -13.634 -39.955 -8.067 1.00 34.38 406 GLN A N 1
ATOM 3091 C CA . GLN A 1 375 ? -12.541 -40.832 -8.504 1.00 34.32 406 GLN A CA 1
ATOM 3092 C C . GLN A 1 375 ? -12.842 -41.565 -9.813 1.00 32.97 406 GLN A C 1
ATOM 3093 O O . GLN A 1 375 ? -11.926 -41.937 -10.548 1.00 32.85 406 GLN A O 1
ATOM 3099 N N . PHE A 1 376 ? -14.123 -41.776 -10.096 1.00 32.05 407 PHE A N 1
ATOM 3100 C CA . PHE A 1 376 ? -14.539 -42.575 -11.244 1.00 30.98 407 PHE A CA 1
ATOM 3101 C C . PHE A 1 376 ? -14.561 -41.743 -12.524 1.00 30.79 407 PHE A C 1
ATOM 3102 O O . PHE A 1 376 ? -14.212 -42.242 -13.591 1.00 30.41 407 PHE A O 1
ATOM 3110 N N . LEU A 1 377 ? -14.977 -40.481 -12.415 1.00 31.26 408 LEU A N 1
ATOM 3111 C CA . LEU A 1 377 ? -15.186 -39.619 -13.589 1.00 31.28 408 LEU A CA 1
ATOM 3112 C C . LEU A 1 377 ? -13.895 -39.302 -14.350 1.00 31.37 408 LEU A C 1
ATOM 3113 O O . LEU A 1 377 ? -12.885 -38.923 -13.753 1.00 32.20 408 LEU A O 1
ATOM 3118 N N . TYR A 1 378 ? -13.953 -39.462 -15.672 1.00 30.52 409 TYR A N 1
ATOM 3119 C CA . TYR A 1 378 ? -12.820 -39.220 -16.575 1.00 30.69 409 TYR A CA 1
ATOM 3120 C C . TYR A 1 378 ? -11.555 -39.966 -16.157 1.00 31.18 409 TYR A C 1
ATOM 3121 O O . TYR A 1 378 ? -10.450 -39.433 -16.264 1.00 31.96 409 TYR A O 1
ATOM 3130 N N . ASN A 1 379 ? -11.719 -41.203 -15.694 1.00 30.59 410 ASN A N 1
ATOM 3131 C CA . ASN A 1 379 ? -10.602 -41.958 -15.141 1.00 31.42 410 ASN A CA 1
ATOM 3132 C C . ASN A 1 379 ? -10.471 -43.340 -15.767 1.00 30.28 410 ASN A C 1
ATOM 3133 O O . ASN A 1 379 ? -10.799 -44.361 -15.148 1.00 30.08 410 ASN A O 1
ATOM 3138 N N . ASN A 1 380 ? -9.965 -43.358 -16.995 1.00 29.19 411 ASN A N 1
ATOM 3139 C CA . ASN A 1 380 ? -9.730 -44.604 -17.721 1.00 28.39 411 ASN A CA 1
ATOM 3140 C C . ASN A 1 380 ? -8.611 -45.459 -17.121 1.00 28.68 411 ASN A C 1
ATOM 3141 O O . ASN A 1 380 ? -8.502 -46.640 -17.447 1.00 28.18 411 ASN A O 1
ATOM 3146 N N . SER A 1 381 ? -7.786 -44.880 -16.246 1.00 29.38 412 SER A N 1
ATOM 3147 C CA . SER A 1 381 ? -6.753 -45.653 -15.558 1.00 30.08 412 SER A CA 1
ATOM 3148 C C . SER A 1 381 ? -7.365 -46.796 -14.737 1.00 29.60 412 SER A C 1
ATOM 3149 O O . SER A 1 381 ? -6.741 -47.842 -14.582 1.00 29.38 412 SER A O 1
ATOM 3152 N N . ILE A 1 382 ? -8.589 -46.596 -14.240 1.00 28.82 413 ILE A N 1
ATOM 3153 C CA . ILE A 1 382 ? -9.324 -47.636 -13.508 1.00 28.57 413 ILE A CA 1
ATOM 3154 C C . ILE A 1 382 ? -9.570 -48.851 -14.406 1.00 27.93 413 ILE A C 1
ATOM 3155 O O . ILE A 1 382 ? -9.374 -49.993 -13.985 1.00 27.84 413 ILE A O 1
ATOM 3160 N N . LEU A 1 383 ? -9.982 -48.596 -15.647 1.00 27.21 414 LEU A N 1
ATOM 3161 C CA . LEU A 1 383 ? -10.216 -49.667 -16.617 1.00 27.04 414 LEU A CA 1
ATOM 3162 C C . LEU A 1 383 ? -8.928 -50.433 -16.915 1.00 27.91 414 LEU A C 1
ATOM 3163 O O . LEU A 1 383 ? -8.916 -51.664 -16.895 1.00 27.40 414 LEU A O 1
ATOM 3168 N N . LEU A 1 384 ? -7.844 -49.704 -17.171 1.00 28.82 415 LEU A N 1
ATOM 3169 C CA . LEU A 1 384 ? -6.536 -50.329 -17.401 1.00 30.24 415 LEU A CA 1
ATOM 3170 C C . LEU A 1 384 ? -6.020 -51.098 -16.186 1.00 31.21 415 LEU A C 1
ATOM 3171 O O . LEU A 1 384 ? -5.422 -52.166 -16.333 1.00 31.74 415 LEU A O 1
ATOM 3176 N N . GLU A 1 385 ? -6.250 -50.553 -14.993 1.00 31.56 416 GLU A N 1
ATOM 3177 C CA . GLU A 1 385 ? -5.760 -51.153 -13.748 1.00 32.62 416 GLU A CA 1
ATOM 3178 C C . GLU A 1 385 ? -6.395 -52.516 -13.469 1.00 31.82 416 GLU A C 1
ATOM 3179 O O . GLU A 1 385 ? -5.697 -53.475 -13.150 1.00 31.88 416 GLU A O 1
ATOM 3185 N N . HIS A 1 386 ? -7.718 -52.590 -13.584 1.00 30.38 417 HIS A N 1
ATOM 3186 C CA . HIS A 1 386 ? -8.462 -53.808 -13.253 1.00 29.94 417 HIS A CA 1
ATOM 3187 C C . HIS A 1 386 ? -8.650 -54.750 -14.445 1.00 29.04 417 HIS A C 1
ATOM 3188 O O . HIS A 1 386 ? -8.654 -55.969 -14.271 1.00 29.32 417 HIS A O 1
ATOM 3195 N N . GLY A 1 387 ? -8.816 -54.187 -15.641 1.00 27.93 418 GLY A N 1
ATOM 3196 C CA . GLY A 1 387 ? -9.067 -54.973 -16.853 1.00 27.12 418 GLY A CA 1
ATOM 3197 C C . GLY A 1 387 ? -10.547 -55.241 -17.076 1.00 26.25 418 GLY A C 1
ATOM 3198 O O . GLY A 1 387 ? -11.351 -55.136 -16.151 1.00 25.77 418 GLY A O 1
ATOM 3199 N N . LEU A 1 388 ? -10.901 -55.599 -18.307 1.00 25.61 419 LEU A N 1
ATOM 3200 C CA . LEU A 1 388 ? -12.299 -55.817 -18.680 1.00 25.23 419 LEU A CA 1
ATOM 3201 C C . LEU A 1 388 ? -12.932 -56.992 -17.951 1.00 25.21 419 LEU A C 1
ATOM 3202 O O . LEU A 1 388 ? -14.108 -56.935 -17.576 1.00 24.83 419 LEU A O 1
ATOM 3207 N N . THR A 1 389 ? -12.161 -58.062 -17.775 1.00 25.53 420 THR A N 1
ATOM 3208 C CA . THR A 1 389 ? -12.657 -59.257 -17.104 1.00 25.75 420 THR A CA 1
ATOM 3209 C C . THR A 1 389 ? -13.160 -58.891 -15.704 1.00 26.08 420 THR A C 1
ATOM 3210 O O . THR A 1 389 ? -14.282 -59.231 -15.342 1.00 25.73 420 THR A O 1
ATOM 3214 N N . GLN A 1 390 ? -12.340 -58.172 -14.940 1.00 26.49 421 GLN A N 1
ATOM 3215 C CA . GLN A 1 390 ? -12.724 -57.741 -13.591 1.00 27.03 421 GLN A CA 1
ATOM 3216 C C . GLN A 1 390 ? -13.878 -56.733 -13.598 1.00 25.76 421 GLN A C 1
ATOM 3217 O O . GLN A 1 390 ? -14.738 -56.770 -12.718 1.00 25.57 421 GLN A O 1
ATOM 3223 N N . PHE A 1 391 ? -13.883 -55.821 -14.568 1.00 24.80 422 PHE A N 1
ATOM 3224 C CA . PHE A 1 391 ? -15.006 -54.888 -14.731 1.00 23.94 422 PHE A CA 1
ATOM 3225 C C . PHE A 1 391 ? -16.314 -55.655 -14.891 1.00 23.53 422 PHE A C 1
ATOM 3226 O O . PHE A 1 391 ? -17.290 -55.390 -14.189 1.00 23.46 422 PHE A O 1
ATOM 3234 N N . VAL A 1 392 ? -16.322 -56.618 -15.809 1.00 23.39 423 VAL A N 1
ATOM 3235 C CA . VAL A 1 392 ? -17.512 -57.424 -16.056 1.00 23.35 423 VAL A CA 1
ATOM 3236 C C . VAL A 1 392 ? -17.926 -58.198 -14.798 1.00 24.30 423 VAL A C 1
ATOM 3237 O O . VAL A 1 392 ? -19.086 -58.150 -14.393 1.00 24.32 423 VAL A O 1
ATOM 3241 N N . GLU A 1 393 ? -16.979 -58.892 -14.172 1.00 25.34 424 GLU A N 1
ATOM 3242 C CA . GLU A 1 393 ? -17.281 -59.665 -12.961 1.00 26.74 424 GLU A CA 1
ATOM 3243 C C . GLU A 1 393 ? -17.852 -58.776 -11.849 1.00 26.75 424 GLU A C 1
ATOM 3244 O O . GLU A 1 393 ? -18.844 -59.134 -11.210 1.00 27.10 424 GLU A O 1
ATOM 3250 N N . SER A 1 394 ? -17.248 -57.606 -11.654 1.00 26.49 425 SER A N 1
ATOM 3251 C CA . SER A 1 394 ? -17.663 -56.679 -10.597 1.00 26.71 425 SER A CA 1
ATOM 3252 C C . SER A 1 394 ? -19.007 -56.021 -10.888 1.00 26.08 425 SER A C 1
ATOM 3253 O O . SER A 1 394 ? -19.880 -55.952 -10.022 1.00 26.17 425 SER A O 1
ATOM 3256 N N . PHE A 1 395 ? -19.176 -55.524 -12.105 1.00 25.46 426 PHE A N 1
ATOM 3257 C CA . PHE A 1 395 ? -20.411 -54.837 -12.439 1.00 25.18 426 PHE A CA 1
ATOM 3258 C C . PHE A 1 395 ? -21.590 -55.792 -12.604 1.00 24.92 426 PHE A C 1
ATOM 3259 O O . PHE A 1 395 ? -22.739 -55.383 -12.426 1.00 24.45 426 PHE A O 1
ATOM 3267 N N . THR A 1 396 ? -21.311 -57.065 -12.884 1.00 24.86 427 THR A N 1
ATOM 3268 C CA . THR A 1 396 ? -22.371 -58.069 -12.913 1.00 25.12 427 THR A CA 1
ATOM 3269 C C . THR A 1 396 ? -22.922 -58.302 -11.501 1.00 26.04 427 THR A C 1
ATOM 3270 O O . THR A 1 396 ? -24.119 -58.559 -11.336 1.00 26.08 427 THR A O 1
ATOM 3274 N N . ARG A 1 397 ? -22.049 -58.169 -10.498 1.00 26.88 428 ARG A N 1
ATOM 3275 C CA . ARG A 1 397 ? -22.402 -58.382 -9.088 1.00 28.35 428 ARG A CA 1
ATOM 3276 C C . ARG A 1 397 ? -22.989 -57.159 -8.383 1.00 28.00 428 ARG A C 1
ATOM 3277 O O . ARG A 1 397 ? -23.673 -57.313 -7.367 1.00 28.81 428 ARG A O 1
ATOM 3285 N N . GLN A 1 398 ? -22.709 -55.952 -8.874 1.00 26.90 429 GLN A N 1
ATOM 3286 C CA . GLN A 1 398 ? -23.146 -54.750 -8.159 1.00 26.71 429 GLN A CA 1
ATOM 3287 C C . GLN A 1 398 ? -24.555 -54.331 -8.550 1.00 25.99 429 GLN A C 1
ATOM 3288 O O . GLN A 1 398 ? -24.836 -54.075 -9.724 1.00 24.58 429 GLN A O 1
ATOM 3294 N N . ILE A 1 399 ? -25.422 -54.224 -7.549 1.00 26.24 430 ILE A N 1
ATOM 3295 C CA . ILE A 1 399 ? -26.816 -53.864 -7.780 1.00 25.72 430 ILE A CA 1
ATOM 3296 C C . ILE A 1 399 ? -26.974 -52.368 -8.067 1.00 25.22 430 ILE A C 1
ATOM 3297 O O . ILE A 1 399 ? -26.254 -51.533 -7.506 1.00 25.67 430 ILE A O 1
ATOM 3302 N N . ALA A 1 400 ? -27.909 -52.061 -8.961 1.00 24.10 431 ALA A N 1
ATOM 3303 C CA . ALA A 1 400 ? -28.252 -50.690 -9.333 1.00 23.63 431 ALA A CA 1
ATOM 3304 C C . ALA A 1 400 ? -29.436 -50.219 -8.500 1.00 23.96 431 ALA A C 1
ATOM 3305 O O . ALA A 1 400 ? -30.112 -51.022 -7.856 1.00 25.04 431 ALA A O 1
ATOM 3307 N N . GLY A 1 401 ? -29.671 -48.911 -8.500 1.00 23.87 432 GLY A N 1
ATOM 3308 C CA . GLY A 1 401 ? -30.768 -48.323 -7.741 1.00 24.18 432 GLY A CA 1
ATOM 3309 C C . GLY A 1 401 ? -32.119 -48.368 -8.430 1.00 23.83 432 GLY A C 1
ATOM 3310 O O . GLY A 1 401 ? -32.208 -48.474 -9.657 1.00 23.40 432 GLY A O 1
ATOM 3311 N N . ARG A 1 402 ? -33.174 -48.295 -7.618 1.00 24.65 433 ARG A N 1
ATOM 3312 C CA A ARG A 1 402 ? -34.548 -48.245 -8.120 0.50 24.39 433 ARG A CA 1
ATOM 3313 C CA B ARG A 1 402 ? -34.547 -48.242 -8.111 0.50 24.28 433 ARG A CA 1
ATOM 3314 C C . ARG A 1 402 ? -34.829 -46.867 -8.716 1.00 24.00 433 ARG A C 1
ATOM 3315 O O . ARG A 1 402 ? -34.442 -45.842 -8.146 1.00 24.52 433 ARG A O 1
ATOM 3330 N N . VAL A 1 403 ? -35.507 -46.845 -9.861 1.00 23.04 434 VAL A N 1
ATOM 3331 C CA . VAL A 1 403 ? -35.763 -45.598 -10.588 1.00 22.76 434 VAL A CA 1
ATOM 3332 C C . VAL A 1 403 ? -37.056 -44.912 -10.152 1.00 23.08 434 VAL A C 1
ATOM 3333 O O . VAL A 1 403 ? -37.056 -43.713 -9.880 1.00 23.56 434 VAL A O 1
ATOM 3337 N N . ALA A 1 404 ? -38.151 -45.663 -10.094 1.00 23.24 435 ALA A N 1
ATOM 3338 C CA . ALA A 1 404 ? -39.408 -45.147 -9.544 1.00 23.77 435 ALA A CA 1
ATOM 3339 C C . ALA A 1 404 ? -39.362 -45.202 -8.018 1.00 24.66 435 ALA A C 1
ATOM 3340 O O . ALA A 1 404 ? -38.388 -45.692 -7.437 1.00 24.81 435 ALA A O 1
ATOM 3342 N N . GLY A 1 405 ? -40.403 -44.686 -7.369 1.00 25.02 436 GLY A N 1
ATOM 3343 C CA . GLY A 1 405 ? -40.542 -44.801 -5.910 1.00 25.93 436 GLY A CA 1
ATOM 3344 C C . GLY A 1 405 ? -39.989 -43.645 -5.086 1.00 26.28 436 GLY A C 1
ATOM 3345 O O . GLY A 1 405 ? -40.201 -43.594 -3.870 1.00 27.48 436 GLY A O 1
ATOM 3346 N N . GLY A 1 406 ? -39.270 -42.732 -5.736 1.00 25.59 437 GLY A N 1
ATOM 3347 C CA . GLY A 1 406 ? -38.855 -41.473 -5.115 1.00 25.92 437 GLY A CA 1
ATOM 3348 C C . GLY A 1 406 ? -37.524 -41.509 -4.379 1.00 26.39 437 GLY A C 1
ATOM 3349 O O . GLY A 1 406 ? -37.015 -42.578 -4.023 1.00 26.08 437 GLY A O 1
ATOM 3350 N N . ARG A 1 407 ? -36.964 -40.315 -4.179 1.00 26.26 438 ARG A N 1
ATOM 3351 C CA . ARG A 1 407 ? -35.807 -40.096 -3.307 1.00 26.83 438 ARG A CA 1
ATOM 3352 C C . ARG A 1 407 ? -34.665 -41.087 -3.530 1.00 26.39 438 ARG A C 1
ATOM 3353 O O . ARG A 1 407 ? -34.176 -41.715 -2.588 1.00 27.20 438 ARG A O 1
ATOM 3361 N N . ASN A 1 408 ? -34.233 -41.221 -4.777 1.00 25.28 439 ASN A N 1
ATOM 3362 C CA . ASN A 1 408 ? -33.112 -42.115 -5.069 1.00 25.06 439 ASN A CA 1
ATOM 3363 C C . ASN A 1 408 ? -32.116 -41.593 -6.110 1.00 24.63 439 ASN A C 1
ATOM 3364 O O . ASN A 1 408 ? -31.317 -42.365 -6.626 1.00 24.10 439 ASN A O 1
ATOM 3369 N N . VAL A 1 409 ? -32.135 -40.289 -6.391 1.00 24.58 440 VAL A N 1
ATOM 3370 C CA . VAL A 1 409 ? -31.121 -39.675 -7.251 1.00 24.39 440 VAL A CA 1
ATOM 3371 C C . VAL A 1 409 ? -29.882 -39.344 -6.414 1.00 25.25 440 VAL A C 1
ATOM 3372 O O . VAL A 1 409 ? -29.978 -38.563 -5.471 1.00 25.69 440 VAL A O 1
ATOM 3376 N N . PRO A 1 410 ? -28.716 -39.934 -6.744 1.00 25.68 441 PRO A N 1
ATOM 3377 C CA . PRO A 1 410 ? -27.532 -39.626 -5.937 1.00 26.90 441 PRO A CA 1
ATOM 3378 C C . PRO A 1 410 ? -27.162 -38.147 -6.024 1.00 27.35 441 PRO A C 1
ATOM 3379 O O . PRO A 1 410 ? -27.238 -37.562 -7.103 1.00 26.74 441 PRO A O 1
ATOM 3383 N N . ILE A 1 411 ? -26.776 -37.550 -4.899 1.00 28.77 442 ILE A N 1
ATOM 3384 C CA . ILE A 1 411 ? -26.503 -36.110 -4.863 1.00 29.49 442 ILE A CA 1
ATOM 3385 C C . ILE A 1 411 ? -25.372 -35.712 -5.829 1.00 29.18 442 ILE A C 1
ATOM 3386 O O . ILE A 1 411 ? -25.357 -34.590 -6.340 1.00 28.56 442 ILE A O 1
ATOM 3391 N N . ALA A 1 412 ? -24.460 -36.644 -6.111 1.00 29.04 443 ALA A N 1
ATOM 3392 C CA . ALA A 1 412 ? -23.352 -36.390 -7.041 1.00 29.18 443 ALA A CA 1
ATOM 3393 C C . ALA A 1 412 ? -23.815 -35.908 -8.420 1.00 28.60 443 ALA A C 1
ATOM 3394 O O . ALA A 1 412 ? -23.092 -35.167 -9.086 1.00 29.06 443 ALA A O 1
ATOM 3396 N N . VAL A 1 413 ? -25.006 -36.328 -8.844 1.00 27.93 444 VAL A N 1
ATOM 3397 C CA . VAL A 1 413 ? -25.560 -35.913 -10.138 1.00 27.44 444 VAL A CA 1
ATOM 3398 C C . VAL A 1 413 ? -26.812 -35.038 -9.981 1.00 27.59 444 VAL A C 1
ATOM 3399 O O . VAL A 1 413 ? -27.662 -34.994 -10.870 1.00 26.79 444 VAL A O 1
ATOM 3403 N N . GLN A 1 414 ? -26.912 -34.323 -8.863 1.00 28.59 445 GLN A N 1
ATOM 3404 C CA . GLN A 1 414 ? -28.093 -33.495 -8.609 1.00 29.24 445 GLN A CA 1
ATOM 3405 C C . GLN A 1 414 ? -28.284 -32.404 -9.668 1.00 28.97 445 GLN A C 1
ATOM 3406 O O . GLN A 1 414 ? -29.419 -32.091 -10.030 1.00 28.84 445 GLN A O 1
ATOM 3412 N N . ALA A 1 415 ? -27.183 -31.842 -10.168 1.00 29.29 446 ALA A N 1
ATOM 3413 C CA . ALA A 1 415 ? -27.252 -30.770 -11.173 1.00 29.45 446 ALA A CA 1
ATOM 3414 C C . ALA A 1 415 ? -27.829 -31.267 -12.500 1.00 28.53 446 ALA A C 1
ATOM 3415 O O . ALA A 1 415 ? -28.539 -30.530 -13.189 1.00 28.35 446 ALA A O 1
ATOM 3417 N N . VAL A 1 416 ? -27.529 -32.517 -12.847 1.00 28.19 447 VAL A N 1
ATOM 3418 C CA . VAL A 1 416 ? -28.066 -33.137 -14.058 1.00 27.59 447 VAL A CA 1
ATOM 3419 C C . VAL A 1 416 ? -29.565 -33.382 -13.923 1.00 27.07 447 VAL A C 1
ATOM 3420 O O . VAL A 1 416 ? -30.330 -33.121 -14.853 1.00 26.24 447 VAL A O 1
ATOM 3424 N N . ALA A 1 417 ? -29.984 -33.874 -12.759 1.00 27.44 448 ALA A N 1
ATOM 3425 C CA . ALA A 1 417 ? -31.403 -34.082 -12.485 1.00 27.25 448 ALA A CA 1
ATOM 3426 C C . ALA A 1 417 ? -32.171 -32.761 -12.476 1.00 27.67 448 ALA A C 1
ATOM 3427 O O . ALA A 1 417 ? -33.271 -32.682 -13.021 1.00 27.63 448 ALA A O 1
ATOM 3429 N N . LYS A 1 418 ? -31.593 -31.721 -11.879 1.00 28.17 449 LYS A N 1
ATOM 3430 C CA . LYS A 1 418 ? -32.230 -30.405 -11.891 1.00 28.74 449 LYS A CA 1
ATOM 3431 C C . LYS A 1 418 ? -32.348 -29.863 -13.324 1.00 27.96 449 LYS A C 1
ATOM 3432 O O . LYS A 1 418 ? -33.361 -29.257 -13.685 1.00 27.57 449 LYS A O 1
ATOM 3438 N N . ALA A 1 419 ? -31.313 -30.088 -14.127 1.00 27.60 450 ALA A N 1
ATOM 3439 C CA . ALA A 1 419 ? -31.324 -29.688 -15.541 1.00 27.37 450 ALA A CA 1
ATOM 3440 C C . ALA A 1 419 ? -32.445 -30.382 -16.323 1.00 26.69 450 ALA A C 1
ATOM 3441 O O . ALA A 1 419 ? -33.050 -29.783 -17.213 1.00 26.64 450 ALA A O 1
ATOM 3443 N N . SER A 1 420 ? -32.719 -31.642 -15.996 1.00 26.23 451 SER A N 1
ATOM 3444 C CA . SER A 1 420 ? -33.816 -32.366 -16.630 1.00 25.81 451 SER A CA 1
ATOM 3445 C C . SER A 1 420 ? -35.154 -31.670 -16.383 1.00 25.67 451 SER A C 1
ATOM 3446 O O . SER A 1 420 ? -35.989 -31.589 -17.281 1.00 25.67 451 SER A O 1
ATOM 3449 N N . ILE A 1 421 ? -35.348 -31.167 -15.168 1.00 25.88 452 ILE A N 1
ATOM 3450 C CA . ILE A 1 421 ? -36.563 -30.441 -14.828 1.00 25.93 452 ILE A CA 1
ATOM 3451 C C . ILE A 1 421 ? -36.584 -29.091 -15.539 1.00 25.77 452 ILE A C 1
ATOM 3452 O O . ILE A 1 421 ? -37.569 -28.747 -16.194 1.00 25.68 452 ILE A O 1
ATOM 3457 N N . ASP A 1 422 ? -35.499 -28.333 -15.409 1.00 25.79 453 ASP A N 1
ATOM 3458 C CA . ASP A 1 422 ? -35.438 -26.981 -15.976 1.00 26.14 453 ASP A CA 1
ATOM 3459 C C . ASP A 1 422 ? -35.593 -26.994 -17.500 1.00 25.23 453 ASP A C 1
ATOM 3460 O O . ASP A 1 422 ? -36.285 -26.145 -18.065 1.00 25.45 453 ASP A O 1
ATOM 3465 N N . GLN A 1 423 ? -34.963 -27.959 -18.159 1.00 24.62 454 GLN A N 1
ATOM 3466 C CA . GLN A 1 423 ? -35.021 -28.023 -19.627 1.00 24.16 454 GLN A CA 1
ATOM 3467 C C . GLN A 1 423 ? -36.387 -28.476 -20.153 1.00 23.43 454 GLN A C 1
ATOM 3468 O O . GLN A 1 423 ? -36.826 -28.008 -21.204 1.00 22.59 454 GLN A O 1
ATOM 3474 N N . SER A 1 424 ? -37.066 -29.355 -19.414 1.00 23.24 455 SER A N 1
ATOM 3475 C CA . SER A 1 424 ? -38.466 -29.691 -19.709 1.00 23.14 455 SER A CA 1
ATOM 3476 C C . SER A 1 424 ? -39.336 -28.438 -19.747 1.00 23.13 455 SER A C 1
ATOM 3477 O O . SER A 1 424 ? -40.183 -28.281 -20.629 1.00 22.58 455 SER A O 1
ATOM 3480 N N . ARG A 1 425 ? -39.125 -27.552 -18.778 1.00 23.49 456 ARG A N 1
ATOM 3481 C CA . ARG A 1 425 ? -39.891 -26.317 -18.684 1.00 24.10 456 ARG A CA 1
ATOM 3482 C C . ARG A 1 425 ? -39.534 -25.367 -19.818 1.00 24.13 456 ARG A C 1
ATOM 3483 O O . ARG A 1 425 ? -40.411 -24.746 -20.415 1.00 24.29 456 ARG A O 1
ATOM 3491 N N . GLU A 1 426 ? -38.242 -25.263 -20.109 1.00 24.28 457 GLU A N 1
ATOM 3492 C CA . GLU A 1 426 ? -37.763 -24.418 -21.202 1.00 24.84 457 GLU A CA 1
ATOM 3493 C C . GLU A 1 426 ? -38.369 -24.857 -22.530 1.00 23.32 457 GLU A C 1
ATOM 3494 O O . GLU A 1 426 ? -38.721 -24.018 -23.362 1.00 23.61 457 GLU A O 1
ATOM 3500 N N . MET A 1 427 ? -38.498 -26.171 -22.703 1.00 21.82 458 MET A N 1
ATOM 3501 C CA . MET A 1 427 ? -39.092 -26.759 -23.907 1.00 20.82 458 MET A CA 1
ATOM 3502 C C . MET A 1 427 ? -40.629 -26.794 -23.863 1.00 20.80 458 MET A C 1
ATOM 3503 O O . MET A 1 427 ? -41.256 -27.375 -24.748 1.00 19.72 458 MET A O 1
ATOM 3508 N N . LYS A 1 428 ? -41.219 -26.167 -22.840 1.00 20.95 459 LYS A N 1
ATOM 3509 C CA . LYS A 1 428 ? -42.679 -26.029 -22.696 1.00 21.44 459 LYS A CA 1
ATOM 3510 C C . LYS A 1 428 ? -43.431 -27.361 -22.771 1.00 20.64 459 LYS A C 1
ATOM 3511 O O . LYS A 1 428 ? -44.439 -27.491 -23.476 1.00 20.43 459 LYS A O 1
ATOM 3517 N N . TYR A 1 429 ? -42.941 -28.349 -22.028 1.00 20.22 460 TYR A N 1
ATOM 3518 C CA . TYR A 1 429 ? -43.635 -29.630 -21.917 1.00 19.95 460 TYR A CA 1
ATOM 3519 C C . TYR A 1 429 ? -45.000 -29.437 -21.264 1.00 20.29 460 TYR A C 1
ATOM 3520 O O . TYR A 1 429 ? -45.122 -28.710 -20.277 1.00 20.54 460 TYR A O 1
ATOM 3529 N N . GLN A 1 430 ? -46.008 -30.115 -21.809 1.00 20.12 461 GLN A N 1
ATOM 3530 C CA . GLN A 1 430 ? -47.285 -30.267 -21.142 1.00 20.67 461 GLN A CA 1
ATOM 3531 C C . GLN A 1 430 ? -47.113 -31.128 -19.877 1.00 20.87 461 GLN A C 1
ATOM 3532 O O . GLN A 1 430 ? -46.038 -31.680 -19.612 1.00 20.48 461 GLN A O 1
ATOM 3538 N N . SER A 1 431 ? -48.181 -31.237 -19.102 1.00 21.51 462 SER A N 1
ATOM 3539 C CA . SER A 1 431 ? -48.132 -31.879 -17.797 1.00 21.95 462 SER A CA 1
ATOM 3540 C C . SER A 1 431 ? -48.107 -33.399 -17.879 1.00 21.55 462 SER A C 1
ATOM 3541 O O . SER A 1 431 ? -48.408 -33.981 -18.925 1.00 20.90 462 SER A O 1
ATOM 3544 N N . LEU A 1 432 ? -47.779 -34.019 -16.745 1.00 21.38 463 LEU A N 1
ATOM 3545 C CA . LEU A 1 432 ? -47.836 -35.472 -16.575 1.00 21.06 463 LEU A CA 1
ATOM 3546 C C . LEU A 1 432 ? -49.157 -36.041 -17.076 1.00 21.45 463 LEU A C 1
ATOM 3547 O O . LEU A 1 432 ? -49.170 -36.992 -17.856 1.00 21.07 463 LEU A O 1
ATOM 3552 N N . ASN A 1 433 ? -50.262 -35.460 -16.619 1.00 22.30 464 ASN A N 1
ATOM 3553 C CA . ASN A 1 433 ? -51.585 -35.989 -16.967 1.00 22.92 464 ASN A CA 1
ATOM 3554 C C . ASN A 1 433 ? -51.937 -35.838 -18.451 1.00 22.64 464 ASN A C 1
ATOM 3555 O O . ASN A 1 433 ? -52.617 -36.695 -19.016 1.00 22.76 464 ASN A O 1
ATOM 3560 N N . GLU A 1 434 ? -51.464 -34.775 -19.094 1.00 22.55 465 GLU A N 1
ATOM 3561 C CA . GLU A 1 434 ? -51.611 -34.668 -20.545 1.00 22.30 465 GLU A CA 1
ATOM 3562 C C . GLU A 1 434 ? -50.830 -35.790 -21.244 1.00 21.18 465 GLU A C 1
ATOM 3563 O O . GLU A 1 434 ? -51.327 -36.392 -22.196 1.00 21.21 465 GLU A O 1
ATOM 3569 N N . TYR A 1 435 ? -49.618 -36.073 -20.774 1.00 20.47 466 TYR A N 1
ATOM 3570 C CA . TYR A 1 435 ? -48.828 -37.182 -21.322 1.00 19.76 466 TYR A CA 1
ATOM 3571 C C . TYR A 1 435 ? -49.451 -38.543 -21.036 1.00 20.11 466 TYR A C 1
ATOM 3572 O O . TYR A 1 435 ? -49.416 -39.435 -21.887 1.00 19.85 466 TYR A O 1
ATOM 3581 N N . ARG A 1 436 ? -50.030 -38.707 -19.854 1.00 20.85 467 ARG A N 1
ATOM 3582 C CA . ARG A 1 436 ? -50.746 -39.943 -19.552 1.00 21.66 467 ARG A CA 1
ATOM 3583 C C . ARG A 1 436 ? -51.904 -40.158 -20.536 1.00 21.99 467 ARG A C 1
ATOM 3584 O O . ARG A 1 436 ? -52.029 -41.233 -21.128 1.00 22.20 467 ARG A O 1
ATOM 3592 N N . LYS A 1 437 ? -52.716 -39.127 -20.750 1.00 22.46 468 LYS A N 1
ATOM 3593 C CA . LYS A 1 437 ? -53.807 -39.217 -21.727 1.00 23.07 468 LYS A CA 1
ATOM 3594 C C . LYS A 1 437 ? -53.315 -39.550 -23.136 1.00 22.44 468 LYS A C 1
ATOM 3595 O O . LYS A 1 437 ? -53.922 -40.365 -23.840 1.00 22.50 468 LYS A O 1
ATOM 3601 N N . ARG A 1 438 ? -52.206 -38.928 -23.529 1.00 21.81 469 ARG A N 1
ATOM 3602 C CA . ARG A 1 438 ? -51.592 -39.147 -24.843 1.00 21.30 469 ARG A CA 1
ATOM 3603 C C . ARG A 1 438 ? -51.225 -40.619 -25.084 1.00 21.34 469 ARG A C 1
ATOM 3604 O O . ARG A 1 438 ? -51.290 -41.095 -26.219 1.00 20.81 469 ARG A O 1
ATOM 3612 N N . PHE A 1 439 ? -50.867 -41.330 -24.014 1.00 21.49 470 PHE A N 1
ATOM 3613 C CA . PHE A 1 439 ? -50.531 -42.751 -24.093 1.00 21.77 470 PHE A CA 1
ATOM 3614 C C . PHE A 1 439 ? -51.598 -43.671 -23.485 1.00 23.09 470 PHE A C 1
ATOM 3615 O O . PHE A 1 439 ? -51.298 -44.767 -23.019 1.00 22.95 470 PHE A O 1
ATOM 3623 N N . SER A 1 440 ? -52.851 -43.219 -23.532 1.00 24.22 471 SER A N 1
ATOM 3624 C CA . SER A 1 440 ? -54.025 -44.034 -23.185 1.00 25.93 471 SER A CA 1
ATOM 3625 C C . SER A 1 440 ? -54.088 -44.440 -21.717 1.00 26.34 471 SER A C 1
ATOM 3626 O O . SER A 1 440 ? -54.636 -45.497 -21.379 1.00 26.81 471 SER A O 1
ATOM 3629 N N . LEU A 1 441 ? -53.550 -43.588 -20.849 1.00 25.97 472 LEU A N 1
ATOM 3630 C CA . LEU A 1 441 ? -53.563 -43.830 -19.411 1.00 26.51 472 LEU A CA 1
ATOM 3631 C C . LEU A 1 441 ? -54.556 -42.887 -18.752 1.00 27.38 472 LEU A C 1
ATOM 3632 O O . LEU A 1 441 ? -54.805 -41.781 -19.248 1.00 27.31 472 LEU A O 1
ATOM 3637 N N . LYS A 1 442 ? -55.111 -43.323 -17.629 1.00 28.47 473 LYS A N 1
ATOM 3638 C CA . LYS A 1 442 ? -56.056 -42.502 -16.873 1.00 29.68 473 LYS A CA 1
ATOM 3639 C C . LYS A 1 442 ? -55.307 -41.419 -16.108 1.00 28.71 473 LYS A C 1
ATOM 3640 O O . LYS A 1 442 ? -54.332 -41.723 -15.427 1.00 28.32 473 LYS A O 1
ATOM 3646 N N . PRO A 1 443 ? -55.766 -40.157 -16.192 1.00 28.48 474 PRO A N 1
ATOM 3647 C CA . PRO A 1 443 ? -55.121 -39.117 -15.385 1.00 28.04 474 PRO A CA 1
ATOM 3648 C C . PRO A 1 443 ? -55.148 -39.434 -13.891 1.00 28.48 474 PRO A C 1
ATOM 3649 O O . PRO A 1 443 ? -56.148 -39.959 -13.391 1.00 28.66 474 PRO A O 1
ATOM 3653 N N . TYR A 1 444 ? -54.059 -39.124 -13.192 1.00 27.94 475 TYR A N 1
ATOM 3654 C CA . TYR A 1 444 ? -54.037 -39.229 -11.732 1.00 28.63 475 TYR A CA 1
ATOM 3655 C C . TYR A 1 444 ? -54.945 -38.161 -11.131 1.00 29.49 475 TYR A C 1
ATOM 3656 O O . TYR A 1 444 ? -54.969 -37.018 -11.602 1.00 28.79 475 TYR A O 1
ATOM 3665 N N . THR A 1 445 ? -55.697 -38.549 -10.100 1.00 30.64 476 THR A N 1
ATOM 3666 C CA . THR A 1 445 ? -56.658 -37.659 -9.440 1.00 31.84 476 THR A CA 1
ATOM 3667 C C . THR A 1 445 ? -56.121 -37.044 -8.145 1.00 32.09 476 THR A C 1
ATOM 3668 O O . THR A 1 445 ? -56.752 -36.153 -7.574 1.00 32.91 476 THR A O 1
ATOM 3672 N N . SER A 1 446 ? -54.967 -37.519 -7.680 1.00 31.46 477 SER A N 1
ATOM 3673 C CA . SER A 1 446 ? -54.309 -36.939 -6.509 1.00 31.80 477 SER A CA 1
ATOM 3674 C C . SER A 1 446 ? -52.819 -37.254 -6.518 1.00 30.78 477 SER A C 1
ATOM 3675 O O . SER A 1 446 ? -52.361 -38.137 -7.248 1.00 29.58 477 SER A O 1
ATOM 3678 N N . PHE A 1 447 ? -52.070 -36.542 -5.685 1.00 31.01 478 PHE A N 1
ATOM 3679 C CA . PHE A 1 447 ? -50.643 -36.815 -5.530 1.00 30.70 478 PHE A CA 1
ATOM 3680 C C . PHE A 1 447 ? -50.412 -38.134 -4.796 1.00 31.25 478 PHE A C 1
ATOM 3681 O O . PHE A 1 447 ? -49.455 -38.838 -5.093 1.00 30.49 478 PHE A O 1
ATOM 3689 N N . GLU A 1 448 ? -51.298 -38.479 -3.863 1.00 32.63 479 GLU A N 1
ATOM 3690 C CA . GLU A 1 448 ? -51.220 -39.777 -3.189 1.00 33.56 479 GLU A CA 1
ATOM 3691 C C . GLU A 1 448 ? -51.431 -40.948 -4.157 1.00 33.17 479 GLU A C 1
ATOM 3692 O O . GLU A 1 448 ? -50.782 -41.988 -4.015 1.00 33.01 479 GLU A O 1
ATOM 3698 N N . GLU A 1 449 ? -52.310 -40.783 -5.148 1.00 32.93 480 GLU A N 1
ATOM 3699 C CA . GLU A 1 449 ? -52.477 -41.819 -6.175 1.00 32.70 480 GLU A CA 1
ATOM 3700 C C . GLU A 1 449 ? -51.196 -42.006 -6.990 1.00 31.19 480 GLU A C 1
ATOM 3701 O O . GLU A 1 449 ? -50.805 -43.135 -7.281 1.00 30.99 480 GLU A O 1
ATOM 3707 N N . LEU A 1 450 ? -50.559 -40.895 -7.355 1.00 30.11 481 LEU A N 1
ATOM 3708 C CA . LEU A 1 450 ? -49.283 -40.924 -8.083 1.00 28.91 481 LEU A CA 1
ATOM 3709 C C . LEU A 1 450 ? -48.197 -41.711 -7.345 1.00 28.94 481 LEU A C 1
ATOM 3710 O O . LEU A 1 450 ? -47.575 -42.603 -7.923 1.00 28.06 481 LEU A O 1
ATOM 3715 N N . THR A 1 451 ? -47.972 -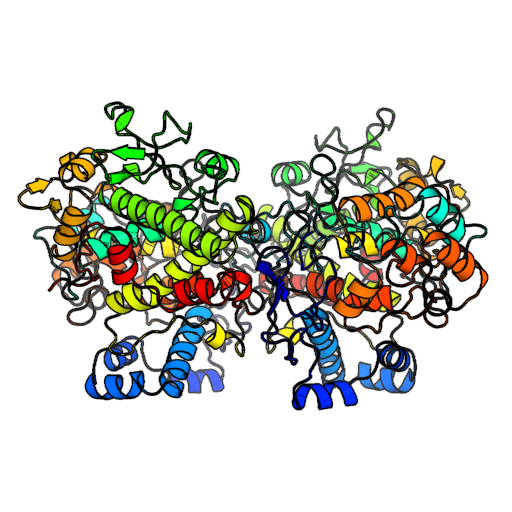41.380 -6.076 1.00 29.66 482 THR A N 1
ATOM 3716 C CA . THR A 1 451 ? -46.843 -41.939 -5.325 1.00 29.72 482 THR A CA 1
ATOM 3717 C C . THR A 1 451 ? -47.171 -43.241 -4.594 1.00 30.68 482 THR A C 1
ATOM 3718 O O . THR A 1 451 ? -46.274 -44.027 -4.302 1.00 30.56 482 THR A O 1
ATOM 3722 N N . GLY A 1 452 ? -48.447 -43.455 -4.280 1.00 31.72 483 GLY A N 1
ATOM 3723 C CA . GLY A 1 452 ? -48.862 -44.601 -3.464 1.00 33.03 483 GLY A CA 1
ATOM 3724 C C . GLY A 1 452 ? -48.455 -44.486 -2.001 1.00 34.54 483 GLY A C 1
ATOM 3725 O O . GLY A 1 452 ? -48.447 -45.481 -1.268 1.00 35.06 483 GLY A O 1
ATOM 3726 N N . GLU A 1 453 ? -48.130 -43.270 -1.569 1.00 35.01 484 GLU A N 1
ATOM 3727 C CA . GLU A 1 453 ? -47.742 -43.009 -0.182 1.00 36.33 484 GLU A CA 1
ATOM 3728 C C . GLU A 1 453 ? -48.202 -41.606 0.225 1.00 36.95 484 GLU A C 1
ATOM 3729 O O . GLU A 1 453 ? -48.890 -40.933 -0.544 1.00 36.50 484 GLU A O 1
ATOM 3735 N N . LYS A 1 454 ? -47.824 -41.170 1.425 1.00 37.86 485 LYS A N 1
ATOM 3736 C CA . LYS A 1 454 ? -48.348 -39.932 1.995 1.00 38.82 485 LYS A CA 1
ATOM 3737 C C . LYS A 1 454 ? -47.342 -38.786 2.038 1.00 38.27 485 LYS A C 1
ATOM 3738 O O . LYS A 1 454 ? -47.692 -37.652 1.729 1.00 38.18 485 LYS A O 1
ATOM 3744 N N . GLU A 1 455 ? -46.102 -39.078 2.426 1.00 38.23 486 GLU A N 1
ATOM 3745 C CA . GLU A 1 455 ? -45.131 -38.025 2.754 1.00 38.34 486 GLU A CA 1
ATOM 3746 C C . GLU A 1 455 ? -44.686 -37.213 1.536 1.00 36.77 486 GLU A C 1
ATOM 3747 O O . GLU A 1 455 ? -44.821 -35.988 1.526 1.00 36.83 486 GLU A O 1
ATOM 3753 N N . MET A 1 456 ? -44.149 -37.887 0.522 1.00 35.21 487 MET A N 1
ATOM 3754 C CA . MET A 1 456 ? -43.755 -37.210 -0.715 1.00 33.96 487 MET A CA 1
ATOM 3755 C C . MET A 1 456 ? -44.959 -36.566 -1.394 1.00 33.41 487 MET A C 1
ATOM 3756 O O . MET A 1 456 ? -44.846 -35.483 -1.967 1.00 32.83 487 MET A O 1
ATOM 3761 N N . ALA A 1 457 ? -46.109 -37.233 -1.322 1.00 33.35 488 ALA A N 1
ATOM 3762 C CA . ALA A 1 457 ? -47.337 -36.709 -1.915 1.00 33.06 488 ALA A CA 1
ATOM 3763 C C . ALA A 1 457 ? -47.726 -35.363 -1.313 1.00 33.78 488 ALA A C 1
ATOM 3764 O O . ALA A 1 457 ? -48.138 -34.452 -2.035 1.00 33.36 488 ALA A O 1
ATOM 3766 N N . ALA A 1 458 ? -47.594 -35.247 0.007 1.00 34.74 489 ALA A N 1
ATOM 3767 C CA . ALA A 1 458 ? -47.917 -34.011 0.715 1.00 35.67 489 ALA A CA 1
ATOM 3768 C C . ALA A 1 458 ? -46.973 -32.876 0.337 1.00 35.12 489 ALA A C 1
ATOM 3769 O O . ALA A 1 458 ? -47.411 -31.741 0.147 1.00 35.22 489 ALA A O 1
ATOM 3771 N N . GLU A 1 459 ? -45.684 -33.181 0.223 1.00 34.85 490 GLU A N 1
ATOM 3772 C CA . GLU A 1 459 ? -44.704 -32.179 -0.197 1.00 34.71 490 GLU A CA 1
ATOM 3773 C C . GLU A 1 459 ? -44.996 -31.722 -1.633 1.00 33.58 490 GLU A C 1
ATOM 3774 O O . GLU A 1 459 ? -44.930 -30.527 -1.937 1.00 33.37 490 GLU A O 1
ATOM 3780 N N . LEU A 1 460 ? -45.339 -32.669 -2.504 1.00 32.57 491 LEU A N 1
ATOM 3781 C CA . LEU A 1 460 ? -45.679 -32.345 -3.892 1.00 31.64 491 LEU A CA 1
ATOM 3782 C C . LEU A 1 460 ? -46.951 -31.501 -3.987 1.00 32.42 491 LEU A C 1
ATOM 3783 O O . LEU A 1 460 ? -46.999 -30.536 -4.755 1.00 32.17 491 LEU A O 1
ATOM 3788 N N . LYS A 1 461 ? -47.971 -31.849 -3.205 1.00 33.38 492 LYS A N 1
ATOM 3789 C CA . LYS A 1 461 ? -49.211 -31.071 -3.203 1.00 34.27 492 LYS A CA 1
ATOM 3790 C C . LYS A 1 461 ? -48.966 -29.627 -2.764 1.00 34.82 492 LYS A C 1
ATOM 3791 O O . LYS A 1 461 ? -49.551 -28.703 -3.326 1.00 34.65 492 LYS A O 1
ATOM 3797 N N . ALA A 1 462 ? -48.101 -29.434 -1.773 1.00 35.42 493 ALA A N 1
ATOM 3798 C CA . ALA A 1 462 ? -47.777 -28.088 -1.300 1.00 36.38 493 ALA A CA 1
ATOM 3799 C C . ALA A 1 462 ? -47.024 -27.285 -2.370 1.00 35.71 493 ALA A C 1
ATOM 3800 O O . ALA A 1 462 ? -47.235 -26.080 -2.507 1.00 36.33 493 ALA A O 1
ATOM 3802 N N . LEU A 1 463 ? -46.163 -27.956 -3.131 1.00 34.83 494 LEU A N 1
ATOM 3803 C CA . LEU A 1 463 ? -45.396 -27.301 -4.190 1.00 34.29 494 LEU A CA 1
ATOM 3804 C C . LEU A 1 463 ? -46.236 -26.994 -5.439 1.00 33.80 494 LEU A C 1
ATOM 3805 O O . LEU A 1 463 ? -46.165 -25.886 -5.973 1.00 34.06 494 LEU A O 1
ATOM 3810 N N . TYR A 1 464 ? -47.022 -27.973 -5.892 1.00 33.23 495 TYR A N 1
ATOM 3811 C CA . TYR A 1 464 ? -47.736 -27.891 -7.180 1.00 32.45 495 TYR A CA 1
ATOM 3812 C C . TYR A 1 464 ? -49.211 -27.491 -7.084 1.00 33.59 495 TYR A C 1
ATOM 3813 O O . TYR A 1 464 ? -49.775 -27.007 -8.069 1.00 33.09 495 TYR A O 1
ATOM 3822 N N . SER A 1 465 ? -49.836 -27.748 -5.932 1.00 34.94 496 SER A N 1
ATOM 3823 C CA . SER A 1 465 ? -51.256 -27.434 -5.665 1.00 36.22 496 SER A CA 1
ATOM 3824 C C . SER A 1 465 ? -52.262 -28.328 -6.398 1.00 35.60 496 SER A C 1
ATOM 3825 O O . SER A 1 465 ? -53.174 -28.877 -5.770 1.00 36.57 496 SER A O 1
ATOM 3828 N N . ASP A 1 466 ? -52.101 -28.454 -7.714 1.00 34.21 497 ASP A N 1
ATOM 3829 C CA . ASP A 1 466 ? -53.020 -29.202 -8.566 1.00 33.60 497 ASP A CA 1
ATOM 3830 C C . ASP A 1 466 ? -52.284 -30.368 -9.236 1.00 31.97 497 ASP A C 1
ATOM 3831 O O . ASP A 1 466 ? -51.253 -30.170 -9.886 1.00 31.00 497 ASP A O 1
ATOM 3836 N N . ILE A 1 467 ? -52.822 -31.578 -9.078 1.00 31.39 498 ILE A N 1
ATOM 3837 C CA . ILE A 1 467 ? -52.257 -32.782 -9.709 1.00 29.98 498 ILE A CA 1
ATOM 3838 C C . ILE A 1 467 ? -52.172 -32.650 -11.234 1.00 28.95 498 ILE A C 1
ATOM 3839 O O . ILE A 1 467 ? -51.281 -33.221 -11.855 1.00 27.79 498 ILE A O 1
ATOM 3844 N N . ASP A 1 468 ? -53.091 -31.892 -11.828 1.00 28.96 499 ASP A N 1
ATOM 3845 C CA . ASP A 1 468 ? -53.080 -31.667 -13.273 1.00 28.52 499 ASP A CA 1
ATOM 3846 C C . ASP A 1 468 ? -51.946 -30.754 -13.758 1.00 27.79 499 ASP A C 1
ATOM 3847 O O . ASP A 1 468 ? -51.796 -30.558 -14.956 1.00 27.53 499 ASP A O 1
ATOM 3852 N N . VAL A 1 469 ? -51.155 -30.199 -12.840 1.00 28.21 500 VAL A N 1
ATOM 3853 C CA . VAL A 1 469 ? -49.977 -29.408 -13.209 1.00 27.78 500 VAL A CA 1
ATOM 3854 C C . VAL A 1 469 ? -48.659 -30.089 -12.793 1.00 27.00 500 VAL A C 1
ATOM 3855 O O . VAL A 1 469 ? -47.578 -29.546 -13.020 1.00 25.92 500 VAL A O 1
ATOM 3859 N N . MET A 1 470 ? -48.743 -31.290 -12.218 1.00 26.37 501 MET A N 1
ATOM 3860 C CA . MET A 1 470 ? -47.546 -32.076 -11.942 1.00 25.75 501 MET A CA 1
ATOM 3861 C C . MET A 1 470 ? -46.771 -32.301 -13.243 1.00 24.70 501 MET A C 1
ATOM 3862 O O . MET A 1 470 ? -47.367 -32.511 -14.303 1.00 24.28 501 MET A O 1
ATOM 3867 N N . GLU A 1 471 ? -45.446 -32.250 -13.146 1.00 24.37 502 GLU A N 1
ATOM 3868 C CA . GLU A 1 471 ? -44.563 -32.366 -14.308 1.00 23.37 502 GLU A CA 1
ATOM 3869 C C . GLU A 1 471 ? -44.185 -33.812 -14.576 1.00 22.58 502 GLU A C 1
ATOM 3870 O O . GLU A 1 471 ? -44.128 -34.629 -13.651 1.00 23.15 502 GLU A O 1
ATOM 3876 N N . LEU A 1 472 ? -43.898 -34.111 -15.840 1.00 21.68 503 LEU A N 1
ATOM 3877 C CA . LEU A 1 472 ? -43.612 -35.473 -16.281 1.00 21.19 503 LEU A CA 1
ATOM 3878 C C . LEU A 1 472 ? -42.360 -36.075 -15.636 1.00 21.12 503 LEU A C 1
ATOM 3879 O O . LEU A 1 472 ? -42.428 -37.150 -15.049 1.00 20.89 503 LEU A O 1
ATOM 3884 N N . TYR A 1 473 ? -41.218 -35.400 -15.746 1.00 21.22 504 TYR A N 1
ATOM 3885 C CA . TYR A 1 473 ? -39.955 -36.004 -15.292 1.00 21.36 504 TYR A CA 1
ATOM 3886 C C . TYR A 1 473 ? -39.922 -36.338 -13.784 1.00 21.76 504 TYR A C 1
ATOM 3887 O O . TYR A 1 473 ? -39.656 -37.484 -13.420 1.00 21.67 504 TYR A O 1
ATOM 3896 N N . PRO A 1 474 ? -40.191 -35.351 -12.908 1.00 22.28 505 PRO A N 1
ATOM 3897 C CA . PRO A 1 474 ? -40.183 -35.713 -11.484 1.00 22.87 505 PRO A CA 1
ATOM 3898 C C . PRO A 1 474 ? -41.222 -36.793 -11.157 1.00 22.93 505 PRO A C 1
ATOM 3899 O O . PRO A 1 474 ? -40.982 -37.635 -10.298 1.00 23.48 505 PRO A O 1
ATOM 3903 N N . ALA A 1 475 ? -42.346 -36.786 -11.870 1.00 22.60 506 ALA A N 1
ATOM 3904 C CA . ALA A 1 475 ? -43.402 -37.773 -11.656 1.00 22.80 506 ALA A CA 1
ATOM 3905 C C . ALA A 1 475 ? -42.918 -39.200 -11.930 1.00 22.58 506 ALA A C 1
ATOM 3906 O O . ALA A 1 475 ? -43.239 -40.116 -11.179 1.00 22.83 506 ALA A O 1
ATOM 3908 N N . LEU A 1 476 ? -42.145 -39.376 -12.999 1.00 22.03 507 LEU A N 1
ATOM 3909 C CA . LEU A 1 476 ? -41.608 -40.694 -13.360 1.00 21.94 507 LEU A CA 1
ATOM 3910 C C . LEU A 1 476 ? -40.730 -41.266 -12.251 1.00 22.84 507 LEU A C 1
ATOM 3911 O O . LEU A 1 476 ? -40.736 -42.474 -12.004 1.00 23.03 507 LEU A O 1
ATOM 3916 N N . LEU A 1 477 ? -39.987 -40.390 -11.582 1.00 23.12 508 LEU A N 1
ATOM 3917 C CA . LEU A 1 477 ? -39.064 -40.802 -10.528 1.00 23.76 508 LEU A CA 1
ATOM 3918 C C . LEU A 1 477 ? -39.710 -40.959 -9.143 1.00 24.33 508 LEU A C 1
ATOM 3919 O O . LEU A 1 477 ? -39.110 -41.585 -8.268 1.00 25.10 508 LEU A O 1
ATOM 3924 N N . VAL A 1 478 ? -40.899 -40.384 -8.928 1.00 24.30 509 VAL A N 1
ATOM 3925 C CA . VAL A 1 478 ? -41.623 -40.546 -7.648 1.00 24.93 509 VAL A CA 1
ATOM 3926 C C . VAL A 1 478 ? -42.820 -41.489 -7.745 1.00 25.14 509 VAL A C 1
ATOM 3927 O O . VAL A 1 478 ? -43.458 -41.779 -6.734 1.00 26.03 509 VAL A O 1
ATOM 3931 N N . GLU A 1 479 ? -43.128 -41.956 -8.954 1.00 24.42 510 GLU A N 1
ATOM 3932 C CA . GLU A 1 479 ? -44.316 -42.774 -9.186 1.00 24.70 510 GLU A CA 1
ATOM 3933 C C . GLU A 1 479 ? -44.276 -44.061 -8.371 1.00 25.26 510 GLU A C 1
ATOM 3934 O O . GLU A 1 479 ? -43.216 -44.671 -8.215 1.00 25.23 510 GLU A O 1
ATOM 3940 N N . LYS A 1 480 ? -45.436 -44.470 -7.864 1.00 26.17 511 LYS A N 1
ATOM 3941 C CA . LYS A 1 480 ? -45.574 -45.773 -7.222 1.00 27.06 511 LYS A CA 1
ATOM 3942 C C . LYS A 1 480 ? -45.030 -46.842 -8.164 1.00 26.48 511 LYS A C 1
ATOM 3943 O O . LYS A 1 480 ? -45.515 -46.976 -9.286 1.00 26.05 511 LYS A O 1
ATOM 3949 N N . PRO A 1 481 ? -44.008 -47.597 -7.729 1.00 26.49 512 PRO A N 1
ATOM 3950 C CA . PRO A 1 481 ? -43.557 -48.667 -8.613 1.00 26.03 512 PRO A CA 1
ATOM 3951 C C . PRO A 1 481 ? -44.584 -49.786 -8.712 1.00 26.72 512 PRO A C 1
ATOM 3952 O O . PRO A 1 481 ? -45.402 -49.960 -7.805 1.00 27.24 512 PRO A O 1
ATOM 3956 N N . ARG A 1 482 ? -44.551 -50.532 -9.812 1.00 26.53 513 ARG A N 1
ATOM 3957 C CA . ARG A 1 482 ? -45.245 -51.818 -9.849 1.00 27.51 513 ARG A CA 1
ATOM 3958 C C . ARG A 1 482 ? -44.663 -52.701 -8.736 1.00 28.47 513 ARG A C 1
ATOM 3959 O O . ARG A 1 482 ? -43.553 -52.438 -8.258 1.00 28.26 513 ARG A O 1
ATOM 3967 N N . PRO A 1 483 ? -45.412 -53.731 -8.298 1.00 30.06 514 PRO A N 1
ATOM 3968 C CA . PRO A 1 483 ? -44.954 -54.561 -7.176 1.00 31.22 514 PRO A CA 1
ATOM 3969 C C . PRO A 1 483 ? -43.556 -55.136 -7.383 1.00 31.14 514 PRO A C 1
ATOM 3970 O O . PRO A 1 483 ? -43.337 -55.900 -8.321 1.00 31.09 514 PRO A O 1
ATOM 3974 N N . ASP A 1 484 ? -42.620 -54.739 -6.520 1.00 31.30 515 ASP A N 1
ATOM 3975 C CA . ASP A 1 484 ? -41.219 -55.158 -6.605 1.00 31.18 515 ASP A CA 1
ATOM 3976 C C . ASP A 1 484 ? -40.586 -54.894 -7.978 1.00 29.46 515 ASP A C 1
ATOM 3977 O O . ASP A 1 484 ? -39.710 -55.639 -8.426 1.00 29.10 515 ASP A O 1
ATOM 3982 N N . ALA A 1 485 ? -41.007 -53.802 -8.617 1.00 28.18 516 ALA A N 1
ATOM 3983 C CA . ALA A 1 485 ? -40.522 -53.430 -9.941 1.00 26.76 516 ALA A CA 1
ATOM 3984 C C . ALA A 1 485 ? -39.672 -52.162 -9.891 1.00 25.74 516 ALA A C 1
ATOM 3985 O O . ALA A 1 485 ? -39.705 -51.410 -8.915 1.00 26.08 516 ALA A O 1
ATOM 3987 N N . ILE A 1 486 ? -38.904 -51.940 -10.950 1.00 24.84 517 ILE A N 1
ATOM 3988 C CA . ILE A 1 486 ? -38.022 -50.772 -11.035 1.00 23.85 517 ILE A CA 1
ATOM 3989 C C . ILE A 1 486 ? -38.770 -49.505 -11.454 1.00 23.48 517 ILE A C 1
ATOM 3990 O O . ILE A 1 486 ? -38.346 -48.399 -11.108 1.00 22.74 517 ILE A O 1
ATOM 3995 N N . PHE A 1 487 ? -39.886 -49.676 -12.171 1.00 23.06 518 PHE A N 1
ATOM 3996 C CA . PHE A 1 487 ? -40.634 -48.565 -12.761 1.00 22.78 518 PHE A CA 1
ATOM 3997 C C . PHE A 1 487 ? -42.101 -48.594 -12.375 1.00 23.21 518 PHE A C 1
ATOM 3998 O O . PHE A 1 487 ? -42.644 -49.650 -12.049 1.00 23.83 518 PHE A O 1
ATOM 4006 N N . GLY A 1 488 ? -42.744 -47.429 -12.459 1.00 22.96 519 GLY A N 1
ATOM 4007 C CA . GLY A 1 488 ? -44.198 -47.336 -12.402 1.00 23.26 519 GLY A CA 1
ATOM 4008 C C . GLY A 1 488 ? -44.829 -47.336 -13.789 1.00 22.60 519 GLY A C 1
ATOM 4009 O O . GLY A 1 488 ? -44.137 -47.378 -14.808 1.00 21.41 519 GLY A O 1
ATOM 4010 N N . GLU A 1 489 ? -46.156 -47.272 -13.817 1.00 22.97 520 GLU A N 1
ATOM 4011 C CA . GLU A 1 489 ? -46.941 -47.377 -15.049 1.00 22.73 520 GLU A CA 1
ATOM 4012 C C . GLU A 1 489 ? -46.549 -46.399 -16.156 1.00 21.80 520 GLU A C 1
ATOM 4013 O O . GLU A 1 489 ? -46.460 -46.787 -17.321 1.00 21.27 520 GLU A O 1
ATOM 4019 N N . THR A 1 490 ? -46.345 -45.132 -15.801 1.00 21.88 521 THR A N 1
ATOM 4020 C CA . THR A 1 490 ? -46.065 -44.099 -16.799 1.00 21.15 521 THR A CA 1
ATOM 4021 C C . THR A 1 490 ? -44.749 -44.356 -17.539 1.00 20.49 521 THR A C 1
ATOM 4022 O O . THR A 1 490 ? -44.687 -44.166 -18.750 1.00 20.07 521 THR A O 1
ATOM 4026 N N . MET A 1 491 ? -43.711 -44.802 -16.829 1.00 20.41 522 MET A N 1
ATOM 4027 C CA . MET A 1 491 ? -42.428 -45.086 -17.478 1.00 20.13 522 MET A CA 1
ATOM 4028 C C . MET A 1 491 ? -42.563 -46.183 -18.538 1.00 19.82 522 MET A C 1
ATOM 4029 O O . MET A 1 491 ? -42.020 -46.061 -19.628 1.00 19.32 522 MET A O 1
ATOM 4034 N N . VAL A 1 492 ? -43.302 -47.242 -18.224 1.00 20.57 523 VAL A N 1
ATOM 4035 C CA . VAL A 1 492 ? -43.427 -48.364 -19.145 1.00 20.31 523 VAL A CA 1
ATOM 4036 C C . VAL A 1 492 ? -44.290 -47.991 -20.349 1.00 20.35 523 VAL A C 1
ATOM 4037 O O . VAL A 1 492 ? -43.928 -48.266 -21.492 1.00 19.56 523 VAL A O 1
ATOM 4041 N N . GLU A 1 493 ? -45.425 -47.350 -20.092 1.00 20.73 524 GLU A N 1
ATOM 4042 C CA . GLU A 1 493 ? -46.386 -47.075 -21.153 1.00 20.98 524 GLU A CA 1
ATOM 4043 C C . GLU A 1 493 ? -45.961 -45.959 -22.111 1.00 20.52 524 GLU A C 1
ATOM 4044 O O . GLU A 1 493 ? -46.472 -45.879 -23.227 1.00 20.28 524 GLU A O 1
ATOM 4050 N N . LEU A 1 494 ? -45.029 -45.115 -21.674 1.00 20.41 525 LEU A N 1
ATOM 4051 C CA . LEU A 1 494 ? -44.381 -44.139 -22.553 1.00 19.76 525 LEU A CA 1
ATOM 4052 C C . LEU A 1 494 ? -43.118 -44.727 -23.172 1.00 19.26 525 LEU A C 1
ATOM 4053 O O . LEU A 1 494 ? -42.896 -44.605 -24.379 1.00 19.24 525 LEU A O 1
ATOM 4058 N N . GLY A 1 495 ? -42.287 -45.356 -22.343 1.00 19.28 526 GLY A N 1
ATOM 4059 C CA . GLY A 1 495 ? -40.998 -45.887 -22.792 1.00 18.66 526 GLY A CA 1
ATOM 4060 C C . GLY A 1 495 ? -41.107 -46.947 -23.871 1.00 18.77 526 GLY A C 1
ATOM 4061 O O . GLY A 1 495 ? -40.355 -46.926 -24.841 1.00 18.50 526 GLY A O 1
ATOM 4062 N N . ALA A 1 496 ? -42.056 -47.872 -23.711 1.00 19.08 527 ALA A N 1
ATOM 4063 C CA . ALA A 1 496 ? -42.158 -49.021 -24.610 1.00 18.75 527 ALA A CA 1
ATOM 4064 C C . ALA A 1 496 ? -42.475 -48.631 -26.063 1.00 18.65 527 ALA A C 1
ATOM 4065 O O . ALA A 1 496 ? -41.776 -49.069 -26.975 1.00 18.16 527 ALA A O 1
ATOM 4067 N N . PRO A 1 497 ? -43.509 -47.791 -26.289 1.00 18.84 528 PRO A N 1
ATOM 4068 C CA . PRO A 1 497 ? -43.754 -47.321 -27.658 1.00 18.82 528 PRO A CA 1
ATOM 4069 C C . PRO A 1 497 ? -42.537 -46.667 -28.315 1.00 18.28 528 PRO A C 1
ATOM 4070 O O . PRO A 1 497 ? -42.183 -47.026 -29.442 1.00 18.41 528 PRO A O 1
ATOM 4074 N N . PHE A 1 498 ? -41.899 -45.721 -27.627 1.00 18.19 529 PHE A N 1
ATOM 4075 C CA . PHE A 1 498 ? -40.719 -45.056 -28.199 1.00 17.75 529 PHE A CA 1
ATOM 4076 C C . PHE A 1 498 ? -39.621 -46.078 -28.505 1.00 17.78 529 PHE A C 1
ATOM 4077 O O . PHE A 1 498 ? -38.979 -46.034 -29.559 1.00 17.00 529 PHE A O 1
ATOM 4085 N N . SER A 1 499 ? -39.409 -46.993 -27.565 1.00 18.06 530 SER A N 1
ATOM 4086 C CA . SER A 1 499 ? -38.308 -47.950 -27.644 1.00 18.30 530 SER A CA 1
ATOM 4087 C C . SER A 1 499 ? -38.473 -48.935 -28.804 1.00 18.59 530 SER A C 1
ATOM 4088 O O . SER A 1 499 ? -37.579 -49.080 -29.648 1.00 18.28 530 SER A O 1
ATOM 4091 N N . LEU A 1 500 ? -39.613 -49.610 -28.843 1.00 19.00 531 LEU A N 1
ATOM 4092 C CA . LEU A 1 500 ? -39.835 -50.673 -29.826 1.00 19.56 531 LEU A CA 1
ATOM 4093 C C . LEU A 1 500 ? -39.946 -50.121 -31.249 1.00 19.50 531 LEU A C 1
ATOM 4094 O O . LEU A 1 500 ? -39.473 -50.741 -32.199 1.00 19.37 531 LEU A O 1
ATOM 4099 N N . LYS A 1 501 ? -40.552 -48.946 -31.389 1.00 19.84 532 LYS A N 1
ATOM 4100 C CA . LYS A 1 501 ? -40.629 -48.276 -32.682 1.00 20.39 532 LYS A CA 1
ATOM 4101 C C . LYS A 1 501 ? -39.227 -47.927 -33.197 1.00 20.09 532 LYS A C 1
ATOM 4102 O O . LYS A 1 501 ? -38.927 -48.120 -34.378 1.00 20.39 532 LYS A O 1
ATOM 4108 N N . GLY A 1 502 ? -38.369 -47.430 -32.310 1.00 19.92 533 GLY A N 1
ATOM 4109 C CA . GLY A 1 502 ? -37.002 -47.076 -32.673 1.00 19.72 533 GLY A CA 1
ATOM 4110 C C . GLY A 1 502 ? -36.180 -48.282 -33.098 1.00 20.04 533 GLY A C 1
ATOM 4111 O O . GLY A 1 502 ? -35.304 -48.175 -33.962 1.00 20.62 533 GLY A O 1
ATOM 4112 N N . LEU A 1 503 ? -36.470 -49.437 -32.503 1.00 19.34 534 LEU A N 1
ATOM 4113 C CA . LEU A 1 503 ? -35.727 -50.656 -32.805 1.00 19.19 534 LEU A CA 1
ATOM 4114 C C . LEU A 1 503 ? -36.194 -51.274 -34.125 1.00 19.34 534 LEU A C 1
ATOM 4115 O O . LEU A 1 503 ? -35.382 -51.557 -35.005 1.00 19.07 534 LEU A O 1
ATOM 4120 N N . MET A 1 504 ? -37.500 -51.471 -34.268 1.00 19.35 535 MET A N 1
ATOM 4121 C CA . MET A 1 504 ? -38.036 -52.120 -35.458 1.00 19.71 535 MET A CA 1
ATOM 4122 C C . MET A 1 504 ? -38.089 -51.198 -36.683 1.00 19.82 535 MET A C 1
ATOM 4123 O O . MET A 1 504 ? -38.171 -51.687 -37.811 1.00 20.16 535 MET A O 1
ATOM 4128 N N . GLY A 1 505 ? -38.052 -49.886 -36.464 1.00 19.34 536 GLY A N 1
ATOM 4129 C CA . GLY A 1 505 ? -38.074 -48.914 -37.562 1.00 19.90 536 GLY A CA 1
ATOM 4130 C C . GLY A 1 505 ? -36.779 -48.868 -38.375 1.00 19.73 536 GLY A C 1
ATOM 4131 O O . GLY A 1 505 ? -36.733 -48.290 -39.456 1.00 20.95 536 GLY A O 1
ATOM 4132 N N . ASN A 1 506 ? -35.725 -49.475 -37.856 1.00 19.43 537 ASN A N 1
ATOM 4133 C CA . ASN A 1 506 ? -34.425 -49.504 -38.524 1.00 18.93 537 ASN A CA 1
ATOM 4134 C C . ASN A 1 506 ? -34.530 -50.144 -39.915 1.00 18.80 537 ASN A C 1
ATOM 4135 O O . ASN A 1 506 ? -35.248 -51.134 -40.085 1.00 18.83 537 ASN A O 1
ATOM 4140 N N . PRO A 1 507 ? -33.834 -49.582 -40.921 1.00 18.39 538 PRO A N 1
ATOM 4141 C CA . PRO A 1 507 ? -33.941 -50.188 -42.247 1.00 18.73 538 PRO A CA 1
ATOM 4142 C C . PRO A 1 507 ? -33.500 -51.647 -42.331 1.00 18.97 538 PRO A C 1
ATOM 4143 O O . PRO A 1 507 ? -33.996 -52.369 -43.193 1.00 19.64 538 PRO A O 1
ATOM 4147 N N . ILE A 1 508 ? -32.597 -52.095 -41.459 1.00 18.86 539 ILE A N 1
ATOM 4148 C CA . ILE A 1 508 ? -32.177 -53.497 -41.525 1.00 19.16 539 ILE A CA 1
ATOM 4149 C C . ILE A 1 508 ? -33.339 -54.441 -41.207 1.00 19.56 539 ILE A C 1
ATOM 4150 O O . ILE A 1 508 ? -33.283 -55.615 -41.556 1.00 19.89 539 ILE A O 1
ATOM 4155 N N . CYS A 1 509 ? -34.389 -53.919 -40.567 1.00 19.39 540 CYS A N 1
ATOM 4156 C CA . CYS A 1 509 ? -35.589 -54.706 -40.282 1.00 19.84 540 CYS A CA 1
ATOM 4157 C C . CYS A 1 509 ? -36.581 -54.753 -41.444 1.00 20.32 540 CYS A C 1
ATOM 4158 O O . CYS A 1 509 ? -37.544 -55.513 -41.398 1.00 20.53 540 CYS A O 1
ATOM 4161 N N . SER A 1 510 ? -36.342 -53.964 -42.493 1.00 19.94 541 SER A N 1
ATOM 4162 C CA . SER A 1 510 ? -37.253 -53.935 -43.632 1.00 20.59 541 SER A CA 1
ATOM 4163 C C . SER A 1 510 ? -37.030 -55.171 -44.514 1.00 21.41 541 SER A C 1
ATOM 4164 O O . SER A 1 510 ? -35.934 -55.739 -44.529 1.00 21.04 541 SER A O 1
ATOM 4167 N N . PRO A 1 511 ? -38.072 -55.602 -45.240 1.00 22.07 542 PRO A N 1
ATOM 4168 C CA . PRO A 1 511 ? -37.959 -56.816 -46.053 1.00 23.26 542 PRO A CA 1
ATOM 4169 C C . PRO A 1 511 ? -36.815 -56.826 -47.072 1.00 23.68 542 PRO A C 1
ATOM 4170 O O . PRO A 1 511 ? -36.235 -57.878 -47.304 1.00 23.92 542 PRO A O 1
ATOM 4174 N N . GLN A 1 512 ? -36.464 -55.687 -47.672 1.00 24.02 543 GLN A N 1
ATOM 4175 C CA . GLN A 1 512 ? -35.364 -55.713 -48.651 1.00 24.47 543 GLN A CA 1
ATOM 4176 C C . GLN A 1 512 ? -33.979 -55.827 -48.023 1.00 23.44 543 GLN A C 1
ATOM 4177 O O . GLN A 1 512 ? -33.040 -56.247 -48.699 1.00 24.22 543 GLN A O 1
ATOM 4183 N N . TYR A 1 513 ? -33.853 -55.484 -46.742 1.00 22.03 544 TYR A N 1
ATOM 4184 C CA . TYR A 1 513 ? -32.588 -55.656 -46.014 1.00 21.11 544 TYR A CA 1
ATOM 4185 C C . TYR A 1 513 ? -32.511 -56.962 -45.227 1.00 21.23 544 TYR A C 1
ATOM 4186 O O . TYR A 1 513 ? -31.422 -57.512 -45.075 1.00 21.25 544 TYR A O 1
ATOM 4195 N N . TRP A 1 514 ? -33.644 -57.439 -44.708 1.00 21.19 545 TRP A N 1
ATOM 4196 C CA . TRP A 1 514 ? -33.643 -58.597 -43.799 1.00 21.18 545 TRP A CA 1
ATOM 4197 C C . TRP A 1 514 ? -33.527 -59.910 -44.567 1.00 22.08 545 TRP A C 1
ATOM 4198 O O . TRP A 1 514 ? -34.496 -60.665 -44.731 1.00 22.18 545 TRP A O 1
ATOM 4209 N N . LYS A 1 515 ? -32.315 -60.168 -45.040 1.00 22.17 546 LYS A N 1
ATOM 4210 C CA . LYS A 1 515 ? -32.000 -61.393 -45.757 1.00 23.29 546 LYS A CA 1
ATOM 4211 C C . LYS A 1 515 ? -30.505 -61.670 -45.617 1.00 22.87 546 LYS A C 1
ATOM 4212 O O . LYS A 1 515 ? -29.730 -60.753 -45.350 1.00 21.77 546 LYS A O 1
ATOM 4218 N N . PRO A 1 516 ? -30.092 -62.938 -45.765 1.00 23.67 547 PRO A N 1
ATOM 4219 C CA . PRO A 1 516 ? -28.688 -63.287 -45.513 1.00 23.81 547 PRO A CA 1
ATOM 4220 C C . PRO A 1 516 ? -27.646 -62.494 -46.310 1.00 23.53 547 PRO A C 1
ATOM 4221 O O . PRO A 1 516 ? -26.603 -62.150 -45.760 1.00 22.97 547 PRO A O 1
ATOM 4225 N N . SER A 1 517 ? -27.926 -62.208 -47.581 1.00 23.93 548 SER A N 1
ATOM 4226 C CA . SER A 1 517 ? -26.940 -61.548 -48.443 1.00 24.02 548 SER A CA 1
ATOM 4227 C C . SER A 1 517 ? -26.552 -60.155 -47.940 1.00 22.75 548 SER A C 1
ATOM 4228 O O . SER A 1 517 ? -25.429 -59.701 -48.170 1.00 22.83 548 SER A O 1
ATOM 4231 N N . THR A 1 518 ? -27.467 -59.492 -47.243 1.00 21.90 549 THR A N 1
ATOM 4232 C CA . THR A 1 518 ? -27.185 -58.175 -46.666 1.00 20.72 549 THR A CA 1
ATOM 4233 C C . THR A 1 518 ? -26.017 -58.238 -45.686 1.00 20.40 549 THR A C 1
ATOM 4234 O O . THR A 1 518 ? -25.247 -57.275 -45.554 1.00 19.74 549 THR A O 1
ATOM 4238 N N . PHE A 1 519 ? -25.885 -59.380 -45.010 1.00 20.06 550 PHE A N 1
ATOM 4239 C CA . PHE A 1 519 ? -24.917 -59.540 -43.937 1.00 19.89 550 PHE A CA 1
ATOM 4240 C C . PHE A 1 519 ? -23.768 -60.471 -44.317 1.00 20.56 550 PHE A C 1
ATOM 4241 O O . PHE A 1 519 ? -23.071 -60.999 -43.452 1.00 20.58 550 PHE A O 1
ATOM 4249 N N . GLY A 1 520 ? -23.545 -60.633 -45.616 1.00 21.10 551 GLY A N 1
ATOM 4250 C CA . GLY A 1 520 ? -22.470 -61.482 -46.115 1.00 21.96 551 GLY A CA 1
ATOM 4251 C C . GLY A 1 520 ? -22.777 -62.969 -46.138 1.00 22.91 551 GLY A C 1
ATOM 4252 O O . GLY A 1 520 ? -21.864 -63.784 -46.266 1.00 23.58 551 GLY A O 1
ATOM 4253 N N . GLY A 1 521 ? -24.057 -63.322 -46.045 1.00 23.34 552 GLY A N 1
ATOM 4254 C CA . GLY A 1 521 ? -24.486 -64.718 -46.141 1.00 24.42 552 GLY A CA 1
ATOM 4255 C C . GLY A 1 521 ? -24.943 -65.252 -44.799 1.00 24.55 552 GLY A C 1
ATOM 4256 O O . GLY A 1 521 ? -25.011 -64.510 -43.818 1.00 23.25 552 GLY A O 1
ATOM 4257 N N . GLU A 1 522 ? -25.247 -66.548 -44.752 1.00 25.84 553 GLU A N 1
ATOM 4258 C CA . GLU A 1 522 ? -25.817 -67.152 -43.547 1.00 26.70 553 GLU A CA 1
ATOM 4259 C C . GLU A 1 522 ? -24.908 -67.025 -42.322 1.00 26.16 553 GLU A C 1
ATOM 4260 O O . GLU A 1 522 ? -25.399 -66.911 -41.199 1.00 25.39 553 GLU A O 1
ATOM 4266 N N . VAL A 1 523 ? -23.593 -67.010 -42.530 1.00 26.29 554 VAL A N 1
ATOM 4267 C CA . VAL A 1 523 ? -22.653 -66.877 -41.412 1.00 26.34 554 VAL A CA 1
ATOM 4268 C C . VAL A 1 523 ? -22.814 -65.522 -40.712 1.00 25.15 554 VAL A C 1
ATOM 4269 O O . VAL A 1 523 ? -22.822 -65.445 -39.482 1.00 24.76 554 VAL A O 1
ATOM 4273 N N . GLY A 1 524 ? -22.962 -64.457 -41.496 1.00 24.48 555 GLY A N 1
ATOM 4274 C CA . GLY A 1 524 ? -23.200 -63.127 -40.945 1.00 23.46 555 GLY A CA 1
ATOM 4275 C C . GLY A 1 524 ? -24.565 -63.003 -40.297 1.00 22.87 555 GLY A C 1
ATOM 4276 O O . GLY A 1 524 ? -24.700 -62.446 -39.215 1.00 22.57 555 GLY A O 1
ATOM 4277 N N . PHE A 1 525 ? -25.579 -63.531 -40.972 1.00 23.09 556 PHE A N 1
ATOM 4278 C CA . PHE A 1 525 ? -26.961 -63.479 -40.493 1.00 23.21 556 PHE A CA 1
ATOM 4279 C C . PHE A 1 525 ? -27.075 -64.200 -39.143 1.00 23.51 556 PHE A C 1
ATOM 4280 O O . PHE A 1 525 ? -27.771 -63.736 -38.236 1.00 23.23 556 PHE A O 1
ATOM 4288 N N . LYS A 1 526 ? -26.370 -65.322 -39.009 1.00 23.87 557 LYS A N 1
ATOM 4289 C CA . LYS A 1 526 ? -26.360 -66.088 -37.758 1.00 24.46 557 LYS A CA 1
ATOM 4290 C C . LYS A 1 526 ? -25.760 -65.300 -36.591 1.00 23.44 557 LYS A C 1
ATOM 4291 O O . LYS A 1 526 ? -26.209 -65.442 -35.448 1.00 23.26 557 LYS A O 1
ATOM 4297 N N . ILE A 1 527 ? -24.754 -64.471 -36.869 1.00 22.43 558 ILE A N 1
ATOM 4298 C CA . ILE A 1 527 ? -24.157 -63.643 -35.822 1.00 21.78 558 ILE A CA 1
ATOM 4299 C C . ILE A 1 527 ? -25.230 -62.752 -35.198 1.00 21.07 558 ILE A C 1
ATOM 4300 O O . ILE A 1 527 ? -25.272 -62.586 -33.976 1.00 20.77 558 ILE A O 1
ATOM 4305 N N . ILE A 1 528 ? -26.114 -62.206 -36.033 1.00 20.33 559 ILE A N 1
ATOM 4306 C CA . ILE A 1 528 ? -27.192 -61.356 -35.540 1.00 20.10 559 ILE A CA 1
ATOM 4307 C C . ILE A 1 528 ? -28.206 -62.170 -34.752 1.00 20.27 559 ILE A C 1
ATOM 4308 O O . ILE A 1 528 ? -28.564 -61.823 -33.627 1.00 19.90 559 ILE A O 1
ATOM 4313 N N . ASN A 1 529 ? -28.672 -63.259 -35.351 1.00 21.23 560 ASN A N 1
ATOM 4314 C CA . ASN A 1 529 ? -29.805 -63.985 -34.792 1.00 21.87 560 ASN A CA 1
ATOM 4315 C C . ASN A 1 529 ? -29.475 -64.853 -33.568 1.00 22.39 560 ASN A C 1
ATOM 4316 O O . ASN A 1 529 ? -30.391 -65.357 -32.910 1.00 22.99 560 ASN A O 1
ATOM 4321 N N . THR A 1 530 ? -28.183 -64.996 -33.257 1.00 22.20 561 THR A N 1
ATOM 4322 C CA . THR A 1 530 ? -27.726 -65.707 -32.056 1.00 22.69 561 THR A CA 1
ATOM 4323 C C . THR A 1 530 ? -27.032 -64.791 -31.034 1.00 22.05 561 THR A C 1
ATOM 4324 O O . THR A 1 530 ? -26.508 -65.278 -30.026 1.00 22.59 561 THR A O 1
ATOM 4328 N N . ALA A 1 531 ? -27.017 -63.484 -31.289 1.00 21.26 562 ALA A N 1
ATOM 4329 C CA . ALA A 1 531 ? -26.341 -62.543 -30.397 1.00 20.81 562 ALA A CA 1
ATOM 4330 C C . ALA A 1 531 ? -26.992 -62.522 -29.019 1.00 20.90 562 ALA A C 1
ATOM 4331 O O . ALA A 1 531 ? -28.199 -62.749 -28.880 1.00 21.01 562 ALA A O 1
ATOM 4333 N N . SER A 1 532 ? -26.172 -62.258 -28.006 1.00 20.86 563 SER A N 1
ATOM 4334 C CA . SER A 1 532 ? -26.641 -62.110 -26.637 1.00 20.82 563 SER A CA 1
ATOM 4335 C C . SER A 1 532 ? -25.602 -61.342 -25.835 1.00 20.45 563 SER A C 1
ATOM 4336 O O . SER A 1 532 ? -24.431 -61.287 -26.217 1.00 20.32 563 SER A O 1
ATOM 4339 N N . ILE A 1 533 ? -26.021 -60.749 -24.722 1.00 20.26 564 ILE A N 1
ATOM 4340 C CA . ILE A 1 533 ? -25.068 -60.047 -23.861 1.00 20.36 564 ILE A CA 1
ATOM 4341 C C . ILE A 1 533 ? -23.983 -61.016 -23.361 1.00 20.82 564 ILE A C 1
ATOM 4342 O O . ILE A 1 533 ? -22.802 -60.656 -23.314 1.00 20.01 564 ILE A O 1
ATOM 4347 N N . GLN A 1 534 ? -24.366 -62.251 -23.030 1.00 21.71 565 GLN A N 1
ATOM 4348 C CA . GLN A 1 534 ? -23.382 -63.245 -22.594 1.00 22.72 565 GLN A CA 1
ATOM 4349 C C . GLN A 1 534 ? -22.383 -63.581 -23.701 1.00 22.72 565 GLN A C 1
ATOM 4350 O O . GLN A 1 534 ? -21.180 -63.678 -23.442 1.00 22.79 565 GLN A O 1
ATOM 4356 N N . SER A 1 535 ? -22.866 -63.769 -24.926 1.00 22.49 566 SER A N 1
ATOM 4357 C CA . SER A 1 535 ? -21.959 -64.110 -26.028 1.00 23.11 566 SER A CA 1
ATOM 4358 C C . SER A 1 535 ? -21.092 -62.910 -26.439 1.00 21.99 566 SER A C 1
ATOM 4359 O O . SER A 1 535 ? -19.931 -63.087 -26.795 1.00 21.78 566 SER A O 1
ATOM 4362 N N . LEU A 1 536 ? -21.642 -61.697 -26.368 1.00 21.27 567 LEU A N 1
ATOM 4363 C CA . LEU A 1 536 ? -20.860 -60.483 -26.630 1.00 20.82 567 LEU A CA 1
ATOM 4364 C C . LEU A 1 536 ? -19.640 -60.429 -25.707 1.00 21.06 567 LEU A C 1
ATOM 4365 O O . LEU A 1 536 ? -18.515 -60.203 -26.153 1.00 21.39 567 LEU A O 1
ATOM 4370 N N . ILE A 1 537 ? -19.872 -60.659 -24.422 1.00 20.94 568 ILE A N 1
ATOM 4371 C CA . ILE A 1 537 ? -18.792 -60.667 -23.430 1.00 21.51 568 ILE A CA 1
ATOM 4372 C C . ILE A 1 537 ? -17.872 -61.881 -23.599 1.00 22.14 568 ILE A C 1
ATOM 4373 O O . ILE A 1 537 ? -16.650 -61.745 -23.561 1.00 22.26 568 ILE A O 1
ATOM 4378 N N . CYS A 1 538 ? -18.450 -63.062 -23.804 1.00 22.72 569 CYS A N 1
ATOM 4379 C CA . CYS A 1 538 ? -17.656 -64.289 -23.927 1.00 23.89 569 CYS A CA 1
ATOM 4380 C C . CYS A 1 538 ? -16.654 -64.219 -25.086 1.00 23.61 569 CYS A C 1
ATOM 4381 O O . CYS A 1 538 ? -15.496 -64.625 -24.947 1.00 24.05 569 CYS A O 1
ATOM 4384 N N . ASN A 1 539 ? -17.103 -63.699 -26.222 1.00 23.26 570 ASN A N 1
ATOM 4385 C CA . ASN A 1 539 ? -16.256 -63.597 -27.409 1.00 23.33 570 ASN A CA 1
ATOM 4386 C C . ASN A 1 539 ? -15.163 -62.535 -27.317 1.00 23.10 570 ASN A C 1
ATOM 4387 O O . ASN A 1 539 ? -14.155 -62.631 -28.024 1.00 23.77 570 ASN A O 1
ATOM 4392 N N . ASN A 1 540 ? -15.359 -61.521 -26.476 1.00 22.37 571 ASN A N 1
ATOM 4393 C CA . ASN A 1 540 ? -14.492 -60.334 -26.497 1.00 22.22 571 ASN A CA 1
ATOM 4394 C C . ASN A 1 540 ? -13.819 -59.964 -25.179 1.00 22.41 571 ASN A C 1
ATOM 4395 O O . ASN A 1 540 ? -13.123 -58.948 -25.107 1.00 23.32 571 ASN A O 1
ATOM 4400 N N . VAL A 1 541 ? -14.024 -60.761 -24.139 1.00 22.65 572 VAL A N 1
ATOM 4401 C CA . VAL A 1 541 ? -13.437 -60.472 -22.839 1.00 22.63 572 VAL A CA 1
ATOM 4402 C C . VAL A 1 541 ? -12.665 -61.705 -22.388 1.00 23.76 572 VAL A C 1
ATOM 4403 O O . VAL A 1 541 ? -13.196 -62.816 -22.402 1.00 23.67 572 VAL A O 1
ATOM 4407 N N . LYS A 1 542 ? -11.406 -61.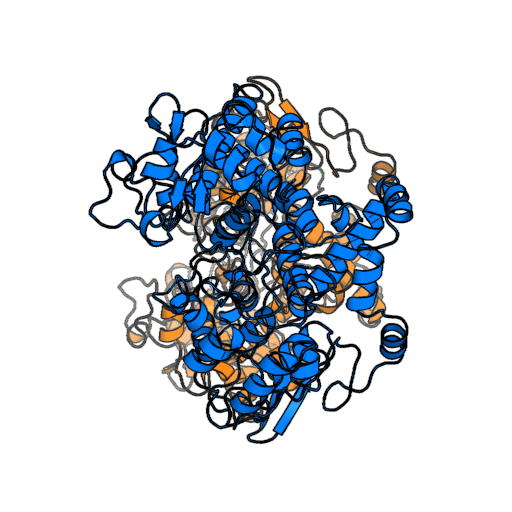498 -22.013 1.00 24.62 573 LYS A N 1
ATOM 4408 C CA . LYS A 1 542 ? -10.511 -62.591 -21.621 1.00 25.94 573 LYS A CA 1
ATOM 4409 C C . LYS A 1 542 ? -11.146 -63.443 -20.528 1.00 26.41 573 LYS A C 1
ATOM 4410 O O . LYS A 1 542 ? -11.684 -62.918 -19.548 1.00 26.12 573 LYS A O 1
ATOM 4416 N N . GLY A 1 543 ? -11.100 -64.758 -20.722 1.00 27.08 574 GLY A N 1
ATOM 4417 C CA . GLY A 1 543 ? -11.602 -65.710 -19.736 1.00 27.97 574 GLY A CA 1
ATOM 4418 C C . GLY A 1 543 ? -13.093 -65.982 -19.822 1.00 27.58 574 GLY A C 1
ATOM 4419 O O . GLY A 1 543 ? -13.611 -66.790 -19.052 1.00 28.44 574 GLY A O 1
ATOM 4420 N N . CYS A 1 544 ? -13.779 -65.323 -20.757 1.00 26.85 575 CYS A N 1
ATOM 4421 C CA . CYS A 1 544 ? -15.229 -65.465 -20.935 1.00 26.49 575 CYS A CA 1
ATOM 4422 C C . CYS A 1 544 ? -15.993 -65.495 -19.605 1.00 26.47 575 CYS A C 1
ATOM 4423 O O . CYS A 1 544 ? -16.616 -66.501 -19.259 1.00 26.96 575 CYS A O 1
ATOM 4426 N N . PRO A 1 545 ? -15.951 -64.386 -18.851 1.00 25.72 576 PRO A N 1
ATOM 4427 C CA . PRO A 1 545 ? -16.644 -64.343 -17.570 1.00 25.96 576 PRO A CA 1
ATOM 4428 C C . PRO A 1 545 ? -18.152 -64.385 -17.758 1.00 25.77 576 PRO A C 1
ATOM 4429 O O . PRO A 1 545 ? -18.660 -63.887 -18.770 1.00 24.36 576 PRO A O 1
ATOM 4433 N N . PHE A 1 546 ? -18.852 -64.972 -16.791 1.00 26.55 577 PHE A N 1
ATOM 4434 C CA . PHE A 1 546 ? -20.304 -64.952 -16.789 1.00 27.06 577 PHE A CA 1
ATOM 4435 C C . PHE A 1 546 ? -20.798 -63.513 -16.696 1.00 26.35 577 PHE A C 1
ATOM 4436 O O . PHE A 1 546 ? -20.241 -62.703 -15.955 1.00 26.12 577 PHE A O 1
ATOM 4444 N N . THR A 1 547 ? -21.849 -63.193 -17.441 1.00 25.51 578 THR A N 1
ATOM 4445 C CA . THR A 1 547 ? -22.501 -61.913 -17.258 1.00 25.32 578 THR A CA 1
ATOM 4446 C C . THR A 1 547 ? -24.002 -61.996 -17.484 1.00 25.46 578 THR A C 1
ATOM 4447 O O . THR A 1 547 ? -24.520 -62.978 -18.020 1.00 26.40 578 THR A O 1
ATOM 4451 N N . SER A 1 548 ? -24.680 -60.945 -17.052 1.00 25.18 579 SER A N 1
ATOM 4452 C CA . SER A 1 548 ? -26.127 -60.885 -17.044 1.00 25.31 579 SER A CA 1
ATOM 4453 C C . SER A 1 548 ? -26.491 -59.439 -16.752 1.00 24.71 579 SER A C 1
ATOM 4454 O O . SER A 1 548 ? -25.635 -58.673 -16.306 1.00 23.98 579 SER A O 1
ATOM 4457 N N . PHE A 1 549 ? -27.742 -59.062 -17.006 1.00 24.22 580 PHE A N 1
ATOM 4458 C CA . PHE A 1 549 ? -28.240 -57.757 -16.570 1.00 24.40 580 PHE A CA 1
ATOM 4459 C C . PHE A 1 549 ? -28.860 -57.787 -15.165 1.00 25.83 580 PHE A C 1
ATOM 4460 O O . PHE A 1 549 ? -29.287 -56.749 -14.654 1.00 25.26 580 PHE A O 1
ATOM 4468 N N A ASN A 1 550 ? -28.912 -58.964 -14.549 0.50 27.03 581 ASN A N 1
ATOM 4469 N N B ASN A 1 550 ? -28.886 -58.974 -14.554 0.50 27.07 581 ASN A N 1
ATOM 4470 C CA A ASN A 1 550 ? -29.408 -59.078 -13.191 0.50 28.37 581 ASN A CA 1
ATOM 4471 C CA B ASN A 1 550 ? -29.435 -59.186 -13.218 0.50 28.46 581 ASN A CA 1
ATOM 4472 C C A ASN A 1 550 ? -28.346 -59.675 -12.282 0.50 29.62 581 ASN A C 1
ATOM 4473 C C B ASN A 1 550 ? -28.328 -59.680 -12.286 0.50 29.65 581 ASN A C 1
ATOM 4474 O O A ASN A 1 550 ? -27.574 -60.539 -12.702 0.50 29.63 581 ASN A O 1
ATOM 4475 O O B ASN A 1 550 ? -27.492 -60.486 -12.702 0.50 29.64 581 ASN A O 1
ATOM 4484 N N . VAL A 1 551 ? -28.303 -59.196 -11.041 1.00 30.68 582 VAL A N 1
ATOM 4485 C CA . VAL A 1 551 ? -27.406 -59.751 -10.024 1.00 32.59 582 VAL A CA 1
ATOM 4486 C C . VAL A 1 551 ? -27.864 -61.179 -9.722 1.00 35.13 582 VAL A C 1
ATOM 4487 O O . VAL A 1 551 ? -29.057 -61.464 -9.774 1.00 35.57 582 VAL A O 1
ATOM 4491 N N . GLN A 1 552 ? -26.921 -62.070 -9.436 1.00 37.76 583 GLN A N 1
ATOM 4492 C CA . GLN A 1 552 ? -27.236 -63.491 -9.235 1.00 40.16 583 GLN A CA 1
ATOM 4493 C C . GLN A 1 552 ? -27.501 -63.780 -7.766 1.00 41.86 583 GLN A C 1
ATOM 4494 O O . GLN A 1 552 ? -26.572 -63.950 -6.973 1.00 43.27 583 GLN A O 1
ATOM 4500 N N . ALA B 1 1 ? -13.515 -59.160 -62.673 1.00 40.90 33 ALA B N 1
ATOM 4501 C CA . ALA B 1 1 ? -13.288 -60.493 -62.051 1.00 41.68 33 ALA B CA 1
ATOM 4502 C C . ALA B 1 1 ? -14.293 -60.815 -60.932 1.00 40.71 33 ALA B C 1
ATOM 4503 O O . ALA B 1 1 ? -14.347 -61.955 -60.472 1.00 41.66 33 ALA B O 1
ATOM 4505 N N . ASN B 1 2 ? -15.079 -59.828 -60.499 1.00 39.42 34 ASN B N 1
ATOM 4506 C CA . ASN B 1 2 ? -16.202 -60.088 -59.590 1.00 38.46 34 ASN B CA 1
ATOM 4507 C C . ASN B 1 2 ? -17.090 -61.182 -60.210 1.00 38.24 34 ASN B C 1
ATOM 4508 O O . ASN B 1 2 ? -17.554 -61.032 -61.345 1.00 37.78 34 ASN B O 1
ATOM 4513 N N . PRO B 1 3 ? -17.313 -62.296 -59.484 1.00 38.01 35 PRO B N 1
ATOM 4514 C CA . PRO B 1 3 ? -18.151 -63.363 -60.053 1.00 37.92 35 PRO B CA 1
ATOM 4515 C C . PRO B 1 3 ? -19.618 -62.963 -60.281 1.00 36.40 35 PRO B C 1
ATOM 4516 O O . PRO B 1 3 ? -20.355 -63.684 -60.953 1.00 36.79 35 PRO B O 1
ATOM 4520 N N . CYS B 1 4 ? -20.028 -61.819 -59.740 1.00 34.61 36 CYS B N 1
ATOM 4521 C CA . CYS B 1 4 ? -21.371 -61.293 -59.961 1.00 33.20 36 CYS B CA 1
ATOM 4522 C C . CYS B 1 4 ? -21.458 -60.372 -61.197 1.00 32.15 36 CYS B C 1
ATOM 4523 O O . CYS B 1 4 ? -22.518 -59.805 -61.478 1.00 30.51 36 CYS B O 1
ATOM 4526 N N . CYS B 1 5 ? -20.362 -60.250 -61.947 1.00 32.25 37 CYS B N 1
ATOM 4527 C CA . CYS B 1 5 ? -20.314 -59.340 -63.101 1.00 32.06 37 CYS B CA 1
ATOM 4528 C C . CYS B 1 5 ? -21.332 -59.665 -64.192 1.00 31.80 37 CYS B C 1
ATOM 4529 O O . CYS B 1 5 ? -21.768 -58.772 -64.910 1.00 31.04 37 CYS B O 1
ATOM 4532 N N . SER B 1 6 ? -21.707 -60.936 -64.322 1.00 32.53 38 SER B N 1
ATOM 4533 C CA . SER B 1 6 ? -22.652 -61.345 -65.367 1.00 32.92 38 SER B CA 1
ATOM 4534 C C . SER B 1 6 ? -24.123 -61.076 -65.015 1.00 32.00 38 SER B C 1
ATOM 4535 O O . SER B 1 6 ? -25.005 -61.334 -65.834 1.00 32.43 38 SER B O 1
ATOM 4538 N N . ASN B 1 7 ? -24.386 -60.551 -63.817 1.00 31.24 39 ASN B N 1
ATOM 4539 C CA . ASN B 1 7 ? -25.756 -60.337 -63.332 1.00 30.38 39 ASN B CA 1
ATOM 4540 C C . ASN B 1 7 ? -26.557 -61.644 -63.391 1.00 30.88 39 ASN B C 1
ATOM 4541 O O . ASN B 1 7 ? -27.642 -61.689 -63.971 1.00 30.71 39 ASN B O 1
ATOM 4546 N N . PRO B 1 8 ? -26.010 -62.722 -62.799 1.00 31.18 40 PRO B N 1
ATOM 4547 C CA . PRO B 1 8 ? -26.602 -64.052 -62.958 1.00 31.93 40 PRO B CA 1
ATOM 4548 C C . PRO B 1 8 ? -27.934 -64.250 -62.233 1.00 31.60 40 PRO B C 1
ATOM 4549 O O . PRO B 1 8 ? -28.752 -65.052 -62.679 1.00 32.24 40 PRO B O 1
ATOM 4553 N N . CYS B 1 9 ? -28.153 -63.539 -61.130 1.00 30.72 41 CYS B N 1
ATOM 4554 C CA . CYS B 1 9 ? -29.356 -63.752 -60.330 1.00 30.59 41 CYS B CA 1
ATOM 4555 C C . CYS B 1 9 ? -30.548 -63.059 -60.989 1.00 29.79 41 CYS B C 1
ATOM 4556 O O . CYS B 1 9 ? -30.489 -61.871 -61.318 1.00 29.07 41 CYS B O 1
ATOM 4559 N N . GLN B 1 10 ? -31.619 -63.823 -61.196 1.00 30.10 42 GLN B N 1
ATOM 4560 C CA . GLN B 1 10 ? -32.821 -63.324 -61.853 1.00 29.49 42 GLN B CA 1
ATOM 4561 C C . GLN B 1 10 ? -33.916 -62.994 -60.843 1.00 28.96 42 GLN B C 1
ATOM 4562 O O . GLN B 1 10 ? -33.794 -63.294 -59.653 1.00 28.84 42 GLN B O 1
ATOM 4568 N N . ASN B 1 11 ? -34.978 -62.356 -61.331 1.00 28.41 43 ASN B N 1
ATOM 4569 C CA . ASN B 1 11 ? -36.201 -62.132 -60.559 1.00 28.49 43 ASN B CA 1
ATOM 4570 C C . ASN B 1 11 ? -35.966 -61.413 -59.227 1.00 28.05 43 ASN B C 1
ATOM 4571 O O . ASN B 1 11 ? -36.604 -61.712 -58.218 1.00 28.13 43 ASN B O 1
ATOM 4576 N N . ARG B 1 12 ? -35.042 -60.456 -59.262 1.00 27.81 44 ARG B N 1
ATOM 4577 C CA . ARG B 1 12 ? -34.686 -59.626 -58.112 1.00 27.86 44 ARG B CA 1
ATOM 4578 C C . ARG B 1 12 ? -33.947 -60.368 -56.994 1.00 28.28 44 ARG B C 1
ATOM 4579 O O . ARG B 1 12 ? -33.839 -59.870 -55.870 1.00 28.10 44 ARG B O 1
ATOM 4587 N N . GLY B 1 13 ? -33.407 -61.541 -57.312 1.00 29.06 45 GLY B N 1
ATOM 4588 C CA . GLY B 1 13 ? -32.490 -62.220 -56.410 1.00 29.58 45 GLY B CA 1
ATOM 4589 C C . GLY B 1 13 ? -31.203 -61.422 -56.299 1.00 29.29 45 GLY B C 1
ATOM 4590 O O . GLY B 1 13 ? -30.819 -60.721 -57.235 1.00 28.56 45 GLY B O 1
ATOM 4591 N N . GLU B 1 14 ? -30.538 -61.527 -55.153 1.00 29.49 46 GLU B N 1
ATOM 4592 C CA . GLU B 1 14 ? -29.327 -60.753 -54.892 1.00 29.35 46 GLU B CA 1
ATOM 4593 C C . GLU B 1 14 ? -28.086 -61.618 -55.057 1.00 29.54 46 GLU B C 1
ATOM 4594 O O . GLU B 1 14 ? -28.014 -62.709 -54.492 1.00 30.30 46 GLU B O 1
ATOM 4600 N N . CYS B 1 15 ? -27.113 -61.117 -55.817 1.00 29.03 47 CYS B N 1
ATOM 4601 C CA . CYS B 1 15 ? -25.850 -61.821 -56.041 1.00 29.76 47 CYS B CA 1
ATOM 4602 C C . CYS B 1 15 ? -24.821 -61.424 -54.991 1.00 29.33 47 CYS B C 1
ATOM 4603 O O . CYS B 1 15 ? -24.645 -60.243 -54.697 1.00 28.42 47 CYS B O 1
ATOM 4606 N N . MET B 1 16 ? -24.147 -62.424 -54.440 1.00 29.95 48 MET B N 1
ATOM 4607 C CA . MET B 1 16 ? -23.056 -62.222 -53.498 1.00 30.09 48 MET B CA 1
ATOM 4608 C C . MET B 1 16 ? -21.917 -63.152 -53.893 1.00 30.92 48 MET B C 1
ATOM 4609 O O . MET B 1 16 ? -22.150 -64.333 -54.185 1.00 31.51 48 MET B O 1
ATOM 4614 N N . SER B 1 17 ? -20.691 -62.630 -53.906 1.00 30.82 49 SER B N 1
ATOM 4615 C CA . SER B 1 17 ? -19.522 -63.465 -54.170 1.00 31.75 49 SER B CA 1
ATOM 4616 C C . SER B 1 17 ? -19.274 -64.357 -52.961 1.00 32.77 49 SER B C 1
ATOM 4617 O O . SER B 1 17 ? -19.515 -63.945 -51.832 1.00 31.71 49 SER B O 1
ATOM 4620 N N . THR B 1 18 ? -18.813 -65.582 -53.202 1.00 34.32 50 THR B N 1
ATOM 4621 C CA . THR B 1 18 ? -18.505 -66.524 -52.123 1.00 35.85 50 THR B CA 1
ATOM 4622 C C . THR B 1 18 ? -17.061 -67.022 -52.234 1.00 37.50 50 THR B C 1
ATOM 4623 O O . THR B 1 18 ? -16.696 -68.038 -51.657 1.00 39.10 50 THR B O 1
ATOM 4627 N N . GLY B 1 19 ? -16.251 -66.267 -52.966 1.00 37.77 51 GLY B N 1
ATOM 4628 C CA . GLY B 1 19 ? -14.887 -66.637 -53.293 1.00 39.15 51 GLY B CA 1
ATOM 4629 C C . GLY B 1 19 ? -14.476 -65.805 -54.489 1.00 38.96 51 GLY B C 1
ATOM 4630 O O . GLY B 1 19 ? -15.270 -65.010 -54.996 1.00 37.94 51 GLY B O 1
ATOM 4631 N N . PHE B 1 20 ? -13.246 -65.993 -54.954 1.00 40.32 52 PHE B N 1
ATOM 4632 C CA . PHE B 1 20 ? -12.735 -65.206 -56.073 1.00 40.36 52 PHE B CA 1
ATOM 4633 C C . PHE B 1 20 ? -13.483 -65.480 -57.380 1.00 40.51 52 PHE B C 1
ATOM 4634 O O . PHE B 1 20 ? -13.656 -64.569 -58.194 1.00 40.21 52 PHE B O 1
ATOM 4642 N N . ASP B 1 21 ? -13.949 -66.716 -57.563 1.00 41.37 53 ASP B N 1
ATOM 4643 C CA . ASP B 1 21 ? -14.613 -67.118 -58.809 1.00 41.62 53 ASP B CA 1
ATOM 4644 C C . ASP B 1 21 ? -15.979 -67.812 -58.628 1.00 40.97 53 ASP B C 1
ATOM 4645 O O . ASP B 1 21 ? -16.474 -68.452 -59.560 1.00 41.26 53 ASP B O 1
ATOM 4650 N N . GLN B 1 22 ? -16.589 -67.678 -57.449 1.00 39.84 54 GLN B N 1
ATOM 4651 C CA . GLN B 1 22 ? -17.889 -68.298 -57.165 1.00 39.38 54 GLN B CA 1
ATOM 4652 C C . GLN B 1 22 ? -18.869 -67.257 -56.646 1.00 37.42 54 GLN B C 1
ATOM 4653 O O . GLN B 1 22 ? -18.466 -66.310 -55.975 1.00 36.76 54 GLN B O 1
ATOM 4659 N N . TYR B 1 23 ? -20.153 -67.454 -56.936 1.00 36.44 55 TYR B N 1
ATOM 4660 C CA . TYR B 1 23 ? -21.208 -66.585 -56.413 1.00 34.98 55 TYR B CA 1
ATOM 4661 C C . TYR B 1 23 ? -22.353 -67.400 -55.827 1.00 35.17 55 TYR B C 1
ATOM 4662 O O . TYR B 1 23 ? -22.438 -68.615 -56.014 1.00 36.00 55 TYR B O 1
ATOM 4671 N N . LYS B 1 24 ? -23.236 -66.698 -55.131 1.00 34.15 56 LYS B N 1
ATOM 4672 C CA . LYS B 1 24 ? -24.428 -67.279 -54.540 1.00 34.47 56 LYS B CA 1
ATOM 4673 C C . LYS B 1 24 ? -25.560 -66.283 -54.743 1.00 32.86 56 LYS B C 1
ATOM 4674 O O . LYS B 1 24 ? -25.370 -65.088 -54.533 1.00 31.68 56 LYS B O 1
ATOM 4680 N N . CYS B 1 25 ? -26.724 -66.770 -55.170 1.00 32.68 57 CYS B N 1
ATOM 4681 C CA . CYS B 1 25 ? -27.920 -65.938 -55.262 1.00 31.49 57 CYS B CA 1
ATOM 4682 C C . CYS B 1 25 ? -28.781 -66.115 -54.022 1.00 31.49 57 CYS B C 1
ATOM 4683 O O . CYS B 1 25 ? -29.029 -67.239 -53.581 1.00 32.00 57 CYS B O 1
ATOM 4686 N N . ASP B 1 26 ? -29.223 -64.994 -53.466 1.00 30.19 58 ASP B N 1
ATOM 4687 C CA . ASP B 1 26 ? -30.166 -64.975 -52.358 1.00 30.38 58 ASP B CA 1
ATOM 4688 C C . ASP B 1 26 ? -31.558 -64.739 -52.941 1.00 29.73 58 ASP B C 1
ATOM 4689 O O . ASP B 1 26 ? -31.879 -63.623 -53.367 1.00 28.71 58 ASP B O 1
ATOM 4694 N N . CYS B 1 27 ? -32.372 -65.796 -52.969 1.00 30.69 59 CYS B N 1
ATOM 4695 C CA . CYS B 1 27 ? -33.698 -65.745 -53.585 1.00 30.88 59 CYS B CA 1
ATOM 4696 C C . CYS B 1 27 ? -34.822 -65.432 -52.586 1.00 30.63 59 CYS B C 1
ATOM 4697 O O . CYS B 1 27 ? -35.999 -65.571 -52.916 1.00 30.80 59 CYS B O 1
ATOM 4700 N N . THR B 1 28 ? -34.463 -64.992 -51.379 1.00 30.05 60 THR B N 1
ATOM 4701 C CA . THR B 1 28 ? -35.446 -64.638 -50.352 1.00 29.73 60 THR B CA 1
ATOM 4702 C C . THR B 1 28 ? -36.582 -63.762 -50.888 1.00 29.07 60 THR B C 1
ATOM 4703 O O . THR B 1 28 ? -36.343 -62.689 -51.442 1.00 27.51 60 THR B O 1
ATOM 4707 N N . ARG B 1 29 ? -37.813 -64.243 -50.715 1.00 30.12 61 ARG B N 1
ATOM 4708 C CA . ARG B 1 29 ? -39.038 -63.507 -51.064 1.00 30.17 61 ARG B CA 1
ATOM 4709 C C . ARG B 1 29 ? -39.170 -63.088 -52.544 1.00 29.89 61 ARG B C 1
ATOM 4710 O O . ARG B 1 29 ? -39.933 -62.181 -52.862 1.00 29.99 61 ARG B O 1
ATOM 4718 N N . THR B 1 30 ? -38.456 -63.761 -53.446 1.00 30.46 62 THR B N 1
ATOM 4719 C CA . THR B 1 30 ? -38.573 -63.478 -54.884 1.00 30.24 62 THR B CA 1
ATOM 4720 C C . THR B 1 30 ? -39.737 -64.238 -55.530 1.00 31.41 62 THR B C 1
ATOM 4721 O O . THR B 1 30 ? -40.204 -63.867 -56.611 1.00 31.25 62 THR B O 1
ATOM 4725 N N . GLY B 1 31 ? -40.191 -65.296 -54.864 1.00 32.32 63 GLY B N 1
ATOM 4726 C CA . GLY B 1 31 ? -41.160 -66.230 -55.442 1.00 33.71 63 GLY B CA 1
ATOM 4727 C C . GLY B 1 31 ? -40.497 -67.320 -56.270 1.00 34.68 63 GLY B C 1
ATOM 4728 O O . GLY B 1 31 ? -41.183 -68.177 -56.834 1.00 36.01 63 GLY B O 1
ATOM 4729 N N . PHE B 1 32 ? -39.164 -67.296 -56.335 1.00 34.34 64 PHE B N 1
ATOM 4730 C CA . PHE B 1 32 ? -38.388 -68.271 -57.099 1.00 35.18 64 PHE B CA 1
ATOM 4731 C C . PHE B 1 32 ? -37.310 -68.885 -56.212 1.00 35.72 64 PHE B C 1
ATOM 4732 O O . PHE B 1 32 ? -36.989 -68.347 -55.148 1.00 35.09 64 PHE B O 1
ATOM 4740 N N . TYR B 1 33 ? -36.754 -70.006 -56.660 1.00 36.85 65 TYR B N 1
ATOM 4741 C CA . TYR B 1 33 ? -35.598 -70.622 -56.013 1.00 37.50 65 TYR B CA 1
ATOM 4742 C C . TYR B 1 33 ? -34.643 -71.192 -57.073 1.00 38.09 65 TYR B C 1
ATOM 4743 O O . TYR B 1 33 ? -34.820 -70.941 -58.267 1.00 37.76 65 TYR B O 1
ATOM 4752 N N . GLY B 1 34 ? -33.624 -71.930 -56.637 1.00 38.78 66 GLY B N 1
ATOM 4753 C CA . GLY B 1 34 ? -32.607 -72.458 -57.542 1.00 39.50 66 GLY B CA 1
ATOM 4754 C C . GLY B 1 34 ? -31.385 -71.561 -57.614 1.00 38.74 66 GLY B C 1
ATOM 4755 O O . GLY B 1 34 ? -31.384 -70.453 -57.077 1.00 37.20 66 GLY B O 1
ATOM 4756 N N . GLU B 1 35 ? -30.344 -72.039 -58.292 1.00 39.60 67 GLU B N 1
ATOM 4757 C CA . GLU B 1 35 ? -29.053 -71.349 -58.326 1.00 39.55 67 GLU B CA 1
ATOM 4758 C C . GLU B 1 35 ? -29.157 -69.873 -58.718 1.00 38.14 67 GLU B C 1
ATOM 4759 O O . GLU B 1 35 ? -28.477 -69.035 -58.132 1.00 37.11 67 GLU B O 1
ATOM 4765 N N . ASN B 1 36 ? -29.999 -69.567 -59.705 1.00 38.08 68 ASN B N 1
ATOM 4766 C CA . ASN B 1 36 ? -30.131 -68.207 -60.235 1.00 37.16 68 ASN B CA 1
ATOM 4767 C C . ASN B 1 36 ? -31.519 -67.594 -59.987 1.00 35.88 68 ASN B C 1
ATOM 4768 O O . ASN B 1 36 ? -31.891 -66.605 -60.625 1.00 34.51 68 ASN B O 1
ATOM 4773 N N . CYS B 1 37 ? -32.268 -68.177 -59.049 1.00 35.89 69 CYS B N 1
ATOM 4774 C CA . CYS B 1 37 ? -33.633 -67.744 -58.729 1.00 35.39 69 CYS B CA 1
ATOM 4775 C C . CYS B 1 37 ? -34.545 -67.771 -59.963 1.00 35.70 69 CYS B C 1
ATOM 4776 O O . CYS B 1 37 ? -35.305 -66.834 -60.198 1.00 34.19 69 CYS B O 1
ATOM 4779 N N . THR B 1 38 ? -34.471 -68.851 -60.745 1.00 37.12 70 THR B N 1
ATOM 4780 C CA . THR B 1 38 ? -35.301 -68.979 -61.953 1.00 37.99 70 THR B CA 1
ATOM 4781 C C . THR B 1 38 ? -36.343 -70.098 -61.883 1.00 39.82 70 THR B C 1
ATOM 4782 O O . THR B 1 38 ? -37.178 -70.207 -62.780 1.00 40.64 70 THR B O 1
ATOM 4786 N N . THR B 1 39 ? -36.293 -70.932 -60.844 1.00 40.96 71 THR B N 1
ATOM 4787 C CA . THR B 1 39 ? -37.289 -71.987 -60.664 1.00 42.54 71 THR B CA 1
ATOM 4788 C C . THR B 1 39 ? -38.461 -71.418 -59.862 1.00 42.53 71 THR B C 1
ATOM 4789 O O . THR B 1 39 ? -38.288 -71.031 -58.701 1.00 41.82 71 THR B O 1
ATOM 4793 N N . PRO B 1 40 ? -39.655 -71.342 -60.479 1.00 43.25 72 PRO B N 1
ATOM 4794 C CA . PRO B 1 40 ? -40.774 -70.684 -59.817 1.00 43.30 72 PRO B CA 1
ATOM 4795 C C . PRO B 1 40 ? -41.486 -71.557 -58.791 1.00 44.94 72 PRO B C 1
ATOM 4796 O O . PRO B 1 40 ? -41.686 -72.751 -59.020 1.00 46.03 72 PRO B O 1
ATOM 4800 N N . GLU B 1 41 ? -41.872 -70.949 -57.672 1.00 45.22 73 GLU B N 1
ATOM 4801 C CA . GLU B 1 41 ? -42.776 -71.584 -56.716 1.00 47.08 73 GLU B CA 1
ATOM 4802 C C . GLU B 1 41 ? -44.133 -71.791 -57.388 1.00 48.25 73 GLU B C 1
ATOM 4803 O O . GLU B 1 41 ? -44.441 -71.135 -58.386 1.00 47.61 73 GLU B O 1
ATOM 4809 N N . PHE B 1 42 ? -44.944 -72.690 -56.840 1.00 50.15 74 PHE B N 1
ATOM 4810 C CA . PHE B 1 42 ? -46.219 -73.042 -57.464 1.00 51.70 74 PHE B CA 1
ATOM 4811 C C . PHE B 1 42 ? -47.134 -71.833 -57.622 1.00 50.89 74 PHE B C 1
ATOM 4812 O O . PHE B 1 42 ? -47.682 -71.602 -58.699 1.00 51.01 74 PHE B O 1
ATOM 4820 N N . LEU B 1 43 ? -47.289 -71.061 -56.553 1.00 50.31 75 LEU B N 1
ATOM 4821 C CA . LEU B 1 43 ? -48.156 -69.886 -56.581 1.00 49.74 75 LEU B CA 1
ATOM 4822 C C . LEU B 1 43 ? -47.603 -68.809 -57.522 1.00 48.42 75 LEU B C 1
ATOM 4823 O O . LEU B 1 43 ? -48.365 -68.015 -58.078 1.00 48.06 75 LEU B O 1
ATOM 4828 N N . THR B 1 44 ? -46.280 -68.790 -57.693 1.00 47.81 76 THR B N 1
ATOM 4829 C CA . THR B 1 44 ? -45.625 -67.911 -58.661 1.00 46.62 76 THR B CA 1
ATOM 4830 C C . THR B 1 44 ? -45.981 -68.309 -60.095 1.00 47.65 76 THR B C 1
ATOM 4831 O O . THR B 1 44 ? -46.221 -67.442 -60.936 1.00 46.76 76 THR B O 1
ATOM 4835 N N . ARG B 1 45 ? -46.016 -69.612 -60.372 1.00 49.42 77 ARG B N 1
ATOM 4836 C CA . ARG B 1 45 ? -46.435 -70.100 -61.690 1.00 50.83 77 ARG B CA 1
ATOM 4837 C C . ARG B 1 45 ? -47.864 -69.658 -62.018 1.00 51.31 77 ARG B C 1
ATOM 4838 O O . ARG B 1 45 ? -48.145 -69.247 -63.145 1.00 51.20 77 ARG B O 1
ATOM 4846 N N . ILE B 1 46 ? -48.753 -69.735 -61.029 1.00 51.98 78 ILE B N 1
ATOM 4847 C CA . ILE B 1 46 ? -50.143 -69.307 -61.201 1.00 52.72 78 ILE B CA 1
ATOM 4848 C C . ILE B 1 46 ? -50.209 -67.809 -61.500 1.00 51.46 78 ILE B C 1
ATOM 4849 O O . ILE B 1 46 ? -50.933 -67.382 -62.399 1.00 51.71 78 ILE B O 1
ATOM 4854 N N . LYS B 1 47 ? -49.444 -67.022 -60.746 1.00 50.23 79 LYS B N 1
ATOM 4855 C CA . LYS B 1 47 ? -49.398 -65.570 -60.931 1.00 49.06 79 LYS B CA 1
ATOM 4856 C C . LYS B 1 47 ? -48.894 -65.172 -62.321 1.00 48.57 79 LYS B C 1
ATOM 4857 O O . LYS B 1 47 ? -49.437 -64.255 -62.936 1.00 48.24 79 LYS B O 1
ATOM 4863 N N . LEU B 1 48 ? -47.869 -65.867 -62.812 1.00 48.72 80 LEU B N 1
ATOM 4864 C CA . LEU B 1 48 ? -47.307 -65.586 -64.137 1.00 48.45 80 LEU B CA 1
ATOM 4865 C C . LEU B 1 48 ? -48.251 -65.981 -65.275 1.00 49.53 80 LEU B C 1
ATOM 4866 O O . LEU B 1 48 ? -48.224 -65.371 -66.346 1.00 49.39 80 LEU B O 1
ATOM 4871 N N . LEU B 1 49 ? -49.071 -67.002 -65.044 1.00 50.68 81 LEU B N 1
ATOM 4872 C CA . LEU B 1 49 ? -50.089 -67.417 -66.011 1.00 51.75 81 LEU B CA 1
ATOM 4873 C C . LEU B 1 49 ? -51.158 -66.331 -66.186 1.00 51.07 81 LEU B C 1
ATOM 4874 O O . LEU B 1 49 ? -51.528 -65.995 -67.311 1.00 51.46 81 LEU B O 1
ATOM 4879 N N . LEU B 1 50 ? -51.631 -65.781 -65.069 1.00 50.02 82 LEU B N 1
ATOM 4880 C CA . LEU B 1 50 ? -52.763 -64.843 -65.062 1.00 49.47 82 LEU B CA 1
ATOM 4881 C C . LEU B 1 50 ? -52.382 -63.393 -65.371 1.00 47.48 82 LEU B C 1
ATOM 4882 O O . LEU B 1 50 ? -53.211 -62.629 -65.866 1.00 47.67 82 LEU B O 1
ATOM 4887 N N . LYS B 1 51 ? -51.143 -63.015 -65.069 1.00 45.55 83 LYS B N 1
ATOM 4888 C CA . LYS B 1 51 ? -50.714 -61.621 -65.185 1.00 43.48 83 LYS B CA 1
ATOM 4889 C C . LYS B 1 51 ? -50.704 -61.136 -66.637 1.00 42.63 83 LYS B C 1
ATOM 4890 O O . LYS B 1 51 ? -50.003 -61.702 -67.472 1.00 42.71 83 LYS B O 1
ATOM 4896 N N . PRO B 1 52 ? -51.477 -60.077 -66.940 1.00 41.42 84 PRO B N 1
ATOM 4897 C CA . PRO B 1 52 ? -51.446 -59.515 -68.287 1.00 40.93 84 PRO B CA 1
ATOM 4898 C C . PRO B 1 52 ? -50.192 -58.675 -68.516 1.00 38.94 84 PRO B C 1
ATOM 4899 O O . PRO B 1 52 ? -49.602 -58.168 -67.555 1.00 37.91 84 PRO B O 1
ATOM 4903 N N . THR B 1 53 ? -49.790 -58.533 -69.777 1.00 38.18 85 THR B N 1
ATOM 4904 C CA . THR B 1 53 ? -48.618 -57.726 -70.115 1.00 36.45 85 THR B CA 1
ATOM 4905 C C . THR B 1 53 ? -48.936 -56.240 -69.959 1.00 35.00 85 THR B C 1
ATOM 4906 O O . THR B 1 53 ? -50.107 -55.850 -69.977 1.00 35.08 85 THR B O 1
ATOM 4910 N N . PRO B 1 54 ? -47.896 -55.402 -69.802 1.00 33.29 86 PRO B N 1
ATOM 4911 C CA . PRO B 1 54 ? -48.110 -53.957 -69.808 1.00 32.01 86 PRO B CA 1
ATOM 4912 C C . PRO B 1 54 ? -48.814 -53.457 -71.069 1.00 32.08 86 PRO B C 1
ATOM 4913 O O . PRO B 1 54 ? -49.678 -52.578 -70.983 1.00 31.48 86 PRO B O 1
ATOM 4917 N N . ASN B 1 55 ? -48.456 -54.019 -72.223 1.00 32.31 87 ASN B N 1
ATOM 4918 C CA . ASN B 1 55 ? -49.076 -53.625 -73.487 1.00 32.73 87 ASN B CA 1
ATOM 4919 C C . ASN B 1 55 ? -50.569 -53.971 -73.527 1.00 33.47 87 ASN B C 1
ATOM 4920 O O . ASN B 1 55 ? -51.364 -53.216 -74.085 1.00 33.79 87 ASN B O 1
ATOM 4925 N N . THR B 1 56 ? -50.945 -55.098 -72.925 1.00 33.79 88 THR B N 1
ATOM 4926 C CA . THR B 1 56 ? -52.356 -55.475 -72.807 1.00 34.84 88 THR B CA 1
ATOM 4927 C C . THR B 1 56 ? -53.113 -54.528 -71.878 1.00 34.15 88 THR B C 1
ATOM 4928 O O . THR B 1 56 ? -54.207 -54.073 -72.206 1.00 34.57 88 THR B O 1
ATOM 4932 N N . VAL B 1 57 ? -52.523 -54.221 -70.727 1.00 33.15 89 VAL B N 1
ATOM 4933 C CA . VAL B 1 57 ? -53.154 -53.317 -69.765 1.00 32.52 89 VAL B CA 1
ATOM 4934 C C . VAL B 1 57 ? -53.275 -51.906 -70.344 1.00 31.89 89 VAL B C 1
ATOM 4935 O O . VAL B 1 57 ? -54.318 -51.263 -70.215 1.00 32.04 89 VAL B O 1
ATOM 4939 N N . HIS B 1 58 ? -52.214 -51.439 -70.998 1.00 31.06 90 HIS B N 1
ATOM 4940 C CA . HIS B 1 58 ? -52.242 -50.157 -71.693 1.00 30.45 90 HIS B CA 1
ATOM 4941 C C . HIS B 1 58 ? -53.356 -50.095 -72.746 1.00 31.67 90 HIS B C 1
ATOM 4942 O O . HIS B 1 58 ? -54.068 -49.092 -72.850 1.00 31.83 90 HIS B O 1
ATOM 4949 N N . TYR B 1 59 ? -53.508 -51.164 -73.525 1.00 32.73 91 TYR B N 1
ATOM 4950 C CA . TYR B 1 59 ? -54.566 -51.218 -74.532 1.00 33.89 91 TYR B CA 1
ATOM 4951 C C . TYR B 1 59 ? -55.931 -51.015 -73.879 1.00 34.17 91 TYR B C 1
ATOM 4952 O O . TYR B 1 59 ? -56.741 -50.222 -74.355 1.00 34.41 91 TYR B O 1
ATOM 4961 N N . ILE B 1 60 ? -56.170 -51.735 -72.786 1.00 34.26 92 ILE B N 1
ATOM 4962 C CA . ILE B 1 60 ? -57.454 -51.682 -72.086 1.00 34.79 92 ILE B CA 1
ATOM 4963 C C . ILE B 1 60 ? -57.736 -50.280 -71.543 1.00 33.85 92 ILE B C 1
ATOM 4964 O O . ILE B 1 60 ? -58.867 -49.801 -71.628 1.00 34.59 92 ILE B O 1
ATOM 4969 N N . LEU B 1 61 ? -56.705 -49.624 -71.013 1.00 32.62 93 LEU B N 1
ATOM 4970 C CA . LEU B 1 61 ? -56.843 -48.277 -70.438 1.00 31.56 93 LEU B CA 1
ATOM 4971 C C . LEU B 1 61 ? -57.043 -47.178 -71.489 1.00 31.76 93 LEU B C 1
ATOM 4972 O O . LEU B 1 61 ? -57.512 -46.089 -71.157 1.00 31.51 93 LEU B O 1
ATOM 4977 N N . THR B 1 62 ? -56.683 -47.453 -72.743 1.00 32.32 94 THR B N 1
ATOM 4978 C CA . THR B 1 62 ? -56.761 -46.455 -73.813 1.00 32.55 94 THR B CA 1
ATOM 4979 C C . THR B 1 62 ? -57.813 -46.801 -74.871 1.00 34.24 94 THR B C 1
ATOM 4980 O O . THR B 1 62 ? -57.847 -46.196 -75.945 1.00 34.66 94 THR B O 1
ATOM 4984 N N . HIS B 1 63 ? -58.667 -47.774 -74.561 1.00 35.45 95 HIS B N 1
ATOM 4985 C CA . HIS B 1 63 ? -59.813 -48.111 -75.398 1.00 37.23 95 HIS B CA 1
ATOM 4986 C C . HIS B 1 63 ? -61.054 -48.185 -74.515 1.00 38.01 95 HIS B C 1
ATOM 4987 O O . HIS B 1 63 ? -60.971 -47.959 -73.312 1.00 37.19 95 HIS B O 1
ATOM 4994 N N . PHE B 1 64 ? -62.203 -48.482 -75.113 1.00 39.81 96 PHE B N 1
ATOM 4995 C CA . PHE B 1 64 ? -63.450 -48.631 -74.365 1.00 40.91 96 PHE B CA 1
ATOM 4996 C C . PHE B 1 64 ? -63.824 -47.356 -73.609 1.00 40.41 96 PHE B C 1
ATOM 4997 O O . PHE B 1 64 ? -64.228 -47.414 -72.449 1.00 40.41 96 PHE B O 1
ATOM 5005 N N . LYS B 1 65 ? -63.709 -46.211 -74.280 1.00 40.45 97 LYS B N 1
ATOM 5006 C CA . LYS B 1 65 ? -63.928 -44.910 -73.641 1.00 40.24 97 LYS B CA 1
ATOM 5007 C C . LYS B 1 65 ? -65.320 -44.791 -73.013 1.00 41.07 97 LYS B C 1
ATOM 5008 O O . LYS B 1 65 ? -65.468 -44.207 -71.939 1.00 40.55 97 LYS B O 1
ATOM 5014 N N . GLY B 1 66 ? -66.328 -45.340 -73.686 1.00 42.63 98 GLY B N 1
ATOM 5015 C CA . GLY B 1 66 ? -67.699 -45.348 -73.170 1.00 43.70 98 GLY B CA 1
ATOM 5016 C C . GLY B 1 66 ? -67.835 -46.103 -71.857 1.00 43.49 98 GLY B C 1
ATOM 5017 O O . GLY B 1 66 ? -68.545 -45.662 -70.952 1.00 43.79 98 GLY B O 1
ATOM 5018 N N . VAL B 1 67 ? -67.147 -47.238 -71.753 1.00 43.06 99 VAL B N 1
ATOM 5019 C CA . VAL B 1 67 ? -67.147 -48.033 -70.527 1.00 42.71 99 VAL B CA 1
ATOM 5020 C C . VAL B 1 67 ? -66.432 -47.292 -69.388 1.00 40.96 99 VAL B C 1
ATOM 5021 O O . VAL B 1 67 ? -66.905 -47.307 -68.251 1.00 41.00 99 VAL B O 1
ATOM 5025 N N . TRP B 1 68 ? -65.306 -46.642 -69.690 1.00 39.46 100 TRP B N 1
ATOM 5026 C CA . TRP B 1 68 ? -64.575 -45.867 -68.679 1.00 37.77 100 TRP B CA 1
ATOM 5027 C C . TRP B 1 68 ? -65.368 -44.656 -68.179 1.00 38.15 100 TRP B C 1
ATOM 5028 O O . TRP B 1 68 ? -65.258 -44.296 -67.009 1.00 37.18 100 TRP B O 1
ATOM 5039 N N . ASN B 1 69 ? -66.156 -44.030 -69.055 1.00 39.38 101 ASN B N 1
ATOM 5040 C CA . ASN B 1 69 ? -67.017 -42.913 -68.644 1.00 40.03 101 ASN B CA 1
ATOM 5041 C C . ASN B 1 69 ? -67.975 -43.344 -67.532 1.00 40.80 101 ASN B C 1
ATOM 5042 O O . ASN B 1 69 ? -68.226 -42.584 -66.591 1.00 40.45 101 ASN B O 1
ATOM 5047 N N . ILE B 1 70 ? -68.490 -44.568 -67.649 1.00 41.85 102 ILE B N 1
ATOM 5048 C CA . ILE B 1 70 ? -69.339 -45.169 -66.622 1.00 42.69 102 ILE B CA 1
ATOM 5049 C C . ILE B 1 70 ? -68.544 -45.450 -65.346 1.00 41.39 102 ILE B C 1
ATOM 5050 O O . ILE B 1 70 ? -68.968 -45.062 -64.256 1.00 41.31 102 ILE B O 1
ATOM 5055 N N . VAL B 1 71 ? -67.397 -46.116 -65.490 1.00 40.29 103 VAL B N 1
ATOM 5056 C CA . VAL B 1 71 ? -66.537 -46.463 -64.350 1.00 39.12 103 VAL B CA 1
ATOM 5057 C C . VAL B 1 71 ? -66.088 -45.222 -63.576 1.00 37.58 103 VAL B C 1
ATOM 5058 O O . VAL B 1 71 ? -66.064 -45.225 -62.343 1.00 37.27 103 VAL B O 1
ATOM 5062 N N . ASN B 1 72 ? -65.748 -44.161 -64.306 1.00 36.78 104 ASN B N 1
ATOM 5063 C CA . ASN B 1 72 ? -65.300 -42.906 -63.698 1.00 35.44 104 ASN B CA 1
ATOM 5064 C C . ASN B 1 72 ? -66.350 -42.237 -62.809 1.00 36.27 104 ASN B C 1
ATOM 5065 O O . ASN B 1 72 ? -66.001 -41.432 -61.947 1.00 35.39 104 ASN B O 1
ATOM 5070 N N . ASN B 1 73 ? -67.624 -42.557 -63.034 1.00 37.94 105 ASN B N 1
ATOM 5071 C CA . ASN B 1 73 ? -68.727 -41.991 -62.249 1.00 38.98 105 ASN B CA 1
ATOM 5072 C C . ASN B 1 73 ? -69.308 -42.945 -61.193 1.00 39.62 105 ASN B C 1
ATOM 5073 O O . ASN B 1 73 ? -70.385 -42.691 -60.651 1.00 40.54 105 ASN B O 1
ATOM 5078 N N . ILE B 1 74 A -68.590 -44.031 -60.910 1.00 39.21 105 ILE B N 1
ATOM 5079 C CA . ILE B 1 74 A -68.898 -44.931 -59.798 1.00 39.74 105 ILE B CA 1
ATOM 5080 C C . ILE B 1 74 A -67.736 -44.834 -58.797 1.00 38.51 105 ILE B C 1
ATOM 5081 O O . ILE B 1 74 A -66.712 -45.496 -58.980 1.00 37.49 105 ILE B O 1
ATOM 5086 N N . PRO B 1 75 ? -67.882 -44.002 -57.745 1.00 38.47 106 PRO B N 1
ATOM 5087 C CA . PRO B 1 75 ? -66.748 -43.701 -56.853 1.00 37.47 106 PRO B CA 1
ATOM 5088 C C . PRO B 1 75 ? -66.042 -44.919 -56.260 1.00 37.62 106 PRO B C 1
ATOM 5089 O O . PRO B 1 75 ? -64.809 -44.923 -56.164 1.00 36.79 106 PRO B O 1
ATOM 5093 N N . PHE B 1 76 ? -66.816 -45.930 -55.866 1.00 39.30 107 PHE B N 1
ATOM 5094 C CA . PHE B 1 76 ? -66.272 -47.183 -55.324 1.00 39.70 107 PHE B CA 1
ATOM 5095 C C . PHE B 1 76 ? -65.285 -47.842 -56.291 1.00 38.76 107 PHE B C 1
ATOM 5096 O O . PHE B 1 76 ? -64.208 -48.282 -55.888 1.00 37.91 107 PHE B O 1
ATOM 5104 N N . LEU B 1 77 ? -65.665 -47.901 -57.563 1.00 38.61 108 LEU B N 1
ATOM 5105 C CA . LEU B 1 77 ? -64.862 -48.573 -58.580 1.00 37.94 108 LEU B CA 1
ATOM 5106 C C . LEU B 1 77 ? -63.646 -47.733 -58.979 1.00 35.76 108 LEU B C 1
ATOM 5107 O O . LEU B 1 77 ? -62.555 -48.268 -59.167 1.00 34.87 108 LEU B O 1
ATOM 5112 N N . ARG B 1 78 ? -63.832 -46.419 -59.092 1.00 34.52 109 ARG B N 1
ATOM 5113 C CA . ARG B 1 78 ? -62.720 -45.510 -59.366 1.00 32.76 109 ARG B CA 1
ATOM 5114 C C . ARG B 1 78 ? -61.680 -45.595 -58.242 1.00 31.43 109 ARG B C 1
ATOM 5115 O O . ARG B 1 78 ? -60.482 -45.641 -58.504 1.00 30.35 109 ARG B O 1
ATOM 5123 N N . SER B 1 79 ? -62.150 -45.633 -56.998 1.00 31.35 110 SER B N 1
ATOM 5124 C CA . SER B 1 79 ? -61.265 -45.795 -55.844 1.00 30.41 110 SER B CA 1
ATOM 5125 C C . SER B 1 79 ? -60.508 -47.121 -55.895 1.00 30.31 110 SER B C 1
ATOM 5126 O O . SER B 1 79 ? -59.290 -47.139 -55.725 1.00 29.39 110 SER B O 1
ATOM 5129 N N . LEU B 1 80 ? -61.230 -48.217 -56.136 1.00 31.31 111 LEU B N 1
ATOM 5130 C CA . LEU B 1 80 ? -60.629 -49.559 -56.223 1.00 31.55 111 LEU B CA 1
ATOM 5131 C C . LEU B 1 80 ? -59.514 -49.626 -57.272 1.00 30.51 111 LEU B C 1
ATOM 5132 O O . LEU B 1 80 ? -58.423 -50.135 -57.004 1.00 29.81 111 LEU B O 1
ATOM 5137 N N . ILE B 1 81 ? -59.797 -49.110 -58.463 1.00 30.26 112 ILE B N 1
ATOM 5138 C CA . ILE B 1 81 ? -58.833 -49.139 -59.560 1.00 29.58 112 ILE B CA 1
ATOM 5139 C C . ILE B 1 81 ? -57.631 -48.246 -59.265 1.00 28.00 112 ILE B C 1
ATOM 5140 O O . ILE B 1 81 ? -56.489 -48.662 -59.464 1.00 27.52 112 ILE B O 1
ATOM 5145 N N . MET B 1 82 ? -57.877 -47.026 -58.794 1.00 27.39 113 MET B N 1
ATOM 5146 C CA . MET B 1 82 ? -56.768 -46.125 -58.459 1.00 26.09 113 MET B CA 1
ATOM 5147 C C . MET B 1 82 ? -55.899 -46.717 -57.349 1.00 26.07 113 MET B C 1
ATOM 5148 O O . MET B 1 82 ? -54.681 -46.609 -57.389 1.00 25.55 113 MET B O 1
ATOM 5153 N N . LYS B 1 83 ? -56.533 -47.350 -56.368 1.00 27.22 114 LYS B N 1
ATOM 5154 C CA . LYS B 1 83 ? -55.808 -48.014 -55.291 1.00 27.48 114 LYS B CA 1
ATOM 5155 C C . LYS B 1 83 ? -54.832 -49.049 -55.853 1.00 27.47 114 LYS B C 1
ATOM 5156 O O . LYS B 1 83 ? -53.659 -49.092 -55.463 1.00 26.78 114 LYS B O 1
ATOM 5162 N N . TYR B 1 84 ? -55.315 -49.872 -56.779 1.00 28.33 115 TYR B N 1
ATOM 5163 C CA . TYR B 1 84 ? -54.478 -50.906 -57.386 1.00 28.94 115 TYR B CA 1
ATOM 5164 C C . TYR B 1 84 ? -53.346 -50.299 -58.222 1.00 27.41 115 TYR B C 1
ATOM 5165 O O . TYR B 1 84 ? -52.239 -50.829 -58.234 1.00 27.08 115 TYR B O 1
ATOM 5174 N N . VAL B 1 85 ? -53.620 -49.195 -58.916 1.00 26.55 116 VAL B N 1
ATOM 5175 C CA . VAL B 1 85 ? -52.578 -48.472 -59.654 1.00 25.76 116 VAL B CA 1
ATOM 5176 C C . VAL B 1 85 ? -51.457 -48.041 -58.702 1.00 24.82 116 VAL B C 1
ATOM 5177 O O . VAL B 1 85 ? -50.282 -48.287 -58.961 1.00 24.34 116 VAL B O 1
ATOM 5181 N N . LEU B 1 86 ? -51.826 -47.431 -57.582 1.00 24.47 117 LEU B N 1
ATOM 5182 C CA . LEU B 1 86 ? -50.835 -46.939 -56.622 1.00 23.65 117 LEU B CA 1
ATOM 5183 C C . LEU B 1 86 ? -50.013 -48.065 -55.994 1.00 24.24 117 LEU B C 1
ATOM 5184 O O . LEU B 1 86 ? -48.784 -47.987 -55.945 1.00 24.25 117 LEU B O 1
ATOM 5189 N N . THR B 1 87 ? -50.686 -49.111 -55.528 1.00 25.70 118 THR B N 1
ATOM 5190 C CA . THR B 1 87 ? -50.007 -50.207 -54.836 1.00 26.30 118 THR B CA 1
ATOM 5191 C C . THR B 1 87 ? -49.148 -51.053 -55.782 1.00 26.86 118 THR B C 1
ATOM 5192 O O . THR B 1 87 ? -48.005 -51.369 -55.453 1.00 26.38 118 THR B O 1
ATOM 5196 N N . SER B 1 88 ? -49.677 -51.392 -56.958 1.00 27.77 119 SER B N 1
ATOM 5197 C CA . SER B 1 88 ? -48.931 -52.219 -57.920 1.00 28.50 119 SER B CA 1
ATOM 5198 C C . SER B 1 88 ? -47.672 -51.505 -58.439 1.00 27.81 119 SER B C 1
ATOM 5199 O O . SER B 1 88 ? -46.626 -52.135 -58.622 1.00 28.36 119 SER B O 1
ATOM 5202 N N . ARG B 1 89 ? -47.767 -50.196 -58.660 1.00 27.25 120 ARG B N 1
ATOM 5203 C CA . ARG B 1 89 ? -46.614 -49.404 -59.083 1.00 26.56 120 ARG B CA 1
ATOM 5204 C C . ARG B 1 89 ? -45.585 -49.261 -57.962 1.00 26.09 120 ARG B C 1
ATOM 5205 O O . ARG B 1 89 ? -44.388 -49.469 -58.165 1.00 25.38 120 ARG B O 1
ATOM 5213 N N . SER B 1 90 ? -46.058 -48.899 -56.778 1.00 26.19 121 SER B N 1
ATOM 5214 C CA . SER B 1 90 ? -45.162 -48.607 -55.662 1.00 26.29 121 SER B CA 1
ATOM 5215 C C . SER B 1 90 ? -44.352 -49.821 -55.193 1.00 26.49 121 SER B C 1
ATOM 5216 O O . SER B 1 90 ? -43.224 -49.668 -54.713 1.00 26.38 121 SER B O 1
ATOM 5219 N N . TYR B 1 91 ? -44.902 -51.022 -55.371 1.00 27.46 122 TYR B N 1
ATOM 5220 C CA . TYR B 1 91 ? -44.208 -52.263 -55.003 1.00 28.12 122 TYR B CA 1
ATOM 5221 C C . TYR B 1 91 ? -42.889 -52.493 -55.764 1.00 27.11 122 TYR B C 1
ATOM 5222 O O . TYR B 1 91 ? -42.026 -53.243 -55.295 1.00 27.07 122 TYR B O 1
ATOM 5231 N N . LEU B 1 92 ? -42.735 -51.853 -56.923 1.00 25.62 123 LEU B N 1
ATOM 5232 C CA . LEU B 1 92 ? -41.519 -51.985 -57.737 1.00 25.12 123 LEU B CA 1
ATOM 5233 C C . LEU B 1 92 ? -40.326 -51.184 -57.200 1.00 23.88 123 LEU B C 1
ATOM 5234 O O . LEU B 1 92 ? -39.207 -51.347 -57.684 1.00 23.82 123 LEU B O 1
ATOM 5239 N N . ILE B 1 93 ? -40.568 -50.319 -56.216 1.00 22.79 124 ILE B N 1
ATOM 5240 C CA . ILE B 1 93 ? -39.540 -49.423 -55.676 1.00 21.83 124 ILE B CA 1
ATOM 5241 C C . ILE B 1 93 ? -39.088 -49.904 -54.299 1.00 22.28 124 ILE B C 1
ATOM 5242 O O . ILE B 1 93 ? -39.919 -50.128 -53.421 1.00 22.55 124 ILE B O 1
ATOM 5247 N N . ASP B 1 94 ? -37.776 -50.056 -54.113 1.00 22.20 125 ASP B N 1
ATOM 5248 C CA . ASP B 1 94 ? -37.221 -50.437 -52.814 1.00 22.89 125 ASP B CA 1
ATOM 5249 C C . ASP B 1 94 ? -37.354 -49.275 -51.836 1.00 21.78 125 ASP B C 1
ATOM 5250 O O . ASP B 1 94 ? -36.853 -48.183 -52.094 1.00 21.89 125 ASP B O 1
ATOM 5255 N N . SER B 1 95 ? -38.002 -49.520 -50.702 1.00 21.81 126 SER B N 1
ATOM 5256 C CA . SER B 1 95 ? -38.228 -48.477 -49.703 1.00 21.15 126 SER B CA 1
ATOM 5257 C C . SER B 1 95 ? -38.340 -49.108 -48.313 1.00 21.58 126 SER B C 1
ATOM 5258 O O . SER B 1 95 ? -39.288 -49.858 -48.066 1.00 22.30 126 SER B O 1
ATOM 5261 N N . PRO B 1 96 ? -37.370 -48.833 -47.405 1.00 21.31 127 PRO B N 1
ATOM 5262 C CA . PRO B 1 96 ? -36.184 -47.970 -47.521 1.00 20.43 127 PRO B CA 1
ATOM 5263 C C . PRO B 1 96 ? -35.241 -48.320 -48.680 1.00 19.67 127 PRO B C 1
ATOM 5264 O O . PRO B 1 96 ? -35.181 -49.477 -49.108 1.00 19.83 127 PRO B O 1
ATOM 5268 N N . PRO B 1 97 ? -34.481 -47.326 -49.166 1.00 18.09 128 PRO B N 1
ATOM 5269 C CA . PRO B 1 97 ? -33.631 -47.494 -50.338 1.00 17.82 128 PRO B CA 1
ATOM 5270 C C . PRO B 1 97 ? -32.355 -48.283 -50.061 1.00 18.11 128 PRO B C 1
ATOM 5271 O O . PRO B 1 97 ? -31.979 -48.478 -48.899 1.00 18.28 128 PRO B O 1
ATOM 5275 N N . THR B 1 98 ? -31.702 -48.708 -51.137 1.00 18.32 129 THR B N 1
ATOM 5276 C CA . THR B 1 98 ? -30.578 -49.638 -51.073 1.00 19.27 129 THR B CA 1
ATOM 5277 C C . THR B 1 98 ? -29.322 -49.050 -51.735 1.00 19.20 129 THR B C 1
ATOM 5278 O O . THR B 1 98 ? -28.540 -48.354 -51.081 1.00 19.65 129 THR B O 1
ATOM 5282 N N . TYR B 1 99 ? -29.140 -49.305 -53.025 1.00 18.99 130 TYR B N 1
ATOM 5283 C CA . TYR B 1 99 ? -27.849 -49.072 -53.673 1.00 19.18 130 TYR B CA 1
ATOM 5284 C C . TYR B 1 99 ? -27.646 -47.619 -54.078 1.00 18.52 130 TYR B C 1
ATOM 5285 O O . TYR B 1 99 ? -28.582 -46.833 -54.110 1.00 18.66 130 TYR B O 1
ATOM 5294 N N . ASN B 1 100 ? -26.403 -47.276 -54.392 1.00 18.69 131 ASN B N 1
ATOM 5295 C CA . ASN B 1 100 ? -26.107 -46.002 -55.053 1.00 17.99 131 ASN B CA 1
ATOM 5296 C C . ASN B 1 100 ? -24.878 -46.164 -55.949 1.00 18.58 131 ASN B C 1
ATOM 5297 O O . ASN B 1 100 ? -24.378 -47.277 -56.110 1.00 18.57 131 ASN B O 1
ATOM 5302 N N . VAL B 1 101 ? -24.406 -45.070 -56.544 1.00 18.44 132 VAL B N 1
ATOM 5303 C CA . VAL B 1 101 ? -23.291 -45.149 -57.507 1.00 19.14 132 VAL B CA 1
ATOM 5304 C C . VAL B 1 101 ? -22.020 -45.803 -56.953 1.00 20.03 132 VAL B C 1
ATOM 5305 O O . VAL B 1 101 ? -21.254 -46.417 -57.710 1.00 20.04 132 VAL B O 1
ATOM 5309 N N . HIS B 1 102 ? -21.800 -45.694 -55.642 1.00 19.89 133 HIS B N 1
ATOM 5310 C CA . HIS B 1 102 ? -20.581 -46.216 -55.021 1.00 20.97 133 HIS B CA 1
ATOM 5311 C C . HIS B 1 102 ? -20.763 -47.550 -54.299 1.00 20.94 133 HIS B C 1
ATOM 5312 O O . HIS B 1 102 ? -19.769 -48.159 -53.892 1.00 22.01 133 HIS B O 1
ATOM 5319 N N . TYR B 1 103 ? -22.014 -48.000 -54.147 1.00 20.36 134 TYR B N 1
ATOM 5320 C CA . TYR B 1 103 ? -22.321 -49.222 -53.395 1.00 20.37 134 TYR B CA 1
ATOM 5321 C C . TYR B 1 103 ? -23.236 -50.174 -54.162 1.00 20.47 134 TYR B C 1
ATOM 5322 O O . TYR B 1 103 ? -24.430 -49.924 -54.314 1.00 20.53 134 TYR B O 1
ATOM 5331 N N . GLY B 1 104 ? -22.650 -51.274 -54.632 1.00 21.29 135 GLY B N 1
ATOM 5332 C CA . GLY B 1 104 ? -23.396 -52.361 -55.271 1.00 21.40 135 GLY B CA 1
ATOM 5333 C C . GLY B 1 104 ? -23.861 -53.423 -54.289 1.00 21.79 135 GLY B C 1
ATOM 5334 O O . GLY B 1 104 ? -24.388 -54.460 -54.697 1.00 22.68 135 GLY B O 1
ATOM 5335 N N . TYR B 1 105 ? -23.630 -53.172 -53.002 1.00 21.25 136 TYR B N 1
ATOM 5336 C CA . TYR B 1 105 ? -24.149 -53.988 -51.900 1.00 21.45 136 TYR B CA 1
ATOM 5337 C C . TYR B 1 105 ? -24.792 -53.023 -50.899 1.00 21.01 136 TYR B C 1
ATOM 5338 O O . TYR B 1 105 ? -24.480 -51.833 -50.894 1.00 20.05 136 TYR B O 1
ATOM 5347 N N . LYS B 1 106 ? -25.692 -53.527 -50.063 1.00 20.98 137 LYS B N 1
ATOM 5348 C CA . LYS B 1 106 ? -26.348 -52.679 -49.064 1.00 20.56 137 LYS B CA 1
ATOM 5349 C C . LYS B 1 106 ? -25.346 -52.260 -47.985 1.00 20.15 137 LYS B C 1
ATOM 5350 O O . LYS B 1 106 ? -24.512 -53.053 -47.558 1.00 20.50 137 LYS B O 1
ATOM 5356 N N . SER B 1 107 ? -25.411 -50.996 -47.577 1.00 19.40 138 SER B N 1
ATOM 5357 C CA . SER B 1 107 ? -24.519 -50.486 -46.535 1.00 19.75 138 SER B CA 1
ATOM 5358 C C . SER B 1 107 ? -25.178 -49.349 -45.793 1.00 18.76 138 SER B C 1
ATOM 5359 O O . SER B 1 107 ? -26.097 -48.693 -46.314 1.00 17.97 138 SER B O 1
ATOM 5362 N N . TRP B 1 108 ? -24.706 -49.105 -44.577 1.00 18.97 139 TRP B N 1
ATOM 5363 C CA . TRP B 1 108 ? -25.208 -47.987 -43.813 1.00 18.72 139 TRP B CA 1
ATOM 5364 C C . TRP B 1 108 ? -24.874 -46.664 -44.505 1.00 18.08 139 TRP B C 1
ATOM 5365 O O . TRP B 1 108 ? -25.661 -45.712 -44.452 1.00 17.00 139 TRP B O 1
ATOM 5376 N N . GLU B 1 109 ? -23.715 -46.611 -45.159 1.00 18.36 140 GLU B N 1
ATOM 5377 C CA . GLU B 1 109 ? -23.341 -45.412 -45.916 1.00 18.46 140 GLU B CA 1
ATOM 5378 C C . GLU B 1 109 ? -24.344 -45.139 -47.033 1.00 17.89 140 GLU B C 1
ATOM 5379 O O . GLU B 1 109 ? -24.800 -44.003 -47.184 1.00 18.08 140 GLU B O 1
ATOM 5385 N N . ALA B 1 110 ? -24.701 -46.166 -47.808 1.00 18.17 141 ALA B N 1
ATOM 5386 C CA . ALA B 1 110 ? -25.661 -45.993 -48.905 1.00 18.04 141 ALA B CA 1
ATOM 5387 C C . ALA B 1 110 ? -27.050 -45.666 -48.360 1.00 17.86 141 ALA B C 1
ATOM 5388 O O . ALA B 1 110 ? -27.756 -44.844 -48.922 1.00 17.73 141 ALA B O 1
ATOM 5390 N N . PHE B 1 111 ? -27.4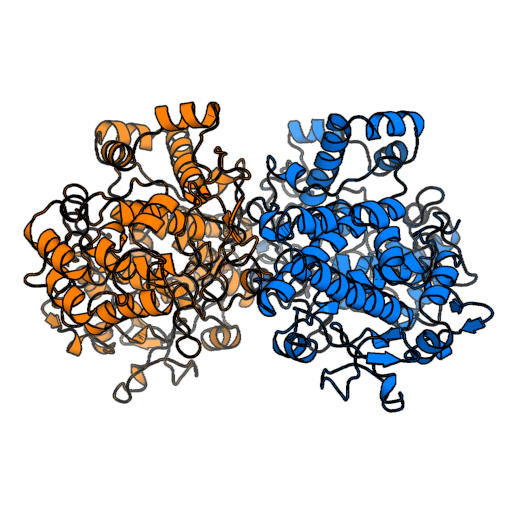44 -46.290 -47.254 1.00 18.11 142 PHE B N 1
ATOM 5391 C CA . PHE B 1 111 ? -28.740 -45.959 -46.668 1.00 18.00 142 PHE B CA 1
ATOM 5392 C C . PHE B 1 111 ? -28.788 -44.516 -46.148 1.00 17.54 142 PHE B C 1
ATOM 5393 O O . PHE B 1 111 ? -29.730 -43.777 -46.437 1.00 17.76 142 PHE B O 1
ATOM 5401 N N . SER B 1 112 ? -27.782 -44.129 -45.371 1.00 17.67 143 SER B N 1
ATOM 5402 C CA . SER B 1 112 ? -27.858 -42.902 -44.574 1.00 17.68 143 SER B CA 1
ATOM 5403 C C . SER B 1 112 ? -27.468 -41.622 -45.311 1.00 17.55 143 SER B C 1
ATOM 5404 O O . SER B 1 112 ? -27.932 -40.545 -44.948 1.00 17.35 143 SER B O 1
ATOM 5407 N N . ASN B 1 113 ? -26.600 -41.725 -46.313 1.00 17.63 144 ASN B N 1
ATOM 5408 C CA . ASN B 1 113 ? -26.060 -40.522 -46.955 1.00 17.44 144 ASN B CA 1
ATOM 5409 C C . ASN B 1 113 ? -27.026 -39.957 -47.994 1.00 16.72 144 ASN B C 1
ATOM 5410 O O . ASN B 1 113 ? -27.113 -40.449 -49.116 1.00 16.38 144 ASN B O 1
ATOM 5415 N N . LEU B 1 114 ? -27.741 -38.903 -47.606 1.00 16.57 145 LEU B N 1
ATOM 5416 C CA . LEU B 1 114 ? -28.767 -38.307 -48.443 1.00 16.41 145 LEU B CA 1
ATOM 5417 C C . LEU B 1 114 ? -28.221 -37.537 -49.656 1.00 16.10 145 LEU B C 1
ATOM 5418 O O . LEU B 1 114 ? -28.987 -37.170 -50.548 1.00 15.67 145 LEU B O 1
ATOM 5423 N N . SER B 1 115 ? -26.914 -37.291 -49.703 1.00 16.64 146 SER B N 1
ATOM 5424 C CA . SER B 1 115 ? -26.331 -36.593 -50.851 1.00 17.18 146 SER B CA 1
ATOM 5425 C C . SER B 1 115 ? -26.252 -37.431 -52.134 1.00 16.86 146 SER B C 1
ATOM 5426 O O . SER B 1 115 ? -25.982 -36.886 -53.203 1.00 17.32 146 SER B O 1
ATOM 5429 N N . TYR B 1 116 ? -26.482 -38.740 -52.032 1.00 16.55 147 TYR B N 1
ATOM 5430 C CA . TYR B 1 116 ? -26.536 -39.613 -53.201 1.00 16.55 147 TYR B CA 1
ATOM 5431 C C . TYR B 1 116 ? -27.955 -39.755 -53.754 1.00 16.08 147 TYR B C 1
ATOM 5432 O O . TYR B 1 116 ? -28.925 -39.860 -52.999 1.00 15.93 147 TYR B O 1
ATOM 5441 N N . TYR B 1 117 ? -28.064 -39.830 -55.075 1.00 16.00 148 TYR B N 1
ATOM 5442 C CA . TYR B 1 117 ? -29.231 -40.438 -55.687 1.00 15.68 148 TYR B CA 1
ATOM 5443 C C . TYR B 1 117 ? -29.168 -41.921 -55.363 1.00 16.04 148 TYR B C 1
ATOM 5444 O O . TYR B 1 117 ? -28.079 -42.496 -55.313 1.00 16.02 148 TYR B O 1
ATOM 5453 N N . THR B 1 118 ? -30.319 -42.548 -55.164 1.00 16.17 149 THR B N 1
ATOM 5454 C CA . THR B 1 118 ? -30.359 -44.001 -55.000 1.00 16.35 149 THR B CA 1
ATOM 5455 C C . THR B 1 118 ? -30.324 -44.692 -56.371 1.00 16.86 149 THR B C 1
ATOM 5456 O O . THR B 1 118 ? -30.364 -44.032 -57.416 1.00 16.70 149 THR B O 1
ATOM 5460 N N . ARG B 1 119 ? -30.220 -46.018 -56.363 1.00 17.42 150 ARG B N 1
ATOM 5461 C CA . ARG B 1 119 ? -30.142 -46.791 -57.593 1.00 17.61 150 ARG B CA 1
ATOM 5462 C C . ARG B 1 119 ? -31.113 -47.963 -57.595 1.00 18.00 150 ARG B C 1
ATOM 5463 O O . ARG B 1 119 ? -31.062 -48.834 -56.717 1.00 18.50 150 ARG B O 1
ATOM 5471 N N . ALA B 1 120 ? -31.997 -47.974 -58.592 1.00 18.11 151 ALA B N 1
ATOM 5472 C CA . ALA B 1 120 ? -32.928 -49.074 -58.811 1.00 18.73 151 ALA B CA 1
ATOM 5473 C C . ALA B 1 120 ? -32.211 -50.385 -59.132 1.00 19.73 151 ALA B C 1
ATOM 5474 O O . ALA B 1 120 ? -32.699 -51.453 -58.771 1.00 20.92 151 ALA B O 1
ATOM 5476 N N . LEU B 1 121 ? -31.085 -50.302 -59.842 1.00 19.89 152 LEU B N 1
ATOM 5477 C CA . LEU B 1 121 ? -30.176 -51.436 -60.016 1.00 20.43 152 LEU B CA 1
ATOM 5478 C C . LEU B 1 121 ? -28.777 -51.005 -59.591 1.00 20.57 152 LEU B C 1
ATOM 5479 O O . LEU B 1 121 ? -28.363 -49.870 -59.874 1.00 19.81 152 LEU B O 1
ATOM 5484 N N . PRO B 1 122 ? -28.031 -51.909 -58.929 1.00 20.90 153 PRO B N 1
ATOM 5485 C CA . PRO B 1 122 ? -26.687 -51.530 -58.506 1.00 21.06 153 PRO B CA 1
ATOM 5486 C C . PRO B 1 122 ? -25.775 -51.286 -59.698 1.00 21.39 153 PRO B C 1
ATOM 5487 O O . PRO B 1 122 ? -26.032 -51.806 -60.787 1.00 21.85 153 PRO B O 1
ATOM 5491 N N . PRO B 1 123 ? -24.701 -50.514 -59.498 1.00 21.40 154 PRO B N 1
ATOM 5492 C CA . PRO B 1 123 ? -23.775 -50.291 -60.600 1.00 21.78 154 PRO B CA 1
ATOM 5493 C C . PRO B 1 123 ? -23.030 -51.559 -61.009 1.00 22.43 154 PRO B C 1
ATOM 5494 O O . PRO B 1 123 ? -22.877 -52.488 -60.207 1.00 22.92 154 PRO B O 1
ATOM 5498 N N . VAL B 1 124 ? -22.586 -51.596 -62.259 1.00 22.58 155 VAL B N 1
ATOM 5499 C CA . VAL B 1 124 ? -21.672 -52.629 -62.710 1.00 23.52 155 VAL B CA 1
ATOM 5500 C C . VAL B 1 124 ? -20.342 -52.400 -61.996 1.00 24.32 155 VAL B C 1
ATOM 5501 O O . VAL B 1 124 ? -19.819 -51.288 -62.001 1.00 24.23 155 VAL B O 1
ATOM 5505 N N . ALA B 1 125 ? -19.809 -53.443 -61.367 1.00 25.59 156 ALA B N 1
ATOM 5506 C CA . ALA B 1 125 ? -18.589 -53.317 -60.563 1.00 26.72 156 ALA B CA 1
ATOM 5507 C C . ALA B 1 125 ? -17.409 -52.816 -61.398 1.00 28.09 156 ALA B C 1
ATOM 5508 O O . ALA B 1 125 ? -17.345 -53.053 -62.606 1.00 28.25 156 ALA B O 1
ATOM 5510 N N . ASP B 1 126 ? -16.479 -52.133 -60.738 1.00 29.53 157 ASP B N 1
ATOM 5511 C CA . ASP B 1 126 ? -15.338 -51.511 -61.412 1.00 31.49 157 ASP B CA 1
ATOM 5512 C C . ASP B 1 126 ? -14.428 -52.516 -62.118 1.00 32.82 157 ASP B C 1
ATOM 5513 O O . ASP B 1 126 ? -13.859 -52.198 -63.158 1.00 33.90 157 ASP B O 1
ATOM 5518 N N . ASP B 1 127 ? -14.286 -53.721 -61.566 1.00 33.67 158 ASP B N 1
ATOM 5519 C CA . ASP B 1 127 ? -13.364 -54.712 -62.140 1.00 35.02 158 ASP B CA 1
ATOM 5520 C C . ASP B 1 127 ? -13.994 -55.664 -63.174 1.00 34.88 158 ASP B C 1
ATOM 5521 O O . ASP B 1 127 ? -13.338 -56.593 -63.629 1.00 36.00 158 ASP B O 1
ATOM 5526 N N . CYS B 1 128 ? -15.251 -55.433 -63.549 1.00 33.49 159 CYS B N 1
ATOM 5527 C CA . CYS B 1 128 ? -15.893 -56.244 -64.581 1.00 33.25 159 CYS B CA 1
ATOM 5528 C C . CYS B 1 128 ? -15.206 -56.022 -65.935 1.00 33.94 159 CYS B C 1
ATOM 5529 O O . CYS B 1 128 ? -14.754 -54.914 -66.224 1.00 34.06 159 CYS B O 1
ATOM 5532 N N . PRO B 1 129 ? -15.112 -57.078 -66.759 1.00 34.43 160 PRO B N 1
ATOM 5533 C CA . PRO B 1 129 ? -14.352 -56.982 -68.009 1.00 35.13 160 PRO B CA 1
ATOM 5534 C C . PRO B 1 129 ? -14.967 -56.074 -69.083 1.00 34.46 160 PRO B C 1
ATOM 5535 O O . PRO B 1 129 ? -14.236 -55.564 -69.933 1.00 35.25 160 PRO B O 1
ATOM 5539 N N . THR B 1 130 ? -16.286 -55.894 -69.064 1.00 33.04 161 THR B N 1
ATOM 5540 C CA . THR B 1 130 ? -16.952 -55.013 -70.024 1.00 32.33 161 THR B CA 1
ATOM 5541 C C . THR B 1 130 ? -17.827 -54.010 -69.283 1.00 30.97 161 THR B C 1
ATOM 5542 O O . THR B 1 130 ? -18.186 -54.240 -68.125 1.00 30.18 161 THR B O 1
ATOM 5546 N N . PRO B 1 131 ? -18.175 -52.891 -69.946 1.00 30.42 162 PRO B N 1
ATOM 5547 C CA . PRO B 1 131 ? -19.017 -51.876 -69.320 1.00 29.29 162 PRO B CA 1
ATOM 5548 C C . PRO B 1 131 ? -20.342 -52.409 -68.771 1.00 28.39 162 PRO B C 1
ATOM 5549 O O . PRO B 1 131 ? -20.774 -51.968 -67.708 1.00 27.53 162 PRO B O 1
ATOM 5553 N N . MET B 1 132 ? -20.969 -53.345 -69.481 1.00 28.35 163 MET B N 1
ATOM 5554 C CA . MET B 1 132 ? -22.249 -53.914 -69.044 1.00 28.06 163 MET B CA 1
ATOM 5555 C C . MET B 1 132 ? -22.116 -55.142 -68.145 1.00 28.51 163 MET B C 1
ATOM 5556 O O . MET B 1 132 ? -23.123 -55.674 -67.677 1.00 28.66 163 MET B O 1
ATOM 5561 N N . GLY B 1 133 ? -20.885 -55.582 -67.897 1.00 29.19 164 GLY B N 1
ATOM 5562 C CA . GLY B 1 133 ? -20.632 -56.728 -67.032 1.00 29.74 164 GLY B CA 1
ATOM 5563 C C . GLY B 1 133 ? -19.663 -57.686 -67.690 1.00 31.08 164 GLY B C 1
ATOM 5564 O O . GLY B 1 133 ? -18.456 -57.586 -67.492 1.00 31.31 164 GLY B O 1
ATOM 5565 N N . VAL B 1 134 ? -20.200 -58.619 -68.472 1.00 32.10 165 VAL B N 1
ATOM 5566 C CA . VAL B 1 134 ? -19.376 -59.521 -69.281 1.00 33.55 165 VAL B CA 1
ATOM 5567 C C . VAL B 1 134 ? -19.731 -59.514 -70.775 1.00 34.57 165 VAL B C 1
ATOM 5568 O O . VAL B 1 134 ? -18.921 -59.934 -71.599 1.00 35.14 165 VAL B O 1
ATOM 5572 N N . LYS B 1 135 ? -20.929 -59.044 -71.122 1.00 34.53 166 LYS B N 1
ATOM 5573 C CA . LYS B 1 135 ? -21.367 -59.001 -72.519 1.00 35.75 166 LYS B CA 1
ATOM 5574 C C . LYS B 1 135 ? -20.817 -57.780 -73.255 1.00 35.91 166 LYS B C 1
ATOM 5575 O O . LYS B 1 135 ? -20.432 -56.782 -72.636 1.00 35.09 166 LYS B O 1
ATOM 5581 N N . GLY B 1 136 ? -20.777 -57.877 -74.581 1.00 37.15 167 GLY B N 1
ATOM 5582 C CA . GLY B 1 136 ? -20.378 -56.763 -75.433 1.00 37.61 167 GLY B CA 1
ATOM 5583 C C . GLY B 1 136 ? -18.880 -56.589 -75.582 1.00 38.85 167 GLY B C 1
ATOM 5584 O O . GLY B 1 136 ? -18.086 -57.414 -75.113 1.00 39.18 167 GLY B O 1
ATOM 5585 N N . ASN B 1 137 ? -18.500 -55.507 -76.256 1.00 39.42 168 ASN B N 1
ATOM 5586 C CA . ASN B 1 137 ? -17.098 -55.167 -76.465 1.00 40.64 168 ASN B CA 1
ATOM 5587 C C . ASN B 1 137 ? -16.527 -54.495 -75.225 1.00 40.05 168 ASN B C 1
ATOM 5588 O O . ASN B 1 137 ? -17.266 -54.126 -74.305 1.00 39.06 168 ASN B O 1
ATOM 5593 N N . LYS B 1 138 ? -15.211 -54.313 -75.221 1.00 40.84 169 LYS B N 1
ATOM 5594 C CA . LYS B 1 138 ? -14.509 -53.714 -74.085 1.00 40.69 169 LYS B CA 1
ATOM 5595 C C . LYS B 1 138 ? -14.876 -52.240 -73.895 1.00 39.44 169 LYS B C 1
ATOM 5596 O O . LYS B 1 138 ? -14.797 -51.718 -72.781 1.00 38.71 169 LYS B O 1
ATOM 5602 N N . GLU B 1 139 ? -15.270 -51.575 -74.981 1.00 39.08 170 GLU B N 1
ATOM 5603 C CA . GLU B 1 139 ? -15.794 -50.211 -74.910 1.00 37.85 170 GLU B CA 1
ATOM 5604 C C . GLU B 1 139 ? -17.174 -50.156 -75.559 1.00 36.24 170 GLU B C 1
ATOM 5605 O O . GLU B 1 139 ? -17.410 -50.797 -76.583 1.00 36.86 170 GLU B O 1
ATOM 5611 N N . LEU B 1 140 ? -18.083 -49.388 -74.963 1.00 34.05 171 LEU B N 1
ATOM 5612 C CA . LEU B 1 140 ? -19.373 -49.104 -75.589 1.00 32.58 171 LEU B CA 1
ATOM 5613 C C . LEU B 1 140 ? -19.142 -48.224 -76.823 1.00 32.49 171 LEU B C 1
ATOM 5614 O O . LEU B 1 140 ? -18.085 -47.602 -76.950 1.00 32.45 171 LEU B O 1
ATOM 5619 N N . PRO B 1 141 ? -20.118 -48.182 -77.750 1.00 31.81 172 PRO B N 1
ATOM 5620 C CA . PRO B 1 141 ? -19.920 -47.364 -78.950 1.00 32.03 172 PRO B CA 1
ATOM 5621 C C . PRO B 1 141 ? -19.765 -45.868 -78.650 1.00 31.15 172 PRO B C 1
ATOM 5622 O O . PRO B 1 141 ? -20.264 -45.387 -77.633 1.00 29.83 172 PRO B O 1
ATOM 5626 N N . ASP B 1 142 ? -19.058 -45.159 -79.531 1.00 31.82 173 ASP B N 1
ATOM 5627 C CA . ASP B 1 142 ? -18.887 -43.707 -79.427 1.00 31.69 173 ASP B CA 1
ATOM 5628 C C . ASP B 1 142 ? -20.250 -43.052 -79.229 1.00 30.25 173 ASP B C 1
ATOM 5629 O O . ASP B 1 142 ? -21.152 -43.255 -80.038 1.00 30.49 173 ASP B O 1
ATOM 5634 N N . SER B 1 143 ? -20.401 -42.286 -78.150 1.00 28.99 174 SER B N 1
ATOM 5635 C CA . SER B 1 143 ? -21.693 -41.668 -77.821 1.00 27.83 174 SER B CA 1
ATOM 5636 C C . SER B 1 143 ? -22.105 -40.602 -78.840 1.00 27.94 174 SER B C 1
ATOM 5637 O O . SER B 1 143 ? -23.295 -40.367 -79.035 1.00 27.02 174 SER B O 1
ATOM 5640 N N . LYS B 1 144 ? -21.127 -39.966 -79.483 1.00 28.92 175 LYS B N 1
ATOM 5641 C CA . LYS B 1 144 ? -21.396 -39.038 -80.584 1.00 29.73 175 LYS B CA 1
ATOM 5642 C C . LYS B 1 144 ? -22.075 -39.768 -81.753 1.00 30.11 175 LYS B C 1
ATOM 5643 O O . LYS B 1 144 ? -23.009 -39.237 -82.359 1.00 30.19 175 LYS B O 1
ATOM 5649 N N . GLU B 1 145 ? -21.617 -40.981 -82.057 1.00 30.59 176 GLU B N 1
ATOM 5650 C CA . GLU B 1 145 ? -22.220 -41.788 -83.126 1.00 31.28 176 GLU B CA 1
ATOM 5651 C C . GLU B 1 145 ? -23.655 -42.200 -82.790 1.00 29.90 176 GLU B C 1
ATOM 5652 O O . GLU B 1 145 ? -24.533 -42.123 -83.644 1.00 29.84 176 GLU B O 1
ATOM 5658 N N . VAL B 1 146 ? -23.888 -42.634 -81.555 1.00 28.49 177 VAL B N 1
ATOM 5659 C CA . VAL B 1 146 ? -25.235 -43.003 -81.119 1.00 27.44 177 VAL B CA 1
ATOM 5660 C C . VAL B 1 146 ? -26.159 -41.793 -81.249 1.00 26.95 177 VAL B C 1
ATOM 5661 O O . VAL B 1 146 ? -27.236 -41.872 -81.847 1.00 27.20 177 VAL B O 1
ATOM 5665 N N . LEU B 1 147 ? -25.713 -40.673 -80.690 1.00 26.47 178 LEU B N 1
ATOM 5666 C CA . LEU B 1 147 ? -26.444 -39.407 -80.747 1.00 26.05 178 LEU B CA 1
ATOM 5667 C C . LEU B 1 147 ? -26.806 -39.010 -82.183 1.00 26.69 178 LEU B C 1
ATOM 5668 O O . LEU B 1 147 ? -27.977 -38.795 -82.507 1.00 26.61 178 LEU B O 1
ATOM 5673 N N . GLU B 1 148 ? -25.795 -38.906 -83.036 1.00 27.55 179 GLU B N 1
ATOM 5674 C CA . GLU B 1 148 ? -25.994 -38.419 -84.402 1.00 28.41 179 GLU B CA 1
ATOM 5675 C C . GLU B 1 148 ? -26.867 -39.346 -85.254 1.00 29.00 179 GLU B C 1
ATOM 5676 O O . GLU B 1 148 ? -27.723 -38.876 -86.006 1.00 29.23 179 GLU B O 1
ATOM 5682 N N . LYS B 1 149 ? -26.670 -40.656 -85.123 1.00 29.20 180 LYS B N 1
ATOM 5683 C CA . LYS B 1 149 ? -27.374 -41.622 -85.973 1.00 30.00 180 LYS B CA 1
ATOM 5684 C C . LYS B 1 149 ? -28.860 -41.778 -85.616 1.00 29.27 180 LYS B C 1
ATOM 5685 O O . LYS B 1 149 ? -29.711 -41.763 -86.508 1.00 29.96 180 LYS B O 1
ATOM 5691 N N . VAL B 1 150 ? -29.176 -41.919 -84.329 1.00 28.19 181 VAL B N 1
ATOM 5692 C CA . VAL B 1 150 ? -30.552 -42.252 -83.924 1.00 27.62 181 VAL B CA 1
ATOM 5693 C C . VAL B 1 150 ? -31.269 -41.267 -82.990 1.00 26.76 181 VAL B C 1
ATOM 5694 O O . VAL B 1 150 ? -32.466 -41.438 -82.741 1.00 26.68 181 VAL B O 1
ATOM 5698 N N . LEU B 1 151 ? -30.575 -40.250 -82.470 1.00 26.31 182 LEU B N 1
ATOM 5699 C CA . LEU B 1 151 ? -31.201 -39.311 -81.526 1.00 25.19 182 LEU B CA 1
ATOM 5700 C C . LEU B 1 151 ? -31.471 -37.909 -82.081 1.00 25.26 182 LEU B C 1
ATOM 5701 O O . LEU B 1 151 ? -32.513 -37.335 -81.778 1.00 24.33 182 LEU B O 1
ATOM 5706 N N . LEU B 1 152 ? -30.552 -37.360 -82.873 1.00 25.78 183 LEU B N 1
ATOM 5707 C CA . LEU B 1 152 ? -30.695 -35.975 -83.334 1.00 26.31 183 LEU B CA 1
ATOM 5708 C C . LEU B 1 152 ? -31.874 -35.790 -84.295 1.00 26.96 183 LEU B C 1
ATOM 5709 O O . LEU B 1 152 ? -32.111 -36.611 -85.185 1.00 27.59 183 LEU B O 1
ATOM 5714 N N . ARG B 1 153 ? -32.596 -34.692 -84.092 1.00 26.65 184 ARG B N 1
ATOM 5715 C CA . ARG B 1 153 ? -33.752 -34.328 -84.912 1.00 27.46 184 ARG B CA 1
ATOM 5716 C C . ARG B 1 153 ? -33.371 -33.954 -86.342 1.00 29.12 184 ARG B C 1
ATOM 5717 O O . ARG B 1 153 ? -32.502 -33.115 -86.563 1.00 29.38 184 ARG B O 1
ATOM 5725 N N . ARG B 1 154 ? -34.031 -34.589 -87.305 1.00 30.51 185 ARG B N 1
ATOM 5726 C CA . ARG B 1 154 ? -33.998 -34.135 -88.691 1.00 32.46 185 ARG B CA 1
ATOM 5727 C C . ARG B 1 154 ? -35.155 -33.144 -88.857 1.00 33.25 185 ARG B C 1
ATOM 5728 O O . ARG B 1 154 ? -34.975 -31.940 -88.658 1.00 34.05 185 ARG B O 1
ATOM 5736 N N . GLU B 1 155 ? -36.347 -33.640 -89.175 1.00 33.79 186 GLU B N 1
ATOM 5737 C CA . GLU B 1 155 ? -37.548 -32.811 -89.112 1.00 33.66 186 GLU B CA 1
ATOM 5738 C C . GLU B 1 155 ? -38.221 -32.990 -87.752 1.00 31.70 186 GLU B C 1
ATOM 5739 O O . GLU B 1 155 ? -38.201 -34.080 -87.182 1.00 30.95 186 GLU B O 1
ATOM 5745 N N . PHE B 1 156 ? -38.807 -31.911 -87.241 1.00 30.53 187 PHE B N 1
ATOM 5746 C CA . PHE B 1 156 ? -39.575 -31.945 -86.000 1.00 29.26 187 PHE B CA 1
ATOM 5747 C C . PHE B 1 156 ? -40.694 -32.990 -86.078 1.00 29.09 187 PHE B C 1
ATOM 5748 O O . PHE B 1 156 ? -41.487 -32.989 -87.020 1.00 29.53 187 PHE B O 1
ATOM 5756 N N . ILE B 1 157 ? -40.733 -33.885 -85.091 1.00 28.09 188 ILE B N 1
ATOM 5757 C CA . ILE B 1 157 ? -41.795 -34.881 -84.981 1.00 27.98 188 ILE B CA 1
ATOM 5758 C C . ILE B 1 157 ? -42.710 -34.460 -83.833 1.00 27.11 188 ILE B C 1
ATOM 5759 O O . ILE B 1 157 ? -42.302 -34.507 -82.673 1.00 25.73 188 ILE B O 1
ATOM 5764 N N . PRO B 1 158 ? -43.944 -34.025 -84.152 1.00 27.12 189 PRO B N 1
ATOM 5765 C CA . PRO B 1 158 ? -44.847 -33.578 -83.094 1.00 26.54 189 PRO B CA 1
ATOM 5766 C C . PRO B 1 158 ? -45.374 -34.741 -82.257 1.00 26.01 189 PRO B C 1
ATOM 5767 O O . PRO B 1 158 ? -45.451 -35.873 -82.745 1.00 26.12 189 PRO B O 1
ATOM 5771 N N . ASP B 1 159 ? -45.724 -34.457 -81.008 1.00 25.18 190 ASP B N 1
ATOM 5772 C CA . ASP B 1 159 ? -46.307 -35.466 -80.137 1.00 25.24 190 ASP B CA 1
ATOM 5773 C C . ASP B 1 159 ? -47.733 -35.772 -80.583 1.00 26.00 190 ASP B C 1
ATOM 5774 O O . ASP B 1 159 ? -48.577 -34.873 -80.581 1.00 26.03 190 ASP B O 1
ATOM 5779 N N . PRO B 1 160 ? -48.014 -37.039 -80.952 1.00 26.86 191 PRO B N 1
ATOM 5780 C CA . PRO B 1 160 ? -49.383 -37.403 -81.337 1.00 27.89 191 PRO B CA 1
ATOM 5781 C C . PRO B 1 160 ? -50.412 -37.308 -80.199 1.00 27.51 191 PRO B C 1
ATOM 5782 O O . PRO B 1 160 ? -51.608 -37.179 -80.472 1.00 28.45 191 PRO B O 1
ATOM 5786 N N . GLN B 1 161 ? -49.960 -37.375 -78.947 1.00 26.58 192 GLN B N 1
ATOM 5787 C CA . GLN B 1 161 ? -50.852 -37.152 -77.794 1.00 26.17 192 GLN B CA 1
ATOM 5788 C C . GLN B 1 161 ? -51.189 -35.679 -77.579 1.00 25.83 192 GLN B C 1
ATOM 5789 O O . GLN B 1 161 ? -51.994 -35.354 -76.713 1.00 25.72 192 GLN B O 1
ATOM 5795 N N . GLY B 1 162 ? -50.561 -34.788 -78.340 1.00 25.69 193 GLY B N 1
ATOM 5796 C CA . GLY B 1 162 ? -50.922 -33.374 -78.320 1.00 25.55 193 GLY B CA 1
ATOM 5797 C C . GLY B 1 162 ? -50.344 -32.573 -77.167 1.00 24.37 193 GLY B C 1
ATOM 5798 O O . GLY B 1 162 ? -50.809 -31.466 -76.893 1.00 23.92 193 GLY B O 1
ATOM 5799 N N . SER B 1 163 ? -49.332 -33.115 -76.487 1.00 23.46 194 SER B N 1
ATOM 5800 C CA . SER B 1 163 ? -48.647 -32.381 -75.425 1.00 22.60 194 SER B CA 1
ATOM 5801 C C . SER B 1 163 ? -48.212 -31.011 -75.938 1.00 22.53 194 SER B C 1
ATOM 5802 O O . SER B 1 163 ? -47.761 -30.885 -77.078 1.00 23.11 194 SER B O 1
ATOM 5805 N N . ASN B 1 164 ? -48.331 -29.999 -75.087 1.00 21.74 195 ASN B N 1
ATOM 5806 C CA . ASN B 1 164 ? -47.986 -28.629 -75.459 1.00 21.84 195 ASN B CA 1
ATOM 5807 C C . ASN B 1 164 ? -46.822 -28.076 -74.632 1.00 20.99 195 ASN B C 1
ATOM 5808 O O . ASN B 1 164 ? -46.197 -28.813 -73.870 1.00 19.93 195 ASN B O 1
ATOM 5813 N N . MET B 1 165 ? -46.522 -26.787 -74.785 1.00 21.26 196 MET B N 1
ATOM 5814 C CA . MET B 1 165 ? -45.390 -26.193 -74.069 1.00 21.43 196 MET B CA 1
ATOM 5815 C C . MET B 1 165 ? -45.706 -25.919 -72.594 1.00 20.83 196 MET B C 1
ATOM 5816 O O . MET B 1 165 ? -44.784 -25.864 -71.770 1.00 19.93 196 MET B O 1
ATOM 5821 N N . MET B 1 166 ? -46.988 -25.770 -72.250 1.00 20.69 197 MET B N 1
ATOM 5822 C CA . MET B 1 166 ? -47.375 -25.740 -70.841 1.00 20.30 197 MET B CA 1
ATOM 5823 C C . MET B 1 166 ? -46.950 -27.049 -70.182 1.00 19.45 197 MET B C 1
ATOM 5824 O O . MET B 1 166 ? -46.437 -27.045 -69.066 1.00 19.45 197 MET B O 1
ATOM 5829 N N . PHE B 1 167 ? -47.141 -28.162 -70.885 1.00 19.48 198 PHE B N 1
ATOM 5830 C CA . PHE B 1 167 ? -46.740 -29.478 -70.385 1.00 18.98 198 PHE B CA 1
ATOM 5831 C C . PHE B 1 167 ? -45.220 -29.614 -70.302 1.00 18.76 198 PHE B C 1
ATOM 5832 O O . PHE B 1 167 ? -44.686 -30.068 -69.289 1.00 18.31 198 PHE B O 1
ATOM 5840 N N . ALA B 1 168 ? -44.528 -29.219 -71.364 1.00 19.05 199 ALA B N 1
ATOM 5841 C CA . ALA B 1 168 ? -43.071 -29.342 -71.396 1.00 19.13 199 ALA B CA 1
ATOM 5842 C C . ALA B 1 168 ? -42.421 -28.542 -70.258 1.00 18.91 199 ALA B C 1
ATOM 5843 O O . ALA B 1 168 ? -41.586 -29.066 -69.524 1.00 18.81 199 ALA B O 1
ATOM 5845 N N . PHE B 1 169 ? -42.829 -27.290 -70.078 1.00 19.26 200 PHE B N 1
ATOM 5846 C CA . PHE B 1 169 ? -42.232 -26.463 -69.024 1.00 19.01 200 PHE B CA 1
ATOM 5847 C C . PHE B 1 169 ? -42.712 -26.836 -67.623 1.00 18.39 200 PHE B C 1
ATOM 5848 O O . PHE B 1 169 ? -41.970 -26.653 -66.647 1.00 17.85 200 PHE B O 1
ATOM 5856 N N . PHE B 1 170 ? -43.924 -27.382 -67.508 1.00 17.90 201 PHE B N 1
ATOM 5857 C CA . PHE B 1 170 ? -44.370 -27.904 -66.219 1.00 17.63 201 PHE B CA 1
ATOM 5858 C C . PHE B 1 170 ? -43.493 -29.085 -65.797 1.00 17.48 201 PHE B C 1
ATOM 5859 O O . PHE B 1 170 ? -43.052 -29.155 -64.647 1.00 17.00 201 PHE B O 1
ATOM 5867 N N . ALA B 1 171 ? -43.237 -29.995 -66.734 1.00 17.70 202 ALA B N 1
ATOM 5868 C CA . ALA B 1 171 ? -42.354 -31.133 -66.490 1.00 17.56 202 ALA B CA 1
ATOM 5869 C C . ALA B 1 171 ? -40.994 -30.655 -65.994 1.00 17.49 202 ALA B C 1
ATOM 5870 O O . ALA B 1 171 ? -40.480 -31.154 -64.989 1.00 17.37 202 ALA B O 1
ATOM 5872 N N . GLN B 1 172 ? -40.424 -29.670 -66.682 1.00 17.64 203 GLN B N 1
ATOM 5873 C CA . GLN B 1 172 ? -39.100 -29.164 -66.317 1.00 17.73 203 GLN B CA 1
ATOM 5874 C C . GLN B 1 172 ? -39.119 -28.495 -64.944 1.00 17.51 203 GLN B C 1
ATOM 5875 O O . GLN B 1 172 ? -38.250 -28.740 -64.105 1.00 17.67 203 GLN B O 1
ATOM 5881 N N . HIS B 1 173 ? -40.112 -27.644 -64.721 1.00 16.97 204 HIS B N 1
ATOM 5882 C CA . HIS B 1 173 ? -40.209 -26.906 -63.469 1.00 16.92 204 HIS B CA 1
ATOM 5883 C C . HIS B 1 173 ? -40.428 -27.851 -62.282 1.00 16.71 204 HIS B C 1
ATOM 5884 O O . HIS B 1 173 ? -39.669 -27.830 -61.304 1.00 16.98 204 HIS B O 1
ATOM 5891 N N . PHE B 1 174 ? -41.442 -28.705 -62.397 1.00 16.61 205 PHE B N 1
ATOM 5892 C CA . PHE B 1 174 ? -41.795 -29.650 -61.346 1.00 16.75 205 PHE B CA 1
ATOM 5893 C C . PHE B 1 174 ? -40.632 -30.581 -60.985 1.00 16.79 205 PHE B C 1
ATOM 5894 O O . PHE B 1 174 ? -40.260 -30.705 -59.810 1.00 16.79 205 PHE B O 1
ATOM 5902 N N . THR B 1 175 ? -40.052 -31.235 -61.987 1.00 17.15 206 THR B N 1
ATOM 5903 C CA . THR B 1 175 ? -39.009 -32.236 -61.717 1.00 17.33 206 THR B CA 1
ATOM 5904 C C . THR B 1 175 ? -37.725 -31.622 -61.182 1.00 17.69 206 THR B C 1
ATOM 5905 O O . THR B 1 175 ? -36.960 -32.300 -60.493 1.00 17.60 206 THR B O 1
ATOM 5909 N N . HIS B 1 176 ? -37.484 -30.345 -61.487 1.00 17.82 207 HIS B N 1
ATOM 5910 C CA . HIS B 1 176 ? -36.249 -29.699 -61.058 1.00 18.31 207 HIS B CA 1
ATOM 5911 C C . HIS B 1 176 ? -36.207 -29.314 -59.562 1.00 18.02 207 HIS B C 1
ATOM 5912 O O . HIS B 1 176 ? -35.212 -28.756 -59.093 1.00 18.45 207 HIS B O 1
ATOM 5919 N N . GLN B 1 177 ? -37.252 -29.641 -58.801 1.00 17.27 208 GLN B N 1
ATOM 5920 C CA . GLN B 1 177 ? -37.133 -29.595 -57.341 1.00 17.20 208 GLN B CA 1
ATOM 5921 C C . GLN B 1 177 ? -36.445 -30.843 -56.788 1.00 17.14 208 GLN B C 1
ATOM 5922 O O . GLN B 1 177 ? -35.871 -30.795 -55.698 1.00 17.53 208 GLN B O 1
ATOM 5928 N N . PHE B 1 178 ? -36.501 -31.959 -57.514 1.00 17.01 209 PHE B N 1
ATOM 5929 C CA . PHE B 1 178 ? -35.886 -33.191 -57.016 1.00 17.13 209 PHE B CA 1
ATOM 5930 C C . PHE B 1 178 ? -34.767 -33.775 -57.899 1.00 17.42 209 PHE B C 1
ATOM 5931 O O . PHE B 1 178 ? -34.026 -34.642 -57.434 1.00 17.63 209 PHE B O 1
ATOM 5939 N N . PHE B 1 179 ? -34.631 -33.297 -59.138 1.00 17.42 210 PHE B N 1
ATOM 5940 C CA . PHE B 1 179 ? -33.402 -33.515 -59.916 1.00 17.64 210 PHE B CA 1
ATOM 5941 C C . PHE B 1 179 ? -32.555 -32.246 -59.847 1.00 18.56 210 PHE B C 1
ATOM 5942 O O . PHE B 1 179 ? -32.826 -31.257 -60.550 1.00 18.83 210 PHE B O 1
ATOM 5950 N N . LYS B 1 180 ? -31.551 -32.279 -58.973 1.00 18.75 211 LYS B N 1
ATOM 5951 C CA . LYS B 1 180 ? -30.650 -31.152 -58.718 1.00 19.55 211 LYS B CA 1
ATOM 5952 C C . LYS B 1 180 ? -29.249 -31.700 -58.523 1.00 20.02 211 LYS B C 1
ATOM 5953 O O . LYS B 1 180 ? -28.726 -31.788 -57.405 1.00 19.56 211 LYS B O 1
ATOM 5959 N N . THR B 1 181 ? -28.622 -32.056 -59.627 1.00 21.22 212 THR B N 1
ATOM 5960 C CA . THR B 1 181 ? -27.381 -32.801 -59.556 1.00 22.15 212 THR B CA 1
ATOM 5961 C C . THR B 1 181 ? -26.249 -31.931 -58.995 1.00 23.59 212 THR B C 1
ATOM 5962 O O . THR B 1 181 ? -26.091 -30.757 -59.366 1.00 23.43 212 THR B O 1
ATOM 5966 N N . ASP B 1 182 ? -25.500 -32.511 -58.062 1.00 24.62 213 ASP B N 1
ATOM 5967 C CA . ASP B 1 182 ? -24.386 -31.837 -57.423 1.00 26.41 213 ASP B CA 1
ATOM 5968 C C . ASP B 1 182 ? -23.137 -32.072 -58.257 1.00 28.05 213 ASP B C 1
ATOM 5969 O O . ASP B 1 182 ? -22.369 -33.004 -58.007 1.00 27.46 213 ASP B O 1
ATOM 5974 N N . HIS B 1 183 ? -22.938 -31.210 -59.248 1.00 29.84 214 HIS B N 1
ATOM 5975 C CA . HIS B 1 183 ? -21.871 -31.395 -60.234 1.00 31.76 214 HIS B CA 1
ATOM 5976 C C . HIS B 1 183 ? -20.463 -31.328 -59.633 1.00 32.95 214 HIS B C 1
ATOM 5977 O O . HIS B 1 183 ? -19.542 -31.925 -60.176 1.00 34.33 214 HIS B O 1
ATOM 5984 N N . LYS B 1 184 ? -20.316 -30.628 -58.508 1.00 33.41 215 LYS B N 1
ATOM 5985 C CA . LYS B 1 184 ? -19.061 -30.605 -57.746 1.00 34.49 215 LYS B CA 1
ATOM 5986 C C . LYS B 1 184 ? -18.624 -32.017 -57.345 1.00 33.67 215 LYS B C 1
ATOM 5987 O O . LYS B 1 184 ? -17.441 -32.355 -57.429 1.00 34.58 215 LYS B O 1
ATOM 5993 N N . ARG B 1 185 ? -19.588 -32.824 -56.902 1.00 31.85 216 ARG B N 1
ATOM 5994 C CA . ARG B 1 185 ? -19.322 -34.179 -56.416 1.00 31.28 216 ARG B CA 1
ATOM 5995 C C . ARG B 1 185 ? -19.395 -35.226 -57.527 1.00 29.87 216 ARG B C 1
ATOM 5996 O O . ARG B 1 185 ? -18.610 -36.169 -57.542 1.00 30.20 216 ARG B O 1
ATOM 6004 N N . GLY B 1 186 ? -20.354 -35.075 -58.436 1.00 28.05 217 GLY B N 1
ATOM 6005 C CA . GLY B 1 186 ? -20.523 -36.022 -59.542 1.00 26.85 217 GLY B CA 1
ATOM 6006 C C . GLY B 1 186 ? -21.973 -36.292 -59.893 1.00 25.11 217 GLY B C 1
ATOM 6007 O O . GLY B 1 186 ? -22.881 -35.916 -59.145 1.00 24.00 217 GLY B O 1
ATOM 6008 N N . PRO B 1 187 ? -22.204 -36.964 -61.033 1.00 24.13 218 PRO B N 1
ATOM 6009 C CA . PRO B 1 187 ? -23.562 -37.197 -61.530 1.00 23.40 218 PRO B CA 1
ATOM 6010 C C . PRO B 1 187 ? -24.450 -38.056 -60.612 1.00 22.30 218 PRO B C 1
ATOM 6011 O O . PRO B 1 187 ? -25.678 -37.973 -60.693 1.00 22.25 218 PRO B O 1
ATOM 6015 N N . GLY B 1 188 ? -23.836 -38.856 -59.744 1.00 21.96 219 GLY B N 1
ATOM 6016 C CA . GLY B 1 188 ? -24.584 -39.696 -58.804 1.00 20.99 219 GLY B CA 1
ATOM 6017 C C . GLY B 1 188 ? -25.003 -39.005 -57.511 1.00 20.15 219 GLY B C 1
ATOM 6018 O O . GLY B 1 188 ? -25.555 -39.659 -56.612 1.00 19.35 219 GLY B O 1
ATOM 6019 N N . PHE B 1 189 ? -24.768 -37.692 -57.426 1.00 19.53 220 PHE B N 1
ATOM 6020 C CA . PHE B 1 189 ? -25.019 -36.912 -56.211 1.00 19.23 220 PHE B CA 1
ATOM 6021 C C . PHE B 1 189 ? -26.054 -35.823 -56.446 1.00 18.86 220 PHE B C 1
ATOM 6022 O O . PHE B 1 189 ? -26.107 -35.230 -57.527 1.00 18.94 220 PHE B O 1
ATOM 6030 N N . THR B 1 190 ? -26.850 -35.548 -55.414 1.00 18.20 221 THR B N 1
ATOM 6031 C CA . THR B 1 190 ? -27.926 -34.570 -55.496 1.00 18.23 221 THR B CA 1
ATOM 6032 C C . THR B 1 190 ? -27.815 -33.487 -54.426 1.00 18.66 221 THR B C 1
ATOM 6033 O O . THR B 1 190 ? -27.284 -33.717 -53.341 1.00 18.37 221 THR B O 1
ATOM 6037 N N . ARG B 1 191 ? -28.320 -32.301 -54.756 1.00 18.98 222 ARG B N 1
ATOM 6038 C CA . ARG B 1 191 ? -28.458 -31.214 -53.795 1.00 19.97 222 ARG B CA 1
ATOM 6039 C C . ARG B 1 191 ? -29.869 -31.154 -53.212 1.00 19.20 222 ARG B C 1
ATOM 6040 O O . ARG B 1 191 ? -30.131 -30.366 -52.295 1.00 19.34 222 ARG B O 1
ATOM 6048 N N . GLY B 1 192 ? -30.776 -31.981 -53.735 1.00 18.42 223 GLY B N 1
ATOM 6049 C CA . GLY B 1 192 ? -32.159 -32.018 -53.261 1.00 17.79 223 GLY B CA 1
ATOM 6050 C C . GLY B 1 192 ? -32.342 -33.027 -52.143 1.00 17.52 223 GLY B C 1
ATOM 6051 O O . GLY B 1 192 ? -32.835 -34.134 -52.368 1.00 16.97 223 GLY B O 1
ATOM 6052 N N . LEU B 1 193 ? -31.960 -32.627 -50.935 1.00 17.96 224 LEU B N 1
ATOM 6053 C CA . LEU B 1 193 ? -31.897 -33.541 -49.790 1.00 18.05 224 LEU B CA 1
ATOM 6054 C C . LEU B 1 193 ? -33.258 -33.937 -49.241 1.00 17.64 224 LEU B C 1
ATOM 6055 O O . LEU B 1 193 ? -33.346 -34.852 -48.418 1.00 17.58 224 LEU B O 1
ATOM 6060 N N . GLY B 1 194 ? -34.306 -33.245 -49.686 1.00 17.25 225 GLY B N 1
ATOM 6061 C CA . GLY B 1 194 ? -35.671 -33.632 -49.377 1.00 16.95 225 GLY B CA 1
ATOM 6062 C C . GLY B 1 194 ? -36.146 -34.812 -50.199 1.00 16.76 225 GLY B C 1
ATOM 6063 O O . GLY B 1 194 ? -37.129 -35.460 -49.840 1.00 16.69 225 GLY B O 1
ATOM 6064 N N . HIS B 1 195 ? -35.457 -35.086 -51.312 1.00 16.44 226 HIS B N 1
ATOM 6065 C CA . HIS B 1 195 ? -35.736 -36.265 -52.142 1.00 16.24 226 HIS B CA 1
ATOM 6066 C C . HIS B 1 195 ? -37.203 -36.408 -52.544 1.00 16.48 226 HIS B C 1
ATOM 6067 O O . HIS B 1 195 ? -37.772 -37.511 -52.532 1.00 16.31 226 HIS B O 1
ATOM 6074 N N . GLY B 1 196 ? -37.824 -35.293 -52.919 1.00 16.47 227 GLY B N 1
ATOM 6075 C CA . GLY B 1 196 ? -39.212 -35.352 -53.329 1.00 16.67 227 GLY B CA 1
ATOM 6076 C C . GLY B 1 196 ? -39.881 -34.014 -53.491 1.00 16.49 227 GLY B C 1
ATOM 6077 O O . GLY B 1 196 ? -39.228 -33.013 -53.762 1.00 16.23 227 GLY B O 1
ATOM 6078 N N . VAL B 1 197 ? -41.200 -34.017 -53.325 1.00 16.42 228 VAL B N 1
ATOM 6079 C CA . VAL B 1 197 ? -42.020 -32.846 -53.588 1.00 16.67 228 VAL B CA 1
ATOM 6080 C C . VAL B 1 197 ? -42.096 -31.980 -52.339 1.00 16.74 228 VAL B C 1
ATOM 6081 O O . VAL B 1 197 ? -43.068 -32.027 -51.601 1.00 17.06 228 VAL B O 1
ATOM 6085 N N . ASP B 1 198 ? -41.037 -31.205 -52.093 1.00 16.41 229 ASP B N 1
ATOM 6086 C CA . ASP B 1 198 ? -40.992 -30.311 -50.935 1.00 16.50 229 ASP B CA 1
ATOM 6087 C C . ASP B 1 198 ? -41.131 -28.839 -51.325 1.00 16.27 229 ASP B C 1
ATOM 6088 O O . ASP B 1 198 ? -41.156 -27.967 -50.460 1.00 16.02 229 ASP B O 1
ATOM 6093 N N . LEU B 1 199 ? -41.232 -28.580 -52.62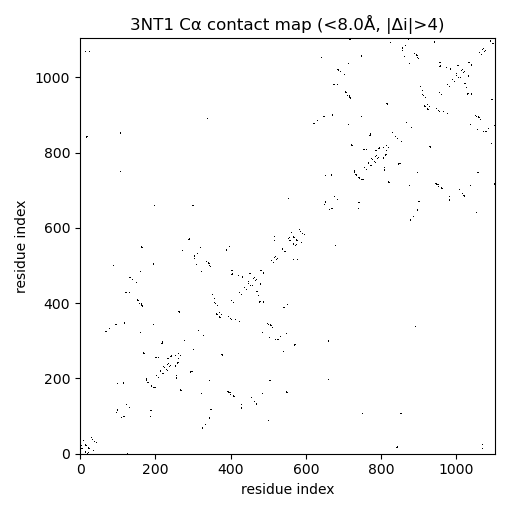8 1.00 15.79 230 LEU B N 1
ATOM 6094 C CA . LEU B 1 199 ? -41.320 -27.225 -53.181 1.00 15.67 230 LEU B CA 1
ATOM 6095 C C . LEU B 1 199 ? -40.106 -26.351 -52.856 1.00 15.98 230 LEU B C 1
ATOM 6096 O O . LEU B 1 199 ? -40.207 -25.118 -52.802 1.00 15.94 230 LEU B O 1
ATOM 6101 N N . ASN B 1 200 ? -38.935 -26.976 -52.712 1.00 15.93 231 ASN B N 1
ATOM 6102 C CA . ASN B 1 200 ? -37.703 -26.211 -52.525 1.00 16.14 231 ASN B CA 1
ATOM 6103 C C . ASN B 1 200 ? -37.379 -25.298 -53.719 1.00 16.11 231 ASN B C 1
ATOM 6104 O O . ASN B 1 200 ? -36.608 -24.339 -53.584 1.00 16.12 231 ASN B O 1
ATOM 6109 N N . HIS B 1 201 ? -37.945 -25.623 -54.877 1.00 15.75 232 HIS B N 1
ATOM 6110 C CA . HIS B 1 201 ? -37.772 -24.821 -56.084 1.00 16.19 232 HIS B CA 1
ATOM 6111 C C . HIS B 1 201 ? -38.555 -23.501 -56.038 1.00 16.49 232 HIS B C 1
ATOM 6112 O O . HIS B 1 201 ? -38.307 -22.603 -56.841 1.00 16.77 232 HIS B O 1
ATOM 6119 N N . ILE B 1 202 ? -39.478 -23.400 -55.080 1.00 16.50 233 ILE B N 1
ATOM 6120 C CA . ILE B 1 202 ? -40.161 -22.152 -54.737 1.00 16.94 233 ILE B CA 1
ATOM 6121 C C . ILE B 1 202 ? -39.569 -21.509 -53.475 1.00 17.35 233 ILE B C 1
ATOM 6122 O O . ILE B 1 202 ? -39.327 -20.299 -53.443 1.00 17.50 233 ILE B O 1
ATOM 6127 N N . TYR B 1 203 ? -39.323 -22.316 -52.442 1.00 17.41 234 TYR B N 1
ATOM 6128 C CA . TYR B 1 203 ? -38.992 -21.793 -51.106 1.00 17.68 234 TYR B CA 1
ATOM 6129 C C . TYR B 1 203 ? -37.509 -21.794 -50.752 1.00 18.35 234 TYR B C 1
ATOM 6130 O O . TYR B 1 203 ? -37.114 -21.176 -49.762 1.00 18.50 234 TYR B O 1
ATOM 6139 N N . GLY B 1 204 ? -36.700 -22.483 -51.552 1.00 18.33 235 GLY B N 1
ATOM 6140 C CA . GLY B 1 204 ? -35.284 -22.652 -51.270 1.00 19.07 235 GLY B CA 1
ATOM 6141 C C . GLY B 1 204 ? -34.975 -23.958 -50.555 1.00 19.13 235 GLY B C 1
ATOM 6142 O O . GLY B 1 204 ? -35.751 -24.438 -49.740 1.00 19.04 235 GLY B O 1
ATOM 6143 N N . GLU B 1 205 ? -33.812 -24.519 -50.856 1.00 19.81 236 GLU B N 1
ATOM 6144 C CA . GLU B 1 205 ? -33.372 -25.765 -50.249 1.00 20.30 236 GLU B CA 1
ATOM 6145 C C . GLU B 1 205 ? -33.039 -25.590 -48.766 1.00 21.11 236 GLU B C 1
ATOM 6146 O O . GLU B 1 205 ? -33.317 -26.480 -47.958 1.00 21.21 236 GLU B O 1
ATOM 6152 N N . THR B 1 206 ? -32.452 -24.450 -48.411 1.00 21.75 237 THR B N 1
ATOM 6153 C CA . THR B 1 206 ? -32.012 -24.189 -47.041 1.00 22.68 237 THR B CA 1
ATOM 6154 C C . THR B 1 206 ? -32.817 -23.093 -46.364 1.00 22.46 237 THR B C 1
ATOM 6155 O O . THR B 1 206 ? -33.445 -22.264 -47.026 1.00 21.97 237 THR B O 1
ATOM 6159 N N . LEU B 1 207 ? -32.764 -23.082 -45.034 1.00 22.55 238 LEU B N 1
ATOM 6160 C CA . LEU B 1 207 ? -33.509 -22.104 -44.249 1.00 22.70 238 LEU B CA 1
ATOM 6161 C C . LEU B 1 207 ? -33.042 -20.673 -44.519 1.00 23.17 238 LEU B C 1
ATOM 6162 O O . LEU B 1 207 ? -33.865 -19.753 -44.575 1.00 23.46 238 LEU B O 1
ATOM 6167 N N . ASP B 1 208 ? -31.735 -20.473 -44.685 1.00 23.45 239 ASP B N 1
ATOM 6168 C CA . ASP B 1 208 ? -31.216 -19.122 -44.935 1.00 24.45 239 ASP B CA 1
ATOM 6169 C C . ASP B 1 208 ? -31.717 -18.560 -46.272 1.00 23.11 239 ASP B C 1
ATOM 6170 O O . ASP B 1 208 ? -32.042 -17.378 -46.359 1.00 23.17 239 ASP B O 1
ATOM 6175 N N . ARG B 1 209 ? -31.810 -19.413 -47.290 1.00 21.48 240 ARG B N 1
ATOM 6176 C CA . ARG B 1 209 ? -32.333 -18.998 -48.597 1.00 20.82 240 ARG B CA 1
ATOM 6177 C C . ARG B 1 209 ? -33.826 -18.688 -48.490 1.00 19.97 240 ARG B C 1
ATOM 6178 O O . ARG B 1 209 ? -34.298 -17.665 -48.997 1.00 20.09 240 ARG B O 1
ATOM 6186 N N . GLN B 1 210 ? -34.565 -19.572 -47.824 1.00 19.17 241 GLN B N 1
ATOM 6187 C CA . GLN B 1 210 ? -35.991 -19.347 -47.582 1.00 18.85 241 GLN B CA 1
ATOM 6188 C C . GLN B 1 210 ? -36.233 -18.000 -46.918 1.00 19.57 241 GLN B C 1
ATOM 6189 O O . GLN B 1 210 ? -37.094 -17.218 -47.342 1.00 19.91 241 GLN B O 1
ATOM 6195 N N . HIS B 1 211 ? -35.473 -17.724 -45.870 1.00 20.06 242 HIS B N 1
ATOM 6196 C CA . HIS B 1 211 ? -35.666 -16.495 -45.124 1.00 21.13 242 HIS B CA 1
ATOM 6197 C C . HIS B 1 211 ? -35.342 -15.256 -45.963 1.00 21.54 242 HIS B C 1
ATOM 6198 O O . HIS B 1 211 ? -35.982 -14.226 -45.798 1.00 22.01 242 HIS B O 1
ATOM 6205 N N . LYS B 1 212 ? -34.385 -15.371 -46.882 1.00 21.34 243 LYS B N 1
ATOM 6206 C CA . LYS B 1 212 ? -34.080 -14.273 -47.807 1.00 22.13 243 LYS B CA 1
ATOM 6207 C C . LYS B 1 212 ? -35.212 -14.020 -48.807 1.00 21.16 243 LYS B C 1
ATOM 6208 O O . LYS B 1 212 ? -35.364 -12.898 -49.287 1.00 21.59 243 LYS B O 1
ATOM 6214 N N . LEU B 1 213 ? -35.977 -15.063 -49.127 1.00 20.15 244 LEU B N 1
ATOM 6215 C CA . LEU B 1 213 ? -37.088 -14.967 -50.079 1.00 19.72 244 LEU B CA 1
ATOM 6216 C C . LEU B 1 213 ? -38.398 -14.514 -49.432 1.00 20.13 244 LEU B C 1
ATOM 6217 O O . LEU B 1 213 ? -39.344 -14.153 -50.140 1.00 19.88 244 LEU B O 1
ATOM 6222 N N . ARG B 1 214 ? -38.460 -14.539 -48.099 1.00 20.46 245 ARG B N 1
ATOM 6223 C CA . ARG B 1 214 ? -39.706 -14.251 -47.379 1.00 20.60 245 ARG B CA 1
ATOM 6224 C C . ARG B 1 214 ? -39.845 -12.790 -46.969 1.00 21.87 245 ARG B C 1
ATOM 6225 O O . ARG B 1 214 ? -38.863 -12.115 -46.656 1.00 22.46 245 ARG B O 1
ATOM 6233 N N . LEU B 1 215 ? -41.092 -12.328 -46.952 1.00 22.61 246 LEU B N 1
ATOM 6234 C CA . LEU B 1 215 ? -41.440 -10.962 -46.571 1.00 24.00 246 LEU B CA 1
ATOM 6235 C C . LEU B 1 215 ? -41.510 -10.778 -45.053 1.00 24.47 246 LEU B C 1
ATOM 6236 O O . LEU B 1 215 ? -41.298 -9.678 -44.542 1.00 24.65 246 LEU B O 1
ATOM 6241 N N . PHE B 1 216 ? -41.827 -11.862 -44.345 1.00 24.14 247 PHE B N 1
ATOM 6242 C CA . PHE B 1 216 ? -42.058 -11.844 -42.891 1.00 25.25 247 PHE B CA 1
ATOM 6243 C C . PHE B 1 216 ? -43.251 -11.002 -42.442 1.00 25.88 247 PHE B C 1
ATOM 6244 O O . PHE B 1 216 ? -43.350 -10.611 -41.273 1.00 26.56 247 PHE B O 1
ATOM 6252 N N . LYS B 1 217 ? -44.158 -10.740 -43.378 1.00 25.83 248 LYS B N 1
ATOM 6253 C CA . LYS B 1 217 ? -45.469 -10.210 -43.060 1.00 26.55 248 LYS B CA 1
ATOM 6254 C C . LYS B 1 217 ? -46.507 -11.074 -43.762 1.00 25.22 248 LYS B C 1
ATOM 6255 O O . LYS B 1 217 ? -46.359 -11.393 -44.940 1.00 25.16 248 LYS B O 1
ATOM 6261 N N . ASP B 1 218 ? -47.531 -11.484 -43.019 1.00 24.73 249 ASP B N 1
ATOM 6262 C CA . ASP B 1 218 ? -48.689 -12.191 -43.568 1.00 24.03 249 ASP B CA 1
ATOM 6263 C C . ASP B 1 218 ? -48.371 -13.533 -44.240 1.00 22.55 249 ASP B C 1
ATOM 6264 O O . ASP B 1 218 ? -49.170 -14.031 -45.030 1.00 21.99 249 ASP B O 1
ATOM 6269 N N . GLY B 1 219 ? -47.222 -14.120 -43.896 1.00 21.75 250 GLY B N 1
ATOM 6270 C CA . GLY B 1 219 ? -46.780 -15.404 -44.446 1.00 20.64 250 GLY B CA 1
ATOM 6271 C C . GLY B 1 219 ? -46.168 -15.342 -45.838 1.00 19.92 250 GLY B C 1
ATOM 6272 O O . GLY B 1 219 ? -45.802 -16.373 -46.395 1.00 19.03 250 GLY B O 1
ATOM 6273 N N . LYS B 1 220 ? -46.038 -14.143 -46.397 1.00 20.06 251 LYS B N 1
ATOM 6274 C CA . LYS B 1 220 ? -45.834 -14.001 -47.835 1.00 19.84 251 LYS B CA 1
ATOM 6275 C C . LYS B 1 220 ? -44.383 -14.103 -48.286 1.00 19.68 251 LYS B C 1
ATOM 6276 O O . LYS B 1 220 ? -43.451 -13.946 -47.496 1.00 19.95 251 LYS B O 1
ATOM 6282 N N . LEU B 1 221 ? -44.224 -14.385 -49.574 1.00 19.08 252 LEU B N 1
ATOM 6283 C CA . LEU B 1 221 ? -42.930 -14.314 -50.247 1.00 19.19 252 LEU B CA 1
ATOM 6284 C C . LEU B 1 221 ? -42.739 -12.915 -50.809 1.00 19.82 252 LEU B C 1
ATOM 6285 O O . LEU B 1 221 ? -43.710 -12.254 -51.198 1.00 20.22 252 LEU B O 1
ATOM 6290 N N . LYS B 1 222 ? -41.486 -12.460 -50.831 1.00 20.30 253 LYS B N 1
ATOM 6291 C CA . LYS B 1 222 ? -41.127 -11.178 -51.440 1.00 20.89 253 LYS B CA 1
ATOM 6292 C C . LYS B 1 222 ? -41.468 -11.179 -52.928 1.00 20.42 253 LYS B C 1
ATOM 6293 O O . LYS B 1 222 ? -41.438 -12.227 -53.586 1.00 19.45 253 LYS B O 1
ATOM 6299 N N . TYR B 1 223 ? -41.785 -9.999 -53.454 1.00 21.09 254 TYR B N 1
ATOM 6300 C CA . TYR B 1 223 ? -42.091 -9.840 -54.871 1.00 21.26 254 TYR B CA 1
ATOM 6301 C C . TYR B 1 223 ? -41.805 -8.410 -55.303 1.00 22.29 254 TYR B C 1
ATOM 6302 O O . TYR B 1 223 ? -41.588 -7.535 -54.464 1.00 22.95 254 TYR B O 1
ATOM 6311 N N . GLN B 1 224 ? -41.784 -8.182 -56.612 1.00 22.31 255 GLN B N 1
ATOM 6312 C CA . GLN B 1 224 ? -41.738 -6.833 -57.157 1.00 23.57 255 GLN B CA 1
ATOM 6313 C C . GLN B 1 224 ? -42.908 -6.648 -58.102 1.00 23.60 255 GLN B C 1
ATOM 6314 O O . GLN B 1 224 ? -43.512 -7.622 -58.550 1.00 22.79 255 GLN B O 1
ATOM 6320 N N . VAL B 1 225 ? -43.233 -5.396 -58.380 1.00 24.45 256 VAL B N 1
ATOM 6321 C CA . VAL B 1 225 ? -44.271 -5.055 -59.339 1.00 24.97 256 VAL B CA 1
ATOM 6322 C C . VAL B 1 225 ? -43.630 -4.344 -60.522 1.00 25.82 256 VAL B C 1
ATOM 6323 O O . VAL B 1 225 ? -42.917 -3.357 -60.345 1.00 26.47 256 VAL B O 1
ATOM 6327 N N . ILE B 1 226 ? -43.854 -4.872 -61.722 1.00 25.62 257 ILE B N 1
ATOM 6328 C CA . ILE B 1 226 ? -43.353 -4.265 -62.948 1.00 26.58 257 ILE B CA 1
ATOM 6329 C C . ILE B 1 226 ? -44.541 -4.061 -63.878 1.00 27.22 257 ILE B C 1
ATOM 6330 O O . ILE B 1 226 ? -45.209 -5.031 -64.254 1.00 26.50 257 ILE B O 1
ATOM 6335 N N . GLY B 1 227 ? -44.813 -2.802 -64.214 1.00 28.77 258 GLY B N 1
ATOM 6336 C CA . GLY B 1 227 ? -45.973 -2.432 -65.034 1.00 29.83 258 GLY B CA 1
ATOM 6337 C C . GLY B 1 227 ? -47.278 -3.003 -64.510 1.00 29.69 258 GLY B C 1
ATOM 6338 O O . GLY B 1 227 ? -48.098 -3.506 -65.285 1.00 30.13 258 GLY B O 1
ATOM 6339 N N . GLY B 1 228 ? -47.457 -2.937 -63.191 1.00 29.56 259 GLY B N 1
ATOM 6340 C CA . GLY B 1 228 ? -48.674 -3.414 -62.529 1.00 29.19 259 GLY B CA 1
ATOM 6341 C C . GLY B 1 228 ? -48.794 -4.915 -62.310 1.00 28.04 259 GLY B C 1
ATOM 6342 O O . GLY B 1 228 ? -49.800 -5.371 -61.760 1.00 27.82 259 GLY B O 1
ATOM 6343 N N . GLU B 1 229 ? -47.777 -5.681 -62.722 1.00 27.08 260 GLU B N 1
ATOM 6344 C CA . GLU B 1 229 ? -47.781 -7.144 -62.636 1.00 26.20 260 GLU B CA 1
ATOM 6345 C C . GLU B 1 229 ? -46.776 -7.627 -61.587 1.00 24.56 260 GLU B C 1
ATOM 6346 O O . GLU B 1 229 ? -45.692 -7.058 -61.467 1.00 24.35 260 GLU B O 1
ATOM 6352 N N . VAL B 1 230 ? -47.127 -8.686 -60.861 1.00 22.89 261 VAL B N 1
ATOM 6353 C CA . VAL B 1 230 ? -46.278 -9.247 -59.796 1.00 21.67 261 VAL B CA 1
ATOM 6354 C C . VAL B 1 230 ? -45.260 -10.246 -60.350 1.00 21.26 261 VAL B C 1
ATOM 6355 O O . VAL B 1 230 ? -45.622 -11.188 -61.058 1.00 20.76 261 VAL B O 1
ATOM 6359 N N . TYR B 1 231 ? -43.988 -10.024 -60.024 1.00 21.15 262 TYR B N 1
ATOM 6360 C CA . TYR B 1 231 ? -42.897 -10.901 -60.437 1.00 20.87 262 TYR B CA 1
ATOM 6361 C C . TYR B 1 231 ? -42.010 -11.218 -59.234 1.00 20.68 262 TYR B C 1
ATOM 6362 O O . TYR B 1 231 ? -42.091 -10.546 -58.203 1.00 20.48 262 TYR B O 1
ATOM 6371 N N . PRO B 1 232 ? -41.165 -12.257 -59.351 1.00 20.54 263 PRO B N 1
ATOM 6372 C CA . PRO B 1 232 ? -40.240 -12.511 -58.251 1.00 20.28 263 PRO B CA 1
ATOM 6373 C C . PRO B 1 232 ? -39.317 -11.326 -58.011 1.00 20.65 263 PRO B C 1
ATOM 6374 O O . PRO B 1 232 ? -39.102 -10.529 -58.924 1.00 21.41 263 PRO B O 1
ATOM 6378 N N . PRO B 1 233 ? -38.769 -11.209 -56.791 1.00 20.40 264 PRO B N 1
ATOM 6379 C CA . PRO B 1 233 ? -37.872 -10.106 -56.473 1.00 21.12 264 PRO B CA 1
ATOM 6380 C C . PRO B 1 233 ? -36.511 -10.309 -57.142 1.00 21.36 264 PRO B C 1
ATOM 6381 O O . PRO B 1 233 ? -36.282 -11.346 -57.770 1.00 20.56 264 PRO B O 1
ATOM 6385 N N . THR B 1 234 ? -35.615 -9.336 -57.004 1.00 22.54 265 THR B N 1
ATOM 6386 C CA . THR B 1 234 ? -34.300 -9.427 -57.633 1.00 23.31 265 THR B CA 1
ATOM 6387 C C . THR B 1 234 ? -33.251 -10.036 -56.702 1.00 23.64 265 THR B C 1
ATOM 6388 O O . THR B 1 234 ? -33.427 -10.077 -55.481 1.00 23.48 265 THR B O 1
ATOM 6392 N N . VAL B 1 235 ? -32.160 -10.502 -57.305 1.00 24.16 266 VAL B N 1
ATOM 6393 C CA . VAL B 1 235 ? -30.961 -10.930 -56.578 1.00 24.98 266 VAL B CA 1
ATOM 6394 C C . VAL B 1 235 ? -30.394 -9.793 -55.716 1.00 26.79 266 VAL B C 1
ATOM 6395 O O . VAL B 1 235 ? -30.008 -10.013 -54.568 1.00 26.77 266 VAL B O 1
ATOM 6399 N N . LYS B 1 236 ? -30.363 -8.581 -56.271 1.00 28.49 267 LYS B N 1
ATOM 6400 C CA . LYS B 1 236 ? -29.860 -7.408 -55.550 1.00 30.69 267 LYS B CA 1
ATOM 6401 C C . LYS B 1 236 ? -30.650 -7.155 -54.268 1.00 31.01 267 LYS B C 1
ATOM 6402 O O . LYS B 1 236 ? -30.062 -6.967 -53.205 1.00 31.61 267 LYS B O 1
ATOM 6408 N N . ASP B 1 237 ? -31.977 -7.156 -54.378 1.00 31.07 268 ASP B N 1
ATOM 6409 C CA . ASP B 1 237 ? -32.858 -6.907 -53.238 1.00 31.74 268 ASP B CA 1
ATOM 6410 C C . ASP B 1 237 ? -32.736 -7.987 -52.161 1.00 30.77 268 ASP B C 1
ATOM 6411 O O . ASP B 1 237 ? -32.721 -7.678 -50.968 1.00 31.44 268 ASP B O 1
ATOM 6416 N N . THR B 1 238 ? -32.659 -9.246 -52.581 1.00 29.53 269 THR B N 1
ATOM 6417 C CA . THR B 1 238 ? -32.770 -10.379 -51.652 1.00 28.35 269 THR B CA 1
ATOM 6418 C C . THR B 1 238 ? -31.439 -10.985 -51.196 1.00 28.66 269 THR B C 1
ATOM 6419 O O . THR B 1 238 ? -31.403 -11.668 -50.180 1.00 27.80 269 THR B O 1
ATOM 6423 N N . GLN B 1 239 ? -30.364 -10.751 -51.952 1.00 29.36 270 GLN B N 1
ATOM 6424 C CA . GLN B 1 239 ? -29.075 -11.444 -51.768 1.00 29.84 270 GLN B CA 1
ATOM 6425 C C . GLN B 1 239 ? -29.166 -12.955 -51.995 1.00 28.26 270 GLN B C 1
ATOM 6426 O O . GLN B 1 239 ? -28.308 -13.702 -51.533 1.00 27.92 270 GLN B O 1
ATOM 6432 N N . VAL B 1 240 ? -30.196 -13.397 -52.716 1.00 27.05 271 VAL B N 1
ATOM 6433 C CA . VAL B 1 240 ? -30.356 -14.802 -53.065 1.00 26.38 271 VAL B CA 1
ATOM 6434 C C . VAL B 1 240 ? -29.530 -15.083 -54.319 1.00 26.71 271 VAL B C 1
ATOM 6435 O O . VAL B 1 240 ? -29.755 -14.464 -55.365 1.00 27.23 271 VAL B O 1
ATOM 6439 N N . GLU B 1 241 ? -28.578 -16.007 -54.212 1.00 26.59 272 GLU B N 1
ATOM 6440 C CA . GLU B 1 241 ? -27.741 -16.382 -55.358 1.00 26.95 272 GLU B CA 1
ATOM 6441 C C . GLU B 1 241 ? -28.563 -17.073 -56.449 1.00 25.36 272 GLU B C 1
ATOM 6442 O O . GLU B 1 241 ? -29.378 -17.954 -56.164 1.00 24.15 272 GLU B O 1
ATOM 6448 N N . MET B 1 242 ? -28.339 -16.650 -57.689 1.00 25.00 273 MET B N 1
ATOM 6449 C CA . MET B 1 242 ? -28.944 -17.252 -58.875 1.00 23.80 273 MET B CA 1
ATOM 6450 C C . MET B 1 242 ? -27.866 -17.398 -59.937 1.00 24.52 273 MET B C 1
ATOM 6451 O O . MET B 1 242 ? -26.854 -16.698 -59.897 1.00 24.61 273 MET B O 1
ATOM 6456 N N . ILE B 1 243 ? -28.093 -18.289 -60.898 1.00 24.01 274 ILE B N 1
ATOM 6457 C CA . ILE B 1 243 ? -27.187 -18.418 -62.038 1.00 25.15 274 ILE B CA 1
ATOM 6458 C C . ILE B 1 243 ? -27.674 -17.530 -63.177 1.00 25.49 274 ILE B C 1
ATOM 6459 O O . ILE B 1 243 ? -28.757 -17.755 -63.725 1.00 24.80 274 ILE B O 1
ATOM 6464 N N . TYR B 1 244 ? -26.878 -16.519 -63.513 1.00 26.75 275 TYR B N 1
ATOM 6465 C CA . TYR B 1 244 ? -27.141 -15.656 -64.662 1.00 27.48 275 TYR B CA 1
ATOM 6466 C C . TYR B 1 244 ? -25.827 -15.314 -65.345 1.00 29.38 275 TYR B C 1
ATOM 6467 O O . TYR B 1 244 ? -24.810 -15.160 -64.669 1.00 29.47 275 TYR B O 1
ATOM 6476 N N . PRO B 1 245 ? -25.843 -15.188 -66.684 1.00 30.97 276 PRO B N 1
ATOM 6477 C CA . PRO B 1 245 ? -24.655 -14.659 -67.352 1.00 32.84 276 PRO B CA 1
ATOM 6478 C C . PRO B 1 245 ? -24.437 -13.183 -67.019 1.00 34.60 276 PRO B C 1
ATOM 6479 O O . PRO B 1 245 ? -25.381 -12.489 -66.641 1.00 34.14 276 PRO B O 1
ATOM 6483 N N . PRO B 1 246 ? -23.195 -12.695 -67.168 1.00 36.97 277 PRO B N 1
ATOM 6484 C CA . PRO B 1 246 ? -22.889 -11.324 -66.751 1.00 38.48 277 PRO B CA 1
ATOM 6485 C C . PRO B 1 246 ? -23.700 -10.220 -67.442 1.00 39.39 277 PRO B C 1
ATOM 6486 O O . PRO B 1 246 ? -23.833 -9.130 -66.882 1.00 40.40 277 PRO B O 1
ATOM 6490 N N . HIS B 1 247 ? -24.238 -10.482 -68.633 1.00 39.60 278 HIS B N 1
ATOM 6491 C CA . HIS B 1 247 ? -24.927 -9.430 -69.397 1.00 40.33 278 HIS B CA 1
ATOM 6492 C C . HIS B 1 247 ? -26.346 -9.123 -68.903 1.00 39.20 278 HIS B C 1
ATOM 6493 O O . HIS B 1 247 ? -26.936 -8.124 -69.309 1.00 39.83 278 HIS B O 1
ATOM 6500 N N . ILE B 1 248 ? -26.891 -9.963 -68.025 1.00 37.51 279 ILE B N 1
ATOM 6501 C CA . ILE B 1 248 ? -28.228 -9.729 -67.491 1.00 36.42 279 ILE B CA 1
ATOM 6502 C C . ILE B 1 248 ? -28.160 -8.584 -66.485 1.00 36.79 279 ILE B C 1
ATOM 6503 O O . ILE B 1 248 ? -27.396 -8.652 -65.522 1.00 36.72 279 ILE B O 1
ATOM 6508 N N . PRO B 1 249 ? -28.955 -7.527 -66.708 1.00 36.94 280 PRO B N 1
ATOM 6509 C CA . PRO B 1 249 ? -28.921 -6.393 -65.799 1.00 37.49 280 PRO B CA 1
ATOM 6510 C C . PRO B 1 249 ? -29.605 -6.719 -64.479 1.00 36.26 280 PRO B C 1
ATOM 6511 O O . PRO B 1 249 ? -30.441 -7.627 -64.418 1.00 34.73 280 PRO B O 1
ATOM 6515 N N . GLU B 1 250 ? -29.259 -5.958 -63.445 1.00 36.68 281 GLU B N 1
ATOM 6516 C CA . GLU B 1 250 ? -29.727 -6.226 -62.081 1.00 35.89 281 GLU B CA 1
ATOM 6517 C C . GLU B 1 250 ? -31.243 -6.365 -62.003 1.00 34.26 281 GLU B C 1
ATOM 6518 O O . GLU B 1 250 ? -31.752 -7.221 -61.284 1.00 32.65 281 GLU B O 1
ATOM 6524 N N . ASN B 1 251 ? -31.962 -5.532 -62.750 1.00 34.18 282 ASN B N 1
ATOM 6525 C CA . ASN B 1 251 ? -33.424 -5.537 -62.696 1.00 33.31 282 ASN B CA 1
ATOM 6526 C C . ASN B 1 251 ? -34.068 -6.800 -63.284 1.00 31.50 282 ASN B C 1
ATOM 6527 O O . ASN B 1 251 ? -35.221 -7.097 -62.985 1.00 30.96 282 ASN B O 1
ATOM 6532 N N . LEU B 1 252 ? -33.330 -7.542 -64.110 1.00 30.56 283 LEU B N 1
ATOM 6533 C CA . LEU B 1 252 ? -33.856 -8.778 -64.712 1.00 29.12 283 LEU B CA 1
ATOM 6534 C C . LEU B 1 252 ? -33.326 -10.058 -64.059 1.00 27.50 283 LEU B C 1
ATOM 6535 O O . LEU B 1 252 ? -33.658 -11.164 -64.497 1.00 26.40 283 LEU B O 1
ATOM 6540 N N . GLN B 1 253 ? -32.517 -9.918 -63.015 1.00 26.96 284 GLN B N 1
ATOM 6541 C CA . GLN B 1 253 ? -32.024 -11.079 -62.280 1.00 26.03 284 GLN B CA 1
ATOM 6542 C C . GLN B 1 253 ? -33.038 -11.475 -61.217 1.00 25.06 284 GLN B C 1
ATOM 6543 O O . GLN B 1 253 ? -32.872 -11.143 -60.040 1.00 24.87 284 GLN B O 1
ATOM 6549 N N . PHE B 1 254 ? -34.099 -12.163 -61.639 1.00 24.12 285 PHE B N 1
ATOM 6550 C CA . PHE B 1 254 ? -35.149 -12.603 -60.717 1.00 23.78 285 PHE B CA 1
ATOM 6551 C C . PHE B 1 254 ? -34.611 -13.690 -59.793 1.00 22.65 285 PHE B C 1
ATOM 6552 O O . PHE B 1 254 ? -33.894 -14.587 -60.240 1.00 22.47 285 PHE B O 1
ATOM 6560 N N . ALA B 1 255 ? -34.983 -13.606 -58.516 1.00 21.86 286 ALA B N 1
ATOM 6561 C CA . ALA B 1 255 ? -34.563 -14.559 -57.494 1.00 20.97 286 ALA B CA 1
ATOM 6562 C C . ALA B 1 255 ? -35.736 -15.448 -57.083 1.00 19.79 286 ALA B C 1
ATOM 6563 O O . ALA B 1 255 ? -36.777 -14.945 -56.660 1.00 19.49 286 ALA B O 1
ATOM 6565 N N . VAL B 1 256 ? -35.554 -16.759 -57.227 1.00 19.03 287 VAL B N 1
ATOM 6566 C CA . VAL B 1 256 ? -36.565 -17.754 -56.863 1.00 18.32 287 VAL B CA 1
ATOM 6567 C C . VAL B 1 256 ? -35.904 -18.928 -56.148 1.00 18.13 287 VAL B C 1
ATOM 6568 O O . VAL B 1 256 ? -34.678 -18.971 -56.017 1.00 17.97 287 VAL B O 1
ATOM 6572 N N . GLY B 1 257 ? -36.709 -19.876 -55.680 1.00 17.46 288 GLY B N 1
ATOM 6573 C CA . GLY B 1 257 ? -36.193 -20.974 -54.853 1.00 17.38 288 GLY B CA 1
ATOM 6574 C C . GLY B 1 257 ? -35.062 -21.750 -55.502 1.00 17.63 288 GLY B C 1
ATOM 6575 O O . GLY B 1 257 ? -34.066 -22.078 -54.845 1.00 17.73 288 GLY B O 1
ATOM 6576 N N . GLN B 1 258 ? -35.210 -22.022 -56.796 1.00 17.87 289 GLN B N 1
ATOM 6577 C CA . GLN B 1 258 ? -34.268 -22.852 -57.543 1.00 18.45 289 GLN B CA 1
ATOM 6578 C C . GLN B 1 258 ? -33.325 -21.939 -58.323 1.00 19.35 289 GLN B C 1
ATOM 6579 O O . GLN B 1 258 ? -33.762 -21.143 -59.180 1.00 19.24 289 GLN B O 1
ATOM 6585 N N . GLU B 1 259 ? -32.029 -22.067 -58.035 1.00 20.34 290 GLU B N 1
ATOM 6586 C CA . GLU B 1 259 ? -31.005 -21.174 -58.587 1.00 21.92 290 GLU B CA 1
ATOM 6587 C C . GLU B 1 259 ? -30.868 -21.180 -60.121 1.00 22.22 290 GLU B C 1
ATOM 6588 O O . GLU B 1 259 ? -30.352 -20.216 -60.691 1.00 22.63 290 GLU B O 1
ATOM 6594 N N . VAL B 1 260 ? -31.315 -22.250 -60.782 1.00 22.16 291 VAL B N 1
ATOM 6595 C CA . VAL B 1 260 ? -31.180 -22.359 -62.243 1.00 22.67 291 VAL B CA 1
ATOM 6596 C C . VAL B 1 260 ? -32.391 -21.842 -63.032 1.00 22.79 291 VAL B C 1
ATOM 6597 O O . VAL B 1 260 ? -32.354 -21.819 -64.256 1.00 23.61 291 VAL B O 1
ATOM 6601 N N . PHE B 1 261 ? -33.451 -21.410 -62.349 1.00 22.17 292 PHE B N 1
ATOM 6602 C CA . PHE B 1 261 ? -34.718 -21.101 -63.036 1.00 22.09 292 PHE B CA 1
ATOM 6603 C C . PHE B 1 261 ? -34.715 -19.827 -63.881 1.00 23.04 292 PHE B C 1
ATOM 6604 O O . PHE B 1 261 ? -35.672 -19.573 -64.615 1.00 23.30 292 PHE B O 1
ATOM 6612 N N . GLY B 1 262 ? -33.635 -19.050 -63.813 1.00 24.29 293 GLY B N 1
ATOM 6613 C CA . GLY B 1 262 ? -33.395 -17.986 -64.793 1.00 25.77 293 GLY B CA 1
ATOM 6614 C C . GLY B 1 262 ? -32.992 -18.483 -66.182 1.00 26.31 293 GLY B C 1
ATOM 6615 O O . GLY B 1 262 ? -32.949 -17.690 -67.125 1.00 28.23 293 GLY B O 1
ATOM 6616 N N . LEU B 1 263 ? -32.694 -19.779 -66.306 1.00 26.33 294 LEU B N 1
ATOM 6617 C CA . LEU B 1 263 ? -32.259 -20.418 -67.564 1.00 26.37 294 LEU B CA 1
ATOM 6618 C C . LEU B 1 263 ? -33.183 -20.151 -68.742 1.00 26.01 294 LEU B C 1
ATOM 6619 O O . LEU B 1 263 ? -32.716 -19.826 -69.824 1.00 26.17 294 LEU B O 1
ATOM 6624 N N . VAL B 1 264 ? -34.485 -20.350 -68.544 1.00 24.77 295 VAL B N 1
ATOM 6625 C CA . VAL B 1 264 ? -35.456 -20.110 -69.607 1.00 24.86 295 VAL B CA 1
ATOM 6626 C C . VAL B 1 264 ? -36.720 -19.481 -69.044 1.00 23.54 295 VAL B C 1
ATOM 6627 O O . VAL B 1 264 ? -37.129 -19.801 -67.926 1.00 22.58 295 VAL B O 1
ATOM 6631 N N . PRO B 1 265 ? -37.333 -18.575 -69.819 1.00 23.40 296 PRO B N 1
ATOM 6632 C CA . PRO B 1 265 ? -38.544 -17.868 -69.417 1.00 23.16 296 PRO B CA 1
ATOM 6633 C C . PRO B 1 265 ? -39.715 -18.791 -69.082 1.00 21.99 296 PRO B C 1
ATOM 6634 O O . PRO B 1 265 ? -40.564 -18.431 -68.266 1.00 21.74 296 PRO B O 1
ATOM 6638 N N . GLY B 1 266 ? -39.759 -19.969 -69.699 1.00 21.83 297 GLY B N 1
ATOM 6639 C CA . GLY B 1 266 ? -40.777 -20.972 -69.367 1.00 21.04 297 GLY B CA 1
ATOM 6640 C C . GLY B 1 266 ? -40.741 -21.424 -67.913 1.00 20.41 297 GLY B C 1
ATOM 6641 O O . GLY B 1 266 ? -41.788 -21.663 -67.295 1.00 20.29 297 GLY B O 1
ATOM 6642 N N . LEU B 1 267 ? -39.538 -21.551 -67.361 1.00 20.06 298 LEU B N 1
ATOM 6643 C CA . LEU B 1 267 ? -39.366 -21.856 -65.946 1.00 19.53 298 LEU B CA 1
ATOM 6644 C C . LEU B 1 267 ? -39.769 -20.661 -65.091 1.00 19.72 298 LEU B C 1
ATOM 6645 O O . LEU B 1 267 ? -40.457 -20.822 -64.082 1.00 19.45 298 LEU B O 1
ATOM 6650 N N . MET B 1 268 ? -39.361 -19.463 -65.500 1.00 20.43 299 MET B N 1
ATOM 6651 C CA . MET B 1 268 ? -39.703 -18.263 -64.752 1.00 20.90 299 MET B CA 1
ATOM 6652 C C . MET B 1 268 ? -41.210 -17.969 -64.796 1.00 20.56 299 MET B C 1
ATOM 6653 O O . MET B 1 268 ? -41.749 -17.365 -63.868 1.00 20.70 299 MET B O 1
ATOM 6658 N N . MET B 1 269 ? -41.881 -18.392 -65.867 1.00 20.34 300 MET B N 1
ATOM 6659 C CA . MET B 1 269 ? -43.341 -18.300 -65.943 1.00 20.27 300 MET B CA 1
ATOM 6660 C C . MET B 1 269 ? -43.979 -19.083 -64.802 1.00 19.33 300 MET B C 1
ATOM 6661 O O . MET B 1 269 ? -44.813 -18.554 -64.069 1.00 19.04 300 MET B O 1
ATOM 6666 N N . TYR B 1 270 ? -43.598 -20.349 -64.657 1.00 18.54 301 TYR B N 1
ATOM 6667 C CA . TYR B 1 270 ? -44.149 -21.164 -63.571 1.00 17.86 301 TYR B CA 1
ATOM 6668 C C . TYR B 1 270 ? -43.680 -20.682 -62.198 1.00 17.55 301 TYR B C 1
ATOM 6669 O O . TYR B 1 270 ? -44.451 -20.704 -61.244 1.00 17.49 301 TYR B O 1
ATOM 6678 N N . ALA B 1 271 ? -42.428 -20.232 -62.092 1.00 17.15 302 ALA B N 1
ATOM 6679 C CA . ALA B 1 271 ? -41.942 -19.680 -60.821 1.00 17.39 302 ALA B CA 1
ATOM 6680 C C . ALA B 1 271 ? -42.812 -18.505 -60.371 1.00 17.53 302 ALA B C 1
ATOM 6681 O O . ALA B 1 271 ? -43.144 -18.381 -59.190 1.00 17.75 302 ALA B O 1
ATOM 6683 N N . THR B 1 272 ? -43.180 -17.653 -61.323 1.00 17.57 303 THR B N 1
ATOM 6684 C CA . THR B 1 272 ? -44.015 -16.490 -61.049 1.00 18.01 303 THR B CA 1
ATOM 6685 C C . THR B 1 272 ? -45.434 -16.903 -60.669 1.00 17.92 303 THR B C 1
ATOM 6686 O O . THR B 1 272 ? -46.007 -16.371 -59.715 1.00 18.08 303 THR B O 1
ATOM 6690 N N . ILE B 1 273 ? -45.998 -17.847 -61.418 1.00 17.94 304 ILE B N 1
ATOM 6691 C CA . ILE B 1 273 ? -47.348 -18.345 -61.130 1.00 18.08 304 ILE B CA 1
ATOM 6692 C C . ILE B 1 273 ? -47.433 -18.940 -59.716 1.00 17.80 304 ILE B C 1
ATOM 6693 O O . ILE B 1 273 ? -48.362 -18.627 -58.964 1.00 17.70 304 ILE B O 1
ATOM 6698 N N . TRP B 1 274 ? -46.464 -19.783 -59.348 1.00 17.11 305 TRP B N 1
ATOM 6699 C CA . TRP B 1 274 ? -46.464 -20.395 -58.016 1.00 16.88 305 TRP B CA 1
ATOM 6700 C C . TRP B 1 274 ? -46.193 -19.399 -56.878 1.00 16.94 305 TRP B C 1
ATOM 6701 O O . TRP B 1 274 ? -46.743 -19.542 -55.791 1.00 16.83 305 TRP B O 1
ATOM 6712 N N . LEU B 1 275 ? -45.349 -18.395 -57.125 1.00 17.36 306 LEU B N 1
ATOM 6713 C CA . LEU B 1 275 ? -45.120 -17.311 -56.161 1.00 17.74 306 LEU B CA 1
ATOM 6714 C C . LEU B 1 275 ? -46.430 -16.567 -55.875 1.00 17.97 306 LEU B C 1
ATOM 6715 O O . LEU B 1 275 ? -46.794 -16.330 -54.719 1.00 17.91 306 LEU B O 1
ATOM 6720 N N . ARG B 1 276 ? -47.142 -16.227 -56.941 1.00 18.27 307 ARG B N 1
ATOM 6721 C CA . ARG B 1 276 ? -48.454 -15.597 -56.816 1.00 18.66 307 ARG B CA 1
ATOM 6722 C C . ARG B 1 276 ? -49.411 -16.498 -56.042 1.00 18.22 307 ARG B C 1
ATOM 6723 O O . ARG B 1 276 ? -50.140 -16.022 -55.176 1.00 18.46 307 ARG B O 1
ATOM 6731 N N . GLU B 1 277 ? -49.397 -17.795 -56.341 1.00 17.90 308 GLU B N 1
ATOM 6732 C CA . GLU B 1 277 ? -50.289 -18.747 -55.662 1.00 17.74 308 GLU B CA 1
ATOM 6733 C C . GLU B 1 277 ? -50.009 -18.801 -54.159 1.00 17.69 308 GLU B C 1
ATOM 6734 O O . GLU B 1 277 ? -50.943 -18.809 -53.359 1.00 17.70 308 GLU B O 1
ATOM 6740 N N . HIS B 1 278 ? -48.732 -18.831 -53.772 1.00 17.02 309 HIS B N 1
ATOM 6741 C CA . HIS B 1 278 ? -48.390 -18.816 -52.352 1.00 17.08 309 HIS B CA 1
ATOM 6742 C C . HIS B 1 278 ? -49.003 -17.606 -51.661 1.00 17.74 309 HIS B C 1
ATOM 6743 O O . HIS B 1 278 ? -49.637 -17.736 -50.620 1.00 18.03 309 HIS B O 1
ATOM 6750 N N . ASN B 1 279 ? -48.811 -16.428 -52.244 1.00 18.21 310 ASN B N 1
ATOM 6751 C CA . ASN B 1 279 ? -49.313 -15.205 -51.631 1.00 18.82 310 ASN B CA 1
ATOM 6752 C C . ASN B 1 279 ? -50.843 -15.132 -51.643 1.00 19.18 310 ASN B C 1
ATOM 6753 O O . ASN B 1 279 ? -51.445 -14.568 -50.726 1.00 19.92 310 ASN B O 1
ATOM 6758 N N . ARG B 1 280 ? -51.468 -15.729 -52.656 1.00 19.03 311 ARG B N 1
ATOM 6759 C CA . ARG B 1 280 ? -52.931 -15.851 -52.690 1.00 19.52 311 ARG B CA 1
ATOM 6760 C C . ARG B 1 280 ? -53.447 -16.697 -51.516 1.00 19.31 311 ARG B C 1
ATOM 6761 O O . ARG B 1 280 ? -54.411 -16.314 -50.834 1.00 19.62 311 ARG B O 1
ATOM 6769 N N . VAL B 1 281 ? -52.804 -17.836 -51.281 1.00 19.00 312 VAL B N 1
ATOM 6770 C CA . VAL B 1 281 ? -53.212 -18.739 -50.202 1.00 18.86 312 VAL B CA 1
ATOM 6771 C C . VAL B 1 281 ? -52.993 -18.070 -48.838 1.00 19.16 312 VAL B C 1
ATOM 6772 O O . VAL B 1 281 ? -53.812 -18.217 -47.928 1.00 19.77 312 VAL B O 1
ATOM 6776 N N . CYS B 1 282 ? -51.908 -17.310 -48.703 1.00 18.95 313 CYS B N 1
ATOM 6777 C CA . CYS B 1 282 ? -51.691 -16.504 -47.504 1.00 19.79 313 CYS B CA 1
ATOM 6778 C C . CYS B 1 282 ? -52.894 -15.595 -47.223 1.00 20.85 313 CYS B C 1
ATOM 6779 O O . CYS B 1 282 ? -53.348 -15.509 -46.083 1.00 21.30 313 CYS B O 1
ATOM 6782 N N . ASP B 1 283 ? -53.403 -14.928 -48.258 1.00 21.53 314 ASP B N 1
ATOM 6783 C CA . ASP B 1 283 ? -54.550 -14.021 -48.094 1.00 22.74 314 ASP B CA 1
ATOM 6784 C C . ASP B 1 283 ? -55.790 -14.801 -47.628 1.00 22.78 314 ASP B C 1
ATOM 6785 O O . ASP B 1 283 ? -56.531 -14.337 -46.750 1.00 23.76 314 ASP B O 1
ATOM 6790 N N . ILE B 1 284 ? -56.014 -15.977 -48.214 1.00 22.18 315 ILE B N 1
ATOM 6791 C CA . ILE B 1 284 ? -57.150 -16.825 -47.825 1.00 22.56 315 ILE B CA 1
ATOM 6792 C C . ILE B 1 284 ? -57.026 -17.253 -46.365 1.00 22.32 315 ILE B C 1
ATOM 6793 O O . ILE B 1 284 ? -57.974 -17.123 -45.592 1.00 22.65 315 ILE B O 1
ATOM 6798 N N . LEU B 1 285 ? -55.852 -17.750 -45.981 1.00 21.76 316 LEU B N 1
ATOM 6799 C CA . LEU B 1 285 ? -55.639 -18.207 -44.610 1.00 22.26 316 LEU B CA 1
ATOM 6800 C C . LEU B 1 285 ? -55.798 -17.085 -43.579 1.00 23.43 316 LEU B C 1
ATOM 6801 O O . LEU B 1 285 ? -56.336 -17.308 -42.496 1.00 24.08 316 LEU B O 1
ATOM 6806 N N . LYS B 1 286 ? -55.338 -15.884 -43.925 1.00 24.36 317 LYS B N 1
ATOM 6807 C CA . LYS B 1 286 ? -55.443 -14.733 -43.028 1.00 25.85 317 LYS B CA 1
ATOM 6808 C C . LYS B 1 286 ? -56.901 -14.329 -42.799 1.00 26.84 317 LYS B C 1
ATOM 6809 O O . LYS B 1 286 ? -57.274 -13.927 -41.698 1.00 27.28 317 LYS B O 1
ATOM 6815 N N . GLN B 1 287 ? -57.713 -14.438 -43.847 1.00 27.11 318 GLN B N 1
ATOM 6816 C CA . GLN B 1 287 ? -59.155 -14.206 -43.753 1.00 28.47 318 GLN B CA 1
ATOM 6817 C C . GLN B 1 287 ? -59.778 -15.207 -42.771 1.00 28.01 318 GLN B C 1
ATOM 6818 O O . GLN B 1 287 ? -60.580 -14.837 -41.920 1.00 28.46 318 GLN B O 1
ATOM 6824 N N . GLU B 1 288 ? -59.368 -16.468 -42.869 1.00 26.92 319 GLU B N 1
ATOM 6825 C CA . GLU B 1 288 ? -59.870 -17.526 -41.985 1.00 27.10 319 GLU B CA 1
ATOM 6826 C C . GLU B 1 288 ? -59.285 -17.452 -40.572 1.00 26.94 319 GLU B C 1
ATOM 6827 O O . GLU B 1 288 ? -59.949 -17.823 -39.601 1.00 27.71 319 GLU B O 1
ATOM 6833 N N . HIS B 1 289 ? -58.048 -16.976 -40.468 1.00 25.98 320 HIS B N 1
ATOM 6834 C CA . HIS B 1 289 ? -57.310 -16.967 -39.217 1.00 25.89 320 HIS B CA 1
ATOM 6835 C C . HIS B 1 289 ? -56.686 -15.593 -38.967 1.00 26.06 320 HIS B C 1
ATOM 6836 O O . HIS B 1 289 ? -55.474 -15.425 -39.107 1.00 25.35 320 HIS B O 1
ATOM 6843 N N . PRO B 1 290 ? -57.512 -14.605 -38.581 1.00 26.88 321 PRO B N 1
ATOM 6844 C CA . PRO B 1 290 ? -56.960 -13.288 -38.245 1.00 27.36 321 PRO B CA 1
ATOM 6845 C C . PRO B 1 290 ? -55.987 -13.338 -37.058 1.00 27.36 321 PRO B C 1
ATOM 6846 O O . PRO B 1 290 ? -55.167 -12.430 -36.892 1.00 27.49 321 PRO B O 1
ATOM 6850 N N . GLU B 1 291 ? -56.092 -14.395 -36.251 1.00 26.96 322 GLU B N 1
ATOM 6851 C CA . GLU B 1 291 ? -55.271 -14.585 -35.054 1.00 27.08 322 GLU B CA 1
ATOM 6852 C C . GLU B 1 291 ? -53.874 -15.154 -35.324 1.00 26.11 322 GLU B C 1
ATOM 6853 O O . GLU B 1 291 ? -53.026 -15.159 -34.429 1.00 26.36 322 GLU B O 1
ATOM 6859 N N . TRP B 1 292 ? -53.645 -15.644 -36.541 1.00 25.27 323 TRP B N 1
ATOM 6860 C CA . TRP B 1 292 ? -52.374 -16.282 -36.892 1.00 24.16 323 TRP B CA 1
ATOM 6861 C C . TRP B 1 292 ? -51.284 -15.262 -37.212 1.00 24.34 323 TRP B C 1
ATOM 6862 O O . TRP B 1 292 ? -51.561 -14.170 -37.725 1.00 24.88 323 TRP B O 1
ATOM 6873 N N . GLY B 1 293 ? -50.044 -15.644 -36.920 1.00 24.01 324 GLY B N 1
ATOM 6874 C CA . GLY B 1 293 ? -48.870 -14.849 -37.258 1.00 23.75 324 GLY B CA 1
ATOM 6875 C C . GLY B 1 293 ? -48.248 -15.269 -38.578 1.00 22.80 324 GLY B C 1
ATOM 6876 O O . GLY B 1 293 ? -48.662 -16.254 -39.201 1.00 21.97 324 GLY B O 1
ATOM 6877 N N . ASP B 1 294 ? -47.244 -14.507 -38.998 1.00 22.34 325 ASP B N 1
ATOM 6878 C CA . ASP B 1 294 ? -46.545 -14.733 -40.262 1.00 21.63 325 ASP B CA 1
ATOM 6879 C C . ASP B 1 294 ? -46.020 -16.168 -40.434 1.00 20.82 325 ASP B C 1
ATOM 6880 O O . ASP B 1 294 ? -46.203 -16.770 -41.493 1.00 20.23 325 ASP B O 1
ATOM 6885 N N . GLU B 1 295 ? -45.373 -16.716 -39.404 1.00 20.95 326 GLU B N 1
ATOM 6886 C CA . GLU B 1 295 ? -44.744 -18.031 -39.527 1.00 20.31 326 GLU B CA 1
ATOM 6887 C C . GLU B 1 295 ? -45.789 -19.114 -39.823 1.00 19.53 326 GLU B C 1
ATOM 6888 O O . GLU B 1 295 ? -45.617 -19.907 -40.745 1.00 18.59 326 GLU B O 1
ATOM 6894 N N . GLN B 1 296 ? -46.882 -19.145 -39.065 1.00 19.66 327 GLN B N 1
ATOM 6895 C CA . GLN B 1 296 ? -47.904 -20.167 -39.311 1.00 19.15 327 GLN B CA 1
ATOM 6896 C C . GLN B 1 296 ? -48.590 -19.968 -40.666 1.00 18.67 327 GLN B C 1
ATOM 6897 O O . GLN B 1 296 ? -48.881 -20.943 -41.358 1.00 18.15 327 GLN B O 1
ATOM 6903 N N . LEU B 1 297 ? -48.833 -18.717 -41.056 1.00 19.03 328 LEU B N 1
ATOM 6904 C CA . LEU B 1 297 ? -49.373 -18.433 -42.394 1.00 18.64 328 LEU B CA 1
ATOM 6905 C C . LEU B 1 297 ? -48.433 -18.969 -43.480 1.00 18.14 328 LEU B C 1
ATOM 6906 O O . LEU B 1 297 ? -48.870 -19.660 -44.406 1.00 17.59 328 LEU B O 1
ATOM 6911 N N . PHE B 1 298 ? -47.139 -18.691 -43.339 1.00 17.84 329 PHE B N 1
ATOM 6912 C CA . PHE B 1 298 ? -46.159 -19.173 -44.301 1.00 17.62 329 PHE B CA 1
ATOM 6913 C C . PHE B 1 298 ? -46.125 -20.700 -44.391 1.00 17.12 329 PHE B C 1
ATOM 6914 O O . PHE B 1 298 ? -46.204 -21.256 -45.487 1.00 16.91 329 PHE B O 1
ATOM 6922 N N . GLN B 1 299 ? -45.982 -21.361 -43.242 1.00 17.54 330 GLN B N 1
ATOM 6923 C CA . GLN B 1 299 ? -45.848 -22.812 -43.191 1.00 17.15 330 GLN B CA 1
ATOM 6924 C C . GLN B 1 299 ? -47.109 -23.507 -43.688 1.00 17.23 330 GLN B C 1
ATOM 6925 O O . GLN B 1 299 ? -47.027 -24.486 -44.422 1.00 17.10 330 GLN B O 1
ATOM 6931 N N . THR B 1 300 ? -48.277 -22.998 -43.305 1.00 17.66 331 THR B N 1
ATOM 6932 C CA . THR B 1 300 ? -49.533 -23.641 -43.717 1.00 17.69 331 THR B CA 1
ATOM 6933 C C . THR B 1 300 ? -49.751 -23.486 -45.229 1.00 17.20 331 THR B C 1
ATOM 6934 O O . THR B 1 300 ? -50.187 -24.420 -45.903 1.00 17.08 331 THR B O 1
ATOM 6938 N N . SER B 1 301 ? -49.419 -22.314 -45.762 1.00 17.45 332 SER B N 1
ATOM 6939 C CA . SER B 1 301 ? -49.490 -22.081 -47.200 1.00 17.25 332 SER B CA 1
ATOM 6940 C C . SER B 1 301 ? -48.567 -23.037 -47.969 1.00 16.63 332 SER B C 1
ATOM 6941 O O . SER B 1 301 ? -48.949 -23.573 -49.007 1.00 15.84 332 SER B O 1
ATOM 6944 N N . ARG B 1 302 ? -47.362 -23.258 -47.447 1.00 16.40 333 ARG B N 1
ATOM 6945 C CA . ARG B 1 302 ? -46.438 -24.218 -48.060 1.00 16.24 333 ARG B CA 1
ATOM 6946 C C . ARG B 1 302 ? -47.043 -25.616 -48.123 1.00 16.31 333 ARG B C 1
ATOM 6947 O O . ARG B 1 302 ? -46.960 -26.280 -49.158 1.00 16.08 333 ARG B O 1
ATOM 6955 N N . LEU B 1 303 ? -47.659 -26.060 -47.029 1.00 16.39 334 LEU B N 1
ATOM 6956 C CA . LEU B 1 303 ? -48.273 -27.390 -47.006 1.00 16.75 334 LEU B CA 1
ATOM 6957 C C . LEU B 1 303 ? -49.411 -27.482 -48.023 1.00 16.51 334 LEU B C 1
ATOM 6958 O O . LEU B 1 303 ? -49.559 -28.498 -48.705 1.00 16.82 334 LEU B O 1
ATOM 6963 N N . ILE B 1 304 ? -50.196 -26.415 -48.131 1.00 16.69 335 ILE B N 1
ATOM 6964 C CA . ILE B 1 304 ? -51.269 -26.344 -49.118 1.00 16.70 335 ILE B CA 1
ATOM 6965 C C . ILE B 1 304 ? -50.714 -26.405 -50.539 1.00 16.60 335 ILE B C 1
ATOM 6966 O O . ILE B 1 304 ? -51.214 -27.171 -51.371 1.00 16.77 335 ILE B O 1
ATOM 6971 N N . LEU B 1 305 ? -49.676 -25.615 -50.823 1.00 16.32 336 LEU B N 1
ATOM 6972 C CA . LEU B 1 305 ? -49.065 -25.659 -52.149 1.00 16.28 336 LEU B CA 1
ATOM 6973 C C . LEU B 1 305 ? -48.460 -27.029 -52.475 1.00 15.79 336 LEU B C 1
ATOM 6974 O O . LEU B 1 305 ? -48.511 -27.455 -53.629 1.00 16.62 336 LEU B O 1
ATOM 6979 N N . ILE B 1 306 ? -47.910 -27.724 -51.477 1.00 15.85 337 ILE B N 1
ATOM 6980 C CA . ILE B 1 306 ? -47.405 -29.086 -51.694 1.00 15.65 337 ILE B CA 1
ATOM 6981 C C . ILE B 1 306 ? -48.571 -29.977 -52.141 1.00 16.17 337 ILE B C 1
ATOM 6982 O O . ILE B 1 306 ? -48.460 -30.694 -53.137 1.00 15.72 337 ILE B O 1
ATOM 6987 N N . GLY B 1 307 ? -49.687 -29.888 -51.418 1.00 16.25 338 GLY B N 1
ATOM 6988 C CA . GLY B 1 307 ? -50.912 -30.612 -51.760 1.00 16.63 338 GLY B CA 1
ATOM 6989 C C . GLY B 1 307 ? -51.444 -30.288 -53.145 1.00 16.64 338 GLY B C 1
ATOM 6990 O O . GLY B 1 307 ? -51.795 -31.191 -53.905 1.00 16.87 338 GLY B O 1
ATOM 6991 N N . GLU B 1 308 ? -51.506 -29.002 -53.477 1.00 16.75 339 GLU B N 1
ATOM 6992 C CA . GLU B 1 308 ? -51.939 -28.569 -54.808 1.00 16.82 339 GLU B CA 1
ATOM 6993 C C . GLU B 1 308 ? -51.072 -29.171 -55.903 1.00 16.90 339 GLU B C 1
ATOM 6994 O O . GLU B 1 308 ? -51.582 -29.584 -56.942 1.00 16.92 339 GLU B O 1
ATOM 7000 N N . THR B 1 309 ? -49.763 -29.190 -55.662 1.00 16.60 340 THR B N 1
ATOM 7001 C CA . THR B 1 309 ? -48.800 -29.698 -56.620 1.00 16.50 340 THR B CA 1
ATOM 7002 C C . THR B 1 309 ? -49.053 -31.181 -56.884 1.00 16.48 340 THR B C 1
ATOM 7003 O O . THR B 1 309 ? -49.155 -31.595 -58.035 1.00 16.57 340 THR B O 1
ATOM 7007 N N . ILE B 1 310 ? -49.182 -31.969 -55.821 1.00 16.35 341 ILE B N 1
ATOM 7008 C CA . ILE B 1 310 ? -49.414 -33.407 -55.977 1.00 16.67 341 ILE B CA 1
ATOM 7009 C C . ILE B 1 310 ? -50.757 -33.653 -56.690 1.00 17.13 341 ILE B C 1
ATOM 7010 O O . ILE B 1 310 ? -50.855 -34.507 -57.583 1.00 17.22 341 ILE B O 1
ATOM 7015 N N . LYS B 1 311 ? -51.779 -32.881 -56.319 1.00 17.20 342 LYS B N 1
ATOM 7016 C CA . LYS B 1 311 ? -53.095 -32.956 -56.967 1.00 17.56 342 LYS B CA 1
ATOM 7017 C C . LYS B 1 311 ? -53.006 -32.732 -58.482 1.00 17.36 342 LYS B C 1
ATOM 7018 O O . LYS B 1 311 ? -53.525 -33.521 -59.274 1.00 17.81 342 LYS B O 1
ATOM 7024 N N . ILE B 1 312 ? -52.343 -31.651 -58.873 1.00 16.83 343 ILE B N 1
ATOM 7025 C CA . ILE B 1 312 ? -52.208 -31.288 -60.281 1.00 17.09 343 ILE B CA 1
ATOM 7026 C C . ILE B 1 312 ? -51.340 -32.297 -61.036 1.00 17.21 343 ILE B C 1
ATOM 7027 O O . ILE B 1 312 ? -51.658 -32.687 -62.168 1.00 17.30 343 ILE B O 1
ATOM 7032 N N . VAL B 1 313 ? -50.254 -32.740 -60.404 1.00 16.57 344 VAL B N 1
ATOM 7033 C CA . VAL B 1 313 ? -49.379 -33.729 -61.021 1.00 16.71 344 VAL B CA 1
ATOM 7034 C C . VAL B 1 313 ? -50.135 -35.018 -61.364 1.00 17.30 344 VAL B C 1
ATOM 7035 O O . VAL B 1 313 ? -49.982 -35.549 -62.461 1.00 17.39 344 VAL B O 1
ATOM 7039 N N . ILE B 1 314 ? -50.978 -35.495 -60.454 1.00 17.36 345 ILE B N 1
ATOM 7040 C CA . ILE B 1 314 ? -51.739 -36.719 -60.705 1.00 18.27 345 ILE B CA 1
ATOM 7041 C C . ILE B 1 314 ? -52.907 -36.506 -61.669 1.00 19.03 345 ILE B C 1
ATOM 7042 O O . ILE B 1 314 ? -53.005 -37.183 -62.690 1.00 19.43 345 ILE B O 1
ATOM 7047 N N . GLU B 1 315 ? -53.787 -35.563 -61.353 1.00 19.54 346 GLU B N 1
ATOM 7048 C CA . GLU B 1 315 ? -55.074 -35.467 -62.049 1.00 20.22 346 GLU B CA 1
ATOM 7049 C C . GLU B 1 315 ? -55.056 -34.673 -63.361 1.00 20.52 346 GLU B C 1
ATOM 7050 O O . GLU B 1 315 ? -55.983 -34.797 -64.163 1.00 20.80 346 GLU B O 1
ATOM 7056 N N . ASP B 1 316 ? -54.019 -33.866 -63.585 1.00 19.79 347 ASP B N 1
ATOM 7057 C CA . ASP B 1 316 ? -53.852 -33.146 -64.855 1.00 20.42 347 ASP B CA 1
ATOM 7058 C C . ASP B 1 316 ? -52.656 -33.660 -65.661 1.00 19.72 347 ASP B C 1
ATOM 7059 O O . ASP B 1 316 ? -52.805 -34.071 -66.814 1.00 20.26 347 ASP B O 1
ATOM 7064 N N . TYR B 1 317 ? -51.479 -33.632 -65.042 1.00 19.12 348 TYR B N 1
ATOM 7065 C CA . TYR B 1 317 ? -50.207 -33.873 -65.735 1.00 18.93 348 TYR B CA 1
ATOM 7066 C C . TYR B 1 317 ? -50.017 -35.352 -66.085 1.00 19.30 348 TYR B C 1
ATOM 7067 O O . TYR B 1 317 ? -49.900 -35.707 -67.265 1.00 19.50 348 TYR B O 1
ATOM 7076 N N . VAL B 1 318 ? -50.007 -36.211 -65.069 1.00 18.86 349 VAL B N 1
ATOM 7077 C CA . VAL B 1 318 ? -49.944 -37.657 -65.294 1.00 19.23 349 VAL B CA 1
ATOM 7078 C C . VAL B 1 318 ? -51.178 -38.130 -66.066 1.00 19.95 349 VAL B C 1
ATOM 7079 O O . VAL B 1 318 ? -51.060 -38.961 -66.965 1.00 20.28 349 VAL B O 1
ATOM 7083 N N . GLN B 1 319 ? -52.355 -37.594 -65.736 1.00 20.48 350 GLN B N 1
ATOM 7084 C CA . GLN B 1 319 ? -53.567 -37.922 -66.483 1.00 21.30 350 GLN B CA 1
ATOM 7085 C C . GLN B 1 319 ? -53.318 -37.742 -67.980 1.00 21.71 350 GLN B C 1
ATOM 7086 O O . GLN B 1 319 ? -53.587 -38.642 -68.771 1.00 21.97 350 GLN B O 1
ATOM 7092 N N . HIS B 1 320 ? -52.803 -36.577 -68.362 1.00 21.38 351 HIS B N 1
ATOM 7093 C CA . HIS B 1 320 ? -52.543 -36.300 -69.770 1.00 22.14 351 HIS B CA 1
ATOM 7094 C C . HIS B 1 320 ? -51.508 -37.243 -70.392 1.00 22.37 351 HIS B C 1
ATOM 7095 O O . HIS B 1 320 ? -51.771 -37.853 -71.429 1.00 23.44 351 HIS B O 1
ATOM 7102 N N . LEU B 1 321 ? -50.335 -37.361 -69.776 1.00 21.94 352 LEU B N 1
ATOM 7103 C CA . LEU B 1 321 ? -49.260 -38.149 -70.390 1.00 22.24 352 LEU B CA 1
ATOM 7104 C C . LEU B 1 321 ? -49.592 -39.649 -70.426 1.00 22.78 352 LEU B C 1
ATOM 7105 O O . LEU B 1 321 ? -49.114 -40.363 -71.303 1.00 23.26 352 LEU B O 1
ATOM 7110 N N . SER B 1 322 ? -50.436 -40.113 -69.504 1.00 22.84 353 SER B N 1
ATOM 7111 C CA . SER B 1 322 ? -50.851 -41.522 -69.481 1.00 23.23 353 SER B CA 1
ATOM 7112 C C . SER B 1 322 ? -51.648 -41.903 -70.725 1.00 24.10 353 SER B C 1
ATOM 7113 O O . SER B 1 322 ? -51.503 -43.012 -71.252 1.00 24.54 353 SER B O 1
ATOM 7116 N N . GLY B 1 323 ? -52.509 -40.989 -71.170 1.00 24.62 354 GLY B N 1
ATOM 7117 C CA . GLY B 1 323 ? -53.423 -41.247 -72.268 1.00 25.75 354 GLY B CA 1
ATOM 7118 C C . GLY B 1 323 ? -54.631 -42.085 -71.877 1.00 26.58 354 GLY B C 1
ATOM 7119 O O . GLY B 1 323 ? -55.408 -42.484 -72.739 1.00 27.58 354 GLY B O 1
ATOM 7120 N N . TYR B 1 324 ? -54.806 -42.343 -70.583 1.00 26.07 355 TYR B N 1
ATOM 7121 C CA . TYR B 1 324 ? -55.850 -43.258 -70.136 1.00 26.96 355 TYR B CA 1
ATOM 7122 C C . TYR B 1 324 ? -57.204 -42.572 -70.146 1.00 27.65 355 TYR B C 1
ATOM 7123 O O . TYR B 1 324 ? -57.295 -41.368 -69.908 1.00 27.24 355 TYR B O 1
ATOM 7132 N N . HIS B 1 325 ? -58.247 -43.351 -70.420 1.00 29.00 356 HIS B N 1
ATOM 7133 C CA . HIS B 1 325 ? -59.622 -42.870 -70.308 1.00 30.12 356 HIS B CA 1
ATOM 7134 C C . HIS B 1 325 ? -60.087 -42.934 -68.854 1.00 29.80 356 HIS B C 1
ATOM 7135 O O . HIS B 1 325 ? -61.022 -42.232 -68.465 1.00 30.47 356 HIS B O 1
ATOM 7142 N N . PHE B 1 326 ? -59.436 -43.779 -68.058 1.00 29.19 357 PHE B N 1
ATOM 7143 C CA . PHE B 1 326 ? -59.688 -43.836 -66.621 1.00 28.85 357 PHE B CA 1
ATOM 7144 C C . PHE B 1 326 ? -59.275 -42.517 -65.963 1.00 27.78 357 PHE B C 1
ATOM 7145 O O . PHE B 1 326 ? -58.202 -41.989 -66.248 1.00 26.86 357 PHE B O 1
ATOM 7153 N N . LYS B 1 327 ? -60.128 -42.000 -65.084 1.00 28.00 358 LYS B N 1
ATOM 7154 C CA . LYS B 1 327 ? -59.887 -40.722 -64.421 1.00 27.24 358 LYS B CA 1
ATOM 7155 C C . LYS B 1 327 ? -59.091 -40.959 -63.139 1.00 26.05 358 LYS B C 1
ATOM 7156 O O . LYS B 1 327 ? -59.626 -41.437 -62.138 1.00 26.09 358 LYS B O 1
ATOM 7162 N N . LEU B 1 328 ? -57.807 -40.625 -63.184 1.00 24.67 359 LEU B N 1
ATOM 7163 C CA . LEU B 1 328 ? -56.926 -40.794 -62.032 1.00 23.83 359 LEU B CA 1
ATOM 7164 C C . LEU B 1 328 ? -57.395 -39.906 -60.889 1.00 23.57 359 LEU B C 1
ATOM 7165 O O . LEU B 1 328 ? -58.112 -38.918 -61.106 1.00 23.86 359 LEU B O 1
ATOM 7170 N N . LYS B 1 329 ? -56.990 -40.264 -59.675 1.00 23.10 360 LYS B N 1
ATOM 7171 C CA . LYS B 1 329 ? -57.454 -39.578 -58.473 1.00 23.08 360 LYS B CA 1
ATOM 7172 C C . LYS B 1 329 ? -56.303 -39.379 -57.482 1.00 22.06 360 LYS B C 1
ATOM 7173 O O . LYS B 1 329 ? -55.530 -40.306 -57.228 1.00 21.93 360 LYS B O 1
ATOM 7179 N N . PHE B 1 330 ? -56.179 -38.164 -56.950 1.00 20.88 361 PHE B N 1
ATOM 7180 C CA . PHE B 1 330 ? -55.310 -37.908 -55.808 1.00 20.30 361 PHE B CA 1
ATOM 7181 C C . PHE B 1 330 ? -56.149 -38.068 -54.550 1.00 20.86 361 PHE B C 1
ATOM 7182 O O . PHE B 1 330 ? -56.989 -37.219 -54.242 1.00 20.80 361 PHE B O 1
ATOM 7190 N N . ASP B 1 331 ? -55.925 -39.170 -53.843 1.00 21.01 362 ASP B N 1
ATOM 7191 C CA . ASP B 1 331 ? -56.685 -39.500 -52.644 1.00 21.63 362 ASP B CA 1
ATOM 7192 C C . ASP B 1 331 ? -55.810 -40.343 -51.715 1.00 21.15 362 ASP B C 1
ATOM 7193 O O . ASP B 1 331 ? -55.759 -41.566 -51.837 1.00 21.13 362 ASP B O 1
ATOM 7198 N N . PRO B 1 332 ? -55.093 -39.684 -50.790 1.00 20.57 363 PRO B N 1
ATOM 7199 C CA . PRO B 1 332 ? -54.256 -40.401 -49.822 1.00 20.45 363 PRO B CA 1
ATOM 7200 C C . PRO B 1 332 ? -54.990 -41.485 -49.020 1.00 21.53 363 PRO B C 1
ATOM 7201 O O . PRO B 1 332 ? -54.379 -42.465 -48.602 1.00 21.31 363 PRO B O 1
ATOM 7205 N N . GLU B 1 333 ? -56.290 -41.318 -48.823 1.00 22.59 364 GLU B N 1
ATOM 7206 C CA . GLU B 1 333 ? -57.073 -42.288 -48.045 1.00 24.23 364 GLU B CA 1
ATOM 7207 C C . GLU B 1 333 ? -57.097 -43.679 -48.673 1.00 24.35 364 GLU B C 1
ATOM 7208 O O . GLU B 1 333 ? -57.303 -44.671 -47.972 1.00 24.98 364 GLU B O 1
ATOM 7214 N N . LEU B 1 334 ? -56.862 -43.754 -49.982 1.00 23.81 365 LEU B N 1
ATOM 7215 C CA . LEU B 1 334 ? -56.804 -45.040 -50.689 1.00 24.43 365 LEU B CA 1
ATOM 7216 C C . LEU B 1 334 ? -55.716 -45.972 -50.146 1.00 24.24 365 LEU B C 1
ATOM 7217 O O . LEU B 1 334 ? -55.837 -47.194 -50.254 1.00 25.24 365 LEU B O 1
ATOM 7222 N N . LEU B 1 335 ? -54.659 -45.406 -49.570 1.00 23.17 366 LEU B N 1
ATOM 7223 C CA . LEU B 1 335 ? -53.555 -46.213 -49.046 1.00 22.86 366 LEU B CA 1
ATOM 7224 C C . LEU B 1 335 ? -53.630 -46.513 -47.543 1.00 23.51 366 LEU B C 1
ATOM 7225 O O . LEU B 1 335 ? -52.765 -47.225 -47.019 1.00 23.04 366 LEU B O 1
ATOM 7230 N N . PHE B 1 336 ? -54.649 -46.002 -46.853 1.00 24.03 367 PHE B N 1
ATOM 7231 C CA . PHE B 1 336 ? -54.703 -46.124 -45.390 1.00 24.78 367 PHE B CA 1
ATOM 7232 C C . PHE B 1 336 ? -54.933 -47.549 -44.884 1.00 26.48 367 PHE B C 1
ATOM 7233 O O . PHE B 1 336 ? -54.577 -47.854 -43.745 1.00 27.38 367 PHE B O 1
ATOM 7241 N N . ASN B 1 337 ? -55.519 -48.420 -45.701 1.00 27.86 368 ASN B N 1
ATOM 7242 C CA . ASN B 1 337 ? -55.620 -49.842 -45.335 1.00 29.40 368 ASN B CA 1
ATOM 7243 C C . ASN B 1 337 ? -54.624 -50.739 -46.082 1.00 29.14 368 ASN B C 1
ATOM 7244 O O . ASN B 1 337 ? -54.777 -51.963 -46.098 1.00 29.76 368 ASN B O 1
ATOM 7249 N N . GLN B 1 338 ? -53.602 -50.126 -46.678 1.00 28.25 369 GLN B N 1
ATOM 7250 C CA . GLN B 1 338 ? -52.588 -50.839 -47.451 1.00 28.29 369 GLN B CA 1
ATOM 7251 C C . GLN B 1 338 ? -51.227 -50.698 -46.780 1.00 27.90 369 GLN B C 1
ATOM 7252 O O . GLN B 1 338 ? -50.982 -49.730 -46.050 1.00 27.47 369 GLN B O 1
ATOM 7258 N N . GLN B 1 339 ? -50.349 -51.666 -47.035 1.00 28.03 370 GLN B N 1
ATOM 7259 C CA . GLN B 1 339 ? -48.946 -51.542 -46.648 1.00 27.46 370 GLN B CA 1
ATOM 7260 C C . GLN B 1 339 ? -48.284 -50.566 -47.605 1.00 26.09 370 GLN B C 1
ATOM 7261 O O . GLN B 1 339 ? -48.349 -50.732 -48.824 1.00 26.30 370 GLN B O 1
ATOM 7267 N N . PHE B 1 340 ? -47.664 -49.531 -47.051 1.00 24.88 371 PHE B N 1
ATOM 7268 C CA . PHE B 1 340 ? -47.065 -48.485 -47.857 1.00 23.38 371 PHE B CA 1
ATOM 7269 C C . PHE B 1 340 ? -46.112 -47.684 -46.984 1.00 22.47 371 PHE B C 1
ATOM 7270 O O . PHE B 1 340 ? -46.440 -47.392 -45.837 1.00 22.77 371 PHE B O 1
ATOM 7278 N N . GLN B 1 341 ? -44.945 -47.344 -47.527 1.00 21.35 372 GLN B N 1
ATOM 7279 C CA . GLN B 1 341 ? -43.940 -46.567 -46.797 1.00 20.56 372 GLN B CA 1
ATOM 7280 C C . GLN B 1 341 ? -43.987 -45.099 -47.196 1.00 19.76 372 GLN B C 1
ATOM 7281 O O . GLN B 1 341 ? -43.728 -44.762 -48.355 1.00 19.59 372 GLN B O 1
ATOM 7287 N N . TYR B 1 342 ? -44.291 -44.227 -46.233 1.00 19.02 373 TYR B N 1
ATOM 7288 C CA . TYR B 1 342 ? -44.327 -42.791 -46.473 1.00 18.39 373 TYR B CA 1
ATOM 7289 C C . TYR B 1 342 ? -42.920 -42.217 -46.395 1.00 18.32 373 TYR B C 1
ATOM 7290 O O . TYR B 1 342 ? -42.565 -41.491 -45.462 1.00 18.19 373 TYR B O 1
ATOM 7299 N N . GLN B 1 343 ? -42.133 -42.563 -47.406 1.00 18.33 374 GLN B N 1
ATOM 7300 C CA . GLN B 1 343 ? -40.780 -42.047 -47.581 1.00 18.33 374 GLN B CA 1
ATOM 7301 C C . GLN B 1 343 ? -40.373 -42.284 -49.026 1.00 18.30 374 GLN B C 1
ATOM 7302 O O . GLN B 1 343 ? -40.971 -43.107 -49.709 1.00 18.53 374 GLN B O 1
ATOM 7308 N N . ASN B 1 344 ? -39.353 -41.570 -49.487 1.00 18.06 375 ASN B N 1
ATOM 7309 C CA . ASN B 1 344 ? -38.861 -41.744 -50.845 1.00 18.22 375 ASN B CA 1
ATOM 7310 C C . ASN B 1 344 ? -37.425 -41.263 -50.940 1.00 17.46 375 ASN B C 1
ATOM 7311 O O . ASN B 1 344 ? -37.026 -40.336 -50.241 1.00 17.32 375 ASN B O 1
ATOM 7316 N N . ARG B 1 345 ? -36.657 -41.921 -51.802 1.00 17.18 376 ARG B N 1
ATOM 7317 C CA . ARG B 1 345 ? -35.312 -41.493 -52.152 1.00 16.61 376 ARG B CA 1
ATOM 7318 C C . ARG B 1 345 ? -35.268 -41.443 -53.682 1.00 16.11 376 ARG B C 1
ATOM 7319 O O . ARG B 1 345 ? -35.706 -42.377 -54.351 1.00 16.22 376 ARG B O 1
ATOM 7327 N N . ILE B 1 346 ? -34.779 -40.340 -54.233 1.00 15.91 377 ILE B N 1
ATOM 7328 C CA . ILE B 1 346 ? -34.786 -40.137 -55.677 1.00 15.67 377 ILE B CA 1
ATOM 7329 C C . ILE B 1 346 ? -33.738 -41.018 -56.355 1.00 15.87 377 ILE B C 1
ATOM 7330 O O . ILE B 1 346 ? -32.566 -40.991 -55.981 1.00 15.54 377 ILE B O 1
ATOM 7335 N N . ALA B 1 347 ? -34.183 -41.799 -57.338 1.00 15.84 378 ALA B N 1
ATOM 7336 C CA . ALA B 1 347 ? -33.308 -42.690 -58.093 1.00 16.60 378 ALA B CA 1
ATOM 7337 C C . ALA B 1 347 ? -32.610 -41.987 -59.253 1.00 16.92 378 ALA B C 1
ATOM 7338 O O . ALA B 1 347 ? -33.221 -41.216 -59.993 1.00 16.76 378 ALA B O 1
ATOM 7340 N N . SER B 1 348 ? -31.331 -42.295 -59.430 1.00 17.26 379 SER B N 1
ATOM 7341 C CA . SER B 1 348 ? -30.558 -41.783 -60.555 1.00 18.01 379 SER B CA 1
ATOM 7342 C C . SER B 1 348 ? -31.218 -42.145 -61.896 1.00 17.89 379 SER B C 1
ATOM 7343 O O . SER B 1 348 ? -31.230 -41.347 -62.832 1.00 17.69 379 SER B O 1
ATOM 7346 N N . GLU B 1 349 ? -31.783 -43.345 -61.978 1.00 18.05 380 GLU B N 1
ATOM 7347 C CA . GLU B 1 349 ? -32.396 -43.803 -63.218 1.00 18.19 380 GLU B CA 1
ATOM 7348 C C . GLU B 1 349 ? -33.665 -43.028 -63.541 1.00 17.74 380 GLU B C 1
ATOM 7349 O O . GLU B 1 349 ? -33.991 -42.836 -64.711 1.00 17.91 380 GLU B O 1
ATOM 7355 N N . PHE B 1 350 ? -34.369 -42.581 -62.503 1.00 17.35 381 PHE B N 1
ATOM 7356 C CA . PHE B 1 350 ? -35.546 -41.723 -62.664 1.00 17.33 381 PHE B CA 1
ATOM 7357 C C . PHE B 1 350 ? -35.130 -40.378 -63.260 1.00 17.58 381 PHE B C 1
ATOM 7358 O O . PHE B 1 350 ? -35.777 -39.878 -64.182 1.00 17.62 381 PHE B O 1
ATOM 7366 N N . ASN B 1 351 ? -34.036 -39.818 -62.744 1.00 17.21 382 ASN B N 1
ATOM 7367 C CA . ASN B 1 351 ? -33.427 -38.605 -63.305 1.00 17.81 382 ASN B CA 1
ATOM 7368 C C . ASN B 1 351 ? -33.093 -38.810 -64.780 1.00 18.01 382 ASN B C 1
ATOM 7369 O O . ASN B 1 351 ? -33.537 -38.054 -65.635 1.00 18.10 382 ASN B O 1
ATOM 7374 N N . THR B 1 352 ? -32.347 -39.867 -65.081 1.00 18.57 383 THR B N 1
ATOM 7375 C CA . THR B 1 352 ? -31.964 -40.166 -66.456 1.00 19.03 383 THR B CA 1
ATOM 7376 C C . THR B 1 352 ? -33.154 -40.305 -67.424 1.00 19.42 383 THR B C 1
ATOM 7377 O O . THR B 1 352 ? -33.150 -39.712 -68.505 1.00 19.30 383 THR B O 1
ATOM 7381 N N . LEU B 1 353 ? -34.173 -41.066 -67.040 1.00 19.32 384 LEU B N 1
ATOM 7382 C CA . LEU B 1 353 ? -35.303 -41.300 -67.945 1.00 20.09 384 LEU B CA 1
ATOM 7383 C C . LEU B 1 353 ? -36.123 -40.034 -68.196 1.00 19.90 384 LEU B C 1
ATOM 7384 O O . LEU B 1 353 ? -36.817 -39.940 -69.210 1.00 20.20 384 LEU B O 1
ATOM 7389 N N . TYR B 1 354 ? -36.024 -39.063 -67.289 1.00 19.40 385 TYR B N 1
ATOM 7390 C CA . TYR B 1 354 ? -36.815 -37.829 -67.368 1.00 19.26 385 TYR B CA 1
ATOM 7391 C C . TYR B 1 354 ? -36.130 -36.743 -68.206 1.00 19.90 385 TYR B C 1
ATOM 7392 O O . TYR B 1 354 ? -36.600 -35.605 -68.253 1.00 19.48 385 TYR B O 1
ATOM 7401 N N . HIS B 1 355 ? -35.025 -37.081 -68.872 1.00 20.46 386 HIS B N 1
ATOM 7402 C CA . HIS B 1 355 ? -34.373 -36.143 -69.791 1.00 21.31 386 HIS B CA 1
ATOM 7403 C C . HIS B 1 355 ? -35.146 -36.099 -71.110 1.00 21.67 386 HIS B C 1
ATOM 7404 O O . HIS B 1 355 ? -34.694 -36.607 -72.143 1.00 22.69 386 HIS B O 1
ATOM 7411 N N . TRP B 1 356 ? -36.312 -35.466 -71.059 1.00 21.55 387 TRP B N 1
ATOM 7412 C CA . TRP B 1 356 ? -37.267 -35.459 -72.164 1.00 21.88 387 TRP B CA 1
ATOM 7413 C C . TRP B 1 356 ? -37.007 -34.302 -73.133 1.00 22.38 387 TRP B C 1
ATOM 7414 O O . TRP B 1 356 ? -37.916 -33.548 -73.494 1.00 22.25 387 TRP B O 1
ATOM 7425 N N . HIS B 1 357 ? -35.768 -34.185 -73.591 1.00 22.91 388 HIS B N 1
ATOM 7426 C CA . HIS B 1 357 ? -35.404 -33.067 -74.467 1.00 23.68 388 HIS B CA 1
ATOM 7427 C C . HIS B 1 357 ? -36.110 -33.049 -75.830 1.00 23.39 388 HIS B C 1
ATOM 7428 O O . HIS B 1 357 ? -36.300 -31.972 -76.394 1.00 23.11 388 HIS B O 1
ATOM 7435 N N . PRO B 1 358 ? -36.541 -34.221 -76.343 1.00 22.67 389 PRO B N 1
ATOM 7436 C CA . PRO B 1 358 ? -37.320 -34.163 -77.586 1.00 23.09 389 PRO B CA 1
ATOM 7437 C C . PRO B 1 358 ? -38.643 -33.385 -77.497 1.00 22.63 389 PRO B C 1
ATOM 7438 O O . PRO B 1 358 ? -39.176 -32.989 -78.530 1.00 23.15 389 PRO B O 1
ATOM 7442 N N . LEU B 1 359 ? -39.170 -33.165 -76.290 1.00 21.90 390 LEU B N 1
ATOM 7443 C CA . LEU B 1 359 ? -40.359 -32.313 -76.130 1.00 21.83 390 LEU B CA 1
ATOM 7444 C C . LEU B 1 359 ? -40.142 -30.919 -76.723 1.00 21.99 390 LEU B C 1
ATOM 7445 O O . LEU B 1 359 ? -41.078 -30.306 -77.236 1.00 21.88 390 LEU B O 1
ATOM 7450 N N . LEU B 1 360 ? -38.908 -30.423 -76.643 1.00 21.96 391 LEU B N 1
ATOM 7451 C CA . LEU B 1 360 ? -38.607 -29.057 -77.044 1.00 22.66 391 LEU B CA 1
ATOM 7452 C C . LEU B 1 360 ? -38.789 -28.815 -78.546 1.00 23.74 391 LEU B C 1
ATOM 7453 O O . LEU B 1 360 ? -38.387 -29.640 -79.366 1.00 24.27 391 LEU B O 1
ATOM 7458 N N . PRO B 1 361 ? -39.380 -27.666 -78.908 1.00 24.22 392 PRO B N 1
ATOM 7459 C CA . PRO B 1 361 ? -39.583 -27.304 -80.303 1.00 25.50 392 PRO B CA 1
ATOM 7460 C C . PRO B 1 361 ? -38.307 -26.730 -80.912 1.00 26.33 392 PRO B C 1
ATOM 7461 O O . PRO B 1 361 ? -37.318 -26.552 -80.203 1.00 25.71 392 PRO B O 1
ATOM 7465 N N . ASP B 1 362 ? -38.343 -26.446 -82.211 1.00 28.02 393 ASP B N 1
ATOM 7466 C CA . ASP B 1 362 ? -37.224 -25.805 -82.908 1.00 29.40 393 ASP B CA 1
ATOM 7467 C C . ASP B 1 362 ? -37.122 -24.322 -82.540 1.00 29.37 393 ASP B C 1
ATOM 7468 O O . ASP B 1 362 ? -36.026 -23.751 -82.494 1.00 29.64 393 ASP B O 1
ATOM 7473 N N . THR B 1 363 ? -38.278 -23.705 -82.317 1.00 29.01 394 THR B N 1
ATOM 7474 C CA . THR B 1 363 ? -38.366 -22.309 -81.907 1.00 28.85 394 THR B CA 1
ATOM 7475 C C . THR B 1 363 ? -39.485 -22.171 -80.886 1.00 28.22 394 THR B C 1
ATOM 7476 O O . THR B 1 363 ? -40.379 -23.019 -80.820 1.00 27.33 394 THR B O 1
ATOM 7480 N N . PHE B 1 364 ? -39.420 -21.109 -80.091 1.00 27.83 395 PHE B N 1
ATOM 7481 C CA . PHE B 1 364 ? -40.408 -20.854 -79.053 1.00 27.56 395 PHE B CA 1
ATOM 7482 C C . PHE B 1 364 ? -41.321 -19.746 -79.540 1.00 28.80 395 PHE B C 1
ATOM 7483 O O . PHE B 1 364 ? -40.893 -18.603 -79.727 1.00 29.44 395 PHE B O 1
ATOM 7491 N N . ASN B 1 365 ? -42.580 -20.107 -79.778 1.00 29.64 396 ASN B N 1
ATOM 7492 C CA . ASN B 1 365 ? -43.522 -19.239 -80.471 1.00 31.10 396 ASN B CA 1
ATOM 7493 C C . ASN B 1 365 ? -44.436 -18.530 -79.483 1.00 31.03 396 ASN B C 1
ATOM 7494 O O . ASN B 1 365 ? -45.335 -19.149 -78.912 1.00 30.41 396 ASN B O 1
ATOM 7499 N N . ILE B 1 366 ? -44.187 -17.238 -79.273 1.00 31.72 397 ILE B N 1
ATOM 7500 C CA . ILE B 1 366 ? -44.966 -16.429 -78.339 1.00 31.92 397 ILE B CA 1
ATOM 7501 C C . ILE B 1 366 ? -45.590 -15.261 -79.087 1.00 33.62 397 ILE B C 1
ATOM 7502 O O . ILE B 1 366 ? -44.877 -14.450 -79.690 1.00 33.96 397 ILE B O 1
ATOM 7507 N N . GLU B 1 367 ? -46.920 -15.190 -79.053 1.00 34.45 398 GLU B N 1
ATOM 7508 C CA . GLU B 1 367 ? -47.660 -14.188 -79.807 1.00 36.43 398 GLU B CA 1
ATOM 7509 C C . GLU B 1 367 ? -47.284 -14.371 -81.290 1.00 37.65 398 GLU B C 1
ATOM 7510 O O . GLU B 1 367 ? -47.459 -15.471 -81.825 1.00 37.69 398 GLU B O 1
ATOM 7516 N N . ASP B 1 368 ? -46.740 -13.348 -81.946 1.00 38.93 399 ASP B N 1
ATOM 7517 C CA . ASP B 1 368 ? -46.314 -13.484 -83.345 1.00 40.35 399 ASP B CA 1
ATOM 7518 C C . ASP B 1 368 ? -44.786 -13.558 -83.507 1.00 40.14 399 ASP B C 1
ATOM 7519 O O . ASP B 1 368 ? -44.265 -13.345 -84.602 1.00 41.37 399 ASP B O 1
ATOM 7524 N N . GLN B 1 369 ? -44.075 -13.870 -82.425 1.00 38.73 400 GLN B N 1
ATOM 7525 C CA . GLN B 1 369 ? -42.618 -13.989 -82.466 1.00 38.59 400 GLN B CA 1
ATOM 7526 C C . GLN B 1 369 ? -42.210 -15.458 -82.424 1.00 37.41 400 GLN B C 1
ATOM 7527 O O . GLN B 1 369 ? -42.884 -16.272 -81.796 1.00 36.23 400 GLN B O 1
ATOM 7533 N N . GLU B 1 370 ? -41.112 -15.789 -83.103 1.00 37.46 401 GLU B N 1
ATOM 7534 C CA . GLU B 1 370 ? -40.558 -17.141 -83.085 1.00 36.64 401 GLU B CA 1
ATOM 7535 C C . GLU B 1 370 ? -39.113 -17.092 -82.602 1.00 35.73 401 GLU B C 1
ATOM 7536 O O . GLU B 1 370 ? -38.196 -16.841 -83.387 1.00 36.76 401 GLU B O 1
ATOM 7542 N N . TYR B 1 371 ? -38.916 -17.334 -81.310 1.00 33.54 402 TYR B N 1
ATOM 7543 C CA . TYR B 1 371 ? -37.606 -17.175 -80.692 1.00 32.56 402 TYR B CA 1
ATOM 7544 C C . TYR B 1 371 ? -36.750 -18.420 -80.885 1.00 32.03 402 TYR B C 1
ATOM 7545 O O . TYR B 1 371 ? -37.224 -19.539 -80.697 1.00 30.72 402 TYR B O 1
ATOM 7554 N N . SER B 1 372 ? -35.486 -18.218 -81.258 1.00 32.39 403 SER B N 1
ATOM 7555 C CA . SER B 1 372 ? -34.521 -19.306 -81.305 1.00 32.22 403 SER B CA 1
ATOM 7556 C C . SER B 1 372 ? -34.097 -19.660 -79.883 1.00 31.37 403 SER B C 1
ATOM 7557 O O . SER B 1 372 ? -34.361 -18.909 -78.943 1.00 30.63 403 SER B O 1
ATOM 7560 N N . PHE B 1 373 ? -33.437 -20.803 -79.729 1.00 31.29 404 PHE B N 1
ATOM 7561 C CA . PHE B 1 373 ? -32.854 -21.183 -78.447 1.00 30.79 404 PHE B CA 1
ATOM 7562 C C . PHE B 1 373 ? -31.916 -20.107 -77.914 1.00 31.46 404 PHE B C 1
ATOM 7563 O O . PHE B 1 373 ? -31.949 -19.788 -76.726 1.00 30.92 404 PHE B O 1
ATOM 7571 N N . LYS B 1 374 ? -31.081 -19.551 -78.787 1.00 33.03 405 LYS B N 1
ATOM 7572 C CA . LYS B 1 374 ? -30.133 -18.520 -78.366 1.00 34.13 405 LYS B CA 1
ATOM 7573 C C . LYS B 1 374 ? -30.848 -17.259 -77.869 1.00 33.99 405 LYS B C 1
ATOM 7574 O O . LYS B 1 374 ? -30.414 -16.639 -76.899 1.00 34.00 405 LYS B O 1
ATOM 7580 N N . GLN B 1 375 ? -31.941 -16.889 -78.526 1.00 33.89 406 GLN B N 1
ATOM 7581 C CA . GLN B 1 375 ? -32.728 -15.728 -78.106 1.00 33.93 406 GLN B CA 1
ATOM 7582 C C . GLN B 1 375 ? -33.519 -15.998 -76.830 1.00 32.82 406 GLN B C 1
ATOM 7583 O O . GLN B 1 375 ? -33.746 -15.087 -76.034 1.00 32.68 406 GLN B O 1
ATOM 7589 N N . PHE B 1 376 ? -33.930 -17.248 -76.642 1.00 31.88 407 PHE B N 1
ATOM 7590 C CA . PHE B 1 376 ? -34.829 -17.618 -75.547 1.00 31.09 407 PHE B CA 1
ATOM 7591 C C . PHE B 1 376 ? -34.089 -17.779 -74.218 1.00 30.84 407 PHE B C 1
ATOM 7592 O O . PHE B 1 376 ? -34.569 -17.311 -73.186 1.00 30.50 407 PHE B O 1
ATOM 7600 N N . LEU B 1 377 ? -32.920 -18.419 -74.247 1.00 31.46 408 LEU B N 1
ATOM 7601 C CA . LEU B 1 377 ? -32.184 -18.752 -73.016 1.00 31.47 408 LEU B CA 1
ATOM 7602 C C . LEU B 1 377 ? -31.716 -17.513 -72.235 1.00 31.96 408 LEU B C 1
ATOM 7603 O O . LEU B 1 377 ? -31.240 -16.540 -72.822 1.00 32.81 408 LEU B O 1
ATOM 7608 N N . TYR B 1 378 ? -31.866 -17.574 -70.912 1.00 31.33 409 TYR B N 1
ATOM 7609 C CA . TYR B 1 378 ? -31.501 -16.494 -69.983 1.00 32.00 409 TYR B CA 1
ATOM 7610 C C . TYR B 1 378 ? -32.086 -15.134 -70.357 1.00 32.57 409 TYR B C 1
ATOM 7611 O O . TYR B 1 378 ? -31.450 -14.101 -70.148 1.00 33.53 409 TYR B O 1
ATOM 7620 N N . ASN B 1 379 ? -33.302 -15.133 -70.897 1.00 32.09 410 ASN B N 1
ATOM 7621 C CA . ASN B 1 379 ? -33.900 -13.910 -71.406 1.00 32.94 410 ASN B CA 1
ATOM 7622 C C . ASN B 1 379 ? -35.273 -13.656 -70.786 1.00 31.96 410 ASN B C 1
ATOM 7623 O O . ASN B 1 379 ? -36.308 -13.884 -71.413 1.00 32.22 410 ASN B O 1
ATOM 7628 N N . ASN B 1 380 ? -35.264 -13.167 -69.549 1.00 31.18 411 ASN B N 1
ATOM 7629 C CA . ASN B 1 380 ? -36.501 -12.831 -68.843 1.00 30.30 411 ASN B CA 1
ATOM 7630 C C . ASN B 1 380 ? -37.220 -11.612 -69.442 1.00 30.26 411 ASN B C 1
ATOM 7631 O O . ASN B 1 380 ? -38.401 -11.398 -69.169 1.00 29.49 411 ASN B O 1
ATOM 7636 N N . SER B 1 381 ? -36.526 -10.818 -70.260 1.00 30.33 412 SER B N 1
ATOM 7637 C CA . SER B 1 381 ? -37.175 -9.680 -70.921 1.00 30.99 412 SER B CA 1
ATOM 7638 C C . SER B 1 381 ? -38.296 -10.131 -71.870 1.00 30.25 412 SER B C 1
ATOM 7639 O O . SER B 1 381 ? -39.236 -9.381 -72.114 1.00 30.30 412 SER B O 1
ATOM 7642 N N . ILE B 1 382 ? -38.193 -11.354 -72.391 1.00 29.52 413 ILE B N 1
ATOM 7643 C CA . ILE B 1 382 ? -39.262 -11.943 -73.196 1.00 29.13 413 ILE B CA 1
ATOM 7644 C C . ILE B 1 382 ? -40.531 -12.095 -72.346 1.00 28.27 413 ILE B C 1
ATOM 7645 O O . ILE B 1 382 ? -41.628 -11.779 -72.804 1.00 28.17 413 ILE B O 1
ATOM 7650 N N . LEU B 1 383 ? -40.365 -12.564 -71.111 1.00 27.45 414 LEU B N 1
ATOM 7651 C CA . LEU B 1 383 ? -41.490 -12.704 -70.179 1.00 27.07 414 LEU B CA 1
ATOM 7652 C C . LEU B 1 383 ? -42.125 -11.348 -69.869 1.00 27.65 414 LEU B C 1
ATOM 7653 O O . LEU B 1 383 ? -43.346 -11.215 -69.895 1.00 27.37 414 LEU B O 1
ATOM 7658 N N . LEU B 1 384 ? -41.303 -10.341 -69.587 1.00 28.52 415 LEU B N 1
ATOM 7659 C CA . LEU B 1 384 ? -41.824 -9.002 -69.285 1.00 29.61 415 LEU B CA 1
ATOM 7660 C C . LEU B 1 384 ? -42.496 -8.359 -70.498 1.00 30.70 415 LEU B C 1
ATOM 7661 O O . LEU B 1 384 ? -43.511 -7.673 -70.359 1.00 30.98 415 LEU B O 1
ATOM 7666 N N . GLU B 1 385 ? -41.921 -8.577 -71.680 1.00 31.31 416 GLU B N 1
ATOM 7667 C CA . GLU B 1 385 ? -42.449 -8.015 -72.922 1.00 32.57 416 GLU B CA 1
ATOM 7668 C C . GLU B 1 385 ? -43.855 -8.526 -73.242 1.00 31.87 416 GLU B C 1
ATOM 7669 O O . GLU B 1 385 ? -44.754 -7.738 -73.545 1.00 32.25 416 GLU B O 1
ATOM 7675 N N . HIS B 1 386 ? -44.037 -9.841 -73.170 1.00 30.51 417 HIS B N 1
ATOM 7676 C CA . HIS B 1 386 ? -45.308 -10.460 -73.548 1.00 30.04 417 HIS B CA 1
ATOM 7677 C C . HIS B 1 386 ? -46.293 -10.559 -72.377 1.00 29.05 417 HIS B C 1
ATOM 7678 O O . HIS B 1 386 ? -47.499 -10.397 -72.566 1.00 29.09 417 HIS B O 1
ATOM 7685 N N . GLY B 1 387 ? -45.777 -10.812 -71.177 1.00 28.01 418 GLY B N 1
ATOM 7686 C CA . GLY B 1 387 ? -46.618 -11.012 -69.989 1.00 27.27 418 GLY B CA 1
ATOM 7687 C C . GLY B 1 387 ? -47.102 -12.442 -69.858 1.00 26.40 418 GLY B C 1
ATOM 7688 O O . GLY B 1 387 ? -47.086 -13.207 -70.830 1.00 26.38 418 GLY B O 1
ATOM 7689 N N . LEU B 1 388 ? -47.532 -12.805 -68.651 1.00 25.65 419 LEU B N 1
ATOM 7690 C CA . LEU B 1 388 ? -47.943 -14.181 -68.355 1.00 24.93 419 LEU B CA 1
ATOM 7691 C C . LEU B 1 388 ? -49.154 -14.627 -69.160 1.00 24.62 419 LEU B C 1
ATOM 7692 O O . LEU B 1 388 ? -49.217 -15.778 -69.588 1.00 24.28 419 LEU B O 1
ATOM 7697 N N . THR B 1 389 ? -50.117 -13.726 -69.357 1.00 24.73 420 THR B N 1
ATOM 7698 C CA . THR B 1 389 ? -51.328 -14.080 -70.101 1.00 24.82 420 THR B CA 1
ATOM 7699 C C . THR B 1 389 ? -50.953 -14.578 -71.494 1.00 25.01 420 THR B C 1
ATOM 7700 O O . THR B 1 389 ? -51.361 -15.666 -71.904 1.00 24.48 420 THR B O 1
ATOM 7704 N N . GLN B 1 390 ? -50.143 -13.799 -72.202 1.00 25.53 421 GLN B N 1
ATOM 7705 C CA . GLN B 1 390 ? -49.709 -14.178 -73.545 1.00 26.42 421 GLN B CA 1
ATOM 7706 C C . GLN B 1 390 ? -48.818 -15.423 -73.540 1.00 25.15 421 GLN B C 1
ATOM 7707 O O . GLN B 1 390 ? -48.908 -16.243 -74.451 1.00 25.00 421 GLN B O 1
ATOM 7713 N N . PHE B 1 391 ? -47.976 -15.569 -72.517 1.00 24.15 422 PHE B N 1
ATOM 7714 C CA . PHE B 1 391 ? -47.171 -16.782 -72.367 1.00 23.21 422 PHE B CA 1
ATOM 7715 C C . PHE B 1 391 ? -48.055 -18.022 -72.282 1.00 22.67 422 PHE B C 1
ATOM 7716 O O . PHE B 1 391 ? -47.828 -19.003 -72.983 1.00 22.33 422 PHE B O 1
ATOM 7724 N N . VAL B 1 392 ? -49.071 -17.966 -71.426 1.00 22.51 423 VAL B N 1
ATOM 7725 C CA . VAL B 1 392 ? -49.983 -19.098 -71.241 1.00 22.39 423 VAL B CA 1
ATOM 7726 C C . VAL B 1 392 ? -50.772 -19.383 -72.526 1.00 23.40 423 VAL B C 1
ATOM 7727 O O . VAL B 1 392 ? -50.839 -20.528 -72.978 1.00 23.50 423 VAL B O 1
ATOM 7731 N N . GLU B 1 393 ? -51.348 -18.347 -73.127 1.00 24.68 424 GLU B N 1
ATOM 7732 C CA . GLU B 1 393 ? -52.106 -18.529 -74.372 1.00 26.09 424 GLU B CA 1
ATOM 7733 C C . GLU B 1 393 ? -51.237 -19.161 -75.462 1.00 26.08 424 GLU B C 1
ATOM 7734 O O . GLU B 1 393 ? -51.664 -20.092 -76.144 1.00 26.03 424 GLU B O 1
ATOM 7740 N N . SER B 1 394 ? -50.005 -18.674 -75.590 1.00 25.73 425 SER B N 1
ATOM 7741 C CA . SER B 1 394 ? -49.077 -19.161 -76.610 1.00 26.00 425 SER B CA 1
ATOM 7742 C C . SER B 1 394 ? -48.569 -20.583 -76.337 1.00 25.35 425 SER B C 1
ATOM 7743 O O . SER B 1 394 ? -48.582 -21.431 -77.237 1.00 25.14 425 SER B O 1
ATOM 7746 N N . PHE B 1 395 ? -48.124 -20.839 -75.107 1.00 24.81 426 PHE B N 1
ATOM 7747 C CA . PHE B 1 395 ? -47.631 -22.166 -74.726 1.00 24.72 426 PHE B CA 1
ATOM 7748 C C . PHE B 1 395 ? -48.716 -23.234 -74.779 1.00 24.51 426 PHE B C 1
ATOM 7749 O O . PHE B 1 395 ? -48.421 -24.405 -75.026 1.00 24.30 426 PHE B O 1
ATOM 7757 N N . THR B 1 396 ? -49.959 -22.843 -74.504 1.00 24.39 427 THR B N 1
ATOM 7758 C CA . THR B 1 396 ? -51.079 -23.780 -74.557 1.00 24.53 427 THR B CA 1
ATOM 7759 C C . THR B 1 396 ? -51.336 -24.259 -75.989 1.00 25.64 427 THR B C 1
ATOM 7760 O O . THR B 1 396 ? -51.739 -25.407 -76.197 1.00 25.50 427 THR B O 1
ATOM 7764 N N . ARG B 1 397 ? -51.089 -23.381 -76.965 1.00 26.58 428 ARG B N 1
ATOM 7765 C CA . ARG B 1 397 ? -51.303 -23.688 -78.383 1.00 28.10 428 ARG B CA 1
ATOM 7766 C C . ARG B 1 397 ? -50.130 -24.392 -79.070 1.00 27.64 428 ARG B C 1
ATOM 7767 O O . ARG B 1 397 ? -50.336 -25.040 -80.095 1.00 28.14 428 ARG B O 1
ATOM 7775 N N . GLN B 1 398 ? -48.911 -24.234 -78.552 1.00 26.40 429 GLN B N 1
ATOM 7776 C CA . GLN B 1 398 ? -47.727 -24.767 -79.239 1.00 26.11 429 GLN B CA 1
ATOM 7777 C C . GLN B 1 398 ? -47.481 -26.233 -78.901 1.00 25.33 429 GLN B C 1
ATOM 7778 O O . GLN B 1 398 ? -47.292 -26.588 -77.741 1.00 24.69 429 GLN B O 1
ATOM 7784 N N . ILE B 1 399 ? -47.454 -27.071 -79.932 1.00 25.84 430 ILE B N 1
ATOM 7785 C CA . ILE B 1 399 ? -47.249 -28.507 -79.764 1.00 25.39 430 ILE B CA 1
ATOM 7786 C C . ILE B 1 399 ? -45.799 -28.836 -79.380 1.00 24.45 430 ILE B C 1
ATOM 7787 O O . ILE B 1 399 ? -44.855 -28.202 -79.873 1.00 24.32 430 ILE B O 1
ATOM 7792 N N . ALA B 1 400 ? -45.647 -29.836 -78.511 1.00 23.23 431 ALA B N 1
ATOM 7793 C CA . ALA B 1 400 ? -44.346 -30.379 -78.117 1.00 22.66 431 ALA B CA 1
ATOM 7794 C C . ALA B 1 400 ? -43.959 -31.557 -78.997 1.00 23.02 431 ALA B C 1
ATOM 7795 O O . ALA B 1 400 ? -44.795 -32.113 -79.712 1.00 23.14 431 ALA B O 1
ATOM 7797 N N . GLY B 1 401 ? -42.684 -31.930 -78.940 1.00 22.84 432 GLY B N 1
ATOM 7798 C CA . GLY B 1 401 ? -42.172 -33.055 -79.713 1.00 23.34 432 GLY B CA 1
ATOM 7799 C C . GLY B 1 401 ? -42.406 -34.416 -79.079 1.00 23.08 432 GLY B C 1
ATOM 7800 O O . GLY B 1 401 ? -42.543 -34.539 -77.860 1.00 22.62 432 GLY B O 1
ATOM 7801 N N . ARG B 1 402 ? -42.456 -35.443 -79.922 1.00 23.99 433 ARG B N 1
ATOM 7802 C CA . ARG B 1 402 ? -42.564 -36.825 -79.472 1.00 24.20 433 ARG B CA 1
ATOM 7803 C C . ARG B 1 402 ? -41.242 -37.279 -78.840 1.00 23.88 433 ARG B C 1
ATOM 7804 O O . ARG B 1 402 ? -40.171 -37.001 -79.379 1.00 24.12 433 ARG B O 1
ATOM 7812 N N . VAL B 1 403 ? -41.321 -37.995 -77.721 1.00 23.28 434 VAL B N 1
ATOM 7813 C CA . VAL B 1 403 ? -40.117 -38.399 -76.976 1.00 22.84 434 VAL B CA 1
ATOM 7814 C C . VAL B 1 403 ? -39.572 -39.756 -77.438 1.00 23.30 434 VAL B C 1
ATOM 7815 O O . VAL B 1 403 ? -38.374 -39.886 -77.711 1.00 23.68 434 VAL B O 1
ATOM 7819 N N . ALA B 1 404 ? -40.438 -40.761 -77.538 1.00 23.44 435 ALA B N 1
ATOM 7820 C CA . ALA B 1 404 ? -40.041 -42.056 -78.106 1.00 24.06 435 ALA B CA 1
ATOM 7821 C C . ALA B 1 404 ? -40.039 -41.976 -79.636 1.00 24.84 435 ALA B C 1
ATOM 7822 O O . ALA B 1 404 ? -40.425 -40.954 -80.206 1.00 25.57 435 ALA B O 1
ATOM 7824 N N . GLY B 1 405 ? -39.599 -43.047 -80.299 1.00 25.23 436 GLY B N 1
ATOM 7825 C CA . GLY B 1 405 ? -39.670 -43.137 -81.763 1.00 26.28 436 GLY B CA 1
ATOM 7826 C C . GLY B 1 405 ? -38.447 -42.647 -82.527 1.00 26.58 436 GLY B C 1
ATOM 7827 O O . GLY B 1 405 ? -38.401 -42.749 -83.756 1.00 27.44 436 GLY B O 1
ATOM 7828 N N . GLY B 1 406 ? -37.470 -42.093 -81.808 1.00 25.94 437 GLY B N 1
ATOM 7829 C CA . GLY B 1 406 ? -36.158 -41.782 -82.377 1.00 26.14 437 GLY B CA 1
ATOM 7830 C C . GLY B 1 406 ? -36.035 -40.449 -83.094 1.00 26.52 437 GLY B C 1
ATOM 7831 O O . GLY B 1 406 ? -37.032 -39.839 -83.488 1.00 26.70 437 GLY B O 1
ATOM 7832 N N . ARG B 1 407 ? -34.786 -40.010 -83.248 1.00 26.42 438 ARG B N 1
ATOM 7833 C CA . ARG B 1 407 ? -34.426 -38.860 -84.081 1.00 26.88 438 ARG B CA 1
ATOM 7834 C C . ARG B 1 407 ? -35.293 -37.623 -83.840 1.00 26.24 438 ARG B C 1
ATOM 7835 O O . ARG B 1 407 ? -35.839 -37.040 -84.783 1.00 26.86 438 ARG B O 1
ATOM 7843 N N . ASN B 1 408 ? -35.413 -37.215 -82.582 1.00 25.22 439 ASN B N 1
ATOM 7844 C CA . ASN B 1 408 ? -36.185 -36.011 -82.269 1.00 24.72 439 ASN B CA 1
ATOM 7845 C C . ASN B 1 408 ? -35.594 -35.116 -81.175 1.00 24.05 439 ASN B C 1
ATOM 7846 O O . ASN B 1 408 ? -36.294 -34.265 -80.639 1.00 23.43 439 ASN B O 1
ATOM 7851 N N . VAL B 1 409 ? -34.308 -35.284 -80.870 1.00 23.83 440 VAL B N 1
ATOM 7852 C CA . VAL B 1 409 ? -33.620 -34.386 -79.949 1.00 23.21 440 VAL B CA 1
ATOM 7853 C C . VAL B 1 409 ? -33.178 -33.135 -80.705 1.00 23.98 440 VAL B C 1
ATOM 7854 O O . VAL B 1 409 ? -32.462 -33.243 -81.698 1.00 23.73 440 VAL B O 1
ATOM 7858 N N . PRO B 1 410 ? -33.590 -31.939 -80.236 1.00 24.33 441 PRO B N 1
ATOM 7859 C CA . PRO B 1 410 ? -33.190 -30.730 -80.956 1.00 25.55 441 PRO B CA 1
ATOM 7860 C C . PRO B 1 410 ? -31.672 -30.575 -80.979 1.00 25.89 441 PRO B C 1
ATOM 7861 O O . PRO B 1 410 ? -31.014 -30.836 -79.975 1.00 25.16 441 PRO B O 1
ATOM 7865 N N . ILE B 1 411 ? -31.133 -30.148 -82.114 1.00 27.28 442 ILE B N 1
ATOM 7866 C CA . ILE B 1 411 ? -29.689 -29.989 -82.254 1.00 28.08 442 ILE B CA 1
ATOM 7867 C C . ILE B 1 411 ? -29.134 -28.954 -81.272 1.00 27.77 442 ILE B C 1
ATOM 7868 O O . ILE B 1 411 ? -28.020 -29.118 -80.771 1.00 27.86 442 ILE B O 1
ATOM 7873 N N . ALA B 1 412 ? -29.925 -27.926 -80.962 1.00 27.86 443 ALA B N 1
ATOM 7874 C CA . ALA B 1 412 ? -29.540 -26.919 -79.961 1.00 27.92 443 ALA B CA 1
ATOM 7875 C C . ALA B 1 412 ? -29.118 -27.507 -78.602 1.00 27.13 443 ALA B C 1
ATOM 7876 O O . ALA B 1 412 ? -28.270 -26.930 -77.914 1.00 27.31 443 ALA B O 1
ATOM 7878 N N . VAL B 1 413 ? -29.694 -28.646 -78.215 1.00 26.28 444 VAL B N 1
ATOM 7879 C CA . VAL B 1 413 ? -29.333 -29.299 -76.947 1.00 25.58 444 VAL B CA 1
ATOM 7880 C C . VAL B 1 413 ? -28.606 -30.634 -77.138 1.00 25.74 444 VAL B C 1
ATOM 7881 O O . VAL B 1 413 ? -28.684 -31.517 -76.276 1.00 25.24 444 VAL B O 1
ATOM 7885 N N . GLN B 1 414 ? -27.874 -30.772 -78.242 1.00 26.59 445 GLN B N 1
ATOM 7886 C CA . GLN B 1 414 ? -27.186 -32.035 -78.532 1.00 26.96 445 GLN B CA 1
ATOM 7887 C C . GLN B 1 414 ? -26.162 -32.413 -77.448 1.00 26.78 445 GLN B C 1
ATOM 7888 O O . GLN B 1 414 ? -26.021 -33.592 -77.110 1.00 26.18 445 GLN B O 1
ATOM 7894 N N . ALA B 1 415 ? -25.478 -31.413 -76.893 1.00 26.96 446 ALA B N 1
ATOM 7895 C CA . ALA B 1 415 ? -24.478 -31.649 -75.849 1.00 27.16 446 ALA B CA 1
ATOM 7896 C C . ALA B 1 415 ? -25.099 -32.176 -74.555 1.00 26.65 446 ALA B C 1
ATOM 7897 O O . ALA B 1 415 ? -24.474 -32.966 -73.845 1.00 26.31 446 ALA B O 1
ATOM 7899 N N . VAL B 1 416 ? -26.321 -31.741 -74.254 1.00 26.53 447 VAL B N 1
ATOM 7900 C CA . VAL B 1 416 ? -27.042 -32.214 -73.071 1.00 26.42 447 VAL B CA 1
ATOM 7901 C C . VAL B 1 416 ? -27.448 -33.677 -73.254 1.00 26.27 447 VAL B C 1
ATOM 7902 O O . VAL B 1 416 ? -27.323 -34.489 -72.333 1.00 25.67 447 VAL B O 1
ATOM 7906 N N . ALA B 1 417 ? -27.935 -34.008 -74.446 1.00 26.72 448 ALA B N 1
ATOM 7907 C CA . ALA B 1 417 ? -28.289 -35.389 -74.770 1.00 26.96 448 ALA B CA 1
ATOM 7908 C C . ALA B 1 417 ? -27.068 -36.305 -74.685 1.00 27.25 448 ALA B C 1
ATOM 7909 O O . ALA B 1 417 ? -27.155 -37.397 -74.124 1.00 27.47 448 ALA B O 1
ATOM 7911 N N . LYS B 1 418 ? -25.936 -35.854 -75.224 1.00 27.68 449 LYS B N 1
ATOM 7912 C CA . LYS B 1 418 ? -24.691 -36.633 -75.170 1.00 28.11 449 LYS B CA 1
ATOM 7913 C C . LYS B 1 418 ? -24.248 -36.840 -73.723 1.00 27.53 449 LYS B C 1
ATOM 7914 O O . LYS B 1 418 ? -23.782 -37.922 -73.355 1.00 27.51 449 LYS B O 1
ATOM 7920 N N . ALA B 1 419 ? -24.393 -35.795 -72.915 1.00 27.04 450 ALA B N 1
ATOM 7921 C CA . ALA B 1 419 ? -24.047 -35.856 -71.496 1.00 26.78 450 ALA B CA 1
ATOM 7922 C C . ALA B 1 419 ? -24.869 -36.903 -70.746 1.00 26.10 450 ALA B C 1
ATOM 7923 O O . ALA B 1 419 ? -24.344 -37.572 -69.859 1.00 26.34 450 ALA B O 1
ATOM 7925 N N . SER B 1 420 ? -26.142 -37.052 -71.107 1.00 25.70 451 SER B N 1
ATOM 7926 C CA . SER B 1 420 ? -27.001 -38.072 -70.501 1.00 25.26 451 SER B CA 1
ATOM 7927 C C . SER B 1 420 ? -26.458 -39.471 -70.769 1.00 24.97 451 SER B C 1
ATOM 7928 O O . SER B 1 420 ? -26.452 -40.321 -69.875 1.00 25.11 451 SER B O 1
ATOM 7931 N N . ILE B 1 421 ? -25.989 -39.700 -71.993 1.00 24.93 452 ILE B N 1
ATOM 7932 C CA . ILE B 1 421 ? -25.395 -40.984 -72.354 1.00 24.65 452 ILE B CA 1
ATOM 7933 C C . ILE B 1 421 ? -24.102 -41.176 -71.575 1.00 24.65 452 ILE B C 1
ATOM 7934 O O . ILE B 1 421 ? -23.919 -42.196 -70.905 1.00 24.50 452 ILE B O 1
ATOM 7939 N N . ASP B 1 422 ? -23.216 -40.186 -71.658 1.00 24.60 453 ASP B N 1
ATOM 7940 C CA . ASP B 1 422 ? -21.880 -40.287 -71.067 1.00 24.93 453 ASP B CA 1
ATOM 7941 C C . ASP B 1 422 ? -21.936 -40.459 -69.553 1.00 24.32 453 ASP B C 1
ATOM 7942 O O . ASP B 1 422 ? -21.172 -41.242 -68.991 1.00 24.24 453 ASP B O 1
ATOM 7947 N N . GLN B 1 423 ? -22.843 -39.734 -68.908 1.00 23.85 454 GLN B N 1
ATOM 7948 C CA . GLN B 1 423 ? -22.971 -39.783 -67.447 1.00 23.78 454 GLN B CA 1
ATOM 7949 C C . GLN B 1 423 ? -23.573 -41.099 -66.955 1.00 23.20 454 GLN B C 1
ATOM 7950 O O . GLN B 1 423 ? -23.157 -41.609 -65.918 1.00 22.99 454 GLN B O 1
ATOM 7956 N N . SER B 1 424 ? -24.523 -41.663 -67.703 1.00 22.74 455 SER B N 1
ATOM 7957 C CA . SER B 1 424 ? -25.000 -43.024 -67.437 1.00 23.07 455 SER B CA 1
ATOM 7958 C C . SER B 1 424 ? -23.843 -44.020 -67.410 1.00 23.10 455 SER B C 1
ATOM 7959 O O . SER B 1 424 ? -23.802 -44.909 -66.562 1.00 23.09 455 SER B O 1
ATOM 7962 N N . ARG B 1 425 ? -22.911 -43.870 -68.348 1.00 23.38 456 ARG B N 1
ATOM 7963 C CA . ARG B 1 425 ? -21.749 -44.754 -68.432 1.00 23.98 456 ARG B CA 1
ATOM 7964 C C . ARG B 1 425 ? -20.798 -44.530 -67.264 1.00 23.96 456 ARG B C 1
ATOM 7965 O O . ARG B 1 425 ? -20.303 -45.488 -66.674 1.00 23.46 456 ARG B O 1
ATOM 7973 N N . GLU B 1 426 ? -20.560 -43.261 -66.932 1.00 23.96 457 GLU B N 1
ATOM 7974 C CA . GLU B 1 426 ? -19.731 -42.892 -65.783 1.00 24.60 457 GLU B CA 1
ATOM 7975 C C . GLU B 1 426 ? -20.278 -43.537 -64.508 1.00 23.35 457 GLU B C 1
ATOM 7976 O O . GLU B 1 426 ? -19.517 -44.033 -63.675 1.00 23.75 457 GLU B O 1
ATOM 7982 N N . MET B 1 427 ? -21.602 -43.544 -64.385 1.00 21.77 458 MET B N 1
ATOM 7983 C CA . MET B 1 427 ? -22.285 -44.108 -63.222 1.00 20.73 458 MET B CA 1
ATOM 7984 C C . MET B 1 427 ? -22.480 -45.625 -63.312 1.00 20.64 458 MET B C 1
ATOM 7985 O O . MET B 1 427 ? -23.135 -46.222 -62.454 1.00 19.51 458 MET B O 1
ATOM 7990 N N . LYS B 1 428 ? -21.897 -46.241 -64.339 1.00 20.77 459 LYS B N 1
ATOM 7991 C CA . LYS B 1 428 ? -21.875 -47.695 -64.495 1.00 21.59 459 LYS B CA 1
ATOM 7992 C C . LYS B 1 428 ? -23.271 -48.318 -64.479 1.00 20.91 459 LYS B C 1
ATOM 7993 O O . LYS B 1 428 ? -23.520 -49.309 -63.780 1.00 20.88 459 LYS B O 1
ATOM 7999 N N . TYR B 1 429 ? -24.170 -47.724 -65.261 1.00 20.37 460 TYR B N 1
ATOM 8000 C CA . TYR B 1 429 ? -25.510 -48.256 -65.459 1.00 20.30 460 TYR B CA 1
ATOM 8001 C C . TYR B 1 429 ? -25.461 -49.618 -66.134 1.00 20.96 460 TYR B C 1
ATOM 8002 O O . TYR B 1 429 ? -24.715 -49.824 -67.092 1.00 21.51 460 TYR B O 1
ATOM 8011 N N . GLN B 1 430 ? -26.283 -50.534 -65.637 1.00 20.92 461 GLN B N 1
ATOM 8012 C CA . GLN B 1 430 ? -26.565 -51.779 -66.334 1.00 21.53 461 GLN B CA 1
ATOM 8013 C C . GLN B 1 430 ? -27.357 -51.498 -67.613 1.00 21.56 461 GLN B C 1
ATOM 8014 O O . GLN B 1 430 ? -27.773 -50.363 -67.867 1.00 21.25 461 GLN B O 1
ATOM 8020 N N . SER B 1 431 ? -27.554 -52.537 -68.413 1.00 22.73 462 SER B N 1
ATOM 8021 C CA . SER B 1 431 ? -28.135 -52.411 -69.746 1.00 22.83 462 SER B CA 1
ATOM 8022 C C . SER B 1 431 ? -29.643 -52.189 -69.722 1.00 22.64 462 SER B C 1
ATOM 8023 O O . SER B 1 431 ? -30.311 -52.436 -68.712 1.00 22.24 462 SER B O 1
ATOM 8026 N N . LEU B 1 432 ? -30.170 -51.740 -70.859 1.00 22.80 463 LEU B N 1
ATOM 8027 C CA . LEU B 1 432 ? -31.613 -51.665 -71.083 1.00 22.59 463 LEU B CA 1
ATOM 8028 C C . LEU B 1 432 ? -32.326 -52.934 -70.640 1.00 22.88 463 LEU B C 1
ATOM 8029 O O . LEU B 1 432 ? -33.296 -52.866 -69.894 1.00 22.63 463 LEU B O 1
ATOM 8034 N N . ASN B 1 433 ? -31.860 -54.088 -71.117 1.00 24.08 464 ASN B N 1
ATOM 8035 C CA . ASN B 1 433 ? -32.558 -55.344 -70.832 1.00 24.76 464 ASN B CA 1
ATOM 8036 C C . ASN B 1 433 ? -32.498 -55.758 -69.351 1.00 24.52 464 ASN B C 1
ATOM 8037 O O . ASN B 1 433 ? -33.454 -56.342 -68.837 1.00 24.60 464 ASN B O 1
ATOM 8042 N N . GLU B 1 434 ? -31.410 -55.427 -68.658 1.00 24.00 465 GLU B N 1
ATOM 8043 C CA . GLU B 1 434 ? -31.367 -55.622 -67.208 1.00 23.80 465 GLU B CA 1
ATOM 8044 C C . GLU B 1 434 ? -32.422 -54.754 -66.511 1.00 22.94 465 GLU B C 1
ATOM 8045 O O . GLU B 1 434 ? -33.112 -55.227 -65.610 1.00 22.76 465 GLU B O 1
ATOM 8051 N N . TYR B 1 435 ? -32.554 -53.499 -66.940 1.00 22.31 466 TYR B N 1
ATOM 8052 C CA . TYR B 1 435 ? -33.583 -52.607 -66.391 1.00 21.90 466 TYR B CA 1
ATOM 8053 C C . TYR B 1 435 ? -34.997 -53.060 -66.745 1.00 22.34 466 TYR B C 1
ATOM 8054 O O . TYR B 1 435 ? -35.905 -52.962 -65.917 1.00 22.13 466 TYR B O 1
ATOM 8063 N N . ARG B 1 436 ? -35.180 -53.577 -67.956 1.00 23.44 467 ARG B N 1
ATOM 8064 C CA . ARG B 1 436 ? -36.469 -54.156 -68.330 1.00 24.05 467 ARG B CA 1
ATOM 8065 C C . ARG B 1 436 ? -36.852 -55.292 -67.372 1.00 24.39 467 ARG B C 1
ATOM 8066 O O . ARG B 1 436 ? -37.939 -55.281 -66.811 1.00 24.03 467 ARG B O 1
ATOM 8074 N N . LYS B 1 437 ? -35.939 -56.233 -67.144 1.00 24.99 468 LYS B N 1
ATOM 8075 C CA . LYS B 1 437 ? -36.197 -57.338 -66.211 1.00 25.81 468 LYS B CA 1
ATOM 8076 C C . LYS B 1 437 ? -36.506 -56.826 -64.801 1.00 25.18 468 LYS B C 1
ATOM 8077 O O . LYS B 1 437 ? -37.411 -57.330 -64.135 1.00 25.24 468 LYS B O 1
ATOM 8083 N N . ARG B 1 438 ? -35.768 -55.810 -64.365 1.00 24.47 469 ARG B N 1
ATOM 8084 C CA . ARG B 1 438 ? -35.963 -55.217 -63.036 1.00 24.06 469 ARG B CA 1
ATOM 8085 C C . ARG B 1 438 ? -37.401 -54.719 -62.824 1.00 23.90 469 ARG B C 1
ATOM 8086 O O . ARG B 1 438 ? -37.917 -54.768 -61.703 1.00 24.08 469 ARG B O 1
ATOM 8094 N N . PHE B 1 439 ? -38.045 -54.257 -63.895 1.00 24.03 470 PHE B N 1
ATOM 8095 C CA . PHE B 1 439 ? -39.420 -53.763 -63.830 1.00 24.09 470 PHE B CA 1
ATOM 8096 C C . PHE B 1 439 ? -40.429 -54.709 -64.496 1.00 25.55 470 PHE B C 1
ATOM 8097 O O . PHE B 1 439 ? -41.484 -54.277 -64.972 1.00 25.54 470 PHE B O 1
ATOM 8105 N N . SER B 1 440 ? -40.090 -56.000 -64.490 1.00 26.58 471 SER B N 1
ATOM 8106 C CA . SER B 1 440 ? -40.981 -57.098 -64.896 1.00 28.18 471 SER B CA 1
ATOM 8107 C C . SER B 1 440 ? -41.318 -57.099 -66.382 1.00 28.56 471 SER B C 1
ATOM 8108 O O . SER B 1 440 ? -42.378 -57.586 -66.784 1.00 29.68 471 SER B O 1
ATOM 8111 N N . LEU B 1 441 ? -40.396 -56.588 -67.194 1.00 28.02 472 LEU B N 1
ATOM 8112 C CA . LEU B 1 441 ? -40.584 -56.526 -68.634 1.00 28.30 472 LEU B CA 1
ATOM 8113 C C . LEU B 1 441 ? -39.761 -57.618 -69.305 1.00 29.42 472 LEU B C 1
ATOM 8114 O O . LEU B 1 441 ? -38.718 -58.029 -68.792 1.00 28.98 472 LEU B O 1
ATOM 8119 N N . LYS B 1 442 ? -40.249 -58.099 -70.443 1.00 30.38 473 LYS B N 1
ATOM 8120 C CA . LYS B 1 442 ? -39.526 -59.096 -71.228 1.00 31.75 473 LYS B CA 1
ATOM 8121 C C . LYS B 1 442 ? -38.351 -58.423 -71.936 1.00 30.96 473 LYS B C 1
ATOM 8122 O O . LYS B 1 442 ? -38.530 -57.374 -72.553 1.00 30.46 473 LYS B O 1
ATOM 8128 N N . PRO B 1 443 ? -37.143 -59.007 -71.838 1.00 30.75 474 PRO B N 1
ATOM 8129 C CA . PRO B 1 443 ? -36.018 -58.461 -72.599 1.00 30.25 474 PRO B CA 1
ATOM 8130 C C . PRO B 1 443 ? -36.306 -58.418 -74.099 1.00 30.55 474 PRO B C 1
ATOM 8131 O O . PRO B 1 443 ? -36.915 -59.347 -74.643 1.00 31.22 474 PRO B O 1
ATOM 8135 N N . TYR B 1 444 ? -35.877 -57.345 -74.752 1.00 29.61 475 TYR B N 1
ATOM 8136 C CA . TYR B 1 444 ? -35.905 -57.281 -76.207 1.00 30.01 475 TYR B CA 1
ATOM 8137 C C . TYR B 1 444 ? -34.926 -58.300 -76.780 1.00 30.72 475 TYR B C 1
ATOM 8138 O O . TYR B 1 444 ? -33.834 -58.484 -76.247 1.00 30.18 475 TYR B O 1
ATOM 8147 N N . THR B 1 445 ? -35.337 -58.971 -77.852 1.00 31.92 476 THR B N 1
ATOM 8148 C CA . THR B 1 445 ? -34.534 -60.019 -78.475 1.00 33.06 476 THR B CA 1
ATOM 8149 C C . THR B 1 445 ? -33.818 -59.535 -79.742 1.00 33.51 476 THR B C 1
ATOM 8150 O O . THR B 1 445 ? -33.015 -60.272 -80.328 1.00 34.31 476 THR B O 1
ATOM 8154 N N . SER B 1 446 ? -34.121 -58.309 -80.167 1.00 32.80 477 SER B N 1
ATOM 8155 C CA . SER B 1 446 ? -33.467 -57.697 -81.324 1.00 33.22 477 SER B CA 1
ATOM 8156 C C . SER B 1 446 ? -33.630 -56.180 -81.275 1.00 32.27 477 SER B C 1
ATOM 8157 O O . SER B 1 446 ? -34.455 -55.661 -80.522 1.00 31.26 477 SER B O 1
ATOM 8160 N N . PHE B 1 447 ? -32.847 -55.473 -82.085 1.00 32.58 478 PHE B N 1
ATOM 8161 C CA . PHE B 1 447 ? -32.970 -54.019 -82.185 1.00 31.91 478 PHE B CA 1
ATOM 8162 C C . PHE B 1 447 ? -34.236 -53.627 -82.950 1.00 32.37 478 PHE B C 1
ATOM 8163 O O . PHE B 1 447 ? -34.838 -52.593 -82.665 1.00 31.59 478 PHE B O 1
ATOM 8171 N N . GLU B 1 448 ? -34.650 -54.459 -83.903 1.00 33.83 479 GLU B N 1
ATOM 8172 C CA . GLU B 1 448 ? -35.914 -54.232 -84.611 1.00 34.60 479 GLU B CA 1
ATOM 8173 C C . GLU B 1 448 ? -37.120 -54.328 -83.673 1.00 34.05 479 GLU B C 1
ATOM 8174 O O . GLU B 1 448 ? -38.085 -53.579 -83.827 1.00 33.81 479 GLU B O 1
ATOM 8180 N N . GLU B 1 449 ? -37.067 -55.237 -82.700 1.00 34.03 480 GLU B N 1
ATOM 8181 C CA . GLU B 1 449 ? -38.138 -55.335 -81.705 1.00 33.61 480 GLU B CA 1
ATOM 8182 C C . GLU B 1 449 ? -38.201 -54.054 -80.868 1.00 31.87 480 GLU B C 1
ATOM 8183 O O . GLU B 1 449 ? -39.285 -53.545 -80.580 1.00 31.66 480 GLU B O 1
ATOM 8189 N N . LEU B 1 450 ? -37.032 -53.538 -80.496 1.00 30.78 481 LEU B N 1
ATOM 8190 C CA . LEU B 1 450 ? -36.932 -52.294 -79.728 1.00 29.35 481 LEU B CA 1
ATOM 8191 C C . LEU B 1 450 ? -37.568 -51.109 -80.450 1.00 29.29 481 LEU B C 1
ATOM 8192 O O . LEU B 1 450 ? -38.387 -50.398 -79.871 1.00 28.72 481 LEU B O 1
ATOM 8197 N N . THR B 1 451 ? -37.179 -50.897 -81.705 1.00 30.03 482 THR B N 1
ATOM 8198 C CA . THR B 1 451 ? -37.584 -49.695 -82.443 1.00 30.16 482 THR B CA 1
ATOM 8199 C C . THR B 1 451 ? -38.897 -49.853 -83.210 1.00 31.35 482 THR B C 1
ATOM 8200 O O . THR B 1 451 ? -39.566 -48.859 -83.491 1.00 31.25 482 THR B O 1
ATOM 8204 N N . GLY B 1 452 ? -39.262 -51.090 -83.545 1.00 32.87 483 GLY B N 1
ATOM 8205 C CA . GLY B 1 452 ? -40.435 -51.352 -84.391 1.00 34.34 483 GLY B CA 1
ATOM 8206 C C . GLY B 1 452 ? -40.186 -50.986 -85.843 1.00 36.01 483 GLY B C 1
ATOM 8207 O O . GLY B 1 452 ? -41.128 -50.750 -86.616 1.00 36.66 483 GLY B O 1
ATOM 8208 N N . GLU B 1 453 ? -38.916 -50.980 -86.232 1.00 36.68 484 GLU B N 1
ATOM 8209 C CA . GLU B 1 453 ? -38.510 -50.405 -87.506 1.00 38.10 484 GLU B CA 1
ATOM 8210 C C . GLU B 1 453 ? -37.138 -50.968 -87.917 1.00 38.63 484 GLU B C 1
ATOM 8211 O O . GLU B 1 453 ? -36.474 -51.634 -87.122 1.00 38.24 484 GLU B O 1
ATOM 8217 N N . LYS B 1 454 ? -36.734 -50.739 -89.163 1.00 39.72 485 LYS B N 1
ATOM 8218 C CA . LYS B 1 454 ? -35.530 -51.367 -89.706 1.00 40.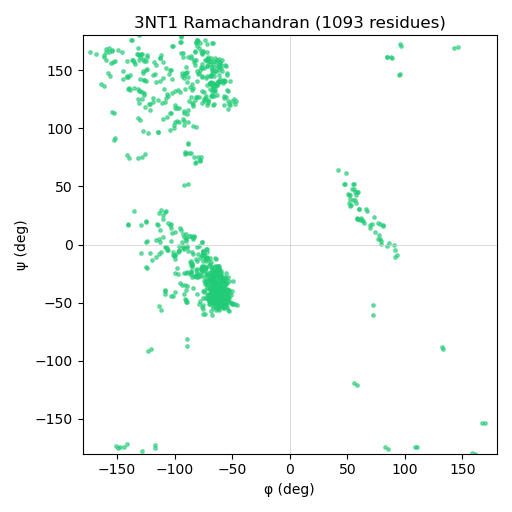53 485 LYS B CA 1
ATOM 8219 C C . LYS B 1 454 ? -34.286 -50.476 -89.718 1.00 39.85 485 LYS B C 1
ATOM 8220 O O . LYS B 1 454 ? -33.190 -50.947 -89.413 1.00 39.41 485 LYS B O 1
ATOM 8226 N N . GLU B 1 455 ? -34.452 -49.201 -90.064 1.00 39.46 486 GLU B N 1
ATOM 8227 C CA . GLU B 1 455 ? -33.308 -48.315 -90.327 1.00 39.42 486 GLU B CA 1
ATOM 8228 C C . GLU B 1 455 ? -32.467 -48.009 -89.076 1.00 37.70 486 GLU B C 1
ATOM 8229 O O . GLU B 1 455 ? -31.275 -48.315 -89.035 1.00 37.57 486 GLU B O 1
ATOM 8235 N N . MET B 1 456 ? -33.083 -47.393 -88.072 1.00 36.09 487 MET B N 1
ATOM 8236 C CA . MET B 1 456 ? -32.404 -47.116 -86.802 1.00 34.75 487 MET B CA 1
ATOM 8237 C C . MET B 1 456 ? -31.940 -48.406 -86.129 1.00 34.32 487 MET B C 1
ATOM 8238 O O . MET B 1 456 ? -30.861 -48.446 -85.537 1.00 33.76 487 MET B O 1
ATOM 8243 N N . ALA B 1 457 ? -32.751 -49.456 -86.224 1.00 34.25 488 ALA B N 1
ATOM 8244 C CA . ALA B 1 457 ? -32.400 -50.752 -85.648 1.00 34.09 488 ALA B CA 1
ATOM 8245 C C . ALA B 1 457 ? -31.065 -51.250 -86.204 1.00 34.71 488 ALA B C 1
ATOM 8246 O O . ALA B 1 457 ? -30.201 -51.693 -85.447 1.00 34.13 488 ALA B O 1
ATOM 8248 N N . ALA B 1 458 ? -30.897 -51.153 -87.523 1.00 35.71 489 ALA B N 1
ATOM 8249 C CA . ALA B 1 458 ? -29.656 -51.569 -88.182 1.00 36.59 489 ALA B CA 1
ATOM 8250 C C . ALA B 1 458 ? -28.459 -50.700 -87.790 1.00 35.98 489 ALA B C 1
ATOM 8251 O O . ALA B 1 458 ? -27.347 -51.207 -87.648 1.00 36.30 489 ALA B O 1
ATOM 8253 N N . GLU B 1 459 ? -28.687 -49.398 -87.635 1.00 35.14 490 GLU B N 1
ATOM 8254 C CA . GLU B 1 459 ? -27.654 -48.480 -87.146 1.00 34.84 490 GLU B CA 1
ATOM 8255 C C . GLU B 1 459 ? -27.181 -48.904 -85.756 1.00 33.43 490 GLU B C 1
ATOM 8256 O O . GLU B 1 459 ? -25.979 -48.957 -85.484 1.00 33.14 490 GLU B O 1
ATOM 8262 N N . LEU B 1 460 ? -28.139 -49.215 -84.887 1.00 32.21 491 LEU B N 1
ATOM 8263 C CA . LEU B 1 460 ? -27.841 -49.622 -83.515 1.00 31.32 491 LEU B CA 1
ATOM 8264 C C . LEU B 1 460 ? -27.133 -50.972 -83.458 1.00 32.30 491 LEU B C 1
ATOM 8265 O O . LEU B 1 460 ? -26.208 -51.149 -82.669 1.00 31.86 491 LEU B O 1
ATOM 8270 N N . LYS B 1 461 ? -27.559 -51.917 -84.292 1.00 33.74 492 LYS B N 1
ATOM 8271 C CA . LYS B 1 461 ? -26.929 -53.235 -84.305 1.00 35.03 492 LYS B CA 1
ATOM 8272 C C . LYS B 1 461 ? -25.454 -53.121 -84.700 1.00 35.74 492 LYS B C 1
ATOM 8273 O O . LYS B 1 461 ? -24.595 -53.776 -84.107 1.00 36.17 492 LYS B O 1
ATOM 8279 N N . ALA B 1 462 ? -25.164 -52.281 -85.691 1.00 36.24 493 ALA B N 1
ATOM 8280 C CA . ALA B 1 462 ? -23.784 -52.050 -86.125 1.00 36.97 493 ALA B CA 1
ATOM 8281 C C . ALA B 1 462 ? -22.941 -51.423 -85.010 1.00 36.23 493 ALA B C 1
ATOM 8282 O O . ALA B 1 462 ? -21.754 -51.721 -84.879 1.00 36.88 493 ALA B O 1
ATOM 8284 N N . LEU B 1 463 ? -23.559 -50.556 -84.214 1.00 34.94 494 LEU B N 1
ATOM 8285 C CA . LEU B 1 463 ? -22.873 -49.905 -83.097 1.00 34.18 494 LEU B CA 1
ATOM 8286 C C . LEU B 1 463 ? -22.713 -50.818 -81.877 1.00 33.86 494 LEU B C 1
ATOM 8287 O O . LEU B 1 463 ? -21.620 -50.921 -81.325 1.00 34.24 494 LEU B O 1
ATOM 8292 N N . TYR B 1 464 ? -23.795 -51.477 -81.466 1.00 33.58 495 TYR B N 1
ATOM 8293 C CA . TYR B 1 464 ? -23.812 -52.242 -80.208 1.00 33.11 495 TYR B CA 1
ATOM 8294 C C . TYR B 1 464 ? -23.548 -53.742 -80.352 1.00 34.61 495 TYR B C 1
ATOM 8295 O O . TYR B 1 464 ? -23.109 -54.376 -79.390 1.00 34.21 495 TYR B O 1
ATOM 8304 N N . SER B 1 465 ? -23.842 -54.300 -81.531 1.00 36.18 496 SER B N 1
ATOM 8305 C CA . SER B 1 465 ? -23.713 -55.745 -81.825 1.00 37.70 496 SER B CA 1
ATOM 8306 C C . SER B 1 465 ? -24.779 -56.608 -81.136 1.00 37.33 496 SER B C 1
ATOM 8307 O O . SER B 1 465 ? -25.555 -57.292 -81.808 1.00 38.23 496 SER B O 1
ATOM 8310 N N . ASP B 1 466 ? -24.792 -56.577 -79.807 1.00 36.19 497 ASP B N 1
ATOM 8311 C CA . ASP B 1 466 ? -25.694 -57.383 -78.984 1.00 35.70 497 ASP B CA 1
ATOM 8312 C C . ASP B 1 466 ? -26.776 -56.495 -78.360 1.00 33.96 497 ASP B C 1
ATOM 8313 O O . ASP B 1 466 ? -26.458 -55.514 -77.685 1.00 32.92 497 ASP B O 1
ATOM 8318 N N . ILE B 1 467 ? -28.043 -56.855 -78.572 1.00 33.42 498 ILE B N 1
ATOM 8319 C CA . ILE B 1 467 ? -29.184 -56.148 -77.956 1.00 32.24 498 ILE B CA 1
ATOM 8320 C C . ILE B 1 467 ? -29.090 -56.117 -76.419 1.00 31.20 498 ILE B C 1
ATOM 8321 O O . ILE B 1 467 ? -29.554 -55.166 -75.785 1.00 29.90 498 ILE B O 1
ATOM 8326 N N . ASP B 1 468 ? -28.471 -57.142 -75.829 1.00 31.49 499 ASP B N 1
ATOM 8327 C CA . ASP B 1 468 ? -28.270 -57.195 -74.376 1.00 30.85 499 ASP B CA 1
ATOM 8328 C C . ASP B 1 468 ? -27.209 -56.216 -73.852 1.00 30.21 499 ASP B C 1
ATOM 8329 O O . ASP B 1 468 ? -27.013 -56.111 -72.639 1.00 29.30 499 ASP B O 1
ATOM 8334 N N . VAL B 1 469 ? -26.537 -55.500 -74.755 1.00 30.47 500 VAL B N 1
ATOM 8335 C CA . VAL B 1 469 ? -25.602 -54.434 -74.374 1.00 30.20 500 VAL B CA 1
ATOM 8336 C C . VAL B 1 469 ? -26.166 -53.028 -74.694 1.00 29.01 500 VAL B C 1
ATOM 8337 O O . VAL B 1 469 ? -25.548 -52.009 -74.370 1.00 28.55 500 VAL B O 1
ATOM 8341 N N . MET B 1 470 ? -27.357 -52.971 -75.290 1.00 28.21 501 MET B N 1
ATOM 8342 C CA . MET B 1 470 ? -28.010 -51.690 -75.556 1.00 27.19 501 MET B CA 1
ATOM 8343 C C . MET B 1 470 ? -28.250 -50.913 -74.257 1.00 25.80 501 MET B C 1
ATOM 8344 O O . MET B 1 470 ? -28.610 -51.495 -73.231 1.00 25.44 501 MET B O 1
ATOM 8349 N N . GLU B 1 471 ? -28.055 -49.597 -74.321 1.00 25.23 502 GLU B N 1
ATOM 8350 C CA . GLU B 1 471 ? -28.146 -48.721 -73.143 1.00 24.12 502 GLU B CA 1
ATOM 8351 C C . GLU B 1 471 ? -29.555 -48.181 -72.893 1.00 23.54 502 GLU B C 1
ATOM 8352 O O . GLU B 1 471 ? -30.316 -47.941 -73.829 1.00 23.76 502 GLU B O 1
ATOM 8358 N N . LEU B 1 472 ? -29.874 -47.970 -71.618 1.00 22.72 503 LEU B N 1
ATOM 8359 C CA . LEU B 1 472 ? -31.193 -47.495 -71.200 1.00 22.37 503 LEU B CA 1
ATOM 8360 C C . LEU B 1 472 ? -31.611 -46.168 -71.841 1.00 22.27 503 LEU B C 1
ATOM 8361 O O . LEU B 1 472 ? -32.687 -46.086 -72.442 1.00 22.59 503 LEU B O 1
ATOM 8366 N N . TYR B 1 473 ? -30.781 -45.134 -71.704 1.00 21.89 504 TYR B N 1
ATOM 8367 C CA . TYR B 1 473 ? -31.195 -43.784 -72.112 1.00 21.88 504 TYR B CA 1
ATOM 8368 C C . TYR B 1 473 ? -31.477 -43.658 -73.617 1.00 22.22 504 TYR B C 1
ATOM 8369 O O . TYR B 1 473 ? -32.564 -43.219 -73.999 1.0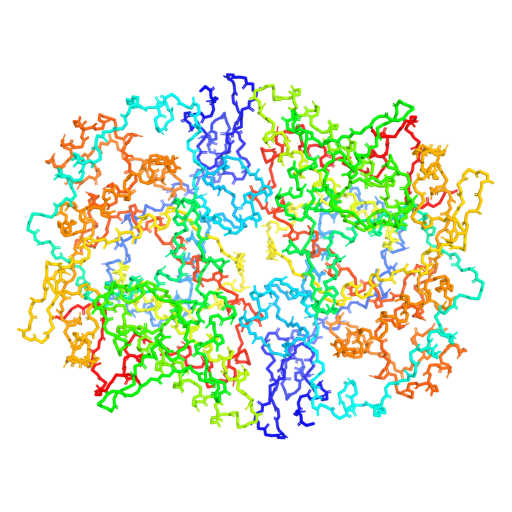0 22.05 504 TYR B O 1
ATOM 8378 N N . PRO B 1 474 ? -30.507 -44.029 -74.477 1.00 22.52 505 PRO B N 1
ATOM 8379 C CA . PRO B 1 474 ? -30.845 -43.948 -75.899 1.00 23.19 505 PRO B CA 1
ATOM 8380 C C . PRO B 1 474 ? -32.028 -44.845 -76.288 1.00 23.39 505 PRO B C 1
ATOM 8381 O O . PRO B 1 474 ? -32.805 -44.479 -77.168 1.00 23.92 505 PRO B O 1
ATOM 8385 N N . ALA B 1 475 ? -32.175 -45.994 -75.627 1.00 23.10 506 ALA B N 1
ATOM 8386 C CA . ALA B 1 475 ? -33.284 -46.902 -75.919 1.00 23.41 506 ALA B CA 1
ATOM 8387 C C . ALA B 1 475 ? -34.648 -46.244 -75.664 1.00 23.09 506 ALA B C 1
ATOM 8388 O O . ALA B 1 475 ? -35.567 -46.410 -76.459 1.00 23.46 506 ALA B O 1
ATOM 8390 N N . LEU B 1 476 ? -34.767 -45.493 -74.569 1.00 22.32 507 LEU B N 1
ATOM 8391 C CA . LEU B 1 476 ? -36.015 -44.790 -74.236 1.00 22.45 507 LEU B CA 1
ATOM 8392 C C . LEU B 1 476 ? -36.442 -43.824 -75.341 1.00 22.98 507 LEU B C 1
ATOM 8393 O O . LEU B 1 476 ? -37.640 -43.681 -75.621 1.00 23.52 507 LEU B O 1
ATOM 8398 N N . LEU B 1 477 ? -35.459 -43.180 -75.972 1.00 23.23 508 LEU B N 1
ATOM 8399 C CA . LEU B 1 477 ? -35.719 -42.188 -77.010 1.00 23.85 508 LEU B CA 1
ATOM 8400 C C . LEU B 1 477 ? -35.902 -42.777 -78.412 1.00 24.44 508 LEU B C 1
ATOM 8401 O O . LEU B 1 477 ? -36.432 -42.092 -79.282 1.00 25.42 508 LEU B O 1
ATOM 8406 N N . VAL B 1 478 ? -35.469 -44.020 -78.643 1.00 24.61 509 VAL B N 1
ATOM 8407 C CA . VAL B 1 478 ? -35.668 -44.678 -79.952 1.00 25.24 509 VAL B CA 1
ATOM 8408 C C . VAL B 1 478 ? -36.736 -45.771 -79.922 1.00 25.55 509 VAL B C 1
ATOM 8409 O O . VAL B 1 478 ? -37.063 -46.348 -80.964 1.00 26.59 509 VAL B O 1
ATOM 8413 N N . GLU B 1 479 ? -37.275 -46.054 -78.738 1.00 24.67 510 GLU B N 1
ATOM 8414 C CA . GLU B 1 479 ? -38.221 -47.152 -78.566 1.00 25.14 510 GLU B CA 1
ATOM 8415 C C . GLU B 1 479 ? -39.475 -46.957 -79.406 1.00 25.62 510 GLU B C 1
ATOM 8416 O O . GLU B 1 479 ? -39.939 -45.828 -79.590 1.00 25.08 510 GLU B O 1
ATOM 8422 N N . LYS B 1 480 ? -40.023 -48.065 -79.897 1.00 26.78 511 LYS B N 1
ATOM 8423 C CA . LYS B 1 480 ? -41.297 -48.048 -80.609 1.00 27.72 511 LYS B CA 1
ATOM 8424 C C . LYS B 1 480 ? -42.331 -47.429 -79.682 1.00 27.05 511 LYS B C 1
ATOM 8425 O O . LYS B 1 480 ? -42.541 -47.934 -78.580 1.00 26.60 511 LYS B O 1
ATOM 8431 N N . PRO B 1 481 ? -42.957 -46.317 -80.098 1.00 27.23 512 PRO B N 1
ATOM 8432 C CA . PRO B 1 481 ? -43.991 -45.767 -79.224 1.00 27.00 512 PRO B CA 1
ATOM 8433 C C . PRO B 1 481 ? -45.227 -46.660 -79.206 1.00 27.90 512 PRO B C 1
ATOM 8434 O O . PRO B 1 481 ? -45.436 -47.444 -80.134 1.00 28.65 512 PRO B O 1
ATOM 8438 N N . ARG B 1 482 ? -46.027 -46.558 -78.150 1.00 27.67 513 ARG B N 1
ATOM 8439 C CA . ARG B 1 482 ? -47.386 -47.097 -78.189 1.00 28.78 513 ARG B CA 1
ATOM 8440 C C . ARG B 1 482 ? -48.140 -46.371 -79.307 1.00 29.64 513 ARG B C 1
ATOM 8441 O O . ARG B 1 482 ? -47.764 -45.255 -79.678 1.00 29.23 513 ARG B O 1
ATOM 8449 N N . PRO B 1 483 ? -49.198 -46.998 -79.855 1.00 31.09 514 PRO B N 1
ATOM 8450 C CA . PRO B 1 483 ? -49.907 -46.407 -80.995 1.00 32.07 514 PRO B CA 1
ATOM 8451 C C . PRO B 1 483 ? -50.353 -44.967 -80.736 1.00 31.56 514 PRO B C 1
ATOM 8452 O O . PRO B 1 483 ? -51.089 -44.707 -79.783 1.00 31.21 514 PRO B O 1
ATOM 8456 N N . ASP B 1 484 ? -49.874 -44.046 -81.572 1.00 31.60 515 ASP B N 1
ATOM 8457 C CA . ASP B 1 484 ? -50.159 -42.618 -81.431 1.00 31.28 515 ASP B CA 1
ATOM 8458 C C . ASP B 1 484 ? -49.858 -42.080 -80.023 1.00 29.36 515 ASP B C 1
ATOM 8459 O O . ASP B 1 484 ? -50.528 -41.160 -79.546 1.00 28.78 515 ASP B O 1
ATOM 8464 N N . ALA B 1 485 ? -48.835 -42.642 -79.377 1.00 28.08 516 ALA B N 1
ATOM 8465 C CA . ALA B 1 485 ? -48.458 -42.254 -78.018 1.00 26.64 516 ALA B CA 1
ATOM 8466 C C . ALA B 1 485 ? -47.101 -41.558 -77.990 1.00 25.57 516 ALA B C 1
ATOM 8467 O O . ALA B 1 485 ? -46.296 -41.701 -78.909 1.00 25.58 516 ALA B O 1
ATOM 8469 N N . ILE B 1 486 ? -46.852 -40.823 -76.911 1.00 24.47 517 ILE B N 1
ATOM 8470 C CA . ILE B 1 486 ? -45.591 -40.099 -76.734 1.00 23.84 517 ILE B CA 1
ATOM 8471 C C . ILE B 1 486 ? -44.433 -41.009 -76.289 1.00 23.40 517 ILE B C 1
ATOM 8472 O O . ILE B 1 486 ? -43.274 -40.722 -76.581 1.00 23.01 517 ILE B O 1
ATOM 8477 N N . PHE B 1 487 ? -44.760 -42.102 -75.602 1.00 23.66 518 PHE B N 1
ATOM 8478 C CA . PHE B 1 487 ? -43.767 -42.998 -75.011 1.00 23.47 518 PHE B CA 1
ATOM 8479 C C . PHE B 1 487 ? -43.941 -44.439 -75.453 1.00 24.32 518 PHE B C 1
ATOM 8480 O O . PHE B 1 487 ? -45.038 -44.855 -75.839 1.00 24.97 518 PHE B O 1
ATOM 8488 N N . GLY B 1 488 ? -42.853 -45.197 -75.349 1.00 24.14 519 GLY B N 1
ATOM 8489 C CA . GLY B 1 488 ? -42.896 -46.653 -75.451 1.00 24.78 519 GLY B CA 1
ATOM 8490 C C . GLY B 1 488 ? -43.005 -47.301 -74.081 1.00 24.17 519 GLY B C 1
ATOM 8491 O O . GLY B 1 488 ? -43.005 -46.619 -73.048 1.00 23.38 519 GLY B O 1
ATOM 8492 N N . GLU B 1 489 ? -43.087 -48.628 -74.082 1.00 24.71 520 GLU B N 1
ATOM 8493 C CA . GLU B 1 489 ? -43.306 -49.420 -72.874 1.00 24.65 520 GLU B CA 1
ATOM 8494 C C . GLU B 1 489 ? -42.302 -49.166 -71.748 1.00 23.52 520 GLU B C 1
ATOM 8495 O O . GLU B 1 489 ? -42.690 -49.051 -70.590 1.00 22.66 520 GLU B O 1
ATOM 8501 N N . THR B 1 490 ? -41.015 -49.118 -72.080 1.00 23.30 521 THR B N 1
ATOM 8502 C CA . THR B 1 490 ? -39.978 -48.988 -71.062 1.00 22.70 521 THR B CA 1
ATOM 8503 C C . THR B 1 490 ? -40.106 -47.678 -70.284 1.00 21.76 521 THR B C 1
ATOM 8504 O O . THR B 1 490 ? -39.945 -47.666 -69.062 1.00 21.47 521 THR B O 1
ATOM 8508 N N . MET B 1 491 ? -40.417 -46.582 -70.975 1.00 21.78 522 MET B N 1
ATOM 8509 C CA . MET B 1 491 ? -40.580 -45.290 -70.297 1.00 20.87 522 MET B CA 1
ATOM 8510 C C . MET B 1 491 ? -41.716 -45.334 -69.277 1.00 20.63 522 MET B C 1
ATOM 8511 O O . MET B 1 491 ? -41.564 -44.877 -68.151 1.00 19.71 522 MET B O 1
ATOM 8516 N N . VAL B 1 492 ? -42.856 -45.886 -69.674 1.00 21.07 523 VAL B N 1
ATOM 8517 C CA . VAL B 1 492 ? -44.011 -45.924 -68.782 1.00 21.36 523 VAL B CA 1
ATOM 8518 C C . VAL B 1 492 ? -43.780 -46.861 -67.593 1.00 21.46 523 VAL B C 1
ATOM 8519 O O . VAL B 1 492 ? -44.087 -46.511 -66.453 1.00 21.30 523 VAL B O 1
ATOM 8523 N N . GLU B 1 493 ? -43.228 -48.043 -67.851 1.00 22.46 524 GLU B N 1
ATOM 8524 C CA . GLU B 1 493 ? -43.124 -49.060 -66.803 1.00 22.68 524 GLU B CA 1
ATOM 8525 C C . GLU B 1 493 ? -42.006 -48.796 -65.788 1.00 22.04 524 GLU B C 1
ATOM 8526 O O . GLU B 1 493 ? -42.047 -49.333 -64.686 1.00 22.27 524 GLU B O 1
ATOM 8532 N N . LEU B 1 494 ? -41.027 -47.964 -66.155 1.00 21.42 525 LEU B N 1
ATOM 8533 C CA . LEU B 1 494 ? -40.030 -47.449 -65.209 1.00 20.81 525 LEU B CA 1
ATOM 8534 C C . LEU B 1 494 ? -40.500 -46.133 -64.586 1.00 19.91 525 LEU B C 1
ATOM 8535 O O . LEU B 1 494 ? -40.434 -45.958 -63.364 1.00 19.61 525 LEU B O 1
ATOM 8540 N N . GLY B 1 495 ? -40.965 -45.216 -65.431 1.00 19.49 526 GLY B N 1
ATOM 8541 C CA . GLY B 1 495 ? -41.409 -43.893 -64.999 1.00 18.93 526 GLY B CA 1
ATOM 8542 C C . GLY B 1 495 ? -42.514 -43.919 -63.957 1.00 18.91 526 GLY B C 1
ATOM 8543 O O . GLY B 1 495 ? -42.440 -43.205 -62.954 1.00 18.04 526 GLY B O 1
ATOM 8544 N N . ALA B 1 496 ? -43.518 -44.768 -64.169 1.00 19.35 527 ALA B N 1
ATOM 8545 C CA . ALA B 1 496 ? -44.706 -44.775 -63.312 1.00 19.48 527 ALA B CA 1
ATOM 8546 C C . ALA B 1 496 ? -44.421 -45.148 -61.852 1.00 19.50 527 ALA B C 1
ATOM 8547 O O . ALA B 1 496 ? -44.884 -44.449 -60.955 1.00 19.29 527 ALA B O 1
ATOM 8549 N N . PRO B 1 497 ? -43.678 -46.250 -61.601 1.00 19.81 528 PRO B N 1
ATOM 8550 C CA . PRO B 1 497 ? -43.316 -46.593 -60.222 1.00 19.74 528 PRO B CA 1
ATOM 8551 C C . PRO B 1 497 ? -42.555 -45.485 -59.494 1.00 19.21 528 PRO B C 1
ATOM 8552 O O . PRO B 1 497 ? -42.918 -45.124 -58.366 1.00 18.70 528 PRO B O 1
ATOM 8556 N N . PHE B 1 498 ? -41.517 -44.944 -60.131 1.00 18.98 529 PHE B N 1
ATOM 8557 C CA . PHE B 1 498 ? -40.752 -43.854 -59.525 1.00 18.56 529 PHE B CA 1
ATOM 8558 C C . PHE B 1 498 ? -41.660 -42.661 -59.228 1.00 18.35 529 PHE B C 1
ATOM 8559 O O . PHE B 1 498 ? -41.602 -42.083 -58.148 1.00 18.28 529 PHE B O 1
ATOM 8567 N N . SER B 1 499 ? -42.496 -42.301 -60.197 1.00 18.89 530 SER B N 1
ATOM 8568 C CA . SER B 1 499 ? -43.359 -41.121 -60.093 1.00 18.87 530 SER B CA 1
ATOM 8569 C C . SER B 1 499 ? -44.387 -41.226 -58.966 1.00 19.13 530 SER B C 1
ATOM 8570 O O . SER B 1 499 ? -44.435 -40.369 -58.089 1.00 18.25 530 SER B O 1
ATOM 8573 N N . LEU B 1 500 ? -45.203 -42.278 -58.992 1.00 19.77 531 LEU B N 1
ATOM 8574 C CA . LEU B 1 500 ? -46.315 -42.410 -58.051 1.00 20.04 531 LEU B CA 1
ATOM 8575 C C . LEU B 1 500 ? -45.833 -42.621 -56.618 1.00 20.24 531 LEU B C 1
ATOM 8576 O O . LEU B 1 500 ? -46.424 -42.100 -55.684 1.00 20.24 531 LEU B O 1
ATOM 8581 N N . LYS B 1 501 ? -44.754 -43.379 -56.455 1.00 20.54 532 LYS B N 1
ATOM 8582 C CA . LYS B 1 501 ? -44.137 -43.556 -55.145 1.00 20.70 532 LYS B CA 1
ATOM 8583 C C . LYS B 1 501 ? -43.646 -42.223 -54.579 1.00 20.34 532 LYS B C 1
ATOM 8584 O O . LYS B 1 501 ? -43.851 -41.933 -53.398 1.00 20.28 532 LYS B O 1
ATOM 8590 N N . GLY B 1 502 ? -43.017 -41.408 -55.422 1.00 19.96 533 GLY B N 1
ATOM 8591 C CA . GLY B 1 502 ? -42.538 -40.091 -55.017 1.00 19.88 533 GLY B CA 1
ATOM 8592 C C . GLY B 1 502 ? -43.655 -39.157 -54.587 1.00 19.67 533 GLY B C 1
ATOM 8593 O O . GLY B 1 502 ? -43.496 -38.378 -53.655 1.00 20.92 533 GLY B O 1
ATOM 8594 N N . LEU B 1 503 ? -44.796 -39.250 -55.255 1.00 19.36 534 LEU B N 1
ATOM 8595 C CA . LEU B 1 503 ? -45.938 -38.395 -54.941 1.00 19.04 534 LEU B CA 1
ATOM 8596 C C . LEU B 1 503 ? -46.645 -38.852 -53.657 1.00 19.31 534 LEU B C 1
ATOM 8597 O O . LEU B 1 503 ? -46.872 -38.051 -52.747 1.00 19.28 534 LEU B O 1
ATOM 8602 N N . MET B 1 504 ? -46.992 -40.133 -53.578 1.00 19.78 535 MET B N 1
ATOM 8603 C CA . MET B 1 504 ? -47.739 -40.640 -52.423 1.00 20.28 535 MET B CA 1
ATOM 8604 C C . MET B 1 504 ? -46.862 -40.841 -51.181 1.00 20.22 535 MET B C 1
ATOM 8605 O O . MET B 1 504 ? -47.381 -40.854 -50.066 1.00 20.78 535 MET B O 1
ATOM 8610 N N . GLY B 1 505 ? -45.548 -40.975 -51.367 1.00 19.75 536 GLY B N 1
ATOM 8611 C CA . GLY B 1 505 ? -44.609 -41.117 -50.249 1.00 20.40 536 GLY B CA 1
ATOM 8612 C C . GLY B 1 505 ? -44.438 -39.857 -49.401 1.00 20.12 536 GLY B C 1
ATOM 8613 O O . GLY B 1 505 ? -43.868 -39.899 -48.320 1.00 21.60 536 GLY B O 1
ATOM 8614 N N . ASN B 1 506 ? -44.943 -38.733 -49.883 1.00 20.08 537 ASN B N 1
ATOM 8615 C CA . ASN B 1 506 ? -44.837 -37.464 -49.165 1.00 19.02 537 ASN B CA 1
ATOM 8616 C C . ASN B 1 506 ? -45.541 -37.551 -47.802 1.00 19.09 537 ASN B C 1
ATOM 8617 O O . ASN B 1 506 ? -46.611 -38.145 -47.708 1.00 19.22 537 ASN B O 1
ATOM 8622 N N . PRO B 1 507 ? -44.954 -36.956 -46.740 1.00 18.67 538 PRO B N 1
ATOM 8623 C CA . PRO B 1 507 ? -45.611 -37.057 -45.434 1.00 18.76 538 PRO B CA 1
ATOM 8624 C C . PRO B 1 507 ? -47.012 -36.447 -45.372 1.00 18.42 538 PRO B C 1
ATOM 8625 O O . PRO B 1 507 ? -47.802 -36.863 -44.524 1.00 18.70 538 PRO B O 1
ATOM 8629 N N . ILE B 1 508 ? -47.343 -35.487 -46.239 1.00 17.65 539 ILE B N 1
ATOM 8630 C CA . ILE B 1 508 ? -48.701 -34.923 -46.192 1.00 18.03 539 ILE B CA 1
ATOM 8631 C C . ILE B 1 508 ? -49.764 -35.964 -46.571 1.00 18.40 539 ILE B C 1
ATOM 8632 O O . ILE B 1 508 ? -50.934 -35.788 -46.239 1.00 18.61 539 ILE B O 1
ATOM 8637 N N . CYS B 1 509 ? -49.357 -37.035 -47.254 1.00 18.28 540 CYS B N 1
ATOM 8638 C CA . CYS B 1 509 ? -50.275 -38.129 -47.603 1.00 19.05 540 CYS B CA 1
ATOM 8639 C C . CYS B 1 509 ? -50.443 -39.163 -46.493 1.00 19.11 540 CYS B C 1
ATOM 8640 O O . CYS B 1 509 ? -51.273 -40.068 -46.614 1.00 19.57 540 CYS B O 1
ATOM 8643 N N . SER B 1 510 ? -49.665 -39.044 -45.420 1.00 18.61 541 SER B N 1
ATOM 8644 C CA . SER B 1 510 ? -49.765 -39.975 -44.307 1.00 19.36 541 SER B CA 1
ATOM 8645 C C . SER B 1 510 ? -51.003 -39.656 -43.457 1.00 20.18 541 SER B C 1
ATOM 8646 O O . SER B 1 510 ? -51.447 -38.508 -43.413 1.00 20.09 541 SER B O 1
ATOM 8649 N N . PRO B 1 511 ? -51.571 -40.674 -42.791 1.00 21.53 542 PRO B N 1
ATOM 8650 C CA . PRO B 1 511 ? -52.796 -40.446 -42.023 1.00 22.72 542 PRO B CA 1
ATOM 8651 C C . PRO B 1 511 ? -52.713 -39.351 -40.950 1.00 23.34 542 PRO B C 1
ATOM 8652 O O . PRO B 1 511 ? -53.705 -38.658 -40.740 1.00 23.74 542 PRO B O 1
ATOM 8656 N N . GLN B 1 512 ? -51.567 -39.165 -40.288 1.00 23.60 543 GLN B N 1
ATOM 8657 C CA . GLN B 1 512 ? -51.503 -38.107 -39.264 1.00 24.21 543 GLN B CA 1
ATOM 8658 C C . GLN B 1 512 ? -51.423 -36.704 -39.855 1.00 22.86 543 GLN B C 1
ATOM 8659 O O . GLN B 1 512 ? -51.745 -35.738 -39.165 1.00 23.59 543 GLN B O 1
ATOM 8665 N N . TYR B 1 513 ? -51.029 -36.589 -41.125 1.00 21.22 544 TYR B N 1
ATOM 8666 C CA . TYR B 1 513 ? -51.047 -35.297 -41.826 1.00 20.01 544 TYR B CA 1
ATOM 8667 C C . TYR B 1 513 ? -52.326 -35.032 -42.625 1.00 20.12 544 TYR B C 1
ATOM 8668 O O . TYR B 1 513 ? -52.761 -33.883 -42.724 1.00 19.90 544 TYR B O 1
ATOM 8677 N N . TRP B 1 514 ? -52.914 -36.070 -43.215 1.00 20.05 545 TRP B N 1
ATOM 8678 C CA . TRP B 1 514 ? -54.028 -35.871 -44.154 1.00 20.24 545 TRP B CA 1
ATOM 8679 C C . TRP B 1 514 ? -55.339 -35.595 -43.419 1.00 21.08 545 TRP B C 1
ATOM 8680 O O . TRP B 1 514 ? -56.246 -36.437 -43.361 1.00 21.69 545 TRP B O 1
ATOM 8691 N N . LYS B 1 515 ? -55.414 -34.393 -42.853 1.00 21.10 546 LYS B N 1
ATOM 8692 C CA . LYS B 1 515 ? -56.544 -33.946 -42.038 1.00 22.21 546 LYS B CA 1
ATOM 8693 C C . LYS B 1 515 ? -56.744 -32.454 -42.301 1.00 21.76 546 LYS B C 1
ATOM 8694 O O . LYS B 1 515 ? -55.774 -31.748 -42.564 1.00 21.17 546 LYS B O 1
ATOM 8700 N N . PRO B 1 516 ? -57.990 -31.960 -42.210 1.00 22.69 547 PRO B N 1
ATOM 8701 C CA . PRO B 1 516 ? -58.211 -30.534 -42.456 1.00 22.64 547 PRO B CA 1
ATOM 8702 C C . PRO B 1 516 ? -57.349 -29.599 -41.605 1.00 22.55 547 PRO B C 1
ATOM 8703 O O . PRO B 1 516 ? -56.854 -28.600 -42.122 1.00 21.90 547 PRO B O 1
ATOM 8707 N N . SER B 1 517 ? -57.161 -29.919 -40.324 1.00 23.22 548 SER B N 1
ATOM 8708 C CA . SER B 1 517 ? -56.407 -29.039 -39.413 1.00 23.41 548 SER B CA 1
ATOM 8709 C C . SER B 1 517 ? -54.951 -28.806 -39.840 1.00 22.41 548 SER B C 1
ATOM 8710 O O . SER B 1 517 ? -54.387 -27.748 -39.554 1.00 22.87 548 SER B O 1
ATOM 8713 N N . THR B 1 518 ? -54.353 -29.774 -40.531 1.00 21.23 549 THR B N 1
ATOM 8714 C CA . THR B 1 518 ? -52.990 -29.627 -41.075 1.00 20.32 549 THR B CA 1
ATOM 8715 C C . THR B 1 518 ? -52.891 -28.412 -42.000 1.00 20.21 549 THR B C 1
ATOM 8716 O O . THR B 1 518 ? -51.860 -27.729 -42.053 1.00 19.76 549 THR B O 1
ATOM 8720 N N . PHE B 1 519 ? -53.979 -28.143 -42.719 1.00 20.19 550 PHE B N 1
ATOM 8721 C CA . PHE B 1 519 ? -53.993 -27.113 -43.759 1.00 20.23 550 PHE B CA 1
ATOM 8722 C C . PHE B 1 519 ? -54.830 -25.890 -43.363 1.00 20.98 550 PHE B C 1
ATOM 8723 O O . PHE B 1 519 ? -55.331 -25.159 -44.223 1.00 21.03 550 PHE B O 1
ATOM 8731 N N . GLY B 1 520 ? -54.966 -25.663 -42.058 1.00 21.35 551 GLY B N 1
ATOM 8732 C CA . GLY B 1 520 ? -55.703 -24.509 -41.540 1.00 22.28 551 GLY B CA 1
ATOM 8733 C C . GLY B 1 520 ? -57.218 -24.616 -41.598 1.00 23.25 551 GLY B C 1
ATOM 8734 O O . GLY B 1 520 ? -57.918 -23.602 -41.520 1.00 23.71 551 GLY B O 1
ATOM 8735 N N . GLY B 1 521 ? -57.732 -25.836 -41.739 1.00 23.65 552 GLY B N 1
ATOM 8736 C CA . GLY B 1 521 ? -59.173 -26.077 -41.726 1.00 24.40 552 GLY B CA 1
ATOM 8737 C C . GLY B 1 521 ? -59.729 -26.484 -43.077 1.00 24.32 552 GLY B C 1
ATOM 8738 O O . GLY B 1 521 ? -58.988 -26.674 -44.038 1.00 23.29 552 GLY B O 1
ATOM 8739 N N . GLU B 1 522 ? -61.049 -26.603 -43.151 1.00 25.49 553 GLU B N 1
ATOM 8740 C CA . GLU B 1 522 ? -61.707 -27.131 -44.351 1.00 26.15 553 GLU B CA 1
ATOM 8741 C C . GLU B 1 522 ? -61.491 -26.272 -45.604 1.00 25.63 553 GLU B C 1
ATOM 8742 O O . GLU B 1 522 ? -61.423 -26.805 -46.710 1.00 25.04 553 GLU B O 1
ATOM 8748 N N . VAL B 1 523 ? -61.380 -24.955 -45.432 1.00 25.64 554 VAL B N 1
ATOM 8749 C CA . VAL B 1 523 ? -61.144 -24.056 -46.568 1.00 25.26 554 VAL B CA 1
ATOM 8750 C C . VAL B 1 523 ? -59.758 -24.310 -47.169 1.00 24.01 554 VAL B C 1
ATOM 8751 O O . VAL B 1 523 ? -59.610 -24.424 -48.388 1.00 23.25 554 VAL B O 1
ATOM 8755 N N . GLY B 1 524 ? -58.749 -24.409 -46.309 1.00 23.31 555 GLY B N 1
ATOM 8756 C CA . GLY B 1 524 ? -57.400 -24.743 -46.753 1.00 22.35 555 GLY B CA 1
ATOM 8757 C C . GLY B 1 524 ? -57.346 -26.111 -47.412 1.00 21.84 555 GLY B C 1
ATOM 8758 O O . GLY B 1 524 ? -56.719 -26.290 -48.459 1.00 21.40 555 GLY B O 1
ATOM 8759 N N . PHE B 1 525 ? -58.032 -27.073 -46.803 1.00 21.84 556 PHE B N 1
ATOM 8760 C CA . PHE B 1 525 ? -58.069 -28.446 -47.303 1.00 21.55 556 PHE B CA 1
ATOM 8761 C C . PHE B 1 525 ? -58.731 -28.508 -48.680 1.00 21.39 556 PHE B C 1
ATOM 8762 O O . PHE B 1 525 ? -58.289 -29.249 -49.557 1.00 20.82 556 PHE B O 1
ATOM 8770 N N . LYS B 1 526 ? -59.784 -27.716 -48.865 1.00 21.72 557 LYS B N 1
ATOM 8771 C CA . LYS B 1 526 ? -60.503 -27.690 -50.135 1.00 22.28 557 LYS B CA 1
ATOM 8772 C C . LYS B 1 526 ? -59.670 -27.080 -51.271 1.00 21.16 557 LYS B C 1
ATOM 8773 O O . LYS B 1 526 ? -59.839 -27.459 -52.428 1.00 21.25 557 LYS B O 1
ATOM 8779 N N . ILE B 1 527 ? -58.757 -26.161 -50.951 1.00 20.15 558 ILE B N 1
ATOM 8780 C CA . ILE B 1 527 ? -57.851 -25.625 -51.970 1.00 19.67 558 ILE B CA 1
ATOM 8781 C C . ILE B 1 527 ? -57.074 -26.777 -52.610 1.00 18.84 558 ILE B C 1
ATOM 8782 O O . ILE B 1 527 ? -56.932 -26.838 -53.833 1.00 18.92 558 ILE B O 1
ATOM 8787 N N . ILE B 1 528 ? -56.595 -27.696 -51.779 1.00 18.52 559 ILE B N 1
ATOM 8788 C CA . ILE B 1 528 ? -55.865 -28.861 -52.273 1.00 18.12 559 ILE B CA 1
ATOM 8789 C C . ILE B 1 528 ? -56.759 -29.773 -53.109 1.00 18.60 559 ILE B C 1
ATOM 8790 O O . ILE B 1 528 ? -56.409 -30.141 -54.231 1.00 18.73 559 ILE B O 1
ATOM 8795 N N . ASN B 1 529 ? -57.909 -30.135 -52.558 1.00 19.50 560 ASN B N 1
ATOM 8796 C CA . ASN B 1 529 ? -58.751 -31.157 -53.176 1.00 20.44 560 ASN B CA 1
ATOM 8797 C C . ASN B 1 529 ? -59.514 -30.702 -54.422 1.00 20.84 560 ASN B C 1
ATOM 8798 O O . ASN B 1 529 ? -60.137 -31.527 -55.103 1.00 22.01 560 ASN B O 1
ATOM 8803 N N . THR B 1 530 ? -59.465 -29.401 -54.716 1.00 20.56 561 THR B N 1
ATOM 8804 C CA . THR B 1 530 ? -60.083 -28.846 -55.922 1.00 20.91 561 THR B CA 1
ATOM 8805 C C . THR B 1 530 ? -59.068 -28.235 -56.899 1.00 20.47 561 THR B C 1
ATOM 8806 O O . THR B 1 530 ? -59.465 -27.679 -57.919 1.00 21.08 561 THR B O 1
ATOM 8810 N N . ALA B 1 531 ? -57.774 -28.340 -56.596 1.00 19.43 562 ALA B N 1
ATOM 8811 C CA . ALA B 1 531 ? -56.736 -27.719 -57.419 1.00 19.37 562 ALA B CA 1
ATOM 8812 C C . ALA B 1 531 ? -56.633 -28.353 -58.805 1.00 19.48 562 ALA B C 1
ATOM 8813 O O . ALA B 1 531 ? -56.875 -29.549 -58.977 1.00 19.51 562 ALA B O 1
ATOM 8815 N N . SER B 1 532 ? -56.274 -27.535 -59.791 1.00 19.59 563 SER B N 1
ATOM 8816 C CA . SER B 1 532 ? -56.029 -28.012 -61.151 1.00 19.63 563 SER B CA 1
ATOM 8817 C C . SER B 1 532 ? -55.073 -27.060 -61.859 1.00 19.36 563 SER B C 1
ATOM 8818 O O . SER B 1 532 ? -54.837 -25.949 -61.385 1.00 19.28 563 SER B O 1
ATOM 8821 N N . ILE B 1 533 ? -54.528 -27.480 -62.994 1.00 19.20 564 ILE B N 1
ATOM 8822 C CA . ILE B 1 533 ? -53.661 -26.579 -63.752 1.00 19.48 564 ILE B CA 1
ATOM 8823 C C . ILE B 1 533 ? -54.469 -25.360 -64.217 1.00 20.02 564 ILE B C 1
ATOM 8824 O O . ILE B 1 533 ? -53.981 -24.229 -64.175 1.00 20.40 564 ILE B O 1
ATOM 8829 N N . GLN B 1 534 ? -55.723 -25.575 -64.600 1.00 20.62 565 GLN B N 1
ATOM 8830 C CA . GLN B 1 534 ? -56.576 -24.461 -64.998 1.00 21.31 565 GLN B CA 1
ATOM 8831 C C . GLN B 1 534 ? -56.842 -23.495 -63.843 1.00 21.44 565 GLN B C 1
ATOM 8832 O O . GLN B 1 534 ? -56.828 -22.277 -64.048 1.00 21.70 565 GLN B O 1
ATOM 8838 N N . SER B 1 535 ? -57.108 -24.017 -62.644 1.00 21.18 566 SER B N 1
ATOM 8839 C CA . SER B 1 535 ? -57.411 -23.147 -61.503 1.00 21.46 566 SER B CA 1
ATOM 8840 C C . SER B 1 535 ? -56.182 -22.327 -61.095 1.00 20.92 566 SER B C 1
ATOM 8841 O O . SER B 1 535 ? -56.294 -21.138 -60.778 1.00 20.88 566 SER B O 1
ATOM 8844 N N . LEU B 1 536 ? -55.017 -22.968 -61.126 1.00 20.16 567 LEU B N 1
ATOM 8845 C CA . LEU B 1 536 ? -53.744 -22.308 -60.831 1.00 19.76 567 LEU B CA 1
ATOM 8846 C C . LEU B 1 536 ? -53.520 -21.123 -61.769 1.00 20.02 567 LEU B C 1
ATOM 8847 O O . LEU B 1 536 ? -53.178 -20.029 -61.328 1.00 20.17 567 LEU B O 1
ATOM 8852 N N . ILE B 1 537 ? -53.732 -21.342 -63.060 1.00 20.24 568 ILE B N 1
ATOM 8853 C CA . ILE B 1 537 ? -53.630 -20.259 -64.038 1.00 21.01 568 ILE B CA 1
ATOM 8854 C C . ILE B 1 537 ? -54.753 -19.225 -63.861 1.00 22.08 568 ILE B C 1
ATOM 8855 O O . ILE B 1 537 ? -54.492 -18.019 -63.868 1.00 22.52 568 ILE B O 1
ATOM 8860 N N . CYS B 1 538 ? -55.991 -19.685 -63.685 1.00 22.39 569 CYS B N 1
ATOM 8861 C CA . CYS B 1 538 ? -57.132 -18.767 -63.578 1.00 23.48 569 CYS B CA 1
ATOM 8862 C C . CYS B 1 538 ? -56.969 -17.747 -62.445 1.00 23.11 569 CYS B C 1
ATOM 8863 O O . CYS B 1 538 ? -57.241 -16.553 -62.623 1.00 24.07 569 CYS B O 1
ATOM 8866 N N . ASN B 1 539 ? -56.528 -18.224 -61.290 1.00 22.53 570 ASN B N 1
ATOM 8867 C CA . ASN B 1 539 ? -56.388 -17.382 -60.098 1.00 22.62 570 ASN B CA 1
ATOM 8868 C C . ASN B 1 539 ? -55.175 -16.456 -60.099 1.00 22.51 570 ASN B C 1
ATOM 8869 O O . ASN B 1 539 ? -55.168 -15.457 -59.386 1.00 23.09 570 ASN B O 1
ATOM 8874 N N . ASN B 1 540 ? -54.159 -16.788 -60.887 1.00 21.90 571 ASN B N 1
ATOM 8875 C CA . ASN B 1 540 ? -52.864 -16.100 -60.810 1.00 21.57 571 ASN B CA 1
ATOM 8876 C C . ASN B 1 540 ? -52.361 -15.472 -62.109 1.00 22.05 571 ASN B C 1
ATOM 8877 O O . ASN B 1 540 ? -51.242 -14.946 -62.146 1.00 22.75 571 ASN B O 1
ATOM 8882 N N . VAL B 1 541 ? -53.158 -15.541 -63.172 1.00 21.98 572 VAL B N 1
ATOM 8883 C CA . VAL B 1 541 ? -52.773 -14.980 -64.464 1.00 22.20 572 VAL B CA 1
ATOM 8884 C C . VAL B 1 541 ? -53.898 -14.076 -64.937 1.00 23.05 572 VAL B C 1
ATOM 8885 O O . VAL B 1 541 ? -55.057 -14.499 -65.005 1.00 22.83 572 VAL B O 1
ATOM 8889 N N . LYS B 1 542 ? -53.561 -12.823 -65.237 1.00 23.67 573 LYS B N 1
ATOM 8890 C CA . LYS B 1 542 ? -54.565 -11.819 -65.584 1.00 24.98 573 LYS B CA 1
ATOM 8891 C C . LYS B 1 542 ? -55.431 -12.311 -66.737 1.00 25.15 573 LYS B C 1
ATOM 8892 O O . LYS B 1 542 ? -54.921 -12.822 -67.733 1.00 24.83 573 LYS B O 1
ATOM 8898 N N . GLY B 1 543 ? -56.743 -12.167 -66.580 1.00 25.64 574 GLY B N 1
ATOM 8899 C CA . GLY B 1 543 ? -57.698 -12.538 -67.617 1.00 26.29 574 GLY B CA 1
ATOM 8900 C C . GLY B 1 543 ? -58.215 -13.967 -67.527 1.00 25.82 574 GLY B C 1
ATOM 8901 O O . GLY B 1 543 ? -59.171 -14.318 -68.220 1.00 26.56 574 GLY B O 1
ATOM 8902 N N . CYS B 1 544 ? -57.600 -14.784 -66.677 1.00 25.08 575 CYS B N 1
ATOM 8903 C CA . CYS B 1 544 ? -57.962 -16.201 -66.542 1.00 24.91 575 CYS B CA 1
ATOM 8904 C C . CYS B 1 544 ? -58.044 -16.896 -67.907 1.00 25.01 575 CYS B C 1
ATOM 8905 O O . CYS B 1 544 ? -59.111 -17.365 -68.318 1.00 25.48 575 CYS B O 1
ATOM 8908 N N . PRO B 1 545 ? -56.917 -16.938 -68.638 1.00 24.59 576 PRO B N 1
ATOM 8909 C CA . PRO B 1 545 ? -56.916 -17.616 -69.927 1.00 25.00 576 PRO B CA 1
ATOM 8910 C C . PRO B 1 545 ? -57.160 -19.111 -69.773 1.00 24.89 576 PRO B C 1
ATOM 8911 O O . PRO B 1 545 ? -56.787 -19.685 -68.753 1.00 23.99 576 PRO B O 1
ATOM 8915 N N . PHE B 1 546 ? -57.786 -19.726 -70.771 1.00 26.30 577 PHE B N 1
ATOM 8916 C CA . PHE B 1 546 ? -57.926 -21.180 -70.804 1.00 26.88 577 PHE B CA 1
ATOM 8917 C C . PHE B 1 546 ? -56.552 -21.825 -70.863 1.00 25.60 577 PHE B C 1
ATOM 8918 O O . PHE B 1 546 ? -55.677 -21.345 -71.571 1.00 25.38 577 PHE B O 1
ATOM 8926 N N . THR B 1 547 ? -56.372 -22.928 -70.147 1.00 24.55 578 THR B N 1
ATOM 8927 C CA . THR B 1 547 ? -55.167 -23.725 -70.318 1.00 24.08 578 THR B CA 1
ATOM 8928 C C . THR B 1 547 ? -55.420 -25.200 -70.066 1.00 24.32 578 THR B C 1
ATOM 8929 O O . THR B 1 547 ? -56.465 -25.599 -69.537 1.00 24.72 578 THR B O 1
ATOM 8933 N N . SER B 1 548 ? -54.432 -25.988 -70.457 1.00 24.32 579 SER B N 1
ATOM 8934 C CA . SER B 1 548 ? -54.524 -27.433 -70.542 1.00 24.74 579 SER B CA 1
ATOM 8935 C C . SER B 1 548 ? -53.104 -27.905 -70.871 1.00 23.96 579 SER B C 1
ATOM 8936 O O . SER B 1 548 ? -52.259 -27.086 -71.250 1.00 23.32 579 SER B O 1
ATOM 8939 N N . PHE B 1 549 ? -52.834 -29.200 -70.729 1.00 23.58 580 PHE B N 1
ATOM 8940 C CA . PHE B 1 549 ? -51.561 -29.766 -71.190 1.00 23.47 580 PHE B CA 1
ATOM 8941 C C . PHE B 1 549 ? -51.638 -30.334 -72.624 1.00 24.95 580 PHE B C 1
ATOM 8942 O O . PHE B 1 549 ? -50.650 -30.863 -73.137 1.00 24.56 580 PHE B O 1
ATOM 8950 N N . ASN B 1 550 ? -52.801 -30.206 -73.262 1.00 26.92 581 ASN B N 1
ATOM 8951 C CA . ASN B 1 550 ? -53.038 -30.691 -74.623 1.00 28.93 581 ASN B CA 1
ATOM 8952 C C . ASN B 1 550 ? -53.342 -29.495 -75.532 1.00 30.14 581 ASN B C 1
ATOM 8953 O O . ASN B 1 550 ? -54.044 -28.571 -75.120 1.00 30.02 581 ASN B O 1
ATOM 8958 N N . VAL B 1 551 ? -52.808 -29.500 -76.752 1.00 31.49 582 VAL B N 1
ATOM 8959 C CA . VAL B 1 551 ? -53.199 -28.510 -77.757 1.00 33.35 582 VAL B CA 1
ATOM 8960 C C . VAL B 1 551 ? -54.633 -28.785 -78.209 1.00 35.86 582 VAL B C 1
ATOM 8961 O O . VAL B 1 551 ? -55.125 -29.908 -78.084 1.00 36.17 582 VAL B O 1
ATOM 8965 N N . GLN B 1 552 ? -55.289 -27.758 -78.740 1.00 38.10 583 GLN B N 1
ATOM 8966 C CA . GLN B 1 552 ? -56.672 -27.875 -79.212 1.00 40.67 583 GLN B CA 1
ATOM 8967 C C . GLN B 1 552 ? -56.718 -28.257 -80.688 1.00 42.17 583 GLN B C 1
ATOM 8968 O O . GLN B 1 552 ? -56.682 -27.401 -81.577 1.00 43.62 583 GLN B O 1
#

Secondary structure (DSSP, 8-state):
--TTTT----TT-EEEEEETTEEEEE-TTSSEETTTT-EE-HHHHHHHHHPPPHHHHHHHHTS-HHHHHHHHT-HHHHHHHHHHHHHHHHTTS-SS--BBTTBSS--HHHHH-TTB-BBSSPPPPTT-SBTTBSSS-SSPPPHHHHIIIIIB-SS--B-TT-BBHHHHHHHHHHHTTT--B-TTT-TTBBS-TT-S---HHHH-SSHHHHHHHB-SSTTPBP-EEETTEEEPPBHHHH-------TTS-GGG-B--SSTTTTS-HHHHHHHHHHHHHHHHHHHHHHHH-TT--HHHHHHHHHHHHHHHHHHHIIIIIIHHHH--SS-----GGGGTTS---S----BHHHHHHT--GGGS-SSEEETTEEE-HHHHTT-THHHHHHHHHHHHHHHHHSBPBPSSSSS-B-GGGHHHHHHHHHHHHHTTPPPHHHHHHHTT-PPPSSHHHHHSSSHHHHHHHHHHSSGGG--HHHHHHHSPPSTT-SS-HHHHHHHHHHHHHHHHTSGGGSTTTSSGGGGTSHHHHHHHHT--HHHHHHHHSTT-----SB--/--TTTT----TTPEEEESSSS-EEEE-TTSSEETTTT-EE-HHHHHHHHHPPPHHHHHHHHTS-HHHHHHHHT-HHHHHHHHHHHHHHHHTTS-SS--EETTBSS--HHHHH-TTBPEESSPPPPTT-SBTTBSSS-SSPPPHHHHIIIIIB-SS--B-TT-BBHHHHHHHHHHHTTT--B-TTT-TTBBS-TT-S---HHHH-SSHHHHHHHB-SSTTPBP-EEETTEEE--BHHHH-------TTS-GGG-B--SSTTTTS-HHHHHHHHHHHHHHHHHHHHHHHH-TT--HHHHHHHHHHHHHHHHHHHIIIIIIHHHH--SS-----GGGGTTS---S----BHHHHHHT--GGGS-SSEEETTEEE-HHHHTT-THHHHHHHHHHHHHHHHHSBPBPSSSSS-B-GGGHHHHHHHHHHHHHTTPPPHHHHHHHTTPPPPSSHHHHHSSSHHHHHHHHHHSSGGG--HHHHHHHSPPSTT-S--HHHHHHHHHHHHHHHHTSGGGSTTTSSGGGGTSHHHHHHHHT--HHHHHHHHSTT-----SB--

B-factor: mean 26.68, std 7.86, range [7.32, 61.6]

Nearest PDB structures (foldseek):
  3mdl-assembly1_A  TM=1.001E+00  e=0.000E+00  Mus musculus
  5fdq-assembly1_B  TM=1.001E+00  e=0.000E+00  Mus musculus
  5w58-assembly1_A  TM=1.000E+00  e=0.000E+00  Mus musculus
  3krk-assembly1_A  TM=1.001E+00  e=0.000E+00  Mus musculus
  4rs0-assembly1_A  TM=1.000E+00  e=0.000E+00  Mus musculus